Protein AF-A0A4Y9YF81-F1 (afdb_monomer_lite)

Structure (mmCIF, N/CA/C/O backbone):
data_AF-A0A4Y9YF81-F1
#
_entry.id   AF-A0A4Y9YF81-F1
#
loop_
_atom_site.group_PDB
_atom_site.id
_atom_site.type_symbol
_atom_site.label_atom_id
_atom_site.label_alt_id
_atom_site.label_comp_id
_atom_site.label_asym_id
_atom_site.label_entity_id
_atom_site.label_seq_id
_atom_site.pdbx_PDB_ins_code
_atom_site.Cartn_x
_atom_site.Cartn_y
_atom_site.Cartn_z
_atom_site.occupancy
_atom_site.B_iso_or_equiv
_atom_site.auth_seq_id
_atom_site.auth_comp_id
_atom_site.auth_asym_id
_atom_site.auth_atom_id
_atom_site.pdbx_PDB_model_num
ATOM 1 N N . MET A 1 1 ? -11.268 39.810 -22.755 1.00 34.38 1 MET A N 1
ATOM 2 C CA . MET A 1 1 ? -10.126 38.872 -22.664 1.00 34.38 1 MET A CA 1
ATOM 3 C C . MET A 1 1 ? -9.832 38.356 -24.068 1.00 34.38 1 MET A C 1
ATOM 5 O O . MET A 1 1 ? -10.793 38.263 -24.826 1.00 34.38 1 MET A O 1
ATOM 9 N N . PRO A 1 2 ? -8.576 38.064 -24.451 1.00 38.41 2 PRO A N 1
ATOM 10 C CA . PRO A 1 2 ? -8.322 37.286 -25.664 1.00 38.41 2 PRO A CA 1
ATOM 11 C C . PRO A 1 2 ? -8.993 35.910 -25.536 1.00 38.41 2 PRO A C 1
ATOM 13 O O . PRO A 1 2 ? -9.080 35.371 -24.432 1.00 38.41 2 PRO A O 1
ATOM 16 N N . ALA A 1 3 ? -9.506 35.367 -26.640 1.00 38.84 3 ALA A N 1
ATOM 17 C CA . ALA A 1 3 ? -10.169 34.067 -26.628 1.00 38.84 3 ALA A CA 1
ATOM 18 C C . ALA A 1 3 ? -9.175 32.958 -26.243 1.00 38.84 3 ALA A C 1
ATOM 20 O O . ALA A 1 3 ? -8.054 32.922 -26.758 1.00 38.84 3 ALA A O 1
ATOM 21 N N . ILE A 1 4 ? -9.596 32.046 -25.361 1.00 51.72 4 ILE A N 1
ATOM 22 C CA . ILE A 1 4 ? -8.812 30.858 -25.010 1.00 51.72 4 ILE A CA 1
ATOM 23 C C . ILE A 1 4 ? -8.643 30.032 -26.288 1.00 51.72 4 ILE A C 1
ATOM 25 O O . ILE A 1 4 ? -9.609 29.502 -26.834 1.00 51.72 4 ILE A O 1
ATOM 29 N N . THR A 1 5 ? -7.413 29.962 -26.793 1.00 73.38 5 THR A N 1
ATOM 30 C CA . THR A 1 5 ? -7.095 29.164 -27.979 1.00 73.38 5 THR A CA 1
ATOM 31 C C . THR A 1 5 ? -6.888 27.726 -27.529 1.00 73.38 5 THR A C 1
ATOM 33 O O . THR A 1 5 ? -5.843 27.396 -26.973 1.00 73.38 5 THR A O 1
ATOM 36 N N . LEU A 1 6 ? -7.909 26.890 -27.721 1.00 83.69 6 LEU A N 1
ATOM 37 C CA . LEU A 1 6 ? -7.853 25.474 -27.361 1.00 83.69 6 LEU A CA 1
ATOM 38 C C . LEU A 1 6 ? -6.813 24.724 -28.222 1.00 83.69 6 LEU A C 1
ATOM 40 O O . LEU A 1 6 ? -6.654 25.058 -29.402 1.00 83.69 6 LEU A O 1
ATOM 44 N N . PRO A 1 7 ? -6.127 23.695 -27.686 1.00 88.69 7 PRO A N 1
ATOM 45 C CA . PRO A 1 7 ? -5.167 22.915 -28.461 1.00 88.69 7 PRO A CA 1
ATOM 46 C C . PRO A 1 7 ? -5.823 22.201 -29.653 1.00 88.69 7 PRO A C 1
ATOM 48 O O . PRO A 1 7 ? -6.959 21.719 -29.575 1.00 88.69 7 PRO A O 1
ATOM 51 N N . SER A 1 8 ? -5.090 22.113 -30.764 1.00 90.69 8 SER A N 1
ATOM 52 C CA . SER A 1 8 ? -5.532 21.379 -31.954 1.00 90.69 8 SER A CA 1
ATOM 53 C C . SER A 1 8 ? -5.519 19.873 -31.692 1.00 90.69 8 SER A C 1
ATOM 55 O O . SER A 1 8 ? -4.538 19.355 -31.164 1.00 90.69 8 SER A O 1
ATOM 57 N N . VAL A 1 9 ? -6.577 19.170 -32.098 1.00 94.75 9 VAL A N 1
ATOM 58 C CA . VAL A 1 9 ? -6.721 17.715 -31.959 1.00 94.75 9 VAL A CA 1
ATOM 59 C C . VAL A 1 9 ? -7.275 17.122 -33.265 1.00 94.75 9 VAL A C 1
ATOM 61 O O . VAL A 1 9 ? -8.127 17.758 -33.892 1.00 94.75 9 VAL A O 1
ATOM 64 N N . PRO A 1 10 ? -6.800 15.952 -33.735 1.00 92.38 10 PRO A N 1
ATOM 65 C CA . PRO A 1 10 ? -7.358 15.304 -34.921 1.00 92.38 10 PRO A CA 1
ATOM 66 C C . PRO A 1 10 ? -8.800 14.840 -34.687 1.00 92.38 10 PRO A C 1
ATOM 68 O O . PRO A 1 10 ? -9.060 14.114 -33.730 1.00 92.38 10 PRO A O 1
ATOM 71 N N . ARG A 1 11 ? -9.721 15.204 -35.590 1.00 94.25 11 ARG A N 1
ATOM 72 C CA . ARG A 1 11 ? -11.133 14.797 -35.508 1.00 94.25 11 ARG A CA 1
ATOM 73 C C . ARG A 1 11 ? -11.269 13.271 -35.558 1.00 94.25 11 ARG A C 1
ATOM 75 O O . ARG A 1 11 ? -10.875 12.643 -36.542 1.00 94.25 11 ARG A O 1
ATOM 82 N N . TRP A 1 12 ? -11.896 12.692 -34.542 1.00 94.75 12 TRP A N 1
ATOM 83 C CA . TRP A 1 12 ? -12.431 11.340 -34.572 1.00 94.75 12 TRP A CA 1
ATOM 84 C C . TRP A 1 12 ? -13.695 11.314 -35.435 1.00 94.75 12 TRP A C 1
ATOM 86 O O . TRP A 1 12 ? -14.650 12.054 -35.194 1.00 94.75 12 TRP A O 1
ATOM 96 N N . VAL A 1 13 ? -13.709 10.457 -36.455 1.00 92.00 13 VAL A N 1
ATOM 97 C CA . VAL A 1 13 ? -14.893 10.232 -37.290 1.00 92.00 13 VAL A CA 1
ATOM 98 C C . VAL A 1 13 ? -15.600 8.982 -36.761 1.00 92.00 13 VAL A C 1
ATOM 100 O O . VAL A 1 13 ? -15.056 7.886 -36.915 1.00 92.00 13 VAL A O 1
ATOM 103 N N . PRO A 1 14 ? -16.773 9.108 -36.114 1.00 88.94 14 PRO A N 1
ATOM 104 C CA . PRO A 1 14 ? -17.505 7.949 -35.626 1.00 88.94 14 PRO A CA 1
ATOM 105 C C . PRO A 1 14 ? -18.049 7.111 -36.792 1.00 88.94 14 PRO A C 1
ATOM 107 O O . PRO A 1 14 ? -18.281 7.618 -37.892 1.00 88.94 14 PRO A O 1
ATOM 110 N N . ALA A 1 15 ? -18.273 5.820 -36.542 1.00 91.50 15 ALA A N 1
ATOM 111 C CA . ALA A 1 15 ? -18.944 4.945 -37.498 1.00 91.50 15 ALA A CA 1
ATOM 112 C C . ALA A 1 15 ? -20.392 5.416 -37.765 1.00 91.50 15 ALA A C 1
ATOM 114 O O . ALA A 1 15 ? -21.009 6.009 -36.875 1.00 91.50 15 ALA A O 1
ATOM 115 N N . PRO A 1 16 ? -20.976 5.123 -38.941 1.00 94.06 16 PRO A N 1
ATOM 116 C CA . PRO A 1 16 ? -22.421 5.224 -39.138 1.00 94.06 16 PRO A CA 1
ATOM 117 C C . PRO A 1 16 ? -23.169 4.348 -38.124 1.00 94.06 16 PRO A C 1
ATOM 119 O O . PRO A 1 16 ? -22.665 3.299 -37.728 1.00 94.06 16 PRO A O 1
ATOM 122 N N . VAL A 1 17 ? -24.378 4.747 -37.721 1.00 94.94 17 VAL A N 1
ATOM 123 C CA . VAL A 1 17 ? -25.270 3.886 -36.922 1.00 94.94 17 VAL A CA 1
ATOM 124 C C . VAL A 1 17 ? -25.711 2.698 -37.780 1.00 94.94 17 VAL A C 1
ATOM 126 O O . VAL A 1 17 ? -26.068 2.898 -38.942 1.00 94.94 17 VAL A O 1
ATOM 129 N N . THR A 1 18 ? -25.697 1.487 -37.213 1.00 95.00 18 THR A N 1
ATOM 130 C CA . THR A 1 18 ? -26.128 0.274 -37.924 1.00 95.00 18 THR A CA 1
ATOM 131 C C . THR A 1 18 ? -27.557 0.413 -38.453 1.00 95.00 18 THR A C 1
ATOM 133 O O . THR A 1 18 ? -28.425 1.007 -37.808 1.00 95.00 18 THR A O 1
ATOM 136 N N . GLN A 1 19 ? -27.779 -0.112 -39.652 1.00 94.44 19 GLN A N 1
ATOM 137 C CA . GLN A 1 19 ? -29.074 -0.230 -40.316 1.00 94.44 19 GLN A CA 1
ATOM 138 C C . GLN A 1 19 ? -29.606 -1.673 -40.265 1.00 94.44 19 GLN A C 1
ATOM 140 O O . GLN A 1 19 ? -30.673 -1.955 -40.813 1.00 94.44 19 GLN A O 1
ATOM 145 N N . GLU A 1 20 ? -28.879 -2.596 -39.628 1.00 94.06 20 GLU A N 1
ATOM 146 C CA . GLU A 1 20 ? -29.325 -3.975 -39.446 1.00 94.06 20 GLU A CA 1
ATOM 147 C C . GLU A 1 20 ? -30.477 -4.076 -38.435 1.00 94.06 20 GLU A C 1
ATOM 149 O O . GLU A 1 20 ? -30.611 -3.283 -37.498 1.00 94.06 20 GLU A O 1
ATOM 154 N N . ASN A 1 21 ? -31.336 -5.079 -38.628 1.00 92.56 21 ASN A N 1
ATOM 155 C CA . ASN A 1 21 ? -32.457 -5.339 -37.732 1.00 92.56 21 ASN A CA 1
ATOM 156 C C . ASN A 1 21 ? -31.980 -6.132 -36.506 1.00 92.56 21 ASN A C 1
ATOM 158 O O . ASN A 1 21 ? -31.931 -7.361 -36.530 1.00 92.56 21 ASN A O 1
ATOM 162 N N . ILE A 1 22 ? -31.600 -5.403 -35.462 1.00 93.25 22 ILE A N 1
ATOM 163 C CA . ILE A 1 22 ? -31.026 -5.925 -34.218 1.00 93.25 22 ILE A CA 1
ATOM 164 C C . ILE A 1 22 ? -32.095 -6.033 -33.114 1.00 93.25 22 ILE A C 1
ATOM 166 O O . ILE A 1 22 ? -32.998 -5.198 -33.049 1.00 93.25 22 ILE A O 1
ATOM 170 N N . ASP A 1 23 ? -31.978 -7.034 -32.229 1.00 90.31 23 ASP A N 1
ATOM 171 C CA . ASP A 1 23 ? -32.756 -7.096 -30.981 1.00 90.31 23 ASP A CA 1
ATOM 172 C C . ASP A 1 23 ? -32.136 -6.171 -29.918 1.00 90.31 23 ASP A C 1
ATOM 174 O O . ASP A 1 23 ? -30.953 -6.292 -29.569 1.00 90.31 23 ASP A O 1
ATOM 178 N N . TRP A 1 24 ? -32.935 -5.222 -29.432 1.00 94.38 24 TRP A N 1
ATOM 179 C CA . TRP A 1 24 ? -32.491 -4.114 -28.587 1.00 94.38 24 TRP A CA 1
ATOM 180 C C . TRP A 1 24 ? -33.005 -4.276 -27.160 1.00 94.38 24 TRP A C 1
ATOM 182 O O . TRP A 1 24 ? -34.173 -4.589 -26.952 1.00 94.38 24 TRP A O 1
ATOM 192 N N . ALA A 1 25 ? -32.154 -3.981 -26.180 1.00 93.00 25 ALA A N 1
ATOM 193 C CA . ALA A 1 25 ? -32.586 -3.835 -24.797 1.00 93.00 25 ALA A CA 1
ATOM 194 C C . ALA A 1 25 ? -33.505 -2.609 -24.667 1.00 93.00 25 ALA A C 1
ATOM 196 O O . ALA A 1 25 ? -33.136 -1.511 -25.098 1.00 93.00 25 ALA A O 1
ATOM 197 N N . ASP A 1 26 ? -34.678 -2.792 -24.060 1.00 90.94 26 ASP A N 1
ATOM 198 C CA . ASP A 1 26 ? -35.574 -1.690 -23.707 1.00 90.94 26 ASP A CA 1
ATOM 199 C C . ASP A 1 26 ? -35.141 -1.118 -22.352 1.00 90.94 26 ASP A C 1
ATOM 201 O O . ASP A 1 26 ? -35.403 -1.697 -21.294 1.00 90.94 26 ASP A O 1
ATOM 205 N N . LEU A 1 27 ? -34.381 -0.023 -22.399 1.00 94.75 27 LEU A N 1
ATOM 206 C CA . LEU A 1 27 ? -33.813 0.639 -21.228 1.00 94.75 27 LEU A CA 1
ATOM 207 C C . LEU A 1 27 ? -34.481 1.989 -20.998 1.00 94.75 27 LEU A C 1
ATOM 209 O O . LEU A 1 27 ? -34.668 2.776 -21.928 1.00 94.75 27 LEU A O 1
ATOM 213 N N . ALA A 1 28 ? -34.758 2.284 -19.730 1.00 96.38 28 ALA A N 1
ATOM 214 C CA . ALA A 1 28 ? -35.304 3.571 -19.331 1.00 96.38 28 ALA A CA 1
ATOM 215 C C . ALA A 1 28 ? -34.361 4.733 -19.688 1.00 96.38 28 ALA A C 1
ATOM 217 O O . ALA A 1 28 ? -33.141 4.572 -19.773 1.00 96.38 28 ALA A O 1
ATOM 218 N N . ILE A 1 29 ? -34.938 5.923 -19.853 1.00 97.75 29 ILE A N 1
ATOM 219 C CA . ILE A 1 29 ? -34.208 7.170 -20.088 1.00 97.75 29 ILE A CA 1
ATOM 220 C C . ILE A 1 29 ? -34.431 8.087 -18.886 1.00 97.75 29 ILE A C 1
ATOM 222 O O . ILE A 1 29 ? -35.567 8.446 -18.583 1.00 97.75 29 ILE A O 1
ATOM 226 N N . ILE A 1 30 ? -33.338 8.479 -18.236 1.00 97.81 30 ILE A N 1
ATOM 227 C CA . ILE A 1 30 ? -33.299 9.479 -17.173 1.00 97.81 30 ILE A CA 1
ATOM 228 C C . ILE A 1 30 ? -32.955 10.839 -17.779 1.00 97.81 30 ILE A C 1
ATOM 230 O O . ILE A 1 30 ? -31.933 11.012 -18.445 1.00 97.81 30 ILE A O 1
ATOM 234 N N . ASP A 1 31 ? -33.816 11.817 -17.534 1.00 96.75 31 ASP A N 1
ATOM 235 C CA . ASP A 1 31 ? -33.662 13.201 -17.967 1.00 96.75 31 ASP A CA 1
ATOM 236 C C . ASP A 1 31 ? -33.224 14.065 -16.774 1.00 96.75 31 ASP A C 1
ATOM 238 O O . ASP A 1 31 ? -34.024 14.415 -15.899 1.00 96.75 31 ASP A O 1
ATOM 242 N N . LEU A 1 32 ? -31.938 14.430 -16.731 1.00 95.44 32 LEU A N 1
ATOM 243 C CA . LEU A 1 32 ? -31.393 15.224 -15.622 1.00 95.44 32 LEU A CA 1
ATOM 244 C C . LEU A 1 32 ? -31.871 16.685 -15.617 1.00 95.44 32 LEU A C 1
ATOM 246 O O . LEU A 1 32 ? -31.772 17.345 -14.578 1.00 95.44 32 LEU A O 1
ATOM 250 N N . ALA A 1 33 ? -32.448 17.190 -16.714 1.00 92.81 33 ALA A N 1
ATOM 251 C CA . ALA A 1 33 ? -33.108 18.494 -16.709 1.00 92.81 33 ALA A CA 1
ATOM 252 C C . ALA A 1 33 ? -34.466 18.431 -15.987 1.00 92.81 33 ALA A C 1
ATOM 254 O O . ALA A 1 33 ? -34.826 19.382 -15.291 1.00 92.81 33 ALA A O 1
ATOM 255 N N . LYS A 1 34 ? -35.189 17.301 -16.052 1.00 92.38 34 LYS A N 1
ATOM 256 C CA . LYS A 1 34 ? -36.403 17.087 -15.236 1.00 92.38 34 LYS A CA 1
ATOM 257 C C . LYS A 1 34 ? -36.100 17.015 -13.737 1.00 92.38 34 LYS A C 1
ATOM 259 O O . LYS A 1 34 ? -36.864 17.569 -12.942 1.00 92.38 34 LYS A O 1
ATOM 264 N N . ALA A 1 35 ? -34.983 16.391 -13.351 1.00 87.12 35 ALA A N 1
ATOM 265 C CA . ALA A 1 35 ? -34.561 16.230 -11.950 1.00 87.12 35 ALA A CA 1
ATOM 266 C C . ALA A 1 35 ? -34.325 17.561 -11.195 1.00 87.12 35 ALA A C 1
ATOM 268 O O . ALA A 1 35 ? -34.294 17.582 -9.962 1.00 87.12 35 ALA A O 1
ATOM 269 N N . GLN A 1 36 ? -34.237 18.685 -11.920 1.00 82.12 36 GLN A N 1
ATOM 270 C CA . GLN A 1 36 ? -34.133 20.040 -11.363 1.00 82.12 36 GLN A CA 1
ATOM 271 C C . GLN A 1 36 ? -35.450 20.575 -10.761 1.00 82.12 36 GLN A C 1
ATOM 273 O O . GLN A 1 36 ? -35.450 21.614 -10.102 1.00 82.12 36 GLN A O 1
ATOM 278 N N . THR A 1 37 ? -36.579 19.894 -10.984 1.00 84.75 37 THR A N 1
ATOM 279 C CA . THR A 1 37 ? -37.897 20.239 -10.412 1.00 84.75 37 THR A CA 1
ATOM 280 C C . THR A 1 37 ? -38.333 19.184 -9.394 1.00 84.75 37 THR A C 1
ATOM 282 O O . THR A 1 37 ? -38.011 18.018 -9.602 1.00 84.75 37 THR A O 1
ATOM 285 N N . PRO A 1 38 ? -39.077 19.517 -8.321 1.00 85.06 38 PRO A N 1
ATOM 286 C CA . PRO A 1 38 ? -39.548 18.516 -7.358 1.00 85.06 38 PRO A CA 1
ATOM 287 C C . PRO A 1 38 ? -40.394 17.406 -8.000 1.00 85.06 38 PRO A C 1
ATOM 289 O O . PRO A 1 38 ? -40.202 16.226 -7.712 1.00 85.06 38 PRO A O 1
ATOM 292 N N . GLU A 1 39 ? -41.296 17.775 -8.910 1.00 87.25 39 GLU A N 1
ATOM 293 C CA . GLU A 1 39 ? -42.196 16.857 -9.609 1.00 87.25 39 GLU A CA 1
ATOM 294 C C . GLU A 1 39 ? -41.424 15.968 -10.592 1.00 87.25 39 GLU A C 1
ATOM 296 O O . GLU A 1 39 ? -41.573 14.746 -10.584 1.00 87.25 39 GLU A O 1
ATOM 301 N N . GLY A 1 40 ? -40.542 16.568 -11.400 1.00 89.12 40 GLY A N 1
ATOM 302 C CA . GLY A 1 40 ? -39.685 15.832 -12.325 1.00 89.12 40 GLY A CA 1
ATOM 303 C C . GLY A 1 40 ? -38.660 14.956 -11.604 1.00 89.12 40 GLY A C 1
ATOM 304 O O . GLY A 1 40 ? -38.381 13.856 -12.070 1.00 89.12 40 GLY A O 1
ATOM 305 N N . ARG A 1 41 ? -38.153 15.371 -10.436 1.00 91.81 41 ARG A N 1
ATOM 306 C CA . ARG A 1 41 ? -37.296 14.546 -9.571 1.00 91.81 41 ARG A CA 1
ATOM 307 C C . ARG A 1 41 ? -38.046 13.322 -9.063 1.00 91.81 41 ARG A C 1
ATOM 309 O O . ARG A 1 41 ? -37.504 12.234 -9.170 1.00 91.81 41 ARG A O 1
ATOM 316 N N . ALA A 1 42 ? -39.289 13.454 -8.598 1.00 90.38 42 ALA A N 1
ATOM 317 C CA . ALA A 1 42 ? -40.096 12.299 -8.186 1.00 90.38 42 ALA A CA 1
ATOM 318 C C . ALA A 1 42 ? -40.357 11.308 -9.347 1.00 90.38 42 ALA A C 1
ATOM 320 O O . ALA A 1 42 ? -40.289 10.090 -9.154 1.00 90.38 42 ALA A O 1
ATOM 321 N N . GLU A 1 43 ? -40.581 11.821 -10.566 1.00 93.81 43 GLU A N 1
ATOM 322 C CA . GLU A 1 43 ? -40.634 11.013 -11.797 1.00 93.81 43 GLU A CA 1
ATOM 323 C C . GLU A 1 43 ? -39.298 10.282 -12.033 1.00 93.81 43 GLU A C 1
ATOM 325 O O . GLU A 1 43 ? -39.282 9.064 -12.205 1.00 93.81 43 GLU A O 1
ATOM 330 N N . GLN A 1 44 ? -38.167 11.000 -11.990 1.00 96.88 44 GLN A N 1
ATOM 331 C CA . GLN A 1 44 ? -36.842 10.422 -12.247 1.00 96.88 44 GLN A CA 1
ATOM 332 C C . GLN A 1 44 ? -36.401 9.428 -11.163 1.00 96.88 44 GLN A C 1
ATOM 334 O O . GLN A 1 44 ? -35.796 8.421 -11.506 1.00 96.88 44 GLN A O 1
ATOM 339 N N . VAL A 1 45 ? -36.738 9.655 -9.887 1.00 97.81 45 VAL A N 1
ATOM 340 C CA . VAL A 1 45 ? -36.484 8.721 -8.773 1.00 97.81 45 VAL A CA 1
ATOM 341 C C . VAL A 1 45 ? -37.160 7.381 -9.044 1.00 97.81 45 VAL A C 1
ATOM 343 O O . VAL A 1 45 ? -36.520 6.336 -8.963 1.00 97.81 45 VAL A O 1
ATOM 346 N N . THR A 1 46 ? -38.441 7.410 -9.423 1.00 95.56 46 THR A N 1
ATOM 347 C CA . THR A 1 46 ? -39.207 6.194 -9.731 1.00 95.56 46 THR A CA 1
ATOM 348 C C . THR A 1 46 ? -38.605 5.462 -10.930 1.00 95.56 46 THR A C 1
ATOM 350 O O . THR A 1 46 ? -38.373 4.257 -10.866 1.00 95.56 46 THR A O 1
ATOM 353 N N . THR A 1 47 ? -38.291 6.193 -12.004 1.00 97.06 47 THR A N 1
ATOM 354 C CA . THR A 1 47 ? -37.708 5.631 -13.230 1.00 97.06 47 THR A CA 1
ATOM 355 C C . THR A 1 47 ? -36.315 5.036 -12.992 1.00 97.06 47 THR A C 1
ATOM 357 O O . THR A 1 47 ? -36.046 3.926 -13.449 1.00 97.06 47 THR A O 1
ATOM 360 N N . ALA A 1 48 ? -35.444 5.730 -12.252 1.00 96.69 48 ALA A N 1
ATOM 361 C CA . ALA A 1 48 ? -34.090 5.271 -11.940 1.00 96.69 48 ALA A CA 1
ATOM 362 C C . ALA A 1 48 ? -34.117 4.034 -11.040 1.00 96.69 48 ALA A C 1
ATOM 364 O O . ALA A 1 48 ? -33.450 3.047 -11.346 1.00 96.69 48 ALA A O 1
ATOM 365 N N . ARG A 1 49 ? -34.940 4.051 -9.980 1.00 97.12 49 ARG A N 1
ATOM 366 C CA . ARG A 1 49 ? -35.136 2.905 -9.086 1.00 97.12 49 ARG A CA 1
ATOM 367 C C . ARG A 1 49 ? -35.592 1.671 -9.860 1.00 97.12 49 ARG A C 1
ATOM 369 O O . ARG A 1 49 ? -34.977 0.616 -9.744 1.00 97.12 49 ARG A O 1
ATOM 376 N N . ASP A 1 50 ? -36.654 1.800 -10.653 1.00 95.62 50 ASP A N 1
ATOM 377 C CA . ASP A 1 50 ? -37.254 0.670 -11.364 1.00 95.62 50 ASP A CA 1
ATOM 378 C C . ASP A 1 50 ? -36.318 0.094 -12.433 1.00 95.62 50 ASP A C 1
ATOM 380 O O . ASP A 1 50 ? -36.232 -1.127 -12.563 1.00 95.62 50 ASP A O 1
ATOM 384 N N . ALA A 1 51 ? -35.597 0.944 -13.171 1.00 95.31 51 ALA A N 1
ATOM 385 C CA . ALA A 1 51 ? -34.621 0.505 -14.168 1.00 95.31 51 ALA A CA 1
ATOM 386 C C . ALA A 1 51 ? -33.411 -0.183 -13.520 1.00 95.31 51 ALA A C 1
ATOM 388 O O . ALA A 1 51 ? -32.971 -1.241 -13.975 1.00 95.31 51 ALA A O 1
ATOM 389 N N . MET A 1 52 ? -32.907 0.367 -12.411 1.00 95.31 52 MET A N 1
ATOM 390 C CA . MET A 1 52 ? -31.783 -0.222 -11.688 1.00 95.31 52 MET A CA 1
ATOM 391 C C . MET A 1 52 ? -32.167 -1.523 -10.970 1.00 95.31 52 MET A C 1
ATOM 393 O O . MET A 1 52 ? -31.338 -2.421 -10.854 1.00 95.31 52 MET A O 1
ATOM 397 N N . HIS A 1 53 ? -33.424 -1.667 -10.541 1.00 93.94 53 HIS A N 1
ATOM 398 C CA . HIS A 1 53 ? -33.958 -2.894 -9.945 1.00 93.94 53 HIS A CA 1
ATOM 399 C C . HIS A 1 53 ? -34.248 -4.011 -10.968 1.00 93.94 53 HIS A C 1
ATOM 401 O O . HIS A 1 53 ? -34.121 -5.191 -10.642 1.00 93.94 53 HIS A O 1
ATOM 407 N N . LYS A 1 54 ? -34.644 -3.661 -12.200 1.00 90.75 54 LYS A N 1
ATOM 408 C CA . LYS A 1 54 ? -35.028 -4.634 -13.241 1.00 90.75 54 LYS A CA 1
ATOM 409 C C . LYS A 1 54 ? -33.881 -4.993 -14.184 1.00 90.75 54 LYS A C 1
ATOM 411 O O . LYS A 1 54 ? -33.582 -6.172 -14.340 1.00 90.75 54 LYS A O 1
ATOM 416 N N . GLN A 1 55 ? -33.261 -3.996 -14.818 1.00 90.12 55 GLN A N 1
ATOM 417 C CA . GLN A 1 55 ? -32.216 -4.194 -15.830 1.00 90.12 55 GLN A CA 1
ATOM 418 C C . GLN A 1 55 ? -30.804 -3.865 -15.333 1.00 90.12 55 GLN A C 1
ATOM 420 O O . GLN A 1 55 ? -29.844 -4.242 -15.997 1.00 90.12 55 GLN A O 1
ATOM 425 N N . GLY A 1 56 ? -30.649 -3.118 -14.233 1.00 93.88 56 GLY A N 1
ATOM 426 C CA . GLY A 1 56 ? -29.333 -2.643 -13.778 1.00 93.88 56 GLY A CA 1
ATOM 427 C C . GLY A 1 56 ? -28.673 -1.612 -14.704 1.00 93.88 56 GLY A C 1
ATOM 428 O O . GLY A 1 56 ? -27.505 -1.278 -14.517 1.00 93.88 56 GLY A O 1
ATOM 429 N N . PHE A 1 57 ? -29.406 -1.130 -15.713 1.00 95.56 57 PHE A N 1
ATOM 430 C CA . PHE A 1 57 ? -28.948 -0.237 -16.777 1.00 95.56 57 PHE A CA 1
ATOM 431 C C . PHE A 1 57 ? -30.022 0.808 -17.105 1.00 95.56 57 PHE A C 1
ATOM 433 O O . PHE A 1 57 ? -31.214 0.500 -17.123 1.00 95.56 57 PHE A O 1
ATOM 440 N N . PHE A 1 58 ? -29.601 2.023 -17.455 1.00 97.62 58 PHE A N 1
ATOM 441 C CA . PHE A 1 58 ? -30.457 3.048 -18.065 1.00 97.62 58 PHE A CA 1
ATOM 442 C C . PHE A 1 58 ? -29.640 4.050 -18.892 1.00 97.62 58 PHE A C 1
ATOM 444 O O . PHE A 1 58 ? -28.418 4.139 -18.773 1.00 97.62 58 PHE A O 1
ATOM 451 N N . TYR A 1 59 ? -30.312 4.828 -19.739 1.00 98.44 59 TYR A N 1
ATOM 452 C CA . TYR A 1 59 ? -29.713 5.967 -20.434 1.00 98.44 59 TYR A CA 1
ATOM 453 C C . TYR A 1 59 ? -29.861 7.255 -19.627 1.00 98.44 59 TYR A C 1
ATOM 455 O O . TYR A 1 59 ? -30.847 7.438 -18.919 1.00 98.44 59 TYR A O 1
ATOM 463 N N . VAL A 1 60 ? -28.930 8.188 -19.805 1.00 98.31 60 VAL A N 1
ATOM 464 C CA . VAL A 1 60 ? -29.014 9.558 -19.285 1.00 98.31 60 VAL A CA 1
ATOM 465 C C . VAL A 1 60 ? -28.932 10.554 -20.432 1.00 98.31 60 VAL A C 1
ATOM 467 O O . VAL A 1 60 ? -27.984 10.527 -21.218 1.00 98.31 60 VAL A O 1
ATOM 470 N N . VAL A 1 61 ? -29.903 11.465 -20.487 1.00 97.25 61 VAL A N 1
ATOM 471 C CA . VAL A 1 61 ? -29.989 12.576 -21.446 1.00 97.25 61 VAL A CA 1
ATOM 472 C C . VAL A 1 61 ? -30.101 13.915 -20.714 1.00 97.25 61 VAL A C 1
ATOM 474 O O . VAL A 1 61 ? -30.315 13.966 -19.502 1.00 97.25 61 VAL A O 1
ATOM 477 N N . ASN A 1 62 ? -29.943 15.017 -21.455 1.00 95.50 62 ASN A N 1
ATOM 478 C CA . ASN A 1 62 ? -30.099 16.392 -20.952 1.00 95.50 62 ASN A CA 1
ATOM 479 C C . ASN A 1 62 ? -29.205 16.736 -19.737 1.00 95.50 62 ASN A C 1
ATOM 481 O O . ASN A 1 62 ? -29.476 17.663 -18.980 1.00 95.50 62 ASN A O 1
ATOM 485 N N . HIS A 1 63 ? -28.079 16.035 -19.605 1.00 94.94 63 HIS A N 1
ATOM 486 C CA . HIS A 1 63 ? -27.058 16.143 -18.553 1.00 94.94 63 HIS A CA 1
ATOM 487 C C . HIS A 1 63 ? -26.177 17.412 -18.640 1.00 94.94 63 HIS A C 1
ATOM 489 O O . HIS A 1 63 ? -25.006 17.382 -18.271 1.00 94.94 63 HIS A O 1
ATOM 495 N N . GLY A 1 64 ? -26.674 18.504 -19.230 1.00 91.81 64 GLY A N 1
ATOM 496 C CA . GLY A 1 64 ? -26.005 19.815 -19.257 1.00 91.81 64 GLY A CA 1
ATOM 497 C C . GLY A 1 64 ? -24.697 19.952 -20.062 1.00 91.81 64 GLY A C 1
ATOM 498 O O . GLY A 1 64 ? -24.122 21.041 -20.076 1.00 91.81 64 GLY A O 1
ATOM 499 N N . LEU A 1 65 ? -24.231 18.914 -20.772 1.00 92.69 65 LEU A N 1
ATOM 500 C CA . LEU A 1 65 ? -23.056 19.002 -21.654 1.00 92.69 65 LEU A CA 1
ATOM 501 C C . LEU A 1 65 ? -23.457 19.079 -23.130 1.00 92.69 65 LEU A C 1
ATOM 503 O O . LEU A 1 65 ? -24.199 18.241 -23.641 1.00 92.69 65 LEU A O 1
ATOM 507 N N . GLU A 1 66 ? -22.914 20.085 -23.814 1.00 90.19 66 GLU A N 1
ATOM 508 C CA . GLU A 1 66 ? -23.113 20.314 -25.245 1.00 90.19 66 GLU A CA 1
ATOM 509 C C . GLU A 1 66 ? -22.426 19.236 -26.087 1.00 90.19 66 GLU A C 1
ATOM 511 O O . GLU A 1 66 ? -21.243 18.942 -25.889 1.00 90.19 66 GLU A O 1
ATOM 516 N N . LYS A 1 67 ? -23.128 18.741 -27.113 1.00 90.25 67 LYS A N 1
ATOM 517 C CA . LYS A 1 67 ? -22.608 17.737 -28.051 1.00 90.25 67 LYS A CA 1
ATOM 518 C C . LYS A 1 67 ? -21.245 18.108 -28.647 1.00 90.25 67 LYS A C 1
ATOM 520 O O . LYS A 1 67 ? -20.387 17.247 -28.780 1.00 90.25 67 LYS A O 1
ATOM 525 N N . SER A 1 68 ? -21.004 19.386 -28.943 1.00 91.69 68 SER A N 1
ATOM 526 C CA . SER A 1 68 ? -19.723 19.883 -29.471 1.00 91.69 68 SER A CA 1
ATOM 527 C C . SER A 1 68 ? -18.530 19.624 -28.537 1.00 91.69 68 SER A C 1
ATOM 529 O O . SER A 1 68 ? -17.429 19.344 -29.012 1.00 91.69 68 SER A O 1
ATOM 531 N N . LYS A 1 69 ? -18.739 19.674 -27.214 1.00 91.75 69 LYS A N 1
ATOM 532 C CA . LYS A 1 69 ? -17.720 19.346 -26.203 1.00 91.75 69 LYS A CA 1
ATOM 533 C C . LYS A 1 69 ? -17.484 17.840 -26.128 1.00 91.75 69 LYS A C 1
ATOM 535 O O . LYS A 1 69 ? -16.340 17.417 -26.012 1.00 91.75 69 LYS A O 1
ATOM 540 N N . ILE A 1 70 ? -18.543 17.039 -26.257 1.00 94.75 70 ILE A N 1
ATOM 541 C CA . ILE A 1 70 ? -18.457 15.571 -26.287 1.00 94.75 70 ILE A CA 1
ATOM 542 C C . ILE A 1 70 ? -17.759 15.089 -27.564 1.00 94.75 70 ILE A C 1
ATOM 544 O O . ILE A 1 70 ? -16.833 14.289 -27.488 1.00 94.75 70 ILE A O 1
ATOM 548 N N . ASP A 1 71 ? -18.118 15.644 -28.724 1.00 94.50 71 ASP A N 1
ATOM 549 C CA . ASP A 1 71 ? -17.438 15.416 -30.001 1.00 94.50 71 ASP A CA 1
ATOM 550 C C . ASP A 1 71 ? -15.935 15.710 -29.887 1.00 94.50 71 ASP A C 1
ATOM 552 O O . ASP A 1 71 ? -15.119 14.868 -30.264 1.00 94.50 71 ASP A O 1
ATOM 556 N N . ARG A 1 72 ? -15.567 16.859 -29.304 1.00 95.50 72 ARG A N 1
ATOM 557 C CA . ARG A 1 72 ? -14.168 17.232 -29.054 1.00 95.50 72 ARG A CA 1
ATOM 558 C C . ARG A 1 72 ? -13.470 16.296 -28.061 1.00 95.50 72 ARG A C 1
ATOM 560 O O . ARG A 1 72 ? -12.287 16.011 -28.225 1.00 95.50 72 ARG A O 1
ATOM 567 N N . LEU A 1 73 ? -14.165 15.791 -27.046 1.00 96.69 73 LEU A N 1
ATOM 568 C CA . LEU A 1 73 ? -13.584 14.819 -26.121 1.00 96.69 73 LEU A CA 1
ATOM 569 C C . LEU A 1 73 ? -13.394 13.440 -26.757 1.00 96.69 73 LEU A C 1
ATOM 571 O O . LEU A 1 73 ? -12.426 12.776 -26.407 1.00 96.69 73 LEU A O 1
ATOM 575 N N . PHE A 1 74 ? -14.211 13.037 -27.735 1.00 97.44 74 PHE A N 1
ATOM 576 C CA . PHE A 1 74 ? -13.927 11.851 -28.552 1.00 97.44 74 PHE A CA 1
ATOM 577 C C . PHE A 1 74 ? -12.692 12.041 -29.452 1.00 97.44 74 PHE A C 1
ATOM 579 O O . PHE A 1 74 ? -11.931 11.091 -29.642 1.00 97.44 74 PHE A O 1
ATOM 586 N N . ASP A 1 75 ? -12.431 13.259 -29.939 1.00 97.75 75 ASP A N 1
ATOM 587 C CA . ASP A 1 75 ? -11.175 13.584 -30.637 1.00 97.75 75 ASP A CA 1
ATOM 588 C C . ASP A 1 75 ? -9.968 13.387 -29.706 1.00 97.75 75 ASP A C 1
ATOM 590 O O . ASP A 1 75 ? -8.993 12.715 -30.054 1.00 97.75 75 ASP A O 1
ATOM 594 N N . ILE A 1 76 ? -10.070 13.915 -28.480 1.00 98.12 76 ILE A N 1
ATOM 595 C CA . ILE A 1 76 ? -9.062 13.770 -27.420 1.00 98.12 76 ILE A CA 1
ATOM 596 C C . ILE A 1 76 ? -8.921 12.297 -26.991 1.00 98.12 76 ILE A C 1
ATOM 598 O O . ILE A 1 76 ? -7.806 11.821 -26.778 1.00 98.12 76 ILE A O 1
ATOM 602 N N . ALA A 1 77 ? -10.016 11.536 -26.942 1.00 97.94 77 ALA A N 1
ATOM 603 C CA . ALA A 1 77 ? -10.019 10.129 -26.552 1.00 97.94 77 ALA A CA 1
ATOM 604 C C . ALA A 1 77 ? -9.217 9.229 -27.503 1.00 97.94 77 ALA A C 1
ATOM 606 O O . ALA A 1 77 ? -8.706 8.191 -27.087 1.00 97.94 77 ALA A O 1
ATOM 607 N N . ASN A 1 78 ? -9.055 9.633 -28.766 1.00 97.06 78 ASN A N 1
ATOM 608 C CA . ASN A 1 78 ? -8.233 8.917 -29.740 1.00 97.06 78 ASN A CA 1
ATOM 609 C C . ASN A 1 78 ? -6.723 9.229 -29.612 1.00 97.06 78 ASN A C 1
ATOM 611 O O . ASN A 1 78 ? -5.892 8.469 -30.116 1.00 97.06 78 ASN A O 1
ATOM 615 N N . VAL A 1 79 ? -6.333 10.320 -28.941 1.00 97.62 79 VAL A N 1
ATOM 616 C CA . VAL A 1 79 ? -4.928 10.746 -28.760 1.00 97.62 79 VAL A CA 1
ATOM 617 C C . VAL A 1 79 ? -4.017 9.646 -28.181 1.00 97.62 79 VAL A C 1
ATOM 619 O O . VAL A 1 79 ? -3.006 9.364 -28.831 1.00 97.62 79 VAL A O 1
ATOM 622 N N . PRO A 1 80 ? -4.329 8.967 -27.051 1.00 97.31 80 PRO A N 1
ATOM 623 C CA . PRO A 1 80 ? -3.454 7.924 -26.494 1.00 97.31 80 PRO A CA 1
ATOM 624 C C . PRO A 1 80 ? -3.212 6.750 -27.450 1.00 97.31 80 PRO A C 1
ATOM 626 O O . PRO A 1 80 ? -2.174 6.101 -27.393 1.00 97.31 80 PRO A O 1
ATOM 629 N N . PHE A 1 81 ? -4.149 6.474 -28.356 1.00 96.38 81 PHE A N 1
ATOM 630 C CA . PHE A 1 81 ? -4.053 5.328 -29.259 1.00 96.38 81 PHE A CA 1
ATOM 631 C C . PHE A 1 81 ? -3.387 5.666 -30.596 1.00 96.38 81 PHE A C 1
ATOM 633 O O . PHE A 1 81 ? -2.813 4.781 -31.227 1.00 96.38 81 PHE A O 1
ATOM 640 N N . SER A 1 82 ? -3.478 6.929 -31.028 1.00 94.81 82 SER A N 1
ATOM 641 C CA . SER A 1 82 ? -3.059 7.390 -32.361 1.00 94.81 82 SER A CA 1
ATOM 642 C C . SER A 1 82 ? -1.810 8.276 -32.381 1.00 94.81 82 SER A C 1
ATOM 644 O O . SER A 1 82 ? -1.196 8.401 -33.438 1.00 94.81 82 SER A O 1
ATOM 646 N N . GLN A 1 83 ? -1.440 8.899 -31.256 1.00 95.62 83 GLN A N 1
ATOM 647 C CA . GLN A 1 83 ? -0.351 9.888 -31.182 1.00 95.62 83 GLN A CA 1
ATOM 648 C C . GLN A 1 83 ? 0.700 9.596 -30.101 1.00 95.62 83 GLN A C 1
ATOM 650 O O . GLN A 1 83 ? 1.689 10.319 -30.016 1.00 95.62 83 GLN A O 1
ATOM 655 N N . VAL A 1 84 ? 0.515 8.547 -29.298 1.00 95.81 84 VAL A N 1
ATOM 656 C CA . VAL A 1 84 ? 1.512 8.067 -28.328 1.00 95.81 84 VAL A CA 1
ATOM 657 C C . VAL A 1 84 ? 2.191 6.827 -28.906 1.00 95.81 84 VAL A C 1
ATOM 659 O O . VAL A 1 84 ? 1.509 5.922 -29.388 1.00 95.81 84 VAL A O 1
ATOM 662 N N . ASP A 1 85 ? 3.524 6.782 -28.887 1.00 92.94 85 ASP A N 1
ATOM 663 C CA . ASP A 1 85 ? 4.292 5.640 -29.391 1.00 92.94 85 ASP A CA 1
ATOM 664 C C . ASP A 1 85 ? 4.343 4.481 -28.383 1.00 92.94 85 ASP A C 1
ATOM 666 O O . ASP A 1 85 ? 4.201 4.682 -27.179 1.00 92.94 85 ASP A O 1
ATOM 670 N N . ASP A 1 86 ? 4.593 3.259 -28.858 1.00 90.12 86 ASP A N 1
ATOM 671 C CA . ASP A 1 86 ? 4.569 2.061 -28.011 1.00 90.12 86 ASP A CA 1
ATOM 672 C C . ASP A 1 86 ? 5.577 2.090 -26.846 1.00 90.12 86 ASP A C 1
ATOM 674 O O . ASP A 1 86 ? 5.308 1.486 -25.809 1.00 90.12 86 ASP A O 1
ATOM 678 N N . ASN A 1 87 ? 6.713 2.791 -26.951 1.00 89.69 87 ASN A N 1
ATOM 679 C CA . ASN A 1 87 ? 7.650 2.905 -25.828 1.00 89.69 87 ASN A CA 1
ATOM 680 C C . ASN A 1 87 ? 7.134 3.894 -24.776 1.00 89.69 87 ASN A C 1
ATOM 682 O O . ASN A 1 87 ? 7.277 3.644 -23.579 1.00 89.69 87 ASN A O 1
ATOM 686 N N . GLU A 1 88 ? 6.506 5.001 -25.185 1.00 93.50 88 GLU A N 1
ATOM 687 C CA . GLU A 1 88 ? 5.781 5.872 -24.255 1.00 93.50 88 GLU A CA 1
ATOM 688 C C . GLU A 1 88 ? 4.574 5.158 -23.630 1.00 93.50 88 GLU A C 1
ATOM 690 O O . GLU A 1 88 ? 4.391 5.252 -22.418 1.00 93.50 88 GLU A O 1
ATOM 695 N N . LYS A 1 89 ? 3.819 4.359 -24.394 1.00 92.62 89 LYS A N 1
ATOM 696 C CA . LYS A 1 89 ? 2.726 3.542 -23.845 1.00 92.62 89 LYS A CA 1
ATOM 697 C C . LYS A 1 89 ? 3.215 2.594 -22.746 1.00 92.62 89 LYS A C 1
ATOM 699 O O . LYS A 1 89 ? 2.641 2.591 -21.660 1.00 92.62 89 LYS A O 1
ATOM 704 N N . ARG A 1 90 ? 4.318 1.869 -22.987 1.00 91.38 90 ARG A N 1
ATOM 705 C CA . ARG A 1 90 ? 4.947 0.963 -22.002 1.00 91.38 90 ARG A CA 1
ATOM 706 C C . ARG A 1 90 ? 5.374 1.671 -20.716 1.00 91.38 90 ARG A C 1
ATOM 708 O O . ARG A 1 90 ? 5.153 1.146 -19.631 1.00 91.38 90 ARG A O 1
ATOM 715 N N . ARG A 1 91 ? 5.938 2.885 -20.812 1.00 90.00 91 ARG A N 1
ATOM 716 C CA . ARG A 1 91 ? 6.330 3.691 -19.633 1.00 90.00 91 ARG A CA 1
ATOM 717 C C . ARG A 1 91 ? 5.155 4.040 -18.718 1.00 90.00 91 ARG A C 1
ATOM 719 O O . ARG A 1 91 ? 5.367 4.256 -17.531 1.00 90.00 91 ARG A O 1
ATOM 726 N N . TYR A 1 92 ? 3.943 4.105 -19.263 1.00 91.50 92 TYR A N 1
ATOM 727 C CA . TYR A 1 92 ? 2.734 4.437 -18.518 1.00 91.50 92 TYR A CA 1
ATOM 728 C C . TYR A 1 92 ? 1.794 3.233 -18.331 1.00 91.50 92 TYR A C 1
ATOM 730 O O . TYR A 1 92 ? 0.620 3.456 -18.033 1.00 91.50 92 TYR A O 1
ATOM 738 N N . GLU A 1 93 ? 2.269 1.989 -18.491 1.00 92.00 93 GLU A N 1
ATOM 739 C CA . GLU A 1 93 ? 1.489 0.773 -18.204 1.00 92.00 93 GLU A CA 1
ATOM 740 C C . GLU A 1 93 ? 0.976 0.736 -16.753 1.00 92.00 93 GLU A C 1
ATOM 742 O O . GLU A 1 93 ? 1.658 1.123 -15.805 1.00 92.00 93 GLU A O 1
ATOM 747 N N . ALA A 1 94 ? -0.260 0.269 -16.595 1.00 84.06 94 ALA A N 1
ATOM 748 C CA . ALA A 1 94 ? -0.932 0.066 -15.324 1.00 84.06 94 ALA A CA 1
ATOM 749 C C . ALA A 1 94 ? -0.527 -1.290 -14.731 1.00 84.06 94 ALA A C 1
ATOM 751 O O . ALA A 1 94 ? -0.649 -2.327 -15.389 1.00 84.06 94 ALA A O 1
ATOM 752 N N . ASN A 1 95 ? -0.106 -1.310 -13.466 1.00 78.62 95 ASN A N 1
ATOM 753 C CA . ASN A 1 95 ? 0.320 -2.534 -12.780 1.00 78.62 95 ASN A CA 1
ATOM 754 C C . ASN A 1 95 ? -0.873 -3.343 -12.220 1.00 78.62 95 ASN A C 1
ATOM 756 O O . ASN A 1 95 ? -0.922 -3.693 -11.043 1.00 78.62 95 ASN A O 1
ATOM 760 N N . ILE A 1 96 ? -1.851 -3.627 -13.087 1.00 77.19 96 ILE A N 1
ATOM 761 C CA . ILE A 1 96 ? -3.208 -4.089 -12.735 1.00 77.19 96 ILE A CA 1
ATOM 762 C C . ILE A 1 96 ? -3.206 -5.300 -11.798 1.00 77.19 96 ILE A C 1
ATOM 764 O O . ILE A 1 96 ? -3.995 -5.330 -10.858 1.00 77.19 96 ILE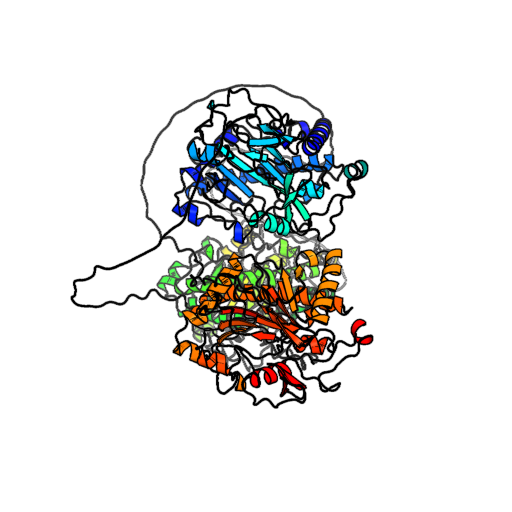 A O 1
ATOM 768 N N . LYS A 1 97 ? -2.312 -6.272 -12.025 1.00 64.56 97 LYS A N 1
ATOM 769 C CA . LYS A 1 97 ? -2.190 -7.453 -11.161 1.00 64.56 97 LYS A CA 1
ATOM 770 C C . LYS A 1 97 ? -1.638 -7.090 -9.782 1.00 64.56 97 LYS A C 1
ATOM 772 O O . LYS A 1 97 ? -2.331 -7.282 -8.796 1.00 64.56 97 LYS A O 1
ATOM 777 N N . ALA A 1 98 ? -0.444 -6.499 -9.705 1.00 56.34 98 ALA A N 1
ATOM 778 C CA . ALA A 1 98 ? 0.228 -6.315 -8.418 1.00 56.34 98 ALA A CA 1
ATOM 779 C C . ALA A 1 98 ? -0.361 -5.194 -7.537 1.00 56.34 98 ALA A C 1
ATOM 781 O O . ALA A 1 98 ? -0.126 -5.202 -6.331 1.00 56.34 98 ALA A O 1
ATOM 782 N N . THR A 1 99 ? -1.094 -4.223 -8.100 1.00 63.09 99 THR A N 1
ATOM 783 C CA . THR A 1 99 ? -1.690 -3.110 -7.325 1.00 63.09 99 THR A CA 1
ATOM 784 C C . THR A 1 99 ? -3.221 -3.124 -7.277 1.00 63.09 99 THR A C 1
ATOM 786 O O . THR A 1 99 ? -3.822 -2.350 -6.523 1.00 63.09 99 THR A O 1
ATOM 789 N N . GLY A 1 100 ? -3.878 -3.973 -8.076 1.00 66.44 100 GLY A N 1
ATOM 790 C CA . GLY A 1 100 ? -5.333 -3.951 -8.234 1.00 66.44 100 GLY A CA 1
ATOM 791 C C . GLY A 1 100 ? -5.852 -2.634 -8.829 1.00 66.44 100 GLY A C 1
ATOM 792 O O . GLY A 1 100 ? -6.971 -2.218 -8.521 1.00 66.44 100 GLY A O 1
ATOM 793 N N . GLU A 1 101 ? -5.040 -1.925 -9.620 1.00 75.25 101 GLU A N 1
ATOM 794 C CA . GLU A 1 101 ? -5.346 -0.579 -10.111 1.00 75.25 101 GLU A CA 1
ATOM 795 C C . GLU A 1 101 ? -5.177 -0.437 -11.630 1.00 75.25 101 GLU A C 1
ATOM 797 O O . GLU A 1 101 ? -4.200 -0.884 -12.228 1.00 75.25 101 GLU A O 1
ATOM 802 N N . TYR A 1 102 ? -6.132 0.251 -12.262 1.00 85.19 102 TYR A N 1
ATOM 803 C CA . TYR A 1 102 ? -6.173 0.437 -13.711 1.00 85.19 102 TYR A CA 1
ATOM 804 C C . TYR A 1 102 ? -5.440 1.680 -14.238 1.00 85.19 102 TYR A C 1
ATOM 806 O O . TYR A 1 102 ? -5.391 1.838 -15.456 1.00 85.19 102 TYR A O 1
ATOM 814 N N . LEU A 1 103 ? -4.902 2.567 -13.392 1.00 91.62 103 LEU A N 1
ATOM 815 C CA . LEU A 1 103 ? -4.352 3.865 -13.809 1.00 91.62 103 LEU A CA 1
ATOM 816 C C . LEU A 1 103 ? -3.192 3.741 -14.810 1.00 91.62 103 LEU A C 1
ATOM 818 O O . LEU A 1 103 ? -2.148 3.164 -14.510 1.00 91.62 103 LEU A O 1
ATOM 822 N N . GLY A 1 104 ? -3.320 4.397 -15.966 1.00 94.44 104 GLY A N 1
ATOM 823 C CA . GLY A 1 104 ? -2.377 4.295 -17.082 1.00 94.44 104 GLY A CA 1
ATOM 824 C C . GLY A 1 104 ? -2.865 3.381 -18.208 1.00 94.44 104 GLY A C 1
ATOM 825 O O . GLY A 1 104 ? -4.074 3.209 -18.398 1.00 94.44 104 GLY A O 1
ATOM 826 N N . TYR A 1 105 ? -1.926 2.839 -18.987 1.00 96.75 105 TYR A N 1
ATOM 827 C CA . TYR A 1 105 ? -2.205 1.949 -20.112 1.00 96.75 105 TYR A CA 1
ATOM 828 C C . TYR A 1 105 ? -2.467 0.516 -19.682 1.00 96.75 105 TYR A C 1
ATOM 830 O O . TYR A 1 105 ? -1.713 -0.081 -18.923 1.00 96.75 105 TYR A O 1
ATOM 838 N N . LYS A 1 106 ? -3.452 -0.091 -20.324 1.00 94.06 106 LYS A N 1
ATOM 839 C CA . LYS A 1 106 ? -3.548 -1.535 -20.483 1.00 94.06 106 LYS A CA 1
ATOM 840 C C . LYS A 1 106 ? -3.422 -1.791 -21.984 1.00 94.06 106 LYS A C 1
ATOM 842 O O . LYS A 1 106 ? -4.259 -1.333 -22.766 1.00 94.06 106 LYS A O 1
ATOM 847 N N . LEU A 1 107 ? -2.362 -2.490 -22.384 1.00 91.69 107 LEU A N 1
ATOM 848 C CA . LEU A 1 107 ? -2.045 -2.750 -23.791 1.00 91.69 107 LEU A CA 1
ATOM 849 C C . LEU A 1 107 ? -2.908 -3.881 -24.396 1.00 91.69 107 LEU A C 1
ATOM 851 O O . LEU A 1 107 ? -3.478 -4.697 -23.661 1.00 91.69 107 LEU A O 1
ATOM 855 N N . PRO A 1 108 ? -3.008 -3.982 -25.734 1.00 89.69 108 PRO A N 1
ATOM 856 C CA . PRO A 1 108 ? -3.623 -5.139 -26.380 1.00 89.69 108 PRO A CA 1
ATOM 857 C C . PRO A 1 108 ? -2.958 -6.455 -25.951 1.00 89.69 108 PRO A C 1
ATOM 859 O O . PRO A 1 108 ? -1.788 -6.482 -25.573 1.00 89.69 108 PRO A O 1
ATOM 862 N N . GLN A 1 109 ? -3.685 -7.564 -26.081 1.00 88.50 109 GLN A N 1
ATOM 863 C CA . GLN A 1 109 ? -3.226 -8.921 -25.763 1.00 88.50 109 GLN A CA 1
ATOM 864 C C . GLN A 1 109 ? -2.877 -9.162 -24.280 1.00 88.50 109 GLN A C 1
ATOM 866 O O . GLN A 1 109 ? -1.987 -9.956 -23.957 1.00 88.50 109 GLN A O 1
ATOM 871 N N . TYR A 1 110 ? -3.600 -8.508 -23.370 1.00 83.31 110 TYR A N 1
ATOM 872 C CA . TYR A 1 110 ? -3.405 -8.647 -21.924 1.00 83.31 110 TYR A CA 1
ATOM 873 C C . TYR A 1 110 ? -4.323 -9.728 -21.333 1.00 83.31 110 TYR A C 1
ATOM 875 O O . TYR A 1 110 ? -3.868 -10.604 -20.599 1.00 83.31 110 TYR A O 1
ATOM 883 N N . TRP A 1 111 ? -5.608 -9.706 -21.697 1.00 81.38 111 TRP A N 1
ATOM 884 C CA . TRP A 1 111 ? -6.613 -10.674 -21.266 1.00 81.38 111 TRP A CA 1
ATOM 885 C C . TRP A 1 111 ? -6.759 -11.821 -22.269 1.00 81.38 111 TRP A C 1
ATOM 887 O O . TRP A 1 111 ? -6.691 -11.634 -23.487 1.00 81.38 111 TRP A O 1
ATOM 897 N N . HIS A 1 112 ? -7.016 -13.017 -21.743 1.00 79.38 112 HIS A N 1
ATOM 898 C CA . HIS A 1 112 ? -7.377 -14.189 -22.533 1.00 79.38 112 HIS A CA 1
ATOM 899 C C . HIS A 1 112 ? -8.887 -14.202 -22.793 1.00 79.38 112 HIS A C 1
ATOM 901 O O . HIS A 1 112 ? -9.688 -14.106 -21.863 1.00 79.38 112 HIS A O 1
ATOM 907 N N . ILE A 1 113 ? -9.276 -14.351 -24.060 1.00 80.19 113 ILE A N 1
ATOM 908 C CA . ILE A 1 113 ? -10.679 -14.449 -24.465 1.00 80.19 113 ILE A CA 1
ATOM 909 C C . ILE A 1 113 ? -11.079 -15.929 -24.496 1.00 80.19 113 ILE A C 1
ATOM 911 O O . ILE A 1 113 ? -11.579 -16.451 -23.500 1.00 80.19 113 ILE A O 1
ATOM 915 N N . ALA A 1 114 ? -10.813 -16.630 -25.594 1.00 76.44 114 ALA A N 1
ATOM 916 C CA . ALA A 1 114 ? -11.121 -18.048 -25.763 1.00 76.44 114 ALA A CA 1
ATOM 917 C C . ALA A 1 114 ? -10.147 -18.679 -26.765 1.00 76.44 114 ALA A C 1
ATOM 919 O O . ALA A 1 114 ? -9.581 -17.974 -27.598 1.00 76.44 114 ALA A O 1
ATOM 920 N N . ASN A 1 115 ? -9.946 -19.999 -26.684 1.00 79.81 115 ASN A N 1
ATOM 921 C CA . ASN A 1 115 ? -9.247 -20.796 -27.705 1.00 79.81 115 ASN A CA 1
ATOM 922 C C . ASN A 1 115 ? -7.874 -20.231 -28.140 1.00 79.81 115 ASN A C 1
ATOM 924 O O . ASN A 1 115 ? -7.534 -20.200 -29.321 1.00 79.81 115 ASN A O 1
ATOM 928 N N . GLY A 1 116 ? -7.089 -19.744 -27.171 1.00 79.06 116 GLY A N 1
ATOM 929 C CA . GLY A 1 116 ? -5.766 -19.144 -27.395 1.00 79.06 116 GLY A CA 1
ATOM 930 C C . GLY A 1 116 ? -5.772 -17.688 -27.884 1.00 79.06 116 GLY A C 1
ATOM 931 O O . GLY A 1 116 ? -4.720 -17.052 -27.885 1.00 79.06 116 GLY A O 1
ATOM 932 N N . VAL A 1 117 ? -6.930 -17.127 -28.242 1.00 83.50 117 VAL A N 1
ATOM 933 C CA . VAL A 1 117 ? -7.070 -15.726 -28.659 1.00 83.50 117 VAL A CA 1
ATOM 934 C C . VAL A 1 117 ? -7.015 -14.803 -27.443 1.00 83.50 117 VAL A C 1
ATOM 936 O O . VAL A 1 117 ? -7.719 -14.998 -26.444 1.00 83.50 117 VAL A O 1
ATOM 939 N N . LYS A 1 118 ? -6.187 -13.763 -27.547 1.00 87.50 118 LYS A N 1
ATOM 940 C CA . LYS A 1 118 ? -6.111 -12.667 -26.580 1.00 87.50 118 LYS A CA 1
ATOM 941 C C . LYS A 1 118 ? -6.856 -11.434 -27.086 1.00 87.50 118 LYS A C 1
ATOM 943 O O . LYS A 1 118 ? -7.162 -11.311 -28.269 1.00 87.50 118 LYS A O 1
ATOM 948 N N . ASP A 1 119 ? -7.171 -10.522 -26.179 1.00 89.19 119 ASP A N 1
ATOM 949 C CA . ASP A 1 119 ? -7.951 -9.332 -26.500 1.00 89.19 119 ASP A CA 1
ATOM 950 C C . ASP A 1 119 ? -7.211 -8.349 -27.446 1.00 89.19 119 ASP A C 1
ATOM 952 O O . ASP A 1 119 ? -5.982 -8.320 -27.508 1.00 89.19 119 ASP A O 1
ATOM 956 N N . ARG A 1 120 ? -7.964 -7.500 -28.162 1.00 92.69 120 ARG A N 1
ATOM 957 C CA . ARG A 1 120 ? -7.440 -6.398 -29.006 1.00 92.69 120 ARG A CA 1
ATOM 958 C C . ARG A 1 120 ? -7.846 -5.009 -28.484 1.00 92.69 120 ARG A C 1
ATOM 960 O O . ARG A 1 120 ? -7.994 -4.055 -29.255 1.00 92.69 120 ARG A O 1
ATOM 967 N N . ILE A 1 121 ? -8.085 -4.933 -27.180 1.00 93.75 121 ILE A N 1
ATOM 968 C CA . ILE A 1 121 ? -8.612 -3.785 -26.455 1.00 93.75 121 ILE A CA 1
ATOM 969 C C . ILE A 1 121 ? -7.446 -3.052 -25.803 1.00 93.75 121 ILE A C 1
ATOM 971 O O . ILE A 1 121 ? -6.701 -3.611 -24.996 1.00 93.75 121 ILE A O 1
ATOM 975 N N . GLU A 1 122 ? -7.316 -1.779 -26.128 1.00 94.56 122 GLU A N 1
ATOM 976 C CA . GLU A 1 122 ? -6.369 -0.873 -25.495 1.00 94.56 122 GLU A CA 1
ATOM 977 C C . GLU A 1 122 ? -7.153 0.112 -24.630 1.00 94.56 122 GLU A C 1
ATOM 979 O O . GLU A 1 122 ? -8.218 0.578 -25.037 1.00 94.56 122 GLU A O 1
ATOM 984 N N . HIS A 1 123 ? -6.668 0.441 -23.436 1.00 95.25 123 HIS A N 1
ATOM 985 C CA . HIS A 1 123 ? -7.246 1.543 -22.671 1.00 95.25 123 HIS A CA 1
ATOM 986 C C . HIS A 1 123 ? -6.194 2.384 -21.973 1.00 95.25 123 HIS A C 1
ATOM 988 O O . HIS A 1 123 ? -5.133 1.887 -21.603 1.00 95.25 123 HIS A O 1
ATOM 994 N N . TYR A 1 124 ? -6.524 3.660 -21.796 1.00 97.62 124 TYR A N 1
ATOM 995 C CA . TYR A 1 124 ? -5.765 4.613 -21.008 1.00 97.62 124 TYR A CA 1
ATOM 996 C C . TYR A 1 124 ? -6.661 5.195 -19.917 1.00 97.62 124 TYR A C 1
ATOM 998 O O . TYR A 1 124 ? -7.774 5.640 -20.200 1.00 97.62 124 TYR A O 1
ATOM 1006 N N . ASN A 1 125 ? -6.188 5.165 -18.673 1.00 97.38 125 ASN A N 1
ATOM 1007 C CA . ASN A 1 125 ? -6.974 5.530 -17.500 1.00 97.38 125 ASN A CA 1
ATOM 1008 C C . ASN A 1 125 ? -6.323 6.703 -16.760 1.00 97.38 125 ASN A C 1
ATOM 1010 O O . ASN A 1 125 ? -5.159 6.620 -16.360 1.00 97.38 125 ASN A O 1
ATOM 1014 N N . PHE A 1 126 ? -7.095 7.760 -16.546 1.00 96.94 126 PHE A N 1
ATOM 1015 C CA . PHE A 1 126 ? -6.738 8.934 -15.764 1.00 96.94 126 PHE A CA 1
ATOM 1016 C C . PHE A 1 126 ? -7.252 8.778 -14.330 1.00 96.94 126 PHE A C 1
ATOM 1018 O O . PHE A 1 126 ? -8.405 8.368 -14.158 1.00 96.94 126 PHE A O 1
ATOM 1025 N N . PRO A 1 127 ? -6.465 9.142 -13.304 1.00 91.31 127 PRO A N 1
ATOM 1026 C CA . PRO A 1 127 ? -7.031 9.422 -11.990 1.00 91.31 127 PRO A CA 1
ATOM 1027 C C . PRO A 1 127 ? -8.064 10.550 -12.090 1.00 91.31 127 PRO A C 1
ATOM 1029 O O . PRO A 1 127 ? -8.026 11.370 -13.007 1.00 91.31 127 PRO A O 1
ATOM 1032 N N . ARG A 1 128 ? -8.980 10.598 -11.118 1.00 87.69 128 ARG A N 1
ATOM 1033 C CA . ARG A 1 128 ? -9.978 11.670 -10.965 1.00 87.69 128 ARG A CA 1
ATOM 1034 C C . ARG A 1 128 ? -9.375 13.085 -10.931 1.00 87.69 128 ARG A C 1
ATOM 1036 O O . ARG A 1 128 ? -10.019 14.028 -11.374 1.00 87.69 128 ARG A O 1
ATOM 1043 N N . ASP A 1 129 ? -8.158 13.196 -10.416 1.00 88.69 129 ASP A N 1
ATOM 1044 C CA . ASP A 1 129 ? -7.307 14.379 -10.487 1.00 88.69 129 ASP A CA 1
ATOM 1045 C C . ASP A 1 129 ? -6.090 14.031 -11.351 1.00 88.69 129 ASP A C 1
ATOM 1047 O O . ASP A 1 129 ? -5.194 13.303 -10.915 1.00 88.69 129 ASP A O 1
ATOM 1051 N N . VAL A 1 130 ? -6.080 14.532 -12.590 1.00 89.44 130 VAL A N 1
ATOM 1052 C CA . VAL A 1 130 ? -5.039 14.262 -13.596 1.00 89.44 130 VAL A CA 1
ATOM 1053 C C . VAL A 1 130 ? -3.655 14.796 -13.211 1.00 89.44 130 VAL A C 1
ATOM 1055 O O . VAL A 1 130 ? -2.682 14.482 -13.888 1.00 89.44 130 VAL A O 1
ATOM 1058 N N . SER A 1 131 ? -3.525 15.595 -12.146 1.00 86.62 131 SER A N 1
ATOM 1059 C CA . SER A 1 131 ? -2.215 16.043 -11.659 1.00 86.62 131 SER A CA 1
ATOM 1060 C C . SER A 1 131 ? -1.492 14.984 -10.817 1.00 86.62 131 SER A C 1
ATOM 1062 O O . SER A 1 131 ? -0.267 15.023 -10.713 1.00 86.62 131 SER A O 1
ATOM 1064 N N . ARG A 1 132 ? -2.212 13.976 -10.290 1.00 81.75 132 ARG A N 1
ATOM 1065 C CA . ARG A 1 132 ? -1.655 12.908 -9.428 1.00 81.75 132 ARG A CA 1
ATOM 1066 C C . ARG A 1 132 ? -0.706 11.940 -10.138 1.00 81.75 132 ARG A C 1
ATOM 1068 O O . ARG A 1 132 ? -0.151 11.050 -9.498 1.00 81.75 132 ARG A O 1
ATOM 1075 N N . ARG A 1 133 ? -0.529 12.062 -11.456 1.00 86.12 133 ARG A N 1
ATOM 1076 C CA . ARG A 1 133 ? 0.467 11.302 -12.217 1.00 86.12 133 ARG A CA 1
ATOM 1077 C C . ARG A 1 133 ? 0.933 12.065 -13.444 1.00 86.12 133 ARG A C 1
ATOM 1079 O O . ARG A 1 133 ? 0.210 12.881 -14.005 1.00 86.12 133 ARG A O 1
ATOM 1086 N N . GLU A 1 134 ? 2.098 11.685 -13.951 1.00 88.12 134 GLU A N 1
ATOM 1087 C CA . GLU A 1 134 ? 2.462 12.052 -15.312 1.00 88.12 134 GLU A CA 1
ATOM 1088 C C . GLU A 1 134 ? 1.608 11.305 -16.352 1.00 88.12 134 GLU A C 1
ATOM 1090 O O . GLU A 1 134 ? 1.219 10.135 -16.196 1.00 88.12 134 GLU A O 1
ATOM 1095 N N . HIS A 1 135 ? 1.360 12.013 -17.451 1.00 95.19 135 HIS A N 1
ATOM 1096 C CA . HIS A 1 135 ? 0.592 11.567 -18.603 1.00 95.19 135 HIS A CA 1
ATOM 1097 C C . HIS A 1 135 ? 1.446 11.654 -19.884 1.00 95.19 135 HIS A C 1
ATOM 1099 O O . HIS A 1 135 ? 2.304 12.540 -19.970 1.00 95.19 135 HIS A O 1
ATOM 1105 N N . PRO A 1 136 ? 1.197 10.783 -20.888 1.00 96.06 136 PRO A N 1
ATOM 1106 C CA . PRO A 1 136 ? 1.876 10.799 -22.182 1.00 96.06 136 PRO A CA 1
ATOM 1107 C C . PRO A 1 136 ? 1.963 12.187 -22.801 1.00 96.06 136 PRO A C 1
ATOM 1109 O O . PRO A 1 136 ? 1.009 12.964 -22.728 1.00 96.06 136 PRO A O 1
ATOM 1112 N N . THR A 1 137 ? 3.074 12.469 -23.474 1.00 93.81 137 THR A N 1
ATOM 1113 C CA . THR A 1 137 ? 3.399 13.803 -23.995 1.00 93.81 137 THR A CA 1
ATOM 1114 C C . THR A 1 137 ? 2.284 14.359 -24.891 1.00 93.81 137 THR A C 1
ATOM 1116 O O . THR A 1 137 ? 1.913 15.525 -24.776 1.00 93.81 137 THR A O 1
ATOM 1119 N N . ALA A 1 138 ? 1.676 13.511 -25.730 1.00 93.31 138 ALA A N 1
ATOM 1120 C CA . ALA A 1 138 ? 0.568 13.903 -26.606 1.00 93.31 138 ALA A CA 1
ATOM 1121 C C . ALA A 1 138 ? -0.737 14.254 -25.859 1.00 93.31 138 ALA A C 1
ATOM 1123 O O . ALA A 1 138 ? -1.554 15.004 -26.387 1.00 93.31 138 ALA A O 1
ATOM 1124 N N . LEU A 1 139 ? -0.946 13.734 -24.643 1.00 94.75 139 LEU A N 1
ATOM 1125 C CA . LEU A 1 139 ? -2.130 14.001 -23.817 1.00 94.75 139 LEU A CA 1
ATOM 1126 C C . LEU A 1 139 ? -2.005 15.270 -22.963 1.00 94.75 139 LEU A C 1
ATOM 1128 O O . LEU A 1 139 ? -3.027 15.878 -22.648 1.00 94.75 139 LEU A O 1
ATOM 1132 N N . GLN A 1 140 ? -0.783 15.690 -22.617 1.00 94.25 140 GLN A N 1
ATOM 1133 C CA . GLN A 1 140 ? -0.524 16.826 -21.718 1.00 94.25 140 GLN A CA 1
ATOM 1134 C C . GLN A 1 140 ? -1.276 18.127 -22.079 1.00 94.25 140 GLN A C 1
ATOM 1136 O O . GLN A 1 140 ? -1.841 18.735 -21.168 1.00 94.25 140 GLN A O 1
ATOM 1141 N N . PRO A 1 141 ? -1.388 18.550 -23.360 1.00 95.31 141 PRO A N 1
ATOM 1142 C CA . PRO A 1 141 ? -2.132 19.761 -23.720 1.00 95.31 141 PRO A CA 1
ATOM 1143 C C . PRO A 1 141 ? -3.627 19.706 -23.377 1.00 95.31 141 PRO A C 1
ATOM 1145 O O . PRO A 1 141 ? -4.243 20.748 -23.168 1.00 95.31 141 PRO A O 1
ATOM 1148 N N . PHE A 1 142 ? -4.210 18.506 -23.327 1.00 96.44 142 PHE A N 1
ATOM 1149 C CA . PHE A 1 142 ? -5.647 18.286 -23.151 1.00 96.44 142 PHE A CA 1
ATOM 1150 C C . PHE A 1 142 ? -6.047 18.022 -21.695 1.00 96.44 142 PHE A C 1
ATOM 1152 O O . PHE A 1 142 ? -7.239 17.972 -21.397 1.00 96.44 142 PHE A O 1
ATOM 1159 N N . LEU A 1 143 ? -5.083 17.878 -20.778 1.00 94.81 143 LEU A N 1
ATOM 1160 C CA . LEU A 1 143 ? -5.353 17.591 -19.365 1.00 94.81 143 LEU A CA 1
ATOM 1161 C C . LEU A 1 143 ? -6.324 18.586 -18.701 1.00 94.81 143 LEU A C 1
ATOM 1163 O O . LEU A 1 143 ? -7.192 18.107 -17.980 1.00 94.81 143 LEU A O 1
ATOM 1167 N N . PRO A 1 144 ? -6.300 19.911 -18.967 1.00 93.12 144 PRO A N 1
ATOM 1168 C CA . PRO A 1 144 ? -7.298 20.826 -18.402 1.00 93.12 144 PRO A CA 1
ATOM 1169 C C . PRO A 1 144 ? -8.730 20.553 -18.890 1.00 93.12 144 PRO A C 1
ATOM 1171 O O . PRO A 1 144 ? -9.684 20.692 -18.128 1.00 93.12 144 PRO A O 1
ATOM 1174 N N . GLU A 1 145 ? -8.893 20.140 -20.151 1.00 94.62 145 GLU A N 1
ATOM 1175 C CA . GLU A 1 145 ? -10.203 19.799 -20.726 1.00 94.62 145 GLU A CA 1
ATOM 1176 C C . GLU A 1 145 ? -10.710 18.457 -20.180 1.00 94.62 145 GLU A C 1
ATOM 1178 O O . GLU A 1 145 ? -11.891 18.320 -19.864 1.00 94.62 145 GLU A O 1
ATOM 1183 N N . ILE A 1 146 ? -9.803 17.490 -20.006 1.00 96.62 146 ILE A N 1
ATOM 1184 C CA . ILE A 1 146 ? -10.085 16.187 -19.393 1.00 96.62 146 ILE A CA 1
ATOM 1185 C C . ILE A 1 146 ? -10.443 16.357 -17.909 1.00 96.62 146 ILE A C 1
ATOM 1187 O O . ILE A 1 146 ? -11.454 15.818 -17.471 1.00 96.62 146 ILE A O 1
ATOM 1191 N N . GLN A 1 147 ? -9.682 17.148 -17.149 1.00 96.06 147 GLN A N 1
ATOM 1192 C CA . GLN A 1 147 ? -9.933 17.422 -15.730 1.00 96.06 147 GLN A CA 1
ATOM 1193 C C . GLN A 1 147 ? -11.289 18.105 -15.518 1.00 96.06 147 GLN A C 1
ATOM 1195 O O . GLN A 1 147 ? -12.114 17.618 -14.749 1.00 96.06 147 GLN A O 1
ATOM 1200 N N . SER A 1 148 ? -11.568 19.177 -16.270 1.00 94.12 148 SER A N 1
ATOM 1201 C CA . SER A 1 148 ? -12.856 19.879 -16.203 1.00 94.12 148 SER A CA 1
ATOM 1202 C C . SER A 1 148 ? -14.035 18.962 -16.553 1.00 94.12 148 SER A C 1
ATOM 1204 O O . SER A 1 148 ? -15.098 19.052 -15.938 1.00 94.12 148 SER A O 1
ATOM 1206 N N . PHE A 1 149 ? -13.846 18.035 -17.496 1.00 96.19 149 PHE A N 1
ATOM 1207 C CA . PHE A 1 149 ? -14.850 17.026 -17.814 1.00 96.19 149 PHE A CA 1
ATOM 1208 C C . PHE A 1 149 ? -15.045 16.011 -16.684 1.00 96.19 149 PHE A C 1
ATOM 1210 O O . PHE A 1 149 ? -16.186 15.731 -16.331 1.00 96.19 149 PHE A O 1
ATOM 1217 N N . ILE A 1 150 ? -13.969 15.490 -16.089 1.00 96.19 150 ILE A N 1
ATOM 1218 C CA . ILE A 1 150 ? -14.019 14.545 -14.961 1.00 96.19 150 ILE A CA 1
ATOM 1219 C C . ILE A 1 150 ? -14.705 15.167 -13.736 1.00 96.19 150 ILE A C 1
ATOM 1221 O O . ILE A 1 150 ? -15.534 14.524 -13.093 1.00 96.19 150 ILE A O 1
ATOM 1225 N N . GLU A 1 151 ? -14.404 16.426 -13.426 1.00 94.56 151 GLU A N 1
ATOM 1226 C CA . GLU A 1 151 ? -15.089 17.176 -12.369 1.00 94.56 151 GLU A CA 1
ATOM 1227 C C . GLU A 1 151 ? -16.579 17.338 -12.665 1.00 94.56 151 GLU A C 1
ATOM 1229 O O . GLU A 1 151 ? -17.407 17.134 -11.775 1.00 94.56 151 GLU A O 1
ATOM 1234 N N . TYR A 1 152 ? -16.934 17.651 -13.916 1.00 96.06 152 TYR A N 1
ATOM 1235 C CA . TYR A 1 152 ? -18.331 17.775 -14.311 1.00 96.06 152 TYR A CA 1
ATOM 1236 C C . TYR A 1 152 ? -19.077 16.438 -14.196 1.00 96.06 152 TYR A C 1
ATOM 1238 O O . TYR A 1 152 ? -20.145 16.402 -13.584 1.00 96.06 152 TYR A O 1
ATOM 1246 N N . GLN A 1 153 ? -18.495 15.348 -14.720 1.00 94.81 153 GLN A N 1
ATOM 1247 C CA . GLN A 1 153 ? -19.002 13.973 -14.594 1.00 94.81 153 GLN A CA 1
ATOM 1248 C C . GLN A 1 153 ? -19.376 13.665 -13.148 1.00 94.81 153 GLN A C 1
ATOM 1250 O O . GLN A 1 153 ? -20.528 13.360 -12.858 1.00 94.81 153 GLN A O 1
ATOM 1255 N N . HIS A 1 154 ? -18.409 13.792 -12.241 1.00 94.50 154 HIS A N 1
ATOM 1256 C CA . HIS A 1 154 ? -18.573 13.416 -10.845 1.00 94.50 154 HIS A CA 1
ATOM 1257 C C . HIS A 1 154 ? -19.598 14.316 -10.137 1.00 94.50 154 HIS A C 1
ATOM 1259 O O . HIS A 1 154 ? -20.600 13.829 -9.622 1.00 94.50 154 HIS A O 1
ATOM 1265 N N . LYS A 1 155 ? -19.387 15.639 -10.162 1.00 92.88 155 LYS A N 1
ATOM 1266 C CA . LYS A 1 155 ? -20.132 16.590 -9.317 1.00 92.88 155 LYS A CA 1
ATOM 1267 C C . LYS A 1 155 ? -21.529 16.946 -9.848 1.00 92.88 155 LYS A C 1
ATOM 1269 O O . LYS A 1 155 ? -22.362 17.399 -9.071 1.00 92.88 155 LYS A O 1
ATOM 1274 N N . ASN A 1 156 ? -21.789 16.780 -11.152 1.00 94.19 156 ASN A N 1
ATOM 1275 C CA . ASN A 1 156 ? -23.042 17.223 -11.792 1.00 94.19 156 ASN A CA 1
ATOM 1276 C C . ASN A 1 156 ? -23.855 16.081 -12.417 1.00 94.19 156 ASN A C 1
ATOM 1278 O O . ASN A 1 156 ? -25.064 16.230 -12.565 1.00 94.19 156 ASN A O 1
ATOM 1282 N N . ILE A 1 157 ? -23.219 14.964 -12.797 1.00 96.00 157 ILE A N 1
ATOM 1283 C CA . ILE A 1 157 ? -23.918 13.804 -13.371 1.00 96.00 157 ILE A CA 1
ATOM 1284 C C . ILE A 1 157 ? -24.014 12.690 -12.325 1.00 96.00 157 ILE A C 1
ATOM 1286 O O . ILE A 1 157 ? -25.123 12.336 -11.939 1.00 96.00 157 ILE A O 1
ATOM 1290 N N . MET A 1 158 ? -22.887 12.171 -11.821 1.00 96.75 158 MET A N 1
ATOM 1291 C CA . MET A 1 158 ? -22.895 11.026 -10.898 1.00 96.75 158 MET A CA 1
ATOM 1292 C C . MET A 1 158 ? -23.606 11.369 -9.590 1.00 96.75 158 MET A C 1
ATOM 1294 O O . MET A 1 158 ? -24.573 10.699 -9.245 1.00 96.75 158 MET A O 1
ATOM 1298 N N . HIS A 1 159 ? -23.234 12.477 -8.939 1.00 95.25 159 HIS A N 1
ATOM 1299 C CA . HIS A 1 159 ? -23.882 12.907 -7.696 1.00 95.25 159 HIS A CA 1
ATOM 1300 C C . HIS A 1 159 ? -25.398 13.142 -7.833 1.00 95.25 159 HIS A C 1
ATOM 1302 O O . HIS A 1 159 ? -26.131 12.934 -6.874 1.00 95.25 159 HIS A O 1
ATOM 1308 N N . GLU A 1 160 ? -25.910 13.558 -8.998 1.00 95.62 160 GLU A N 1
ATOM 1309 C CA . GLU A 1 160 ? -27.366 13.704 -9.176 1.00 95.62 160 GLU A CA 1
ATOM 1310 C C . GLU A 1 160 ? -28.054 12.343 -9.364 1.00 95.62 160 GLU A C 1
ATOM 1312 O O . GLU A 1 160 ? -29.126 12.113 -8.807 1.00 95.62 160 GLU A O 1
ATOM 1317 N N . LEU A 1 161 ? -27.421 11.402 -10.072 1.00 97.50 161 LEU A N 1
ATOM 1318 C CA . LEU A 1 161 ? -27.905 10.020 -10.179 1.00 97.50 161 LEU A CA 1
ATOM 1319 C C . LEU A 1 161 ? -27.912 9.313 -8.818 1.00 97.50 161 LEU A C 1
ATOM 1321 O O . LEU A 1 161 ? -28.857 8.600 -8.497 1.00 97.50 161 LEU A O 1
ATOM 1325 N N . GLU A 1 162 ? -26.902 9.554 -7.991 1.00 97.44 162 GLU A N 1
ATOM 1326 C CA . GLU A 1 162 ? -26.808 9.029 -6.628 1.00 97.44 162 GLU A CA 1
ATOM 1327 C C . GLU A 1 162 ? -27.903 9.562 -5.705 1.00 97.44 162 GLU A C 1
ATOM 1329 O O . GLU A 1 162 ? -28.448 8.793 -4.910 1.00 97.44 162 GLU A O 1
ATOM 1334 N N . ARG A 1 163 ? -28.306 10.831 -5.853 1.00 96.06 163 ARG A N 1
ATOM 1335 C CA . ARG A 1 163 ? -29.500 11.358 -5.172 1.00 96.06 163 ARG A CA 1
ATOM 1336 C C . ARG A 1 163 ? -30.763 10.645 -5.625 1.00 96.06 163 ARG A C 1
ATOM 1338 O O . ARG A 1 163 ? -31.561 10.230 -4.787 1.00 96.06 163 ARG A O 1
ATOM 1345 N N . LEU A 1 164 ? -30.933 10.445 -6.936 1.00 97.94 164 LEU A N 1
ATOM 1346 C CA . LEU A 1 164 ? -32.085 9.715 -7.473 1.00 97.94 164 LEU A CA 1
ATOM 1347 C C . LEU A 1 164 ? -32.140 8.268 -6.955 1.00 97.94 164 LEU A C 1
ATOM 1349 O O . LEU A 1 164 ? -33.219 7.791 -6.611 1.00 97.94 164 LEU A O 1
ATOM 1353 N N . LEU A 1 165 ? -30.994 7.587 -6.850 1.00 97.62 165 LEU A N 1
ATOM 1354 C CA . LEU A 1 165 ? -30.898 6.212 -6.351 1.00 97.62 165 LEU A CA 1
ATOM 1355 C C . LEU A 1 165 ? -31.066 6.111 -4.828 1.00 97.62 165 LEU A C 1
ATOM 1357 O O . LEU A 1 165 ? -31.711 5.165 -4.375 1.00 97.62 165 LEU A O 1
ATOM 1361 N N . SER A 1 166 ? -30.560 7.079 -4.053 1.00 97.69 166 SER A N 1
ATOM 1362 C CA . SER A 1 166 ? -30.747 7.147 -2.591 1.00 97.69 166 SER A CA 1
ATOM 1363 C C . SER A 1 166 ? -32.219 7.381 -2.247 1.00 97.69 166 SER A C 1
ATOM 1365 O O . SER A 1 166 ? -32.818 6.607 -1.501 1.00 97.69 166 SER A O 1
ATOM 1367 N N . LEU A 1 167 ? -32.849 8.369 -2.895 1.00 97.44 167 LEU A N 1
ATOM 1368 C CA . LEU A 1 167 ? -34.293 8.605 -2.810 1.00 97.44 167 LEU A CA 1
ATOM 1369 C C . LEU A 1 167 ? -35.104 7.408 -3.332 1.00 97.44 167 LEU A C 1
ATOM 1371 O O . LEU A 1 167 ? -36.175 7.119 -2.804 1.00 97.44 167 LEU A O 1
ATOM 1375 N N . GLY A 1 168 ? -34.585 6.680 -4.326 1.00 97.12 168 GLY A N 1
ATOM 1376 C CA . GLY A 1 168 ? -35.169 5.441 -4.847 1.00 97.12 168 GLY A CA 1
ATOM 1377 C C . GLY A 1 168 ? -35.184 4.289 -3.838 1.00 97.12 168 GLY A C 1
ATOM 1378 O O . GLY A 1 168 ? -36.051 3.425 -3.935 1.00 97.12 168 GLY A O 1
ATOM 1379 N N . LEU A 1 169 ? -34.291 4.314 -2.843 1.00 96.69 169 LEU A N 1
ATOM 1380 C CA . LEU A 1 169 ? -34.287 3.426 -1.674 1.00 96.69 169 LEU A CA 1
ATOM 1381 C C . LEU A 1 169 ? -34.996 4.043 -0.449 1.00 96.69 169 LEU A C 1
ATOM 1383 O O . LEU A 1 169 ? -34.992 3.439 0.623 1.00 96.69 169 LEU A O 1
ATOM 1387 N N . GLU A 1 170 ? -35.598 5.230 -0.582 1.00 97.19 170 GLU A N 1
ATOM 1388 C CA . GLU A 1 170 ? -36.153 6.038 0.521 1.00 97.19 170 GLU A CA 1
ATOM 1389 C C . GLU A 1 170 ? -35.141 6.328 1.649 1.00 97.19 170 GLU A C 1
ATOM 1391 O O . GLU A 1 170 ? -35.509 6.529 2.807 1.00 97.19 170 GLU A O 1
ATOM 1396 N N . LEU A 1 171 ? -33.856 6.379 1.292 1.00 97.00 171 LEU A N 1
ATOM 1397 C CA . LEU A 1 171 ? -32.764 6.838 2.146 1.00 97.00 171 LEU A CA 1
ATOM 1398 C C . LEU A 1 171 ? -32.671 8.378 2.116 1.00 97.00 171 LEU A C 1
ATOM 1400 O O . LEU A 1 171 ? -33.252 9.019 1.230 1.00 97.00 171 LEU A O 1
ATOM 1404 N N . PRO A 1 172 ? -31.938 9.003 3.060 1.00 97.19 172 PRO A N 1
ATOM 1405 C CA . PRO A 1 172 ? -31.554 10.406 2.950 1.00 97.19 172 PRO A CA 1
ATOM 1406 C C . PRO A 1 172 ? -30.973 10.735 1.567 1.00 97.19 172 PRO A C 1
ATOM 1408 O O . PRO A 1 172 ? -30.190 9.971 1.011 1.00 97.19 172 PRO A O 1
ATOM 1411 N N . GLU A 1 173 ? -31.348 11.891 1.010 1.00 93.94 173 GLU A N 1
ATOM 1412 C CA . GLU A 1 173 ? -31.038 12.267 -0.381 1.00 93.94 173 GLU A CA 1
ATOM 1413 C C . GLU A 1 173 ? -29.548 12.139 -0.734 1.00 93.94 173 GLU A C 1
ATOM 1415 O O . GLU A 1 173 ? -29.214 11.725 -1.839 1.00 93.94 173 GLU A O 1
ATOM 1420 N N . ASN A 1 174 ? -28.663 12.445 0.214 1.00 95.31 174 ASN A N 1
ATOM 1421 C CA . ASN A 1 174 ? -27.221 12.448 0.003 1.00 95.31 174 ASN A CA 1
ATOM 1422 C C . ASN A 1 174 ? -26.516 11.138 0.406 1.00 95.31 174 ASN A C 1
ATOM 1424 O O . ASN A 1 174 ? -25.297 11.090 0.303 1.00 95.31 174 ASN A O 1
ATOM 1428 N N . THR A 1 175 ? -27.217 10.077 0.839 1.00 94.88 175 THR A N 1
ATOM 1429 C CA . THR A 1 175 ? -26.565 8.860 1.375 1.00 94.88 175 THR A CA 1
ATOM 1430 C C . THR A 1 175 ? -25.490 8.307 0.440 1.00 94.88 175 THR A C 1
ATOM 1432 O O . THR A 1 175 ? -24.365 8.100 0.882 1.00 94.88 175 THR A O 1
ATOM 1435 N N . LEU A 1 176 ? -25.780 8.132 -0.854 1.00 94.44 176 LEU A N 1
ATOM 1436 C CA . LEU A 1 176 ? -24.751 7.703 -1.806 1.00 94.44 176 LEU A CA 1
ATOM 1437 C C . LEU A 1 176 ? -23.718 8.805 -2.098 1.00 94.44 176 LEU A C 1
ATOM 1439 O O . LEU A 1 176 ? -22.535 8.491 -2.163 1.00 94.44 176 LEU A O 1
ATOM 1443 N N . THR A 1 177 ? -24.098 10.084 -2.208 1.00 94.31 177 THR A N 1
ATOM 1444 C CA . THR A 1 177 ? -23.127 11.158 -2.520 1.00 94.31 177 THR A CA 1
ATOM 1445 C C . THR A 1 177 ? -22.110 11.385 -1.404 1.00 94.31 177 THR A C 1
ATOM 1447 O O . THR A 1 177 ? -20.949 11.682 -1.680 1.00 94.31 177 THR A O 1
ATOM 1450 N N . ASP A 1 178 ? -22.525 11.207 -0.149 1.00 93.94 178 ASP A N 1
ATOM 1451 C CA . ASP A 1 178 ? -21.676 11.340 1.039 1.00 93.94 178 ASP A CA 1
ATOM 1452 C C . ASP A 1 178 ? -20.682 10.166 1.148 1.00 93.94 178 ASP A C 1
ATOM 1454 O O . ASP A 1 178 ? -19.621 10.309 1.750 1.00 93.94 178 ASP A O 1
ATOM 1458 N N . MET A 1 179 ? -20.966 9.033 0.490 1.00 94.06 179 MET A N 1
ATOM 1459 C CA . MET A 1 179 ? -20.011 7.932 0.296 1.00 94.06 179 MET A CA 1
ATOM 1460 C C . MET A 1 179 ? -19.029 8.180 -0.866 1.00 94.06 179 MET A C 1
ATOM 1462 O O . MET A 1 179 ? -18.032 7.463 -0.987 1.00 94.06 179 MET A O 1
ATOM 1466 N N . HIS A 1 180 ? -19.272 9.200 -1.702 1.00 93.75 180 HIS A N 1
ATOM 1467 C CA . HIS A 1 180 ? -18.457 9.577 -2.867 1.00 93.75 180 HIS A CA 1
ATOM 1468 C C . HIS A 1 180 ? -17.889 11.013 -2.779 1.00 93.75 180 HIS A C 1
ATOM 1470 O O . HIS A 1 180 ? -18.059 11.810 -3.711 1.00 93.75 180 HIS A O 1
ATOM 1476 N N . PRO A 1 181 ? -17.171 11.377 -1.698 1.00 84.88 181 PRO A N 1
ATOM 1477 C CA . PRO A 1 181 ? -16.526 12.681 -1.593 1.00 84.88 181 PRO A CA 1
ATOM 1478 C C . PRO A 1 181 ? -15.448 12.862 -2.671 1.00 84.88 181 PRO A C 1
ATOM 1480 O O . PRO A 1 181 ? -14.648 11.959 -2.950 1.00 84.88 181 PRO A O 1
ATOM 1483 N N . TYR A 1 182 ? -15.410 14.048 -3.294 1.00 79.69 182 TYR A N 1
ATOM 1484 C CA . TYR A 1 182 ? -14.517 14.313 -4.430 1.00 79.69 182 TYR A CA 1
ATOM 1485 C C . TYR A 1 182 ? -13.031 14.377 -4.037 1.00 79.69 182 TYR A C 1
ATOM 1487 O O . TYR A 1 182 ? -12.174 14.022 -4.846 1.00 79.69 182 TYR A O 1
ATOM 1495 N N . ASP A 1 183 ? -12.734 14.808 -2.814 1.00 77.62 183 ASP A N 1
ATOM 1496 C CA . ASP A 1 183 ? -11.375 15.171 -2.403 1.00 77.62 183 ASP A CA 1
ATOM 1497 C C . ASP A 1 183 ? -10.671 14.073 -1.579 1.00 77.62 183 ASP A C 1
ATOM 1499 O O . ASP A 1 183 ? -9.440 14.011 -1.560 1.00 77.62 183 ASP A O 1
ATOM 1503 N N . GLU A 1 184 ? -11.425 13.140 -0.982 1.00 74.75 184 GLU A N 1
ATOM 1504 C CA . GLU A 1 184 ? -10.867 11.997 -0.242 1.00 74.75 184 GLU A CA 1
ATOM 1505 C C . GLU A 1 184 ? -10.256 10.918 -1.150 1.00 74.75 184 GLU A C 1
ATOM 1507 O O . GLU A 1 184 ? -10.495 10.846 -2.362 1.00 74.75 184 GLU A O 1
ATOM 1512 N N . THR A 1 185 ? -9.492 10.012 -0.539 1.00 72.81 185 THR A N 1
ATOM 1513 C CA . THR A 1 185 ? -8.926 8.828 -1.188 1.00 72.81 185 THR A CA 1
ATOM 1514 C C . THR A 1 185 ? -10.035 7.890 -1.681 1.00 72.81 185 THR A C 1
ATOM 1516 O O . THR A 1 185 ? -10.672 7.180 -0.906 1.00 72.81 185 THR A O 1
ATOM 1519 N N . ASN A 1 186 ? -10.258 7.900 -2.997 1.00 78.62 186 ASN A N 1
ATOM 1520 C CA . ASN A 1 186 ? -10.877 6.802 -3.733 1.00 78.62 186 ASN A CA 1
ATOM 1521 C C . ASN A 1 186 ? -10.268 6.657 -5.122 1.00 78.62 186 ASN A C 1
ATOM 1523 O O . ASN A 1 186 ? -9.797 7.634 -5.720 1.00 78.62 186 ASN A O 1
ATOM 1527 N N . HIS A 1 187 ? -10.364 5.441 -5.653 1.00 82.69 187 HIS A N 1
ATOM 1528 C CA . HIS A 1 187 ? -9.905 5.078 -6.990 1.00 82.69 187 HIS A CA 1
ATOM 1529 C C . HIS A 1 187 ? -10.958 5.312 -8.093 1.00 82.69 187 HIS A C 1
ATOM 1531 O O . HIS A 1 187 ? -10.989 4.565 -9.068 1.00 82.69 187 HIS A O 1
ATOM 1537 N N . SER A 1 188 ? -11.801 6.352 -8.005 1.00 92.25 188 SER A N 1
ATOM 1538 C CA . SER A 1 188 ? -12.578 6.795 -9.176 1.00 92.25 188 SER A CA 1
ATOM 1539 C C . SER A 1 188 ? -11.628 7.183 -10.313 1.00 92.25 188 SER A C 1
ATOM 1541 O O . SER A 1 188 ? -10.711 7.989 -10.121 1.00 92.25 188 SER A O 1
ATOM 1543 N N . PHE A 1 189 ? -11.848 6.636 -11.509 1.00 94.06 189 PHE A N 1
ATOM 1544 C CA . PHE A 1 189 ? -10.979 6.869 -12.664 1.00 94.06 189 PHE A CA 1
ATOM 1545 C C . PHE A 1 189 ? -11.772 7.051 -13.959 1.00 94.06 189 PHE A C 1
ATOM 1547 O O . PHE A 1 189 ? -12.859 6.503 -14.150 1.00 94.06 189 PHE A O 1
ATOM 1554 N N . PHE A 1 190 ? -11.201 7.824 -14.877 1.00 97.62 190 PHE A N 1
ATOM 1555 C CA . PHE A 1 190 ? -11.762 8.062 -16.201 1.00 97.62 190 PHE A CA 1
ATOM 1556 C C . PHE A 1 190 ? -10.964 7.299 -17.254 1.00 97.62 190 PHE A C 1
ATOM 1558 O O . PHE A 1 190 ? -9.737 7.292 -17.224 1.00 97.62 190 PHE A O 1
ATOM 1565 N N . ARG A 1 191 ? -11.642 6.637 -18.189 1.00 97.81 191 ARG A N 1
ATOM 1566 C CA . ARG A 1 191 ? -11.044 5.727 -19.167 1.00 97.81 191 ARG A CA 1
ATOM 1567 C C . ARG A 1 191 ? -11.369 6.159 -20.590 1.00 97.81 191 ARG A C 1
ATOM 1569 O O . ARG A 1 191 ? -12.534 6.250 -20.970 1.00 97.81 191 ARG A O 1
ATOM 1576 N N . PHE A 1 192 ? -10.330 6.273 -21.410 1.00 98.38 192 PHE A N 1
ATOM 1577 C CA . PHE A 1 192 ? -10.440 6.107 -22.857 1.00 98.38 192 PHE A CA 1
ATOM 1578 C C . PHE A 1 192 ? -10.178 4.638 -23.202 1.00 98.38 192 PHE A C 1
ATOM 1580 O O . PHE A 1 192 ? -9.268 4.026 -22.640 1.00 98.38 192 PHE A O 1
ATOM 1587 N N . MET A 1 193 ? -10.966 4.049 -24.102 1.00 96.81 193 MET A N 1
ATOM 1588 C CA . MET A 1 193 ? -10.878 2.626 -24.457 1.00 96.81 193 MET A CA 1
ATOM 1589 C C . MET A 1 193 ? -11.119 2.412 -25.952 1.00 96.81 193 MET A C 1
ATOM 1591 O O . MET A 1 193 ? -12.140 2.845 -26.477 1.00 96.81 193 MET A O 1
ATOM 1595 N N . LEU A 1 194 ? -10.214 1.706 -26.628 1.00 96.81 194 LEU A N 1
ATOM 1596 C CA . LEU A 1 194 ? -10.276 1.417 -28.057 1.00 96.81 194 LEU A CA 1
ATOM 1597 C C . LEU A 1 194 ? -10.323 -0.092 -28.310 1.00 96.81 194 LEU A C 1
ATOM 1599 O O . LEU A 1 194 ? -9.397 -0.824 -27.962 1.00 96.81 194 LEU A O 1
ATOM 1603 N N . TYR A 1 195 ? -11.374 -0.546 -28.986 1.00 95.31 195 TYR A N 1
ATOM 1604 C CA . TYR A 1 195 ? -11.475 -1.902 -29.521 1.00 95.31 195 TYR A CA 1
ATOM 1605 C C . TYR A 1 195 ? -11.026 -1.880 -30.981 1.00 95.31 195 TYR A C 1
ATOM 1607 O O . TYR A 1 195 ? -11.599 -1.156 -31.804 1.00 95.31 195 TYR A O 1
ATOM 1615 N N . ASN A 1 196 ? -10.008 -2.675 -31.307 1.00 93.25 196 ASN A N 1
ATOM 1616 C CA . ASN A 1 196 ? -9.554 -2.856 -32.682 1.00 93.25 196 ASN A CA 1
ATOM 1617 C C . ASN A 1 196 ? -10.211 -4.106 -33.304 1.00 93.25 196 ASN A C 1
ATOM 1619 O O . ASN A 1 196 ? -10.305 -5.127 -32.615 1.00 93.25 196 ASN A O 1
ATOM 1623 N N . PRO A 1 197 ? -10.599 -4.066 -34.595 1.00 91.00 197 PRO A N 1
ATOM 1624 C CA . PRO A 1 197 ? -11.132 -5.222 -35.310 1.00 91.00 197 PRO A CA 1
ATOM 1625 C C . PRO A 1 197 ? -10.232 -6.460 -35.239 1.00 91.00 197 PRO A C 1
ATOM 1627 O O . PRO A 1 197 ? -8.996 -6.369 -35.181 1.00 91.00 197 PRO A O 1
ATOM 1630 N N . ARG A 1 198 ? -10.867 -7.629 -35.295 1.00 88.75 198 ARG A N 1
ATOM 1631 C CA . ARG A 1 198 ? -10.224 -8.944 -35.360 1.00 88.75 198 ARG A CA 1
ATOM 1632 C C . ARG A 1 198 ? -10.264 -9.506 -36.779 1.00 88.75 198 ARG A C 1
ATOM 1634 O O . ARG A 1 198 ? -10.994 -9.022 -37.639 1.00 88.75 198 ARG A O 1
ATOM 1641 N N . SER A 1 199 ? -9.434 -10.508 -37.028 1.00 89.94 199 SER A N 1
ATOM 1642 C CA . SER A 1 199 ? -9.530 -11.350 -38.220 1.00 89.94 199 SER A CA 1
ATOM 1643 C C . SER A 1 199 ? -10.674 -12.357 -38.086 1.00 89.94 199 SER A C 1
ATOM 1645 O O . SER A 1 199 ? -11.034 -12.736 -36.975 1.00 89.94 199 SER A O 1
ATOM 1647 N N . ASN A 1 200 ? -11.209 -12.843 -39.210 1.00 89.06 200 ASN A N 1
ATOM 1648 C CA . ASN A 1 200 ? -12.297 -13.832 -39.203 1.00 89.06 200 ASN A CA 1
ATOM 1649 C C . ASN A 1 200 ? -11.944 -15.103 -38.401 1.00 89.06 200 ASN A C 1
ATOM 1651 O O . ASN A 1 200 ? -12.810 -15.643 -37.728 1.00 89.06 200 ASN A O 1
ATOM 1655 N N . ASP A 1 201 ? -10.676 -15.531 -38.423 1.00 91.06 201 ASP A N 1
ATOM 1656 C CA . ASP A 1 201 ? -10.158 -16.661 -37.634 1.00 91.06 201 ASP A CA 1
ATOM 1657 C C . ASP A 1 201 ? -10.242 -16.410 -36.114 1.00 91.06 201 ASP A C 1
ATOM 1659 O O . ASP A 1 201 ? -10.659 -17.283 -35.355 1.00 91.06 201 ASP A O 1
ATOM 1663 N N . GLU A 1 202 ? -9.905 -15.202 -35.655 1.00 89.38 202 GLU A N 1
ATOM 1664 C CA . GLU A 1 202 ? -10.066 -14.805 -34.250 1.00 89.38 202 GLU A CA 1
ATOM 1665 C C . GLU A 1 202 ? -11.542 -14.644 -33.861 1.00 89.38 202 GLU A C 1
ATOM 1667 O O . GLU A 1 202 ? -11.904 -14.981 -32.734 1.00 89.38 202 GLU A O 1
ATOM 1672 N N . GLU A 1 203 ? -12.396 -14.136 -34.758 1.00 90.56 203 GLU A N 1
ATOM 1673 C CA . GLU A 1 203 ? -13.845 -14.034 -34.520 1.00 90.56 203 GLU A CA 1
ATOM 1674 C C . GLU A 1 203 ? -14.493 -15.422 -34.408 1.00 90.56 203 GLU A C 1
ATOM 1676 O O . GLU A 1 203 ? -15.283 -15.646 -33.496 1.00 90.56 203 GLU A O 1
ATOM 1681 N N . GLU A 1 204 ? -14.127 -16.374 -35.272 1.00 88.88 204 GLU A N 1
ATOM 1682 C CA . GLU A 1 204 ? -14.592 -17.768 -35.212 1.00 88.88 204 GLU A CA 1
ATOM 1683 C C . GLU A 1 204 ? -14.113 -18.457 -33.925 1.00 88.88 204 GLU A C 1
ATOM 1685 O O . GLU A 1 204 ? -14.917 -19.003 -33.171 1.00 88.88 204 GLU A O 1
ATOM 1690 N N . LYS A 1 205 ? -12.822 -18.331 -33.587 1.00 89.00 205 LYS A N 1
ATOM 1691 C CA . LYS A 1 205 ? -12.248 -18.874 -32.342 1.00 89.00 205 LYS A CA 1
ATOM 1692 C C . LYS A 1 205 ? -12.838 -18.283 -31.063 1.00 89.00 205 LYS A C 1
ATOM 1694 O O . LYS A 1 205 ? -12.694 -18.902 -30.010 1.00 89.00 205 LYS A O 1
ATOM 1699 N N . THR A 1 206 ? -13.454 -17.103 -31.116 1.00 86.88 206 THR A N 1
ATOM 1700 C CA . THR A 1 206 ? -14.034 -16.434 -29.938 1.00 86.88 206 THR A CA 1
ATOM 1701 C C . THR A 1 206 ? -15.556 -16.361 -29.947 1.00 86.88 206 THR A C 1
ATOM 1703 O O . THR A 1 206 ? -16.111 -15.743 -29.044 1.00 86.88 206 THR A O 1
ATOM 1706 N N . ASP A 1 207 ? -16.232 -16.976 -30.924 1.00 89.31 207 ASP A N 1
ATOM 1707 C CA . ASP A 1 207 ? -17.683 -16.838 -31.141 1.00 89.31 207 ASP A CA 1
ATOM 1708 C C . ASP A 1 207 ? -18.134 -15.357 -31.174 1.00 89.31 207 ASP A C 1
ATOM 1710 O O . ASP A 1 207 ? -19.127 -14.933 -30.585 1.00 89.31 207 ASP A O 1
ATOM 1714 N N . GLY A 1 208 ? -17.309 -14.510 -31.797 1.00 89.75 208 GLY A N 1
ATOM 1715 C CA . GLY A 1 208 ? -17.474 -13.058 -31.823 1.00 89.75 208 GLY A CA 1
ATOM 1716 C C . GLY A 1 208 ? -17.293 -12.336 -30.481 1.00 89.75 208 GLY A C 1
ATOM 1717 O O . GLY A 1 208 ? -17.456 -11.119 -30.440 1.00 89.75 208 GLY A O 1
ATOM 1718 N N . VAL A 1 209 ? -16.982 -13.009 -29.369 1.00 90.06 209 VAL A N 1
ATOM 1719 C CA . VAL A 1 209 ? -16.889 -12.375 -28.041 1.00 90.06 209 VAL A CA 1
ATOM 1720 C C . VAL A 1 209 ? -15.647 -11.487 -27.955 1.00 90.06 209 VAL A C 1
ATOM 1722 O O . VAL A 1 209 ? -14.517 -11.958 -27.823 1.00 90.06 209 VAL A O 1
ATOM 1725 N N . TRP A 1 210 ? -15.836 -10.170 -27.989 1.00 90.50 210 TRP A N 1
ATOM 1726 C CA . TRP A 1 210 ? -14.755 -9.190 -27.873 1.00 90.50 210 TRP A CA 1
ATOM 1727 C C . TRP A 1 210 ? -14.293 -8.999 -26.425 1.00 90.50 210 TRP A C 1
ATOM 1729 O O . TRP A 1 210 ? -13.088 -8.970 -26.171 1.00 90.50 210 TRP A O 1
ATOM 1739 N N . MET A 1 211 ? -15.238 -8.951 -25.487 1.00 87.62 211 MET A N 1
ATOM 1740 C CA . MET A 1 211 ? -15.033 -8.979 -24.038 1.00 87.62 211 MET A CA 1
ATOM 1741 C C . MET A 1 211 ? -16.125 -9.859 -23.422 1.00 87.62 211 MET A C 1
ATOM 1743 O O . MET A 1 211 ? -17.279 -9.765 -23.841 1.00 87.62 211 MET A O 1
ATOM 1747 N N . LYS A 1 212 ? -15.764 -10.736 -22.476 1.00 83.25 212 LYS A N 1
ATOM 1748 C CA . LYS A 1 212 ? -16.691 -11.709 -21.868 1.00 83.25 212 LYS A CA 1
ATOM 1749 C C . LYS A 1 212 ? -17.844 -11.035 -21.120 1.00 83.25 212 LYS A C 1
ATOM 1751 O O . LYS A 1 212 ? -17.774 -9.853 -20.798 1.00 83.25 212 LYS A O 1
ATOM 1756 N N . GLY A 1 213 ? -18.890 -11.817 -20.843 1.00 83.19 213 GLY A N 1
ATOM 1757 C CA . GLY A 1 213 ? -19.924 -11.431 -19.886 1.00 83.19 213 GLY A CA 1
ATOM 1758 C C . GLY A 1 213 ? -19.303 -11.234 -18.509 1.00 83.19 213 GLY A C 1
ATOM 1759 O O . GLY A 1 213 ? -18.684 -12.165 -17.998 1.00 83.19 213 GLY A O 1
ATOM 1760 N N . HIS A 1 214 ? -19.452 -10.031 -17.967 1.00 85.50 214 HIS A N 1
ATOM 1761 C CA . HIS A 1 214 ? -18.939 -9.614 -16.666 1.00 85.50 214 HIS A CA 1
ATOM 1762 C C . HIS A 1 214 ? -19.866 -8.578 -16.026 1.00 85.50 214 HIS A C 1
ATOM 1764 O O . HIS A 1 214 ? -20.675 -7.957 -16.717 1.00 85.50 214 HIS A O 1
ATOM 1770 N N . ALA A 1 215 ? -19.731 -8.404 -14.716 1.00 85.19 215 ALA A N 1
ATOM 1771 C CA . ALA A 1 215 ? -20.333 -7.317 -13.959 1.00 85.19 215 ALA A CA 1
ATOM 1772 C C . ALA A 1 215 ? -19.245 -6.313 -13.532 1.00 85.19 215 ALA A C 1
ATOM 1774 O O . ALA A 1 215 ? -18.085 -6.685 -13.309 1.00 85.19 215 ALA A O 1
ATOM 1775 N N . ASP A 1 216 ? -19.617 -5.038 -13.458 1.00 89.69 216 ASP A N 1
ATOM 1776 C CA . ASP A 1 216 ? -18.735 -3.954 -13.025 1.00 89.69 216 ASP A CA 1
ATOM 1777 C C . ASP A 1 216 ? -18.648 -3.931 -11.496 1.00 89.69 216 ASP A C 1
ATOM 1779 O O . ASP A 1 216 ? -19.651 -4.076 -10.820 1.00 89.69 216 ASP A O 1
ATOM 1783 N N . HIS A 1 217 ? -17.461 -3.728 -10.926 1.00 83.38 217 HIS A N 1
ATOM 1784 C CA . HIS A 1 217 ? -17.190 -3.959 -9.494 1.00 83.38 217 HIS A CA 1
ATOM 1785 C C . HIS A 1 217 ? -17.147 -2.687 -8.630 1.00 83.38 217 HIS A C 1
ATOM 1787 O O . HIS A 1 217 ? -16.676 -2.726 -7.492 1.00 83.38 217 HIS A O 1
ATOM 1793 N N . MET A 1 218 ? -17.586 -1.564 -9.185 1.00 89.06 218 MET A N 1
ATOM 1794 C CA . MET A 1 218 ? -17.643 -0.239 -8.564 1.00 89.06 218 MET A CA 1
ATOM 1795 C C . MET A 1 218 ? -19.104 0.168 -8.301 1.00 89.06 218 MET A C 1
ATOM 1797 O O . MET A 1 218 ? -19.989 -0.674 -8.411 1.00 89.06 218 MET A O 1
ATOM 1801 N N . THR A 1 219 ? -19.369 1.421 -7.926 1.00 92.25 219 THR A N 1
ATOM 1802 C CA . THR A 1 219 ? -20.727 1.889 -7.586 1.00 92.25 219 THR A CA 1
ATOM 1803 C C . THR A 1 219 ? -21.569 2.058 -8.845 1.00 92.25 219 THR A C 1
ATOM 1805 O O . THR A 1 219 ? -22.582 1.390 -9.051 1.00 92.25 219 THR A O 1
ATOM 1808 N N . LEU A 1 220 ? -21.102 2.940 -9.727 1.00 96.69 220 LEU A N 1
ATOM 1809 C CA . LEU A 1 220 ? -21.722 3.248 -11.005 1.00 96.69 220 LEU A CA 1
ATOM 1810 C C . LEU A 1 220 ? -20.644 3.331 -12.080 1.00 96.69 220 LEU A C 1
ATOM 1812 O O . LEU A 1 220 ? -19.545 3.849 -11.850 1.00 96.69 220 LEU A O 1
ATOM 1816 N N . THR A 1 221 ? -21.000 2.894 -13.280 1.00 97.19 221 THR A N 1
ATOM 1817 C CA . THR A 1 221 ? -20.216 3.142 -14.489 1.00 97.19 221 THR A CA 1
ATOM 1818 C C . THR A 1 221 ? -21.028 4.003 -15.439 1.00 97.19 221 THR A C 1
ATOM 1820 O O . THR A 1 221 ? -22.206 3.745 -15.676 1.00 97.19 221 THR A O 1
ATOM 1823 N N . ALA A 1 222 ? -20.387 5.025 -16.004 1.00 97.56 222 ALA A N 1
ATOM 1824 C CA . ALA A 1 222 ? -20.980 5.929 -16.976 1.00 97.56 222 ALA A CA 1
ATOM 1825 C C . ALA A 1 222 ? -20.211 5.875 -18.301 1.00 97.56 222 ALA A C 1
ATOM 1827 O O . ALA A 1 222 ? -19.137 6.463 -18.452 1.00 97.56 222 ALA A O 1
ATOM 1828 N N . LEU A 1 223 ? -20.765 5.154 -19.273 1.00 97.44 223 LEU A N 1
ATOM 1829 C CA . LEU A 1 223 ? -20.235 5.001 -20.627 1.00 97.44 223 LEU A CA 1
ATOM 1830 C C . LEU A 1 223 ? -20.902 6.009 -21.568 1.00 97.44 223 LEU A C 1
ATOM 1832 O O . LEU A 1 223 ? -22.118 6.009 -21.727 1.00 97.44 223 LEU A O 1
ATOM 1836 N N . TRP A 1 224 ? -20.118 6.805 -22.287 1.00 96.94 224 TRP A N 1
ATOM 1837 C CA . TRP A 1 224 ? -20.660 7.651 -23.352 1.00 96.94 224 TRP A CA 1
ATOM 1838 C C . TRP A 1 224 ? -21.144 6.822 -24.537 1.00 96.94 224 TRP A C 1
ATOM 1840 O O . TRP A 1 224 ? -20.415 5.973 -25.062 1.00 96.94 224 TRP A O 1
ATOM 1850 N N . SER A 1 225 ? -22.378 7.084 -24.970 1.00 94.56 225 SER A N 1
ATOM 1851 C CA . SER A 1 225 ? -22.961 6.400 -26.115 1.00 94.56 225 SER A CA 1
ATOM 1852 C C . SER A 1 225 ? -22.209 6.762 -27.393 1.00 94.56 225 SER A C 1
ATOM 1854 O O . SER A 1 225 ? -21.860 7.915 -27.638 1.00 94.56 225 SER A O 1
ATOM 1856 N N . GLN A 1 226 ? -21.968 5.755 -28.227 1.00 93.62 226 GLN A N 1
ATOM 1857 C CA . GLN A 1 226 ? -21.267 5.887 -29.502 1.00 93.62 226 GLN A CA 1
ATOM 1858 C C . GLN A 1 226 ? -21.868 4.909 -30.528 1.00 93.62 226 GLN A C 1
ATOM 1860 O O . GLN A 1 226 ? -22.443 3.901 -30.104 1.00 93.62 226 GLN A O 1
ATOM 1865 N N . PRO A 1 227 ? -21.740 5.148 -31.847 1.00 94.12 227 PRO A N 1
ATOM 1866 C CA . PRO A 1 227 ? -22.526 4.414 -32.843 1.00 94.12 227 PRO A CA 1
ATOM 1867 C C . PRO A 1 227 ? -22.231 2.921 -33.025 1.00 94.12 227 PRO A C 1
ATOM 1869 O O . PRO A 1 227 ? -23.108 2.219 -33.525 1.00 94.12 227 PRO A O 1
ATOM 1872 N N . VAL A 1 228 ? -21.037 2.412 -32.679 1.00 95.88 228 VAL A N 1
ATOM 1873 C CA . VAL A 1 228 ? -20.680 1.000 -32.932 1.00 95.88 228 VAL A CA 1
ATOM 1874 C C . VAL A 1 228 ? -21.449 0.077 -31.982 1.00 95.88 228 VAL A C 1
ATOM 1876 O O . VAL A 1 228 ? -21.177 0.029 -30.777 1.00 95.88 228 VAL A O 1
ATOM 1879 N N . THR A 1 229 ? -22.393 -0.671 -32.540 1.00 95.56 229 THR A N 1
ATOM 1880 C CA . THR A 1 229 ? -23.301 -1.591 -31.854 1.00 95.56 229 THR A CA 1
ATOM 1881 C C . THR A 1 229 ? -22.533 -2.850 -31.477 1.00 95.56 229 THR A C 1
ATOM 1883 O O . THR A 1 229 ? -22.290 -3.708 -32.309 1.00 95.56 229 THR A O 1
ATOM 1886 N N . ALA A 1 230 ? -22.080 -2.929 -30.229 1.00 94.31 230 ALA A N 1
ATOM 1887 C CA . ALA A 1 230 ? -21.230 -4.029 -29.759 1.00 94.31 230 ALA A CA 1
ATOM 1888 C C . ALA A 1 230 ? -21.461 -4.392 -28.286 1.00 94.31 230 ALA A C 1
ATOM 1890 O O . ALA A 1 230 ? -21.159 -5.507 -27.872 1.00 94.31 230 ALA A O 1
ATOM 1891 N N . LEU A 1 231 ? -21.977 -3.458 -27.480 1.00 95.56 231 LEU A N 1
ATOM 1892 C CA . LEU A 1 231 ? -22.326 -3.708 -26.085 1.00 95.56 231 LEU A CA 1
ATOM 1893 C C . LEU A 1 231 ? -23.661 -4.455 -26.023 1.00 95.56 231 LEU A C 1
ATOM 1895 O O . LEU A 1 231 ? -24.654 -3.986 -26.583 1.00 95.56 231 LEU A O 1
ATOM 1899 N N . GLN A 1 232 ? -23.670 -5.586 -25.324 1.00 95.00 232 GLN A N 1
ATOM 1900 C CA . GLN A 1 232 ? -24.877 -6.323 -24.972 1.00 95.00 232 GLN A CA 1
ATOM 1901 C C . GLN A 1 232 ? -25.004 -6.450 -23.456 1.00 95.00 232 GLN A C 1
ATOM 1903 O O . GLN A 1 232 ? -23.999 -6.662 -22.775 1.00 95.00 232 GLN A O 1
ATOM 1908 N N . ILE A 1 233 ? -26.233 -6.411 -22.953 1.00 94.00 233 ILE A N 1
ATOM 1909 C CA . ILE A 1 233 ? -26.571 -6.830 -21.586 1.00 94.00 233 ILE A CA 1
ATOM 1910 C C . ILE A 1 233 ? -27.263 -8.188 -21.621 1.00 94.00 233 ILE A C 1
ATOM 1912 O O . ILE A 1 233 ? -27.914 -8.530 -22.613 1.00 94.00 233 ILE A O 1
ATOM 1916 N N . LYS A 1 234 ? -27.121 -8.955 -20.541 1.00 89.00 234 LYS A N 1
ATOM 1917 C CA . LYS A 1 234 ? -27.990 -10.086 -20.240 1.00 89.00 234 LYS A CA 1
ATOM 1918 C C . LYS A 1 234 ? -29.212 -9.523 -19.516 1.00 89.00 234 LYS A C 1
ATOM 1920 O O . LYS A 1 234 ? -29.109 -9.092 -18.372 1.00 89.00 234 LYS A O 1
ATOM 1925 N N . ASP A 1 235 ? -30.325 -9.458 -20.228 1.00 84.25 235 ASP A N 1
ATOM 1926 C CA . ASP A 1 235 ? -31.584 -8.885 -19.761 1.00 84.25 235 ASP A CA 1
ATOM 1927 C C . ASP A 1 235 ? -32.253 -9.797 -18.708 1.00 84.25 235 ASP A C 1
ATOM 1929 O O . ASP A 1 235 ? -31.822 -10.930 -18.472 1.00 84.25 235 ASP A O 1
ATOM 1933 N N . HIS A 1 236 ? -33.312 -9.314 -18.061 1.00 79.00 236 HIS A N 1
ATOM 1934 C CA . HIS A 1 236 ? -34.006 -9.988 -16.957 1.00 79.00 236 HIS A CA 1
ATOM 1935 C C . HIS A 1 236 ? -34.653 -11.339 -17.334 1.00 79.00 236 HIS A C 1
ATOM 1937 O O . HIS A 1 236 ? -34.882 -12.175 -16.462 1.00 79.00 236 HIS A O 1
ATOM 1943 N N . ASP A 1 237 ? -34.906 -11.585 -18.624 1.00 81.81 237 ASP A N 1
ATOM 1944 C CA . ASP A 1 237 ? -35.344 -12.876 -19.186 1.00 81.81 237 ASP A CA 1
ATOM 1945 C C . ASP A 1 237 ? -34.170 -13.813 -19.559 1.00 81.81 237 ASP A C 1
ATOM 1947 O O . ASP A 1 237 ? -34.351 -14.868 -20.175 1.00 81.81 237 ASP A O 1
ATOM 1951 N N . GLY A 1 238 ? -32.946 -13.417 -19.204 1.00 82.25 238 GLY A N 1
ATOM 1952 C CA . GLY A 1 238 ? -31.704 -14.134 -19.456 1.00 82.25 238 GLY A CA 1
ATOM 1953 C C . GLY A 1 238 ? -31.142 -13.985 -20.873 1.00 82.25 238 GLY A C 1
ATOM 1954 O O . GLY A 1 238 ? -30.077 -14.551 -21.136 1.00 82.25 238 GLY A O 1
ATOM 1955 N N . GLN A 1 239 ? -31.810 -13.252 -21.773 1.00 88.88 239 GLN A N 1
ATOM 1956 C CA . GLN A 1 239 ? -31.385 -13.096 -23.167 1.00 88.88 239 GLN A CA 1
ATOM 1957 C C . GLN A 1 239 ? -30.325 -12.001 -23.335 1.00 88.88 239 GLN A C 1
ATOM 1959 O O . GLN A 1 239 ? -30.310 -11.001 -22.622 1.00 88.88 239 GLN A O 1
ATOM 1964 N N . TRP A 1 240 ? -29.435 -12.174 -24.314 1.00 93.44 240 TRP A N 1
ATOM 1965 C CA . TRP A 1 240 ? -28.430 -11.167 -24.662 1.00 93.44 240 TRP A CA 1
ATOM 1966 C C . TRP A 1 240 ? -28.986 -10.167 -25.679 1.00 93.44 240 TRP A C 1
ATOM 1968 O O . TRP A 1 240 ? -29.156 -10.521 -26.846 1.00 93.44 240 TRP A O 1
ATOM 1978 N N . ARG A 1 241 ? -29.198 -8.911 -25.268 1.00 93.44 241 ARG A N 1
ATOM 1979 C CA . ARG A 1 241 ? -29.711 -7.833 -26.137 1.00 93.44 241 ARG A CA 1
ATOM 1980 C C . ARG A 1 241 ? -28.712 -6.702 -26.308 1.00 93.44 241 ARG A C 1
ATOM 1982 O O . ARG A 1 241 ? -27.966 -6.384 -25.384 1.00 93.44 241 ARG A O 1
ATOM 1989 N N . TYR A 1 242 ? -28.688 -6.089 -27.491 1.00 95.75 242 TYR A N 1
ATOM 1990 C CA . TYR A 1 242 ? -27.788 -4.971 -27.781 1.00 95.75 242 TYR A CA 1
ATOM 1991 C C . TYR A 1 242 ? -28.300 -3.656 -27.196 1.00 95.75 242 TYR A C 1
ATOM 1993 O O . TYR A 1 242 ? -29.503 -3.402 -27.156 1.00 95.75 242 TYR A O 1
ATOM 2001 N N . LEU A 1 243 ? -27.375 -2.777 -26.813 1.00 94.69 243 LEU A N 1
ATOM 2002 C CA . LEU A 1 243 ? -27.707 -1.408 -26.428 1.00 94.69 243 LEU A CA 1
ATOM 2003 C C . LEU A 1 243 ? -27.702 -0.492 -27.651 1.00 94.69 243 LEU A C 1
ATOM 2005 O O . LEU A 1 243 ? -26.727 -0.427 -28.402 1.00 94.69 243 LEU A O 1
ATOM 2009 N N . ARG A 1 244 ? -28.803 0.242 -27.823 1.00 93.81 244 ARG A N 1
ATOM 2010 C CA . ARG A 1 244 ? -28.994 1.219 -28.897 1.00 93.81 244 ARG A CA 1
ATOM 2011 C C . ARG A 1 244 ? -28.057 2.415 -28.716 1.00 93.81 244 ARG A C 1
ATOM 2013 O O . ARG A 1 244 ? -27.810 2.868 -27.596 1.00 93.81 244 ARG A O 1
ATOM 2020 N N . HIS A 1 245 ? -27.558 2.971 -29.816 1.00 95.38 245 HIS A N 1
ATOM 2021 C CA . HIS A 1 245 ? -26.926 4.285 -29.760 1.00 95.38 245 HIS A CA 1
ATOM 2022 C C . HIS A 1 245 ? -27.995 5.379 -29.628 1.00 95.38 245 HIS A C 1
ATOM 2024 O O . HIS A 1 245 ? -28.925 5.439 -30.431 1.00 95.38 245 HIS A O 1
ATOM 2030 N N . ILE A 1 246 ? -27.835 6.250 -28.634 1.00 95.00 246 ILE A N 1
ATOM 2031 C CA . ILE A 1 246 ? -28.580 7.503 -28.499 1.00 95.00 246 ILE A CA 1
ATOM 2032 C C . ILE A 1 246 ? -27.534 8.615 -28.526 1.00 95.00 246 ILE A C 1
ATOM 2034 O O . ILE A 1 246 ? -26.580 8.589 -27.747 1.00 95.00 246 ILE A O 1
ATOM 2038 N N . ASP A 1 247 ? -27.675 9.551 -29.460 1.00 91.50 247 ASP A N 1
ATOM 2039 C CA . ASP A 1 247 ? -26.710 10.633 -29.627 1.00 91.50 247 ASP A CA 1
ATOM 2040 C C . ASP A 1 247 ? -26.707 11.561 -28.403 1.00 91.50 247 ASP A C 1
ATOM 2042 O O . ASP A 1 247 ? -27.757 11.867 -27.840 1.00 91.50 247 ASP A O 1
ATOM 2046 N N . ASN A 1 248 ? -25.513 11.984 -27.982 1.00 92.56 248 ASN A N 1
ATOM 2047 C CA . ASN A 1 248 ? -25.284 12.772 -26.766 1.00 92.56 248 ASN A CA 1
ATOM 2048 C C . ASN A 1 248 ? -25.971 12.214 -25.496 1.00 92.56 248 ASN A C 1
ATOM 2050 O O . ASN A 1 248 ? -26.488 12.985 -24.691 1.00 92.56 248 ASN A O 1
ATOM 2054 N N . ALA A 1 249 ? -25.984 10.889 -25.320 1.00 96.31 249 ALA A N 1
ATOM 2055 C CA . ALA A 1 249 ? -26.431 10.229 -24.092 1.00 96.31 249 ALA A CA 1
ATOM 2056 C C . ALA A 1 249 ? -25.285 9.483 -23.391 1.00 96.31 249 ALA A C 1
ATOM 2058 O O . ALA A 1 249 ? -24.339 9.017 -24.038 1.00 96.31 249 ALA A O 1
ATOM 2059 N N . LEU A 1 250 ? -25.414 9.289 -22.077 1.00 97.19 250 LEU A N 1
ATOM 2060 C CA . LEU A 1 250 ? -24.648 8.276 -21.347 1.00 97.19 250 LEU A CA 1
ATOM 2061 C C . LEU A 1 250 ? -25.484 7.003 -21.189 1.00 97.19 250 LEU A C 1
ATOM 2063 O O . LEU A 1 250 ? -26.710 7.049 -21.137 1.00 97.19 250 LEU A O 1
ATOM 2067 N N . ILE A 1 251 ? -24.799 5.873 -21.097 1.00 98.00 251 ILE A N 1
ATOM 2068 C CA . ILE A 1 251 ? -25.295 4.594 -20.601 1.00 98.00 251 ILE A CA 1
ATOM 2069 C C . ILE A 1 251 ? -24.758 4.479 -19.177 1.00 98.00 251 ILE A C 1
ATOM 2071 O O . ILE A 1 251 ? -23.543 4.551 -18.979 1.00 98.00 251 ILE A O 1
ATOM 2075 N N . ILE A 1 252 ? -25.651 4.327 -18.209 1.00 98.00 252 ILE A N 1
ATOM 2076 C CA . ILE A 1 252 ? -25.314 4.091 -16.809 1.00 98.00 252 ILE A CA 1
ATOM 2077 C C . ILE A 1 252 ? -25.599 2.633 -16.491 1.00 98.00 252 ILE A C 1
ATOM 2079 O O . ILE A 1 252 ? -26.655 2.122 -16.874 1.00 98.00 252 ILE A O 1
ATOM 2083 N N . ASN A 1 253 ? -24.693 1.991 -15.760 1.00 95.00 253 ASN A N 1
ATOM 2084 C CA . ASN A 1 253 ? -24.962 0.714 -15.117 1.00 95.00 253 ASN A CA 1
ATOM 2085 C C . ASN A 1 253 ? -24.633 0.741 -13.631 1.00 95.00 253 ASN A C 1
ATOM 2087 O O . ASN A 1 253 ? -23.701 1.421 -13.192 1.00 95.00 253 ASN A O 1
ATOM 2091 N N . CYS A 1 254 ? -25.408 -0.040 -12.883 1.00 94.19 254 CYS A N 1
ATOM 2092 C CA . CYS A 1 254 ? -25.044 -0.471 -11.545 1.00 94.19 254 CYS A CA 1
ATOM 2093 C C . CYS A 1 254 ? -23.727 -1.247 -11.614 1.00 94.19 254 CYS A C 1
ATOM 2095 O O . CYS A 1 254 ? -23.470 -1.960 -12.594 1.00 94.19 254 CYS A O 1
ATOM 2097 N N . GLY A 1 255 ? -22.933 -1.153 -10.557 1.00 92.00 255 GLY A N 1
ATOM 2098 C CA . GLY A 1 255 ? -21.921 -2.149 -10.266 1.00 92.00 255 GLY A CA 1
ATOM 2099 C C . GLY A 1 255 ? -22.153 -2.828 -8.917 1.00 92.00 255 GLY A C 1
ATOM 2100 O O . GLY A 1 255 ? -23.079 -2.521 -8.158 1.00 92.00 255 GLY A O 1
ATOM 2101 N N . ASP A 1 256 ? -21.294 -3.797 -8.640 1.00 86.62 256 ASP A N 1
ATOM 2102 C CA . ASP A 1 256 ? -21.461 -4.782 -7.583 1.00 86.62 256 ASP A CA 1
ATOM 2103 C C . ASP A 1 256 ? -21.492 -4.163 -6.183 1.00 86.62 256 ASP A C 1
ATOM 2105 O O . ASP A 1 256 ? -22.112 -4.735 -5.293 1.00 86.62 256 ASP A O 1
ATOM 2109 N N . THR A 1 257 ? -20.864 -3.001 -5.956 1.00 89.00 257 THR A N 1
ATOM 2110 C CA . THR A 1 257 ? -20.940 -2.351 -4.638 1.00 89.00 257 THR A CA 1
ATOM 2111 C C . THR A 1 257 ? -22.322 -1.759 -4.387 1.00 89.00 257 THR A C 1
ATOM 2113 O O . THR A 1 257 ? -22.826 -1.880 -3.278 1.00 89.00 257 THR A O 1
ATOM 2116 N N . THR A 1 258 ? -22.997 -1.211 -5.399 1.00 91.69 258 THR A N 1
ATOM 2117 C CA . THR A 1 258 ? -24.382 -0.728 -5.269 1.00 91.69 258 THR A CA 1
ATOM 2118 C C . THR A 1 258 ? -25.390 -1.872 -5.211 1.00 91.69 258 THR A C 1
ATOM 2120 O O . THR A 1 258 ? -26.342 -1.807 -4.426 1.00 91.69 258 THR A O 1
ATOM 2123 N N . GLU A 1 259 ? -25.178 -2.954 -5.966 1.00 90.31 259 GLU A N 1
ATOM 2124 C CA . GLU A 1 259 ? -25.953 -4.187 -5.772 1.00 90.31 259 GLU A CA 1
ATOM 2125 C C . GLU A 1 259 ? -25.782 -4.714 -4.345 1.00 90.31 259 GLU A C 1
ATOM 2127 O O . GLU A 1 259 ? -26.763 -5.072 -3.692 1.00 90.31 259 GLU A O 1
ATOM 2132 N N . TYR A 1 260 ? -24.556 -4.693 -3.822 1.00 86.00 260 TYR A N 1
ATOM 2133 C CA . TYR A 1 260 ? -24.279 -5.173 -2.482 1.00 86.00 260 TYR A CA 1
ATOM 2134 C C . TYR A 1 260 ? -24.924 -4.301 -1.390 1.00 86.00 260 TYR A C 1
ATOM 2136 O O . TYR A 1 260 ? -25.685 -4.822 -0.571 1.00 86.00 260 TYR A O 1
ATOM 2144 N N . LEU A 1 261 ? -24.695 -2.984 -1.414 1.00 90.31 261 LEU A N 1
ATOM 2145 C CA . LEU A 1 261 ? -25.278 -2.037 -0.457 1.00 90.31 261 LEU A CA 1
ATOM 2146 C C . LEU A 1 261 ? -26.814 -2.079 -0.463 1.00 90.31 261 LEU A C 1
ATOM 2148 O O . LEU A 1 261 ? -27.449 -1.967 0.579 1.00 90.31 261 LEU A O 1
ATOM 2152 N N . SER A 1 262 ? -27.431 -2.305 -1.625 1.00 91.75 262 SER A N 1
ATOM 2153 C CA . SER A 1 262 ? -28.887 -2.457 -1.745 1.00 91.75 262 SER A CA 1
ATOM 2154 C C . SER A 1 262 ? -29.401 -3.875 -1.427 1.00 91.75 262 SER A C 1
ATOM 2156 O O . SER A 1 262 ? -30.542 -4.207 -1.745 1.00 91.75 262 SER A O 1
ATOM 2158 N N . GLY A 1 263 ? -28.577 -4.751 -0.841 1.00 85.81 263 GLY A N 1
ATOM 2159 C CA . GLY A 1 263 ? -28.953 -6.120 -0.466 1.00 85.81 263 GLY A CA 1
ATOM 2160 C C . GLY A 1 263 ? -29.300 -7.036 -1.649 1.00 85.81 263 GLY A C 1
ATOM 2161 O O . GLY A 1 263 ? -29.884 -8.104 -1.457 1.00 85.81 263 GLY A O 1
ATOM 2162 N N . GLY A 1 264 ? -28.942 -6.647 -2.874 1.00 87.12 264 GLY A N 1
ATOM 2163 C CA . GLY A 1 264 ? -29.359 -7.286 -4.120 1.00 87.12 264 GLY A CA 1
ATOM 2164 C C . GLY A 1 264 ? -30.607 -6.674 -4.766 1.00 87.12 264 GLY A C 1
ATOM 2165 O O . GLY A 1 264 ? -31.155 -7.289 -5.682 1.00 87.12 264 GLY A O 1
ATOM 2166 N N . TYR A 1 265 ? -31.106 -5.523 -4.299 1.00 92.94 265 TYR A N 1
ATOM 2167 C CA . TYR A 1 265 ? -32.272 -4.858 -4.891 1.00 92.94 265 TYR A CA 1
ATOM 2168 C C . TYR A 1 265 ? -31.932 -4.190 -6.226 1.00 92.94 265 TYR A C 1
ATOM 2170 O O . TYR A 1 265 ? -32.555 -4.524 -7.233 1.00 92.94 265 TYR A O 1
ATOM 2178 N N . TYR A 1 266 ? -30.937 -3.302 -6.262 1.00 94.88 266 TYR A N 1
ATOM 2179 C CA . TYR A 1 266 ? -30.369 -2.795 -7.512 1.00 94.88 266 TYR A CA 1
ATOM 2180 C C . TYR A 1 266 ? -29.443 -3.852 -8.118 1.00 94.88 266 TYR A C 1
ATOM 2182 O O . TYR A 1 266 ? -28.734 -4.532 -7.386 1.00 94.88 266 TYR A O 1
ATOM 2190 N N . LYS A 1 267 ? -29.476 -4.031 -9.442 1.00 89.31 267 LYS A N 1
ATOM 2191 C CA . LYS A 1 267 ? -28.876 -5.193 -10.114 1.00 89.31 267 LYS A CA 1
ATOM 2192 C C . LYS A 1 267 ? -27.558 -4.867 -10.786 1.00 89.31 267 LYS A C 1
ATOM 2194 O O . LYS A 1 267 ? -27.522 -4.013 -11.668 1.00 89.31 267 LYS A O 1
ATOM 2199 N N . SER A 1 268 ? -26.505 -5.599 -10.446 1.00 90.25 268 SER A N 1
ATOM 2200 C CA . SER A 1 268 ? -25.224 -5.537 -11.149 1.00 90.25 268 SER A CA 1
ATOM 2201 C C . SER A 1 268 ? -25.297 -6.399 -12.408 1.00 90.25 268 SER A C 1
ATOM 2203 O O . SER A 1 268 ? -25.001 -7.595 -12.423 1.00 90.25 268 SER A O 1
ATOM 2205 N N . ALA A 1 269 ? -25.825 -5.811 -13.479 1.00 86.06 269 ALA A N 1
ATOM 2206 C CA . ALA A 1 269 ? -26.206 -6.574 -14.656 1.00 86.06 269 ALA A CA 1
ATOM 2207 C C . ALA A 1 269 ? -24.999 -7.016 -15.500 1.00 86.06 269 ALA A C 1
ATOM 2209 O O . ALA A 1 269 ? -24.135 -6.226 -15.903 1.00 86.06 269 ALA A O 1
ATOM 2210 N N . ILE A 1 270 ? -24.982 -8.315 -15.812 1.00 88.94 270 ILE A N 1
ATOM 2211 C CA . ILE A 1 270 ? -23.928 -8.941 -16.608 1.00 88.94 270 ILE A CA 1
ATOM 2212 C C . ILE A 1 270 ? -23.991 -8.390 -18.032 1.00 88.94 270 ILE A C 1
ATOM 2214 O O . ILE A 1 270 ? -24.993 -8.537 -18.733 1.00 88.94 270 ILE A O 1
ATOM 2218 N N . HIS A 1 271 ? -22.892 -7.812 -18.495 1.00 92.69 271 HIS A N 1
ATOM 2219 C CA . HIS A 1 271 ? -22.778 -7.228 -19.820 1.00 92.69 271 HIS A CA 1
ATOM 2220 C C . HIS A 1 271 ? -21.501 -7.698 -20.525 1.00 92.69 271 HIS A C 1
ATOM 2222 O O . HIS A 1 271 ? -20.520 -8.101 -19.895 1.00 92.69 271 HIS A O 1
ATOM 2228 N N . ARG A 1 272 ? -21.519 -7.707 -21.859 1.00 92.44 272 ARG A N 1
ATOM 2229 C CA . ARG A 1 272 ? -20.419 -8.187 -22.708 1.00 92.44 272 ARG A CA 1
ATOM 2230 C C . ARG A 1 272 ? -20.221 -7.279 -23.910 1.00 92.44 272 ARG A C 1
ATOM 2232 O O . ARG A 1 272 ? -21.122 -6.533 -24.290 1.00 92.44 272 ARG A O 1
ATOM 2239 N N . VAL A 1 273 ? -19.065 -7.389 -24.557 1.00 93.38 273 VAL A N 1
ATOM 2240 C CA . VAL A 1 273 ? -18.848 -6.776 -25.874 1.00 93.38 273 VAL A CA 1
ATOM 2241 C C . VAL A 1 273 ? -18.689 -7.892 -26.894 1.00 93.38 273 VAL A C 1
ATOM 2243 O O . VAL A 1 273 ? -17.869 -8.786 -26.704 1.00 93.38 273 VAL A O 1
ATOM 2246 N N . ILE A 1 274 ? -19.474 -7.849 -27.961 1.00 93.44 274 ILE A N 1
ATOM 2247 C CA . ILE A 1 274 ? -19.470 -8.815 -29.064 1.00 93.44 274 ILE A CA 1
ATOM 2248 C C . ILE A 1 274 ? -19.107 -8.101 -30.375 1.00 93.44 274 ILE A C 1
ATOM 2250 O O . ILE A 1 274 ? -19.138 -6.869 -30.440 1.00 93.44 274 ILE A O 1
ATOM 2254 N N . LYS A 1 275 ? -18.730 -8.862 -31.407 1.00 92.62 275 LYS A N 1
ATOM 2255 C CA . LYS A 1 275 ? -18.454 -8.344 -32.749 1.00 92.62 275 LYS A CA 1
ATOM 2256 C C . LYS A 1 275 ? -19.622 -7.468 -33.242 1.00 92.62 275 LYS A C 1
ATOM 2258 O O . LYS A 1 275 ? -20.776 -7.853 -33.038 1.00 92.62 275 LYS A O 1
ATOM 2263 N N . PRO A 1 276 ? -19.352 -6.318 -33.882 1.00 93.56 276 PRO A N 1
ATOM 2264 C CA . PRO A 1 276 ? -20.410 -5.492 -34.447 1.00 93.56 276 PRO A CA 1
ATOM 2265 C C . PRO A 1 276 ? -21.218 -6.207 -35.546 1.00 93.56 276 PRO A C 1
ATOM 2267 O O . PRO A 1 276 ? -20.724 -7.179 -36.130 1.00 93.56 276 PRO A O 1
ATOM 2270 N N . PRO A 1 277 ? -22.420 -5.694 -35.876 1.00 93.62 277 PRO A N 1
ATOM 2271 C CA . PRO A 1 277 ? -23.139 -6.016 -37.107 1.00 93.62 277 PRO A CA 1
ATOM 2272 C C . PRO A 1 277 ? -22.244 -5.921 -38.351 1.00 93.62 277 PRO A C 1
ATOM 2274 O O . PRO A 1 277 ? -21.221 -5.226 -38.357 1.00 93.62 277 PRO A O 1
ATOM 2277 N N . GLN A 1 278 ? -22.617 -6.619 -39.422 1.00 91.12 278 GLN A N 1
ATOM 2278 C CA . GLN A 1 278 ? -21.808 -6.721 -40.636 1.00 91.12 278 GLN A CA 1
ATOM 2279 C C . GLN A 1 278 ? -21.583 -5.355 -41.308 1.00 91.12 278 GLN A C 1
ATOM 2281 O O . GLN A 1 278 ? -20.495 -5.118 -41.838 1.00 91.12 278 GLN A O 1
ATOM 2286 N N . ASP A 1 279 ? -22.555 -4.442 -41.241 1.00 94.44 279 ASP A N 1
ATOM 2287 C CA . ASP A 1 279 ? -22.447 -3.061 -41.733 1.00 94.44 279 ASP A CA 1
ATOM 2288 C C . ASP A 1 279 ? -21.524 -2.152 -40.894 1.00 94.44 279 ASP A C 1
ATOM 2290 O O . ASP A 1 279 ? -21.070 -1.111 -41.373 1.00 94.44 279 ASP A O 1
ATOM 2294 N N . GLN A 1 280 ? -21.173 -2.583 -39.679 1.00 94.00 280 GLN A N 1
ATOM 2295 C CA . GLN A 1 280 ? -20.192 -1.954 -38.791 1.00 94.00 280 GLN A CA 1
ATOM 2296 C C . GLN A 1 280 ? -18.900 -2.781 -38.641 1.00 94.00 280 GLN A C 1
ATOM 2298 O O . GLN A 1 280 ? -18.000 -2.409 -37.880 1.00 94.00 280 GLN A O 1
ATOM 2303 N N . SER A 1 281 ? -18.763 -3.878 -39.390 1.00 89.19 281 SER A N 1
ATOM 2304 C CA . SER A 1 281 ? -17.567 -4.717 -39.378 1.00 89.19 281 SER A CA 1
ATOM 2305 C C . SER A 1 281 ? -16.339 -3.942 -39.873 1.00 89.19 281 SER A C 1
ATOM 2307 O O . SER A 1 281 ? -16.393 -3.191 -40.846 1.00 89.19 281 SER A O 1
ATOM 2309 N N . GLY A 1 282 ? -15.210 -4.095 -39.176 1.00 87.50 282 GLY A N 1
ATOM 2310 C CA . GLY A 1 282 ? -13.969 -3.371 -39.472 1.00 87.50 282 GLY A CA 1
ATOM 2311 C C . GLY A 1 282 ? -13.876 -1.947 -38.903 1.00 87.50 282 GLY A C 1
ATOM 2312 O O . GLY A 1 282 ? -12.785 -1.372 -38.925 1.00 87.50 282 GLY A O 1
ATOM 2313 N N . TYR A 1 283 ? -14.944 -1.381 -38.328 1.00 93.94 283 TYR A N 1
ATOM 2314 C CA . TYR A 1 283 ? -14.840 -0.121 -37.586 1.00 93.94 283 TYR A CA 1
ATOM 2315 C C . TYR A 1 283 ? -14.193 -0.326 -36.210 1.00 93.94 283 TYR A C 1
ATOM 2317 O O . TYR A 1 283 ? -14.413 -1.322 -35.520 1.00 93.94 283 TYR A O 1
ATOM 2325 N N . LYS A 1 284 ? -13.396 0.658 -35.782 1.00 94.81 284 LYS A N 1
ATOM 2326 C CA . LYS A 1 284 ? -12.882 0.732 -34.410 1.00 94.81 284 LYS A CA 1
ATOM 2327 C C . LYS A 1 284 ? -13.949 1.319 -33.486 1.00 94.81 284 LYS A C 1
ATOM 2329 O O . LYS A 1 284 ? -14.540 2.348 -33.810 1.00 94.81 284 LYS A O 1
ATOM 2334 N N . ARG A 1 285 ? -14.138 0.724 -32.307 1.00 95.06 285 ARG A N 1
ATOM 2335 C CA . ARG A 1 285 ? -15.028 1.256 -31.262 1.00 95.06 285 ARG A CA 1
ATOM 2336 C C . ARG A 1 285 ? -14.205 2.011 -30.222 1.00 95.06 285 ARG A C 1
ATOM 2338 O O . ARG A 1 285 ? -13.434 1.390 -29.494 1.00 95.06 285 ARG A O 1
ATOM 2345 N N . LEU A 1 286 ? -14.383 3.327 -30.158 1.00 96.25 286 LEU A N 1
ATOM 2346 C CA . LEU A 1 286 ? -13.775 4.208 -29.159 1.00 96.25 286 LEU A CA 1
ATOM 2347 C C . LEU A 1 286 ? -14.816 4.545 -28.087 1.00 96.25 286 LEU A C 1
ATOM 2349 O O . LEU A 1 286 ? -15.901 5.008 -28.420 1.00 96.25 286 LEU A O 1
ATOM 2353 N N . GLY A 1 287 ? -14.498 4.301 -26.819 1.00 95.69 287 GLY A N 1
ATOM 2354 C CA . GLY A 1 287 ? -15.355 4.587 -25.671 1.00 95.69 287 GLY A CA 1
ATOM 2355 C C . GLY A 1 287 ? -14.693 5.541 -24.680 1.00 95.69 287 GLY A C 1
ATOM 2356 O O . GLY A 1 287 ? -13.484 5.477 -24.452 1.00 95.69 287 GLY A O 1
ATOM 2357 N N . MET A 1 288 ? -15.517 6.390 -24.070 1.00 97.50 288 MET A N 1
ATOM 2358 C CA . MET A 1 288 ? -15.187 7.217 -22.910 1.00 97.50 288 MET A CA 1
ATOM 2359 C C . MET A 1 288 ? -16.025 6.710 -21.736 1.00 97.50 288 MET A C 1
ATOM 2361 O O . MET A 1 288 ? -17.248 6.638 -21.863 1.00 97.50 288 MET A O 1
ATOM 2365 N N . ILE A 1 289 ? -15.391 6.320 -20.632 1.00 97.69 289 ILE A N 1
ATOM 2366 C CA . ILE A 1 289 ? -16.063 5.672 -19.498 1.00 97.69 289 ILE A CA 1
ATOM 2367 C C . ILE A 1 289 ? -15.591 6.309 -18.193 1.00 97.69 289 ILE A C 1
ATOM 2369 O O . ILE A 1 289 ? -14.386 6.393 -17.961 1.00 97.69 289 ILE A O 1
ATOM 2373 N N . TYR A 1 290 ? -16.513 6.736 -17.335 1.00 97.44 290 TYR A N 1
ATOM 2374 C CA . TYR A 1 290 ? -16.213 7.132 -15.961 1.00 97.44 290 TYR A CA 1
ATOM 2375 C C . TYR A 1 290 ? -16.601 6.004 -15.003 1.00 97.44 290 TYR A C 1
ATOM 2377 O O . TYR A 1 290 ? -17.737 5.538 -15.039 1.00 97.44 290 TYR A O 1
ATOM 2385 N N . PHE A 1 291 ? -15.655 5.556 -14.178 1.00 95.62 291 PHE A N 1
ATOM 2386 C CA . PHE A 1 291 ? -15.869 4.524 -13.165 1.00 95.62 291 PHE A CA 1
ATOM 2387 C C . PHE A 1 291 ? -15.896 5.182 -11.787 1.00 95.62 291 PHE A C 1
ATOM 2389 O O . PHE A 1 291 ? -14.893 5.764 -11.359 1.00 95.62 291 PHE A O 1
ATOM 2396 N N . HIS A 1 292 ? -17.041 5.105 -11.113 1.00 95.19 292 HIS A N 1
ATOM 2397 C CA . HIS A 1 292 ? -17.310 5.828 -9.876 1.00 95.19 292 HIS A CA 1
ATOM 2398 C C . HIS A 1 292 ? -17.188 4.907 -8.659 1.00 95.19 292 HIS A C 1
ATOM 2400 O O . HIS A 1 292 ? -17.855 3.876 -8.586 1.00 95.19 292 HIS A O 1
ATOM 2406 N N . TYR A 1 293 ? -16.308 5.274 -7.728 1.00 92.31 293 TYR A N 1
ATOM 2407 C CA . TYR A 1 293 ? -15.985 4.519 -6.517 1.00 92.31 293 TYR A CA 1
ATOM 2408 C C . TYR A 1 293 ? -16.232 5.353 -5.263 1.00 92.31 293 TYR A C 1
ATOM 2410 O O . TYR A 1 293 ? -15.886 6.538 -5.233 1.00 92.31 293 TYR A O 1
ATOM 2418 N N . MET A 1 294 ? -16.713 4.685 -4.216 1.00 91.44 294 MET A N 1
ATOM 2419 C CA . MET A 1 294 ? -16.799 5.222 -2.856 1.00 91.44 294 MET A CA 1
ATOM 2420 C C . MET A 1 294 ? -15.419 5.482 -2.245 1.00 91.44 294 MET A C 1
ATOM 2422 O O . MET A 1 294 ? -14.419 4.947 -2.726 1.00 91.44 294 MET A O 1
ATOM 2426 N N . ALA A 1 295 ? -15.361 6.270 -1.166 1.00 89.94 295 ALA A N 1
ATOM 2427 C CA . ALA A 1 295 ? -14.158 6.431 -0.342 1.00 89.94 295 ALA A CA 1
ATOM 2428 C C . ALA A 1 295 ? -13.575 5.069 0.088 1.00 89.94 295 ALA A C 1
ATOM 2430 O O . ALA A 1 295 ? -14.291 4.182 0.548 1.00 89.94 295 ALA A O 1
ATOM 2431 N N . ASP A 1 296 ? -12.260 4.900 -0.068 1.00 86.88 296 ASP A N 1
ATOM 2432 C CA . ASP A 1 296 ? -11.569 3.605 0.033 1.00 86.88 296 ASP A CA 1
ATOM 2433 C C . ASP A 1 296 ? -11.709 2.930 1.405 1.00 86.88 296 ASP A C 1
ATOM 2435 O O . ASP A 1 296 ? -11.731 1.701 1.499 1.00 86.88 296 ASP A O 1
ATOM 2439 N N . GLN A 1 297 ? -11.842 3.740 2.457 1.00 84.25 297 GLN A N 1
ATOM 2440 C CA . GLN A 1 297 ? -11.977 3.294 3.844 1.00 84.25 297 GLN A CA 1
ATOM 2441 C C . GLN A 1 297 ? -13.407 2.870 4.214 1.00 84.25 297 GLN A C 1
ATOM 2443 O O . GLN A 1 297 ? -13.600 2.262 5.265 1.00 84.25 297 GLN A O 1
ATOM 2448 N N . LEU A 1 298 ? -14.415 3.172 3.384 1.00 86.81 298 LEU A N 1
ATOM 2449 C CA . LEU A 1 298 ? -15.807 2.861 3.706 1.00 86.81 298 LEU A CA 1
ATOM 2450 C C . LEU A 1 298 ? -16.053 1.358 3.678 1.00 86.81 298 LEU A C 1
ATOM 2452 O O . LEU A 1 298 ? -15.748 0.680 2.694 1.00 86.81 298 LEU A O 1
ATOM 2456 N N . LEU A 1 299 ? -16.644 0.856 4.759 1.00 86.62 299 LEU A N 1
ATOM 2457 C CA . LEU A 1 299 ? -17.203 -0.485 4.825 1.00 86.62 299 LEU A CA 1
ATOM 2458 C C . LEU A 1 299 ? -18.424 -0.558 3.904 1.00 86.62 299 LEU A C 1
ATOM 2460 O O . LEU A 1 299 ? -19.274 0.331 3.898 1.00 86.62 299 LEU A O 1
ATOM 2464 N N . LEU A 1 300 ? -18.505 -1.624 3.114 1.00 85.25 300 LEU A N 1
ATOM 2465 C CA . LEU A 1 300 ? -19.636 -1.894 2.230 1.00 85.25 300 LEU A CA 1
ATOM 2466 C C . LEU A 1 300 ? -20.848 -2.436 3.023 1.00 85.25 300 LEU A C 1
ATOM 2468 O O . LEU A 1 300 ? -21.240 -3.587 2.851 1.00 85.25 300 LEU A O 1
ATOM 2472 N N . GLU A 1 301 ? -21.394 -1.664 3.963 1.00 85.38 301 GLU A N 1
ATOM 2473 C CA . GLU A 1 301 ? -22.486 -2.123 4.839 1.00 85.38 301 GLU A CA 1
ATOM 2474 C C . GLU A 1 301 ? -23.853 -2.048 4.131 1.00 85.38 301 GLU A C 1
ATOM 2476 O O . GLU A 1 301 ? -24.202 -0.985 3.619 1.00 85.38 301 GLU A O 1
ATOM 2481 N N . PRO A 1 302 ? -24.656 -3.132 4.074 1.00 88.31 302 PRO A N 1
ATOM 2482 C CA . PRO A 1 302 ? -25.971 -3.083 3.439 1.00 88.31 302 PRO A CA 1
ATOM 2483 C C . PRO A 1 302 ? -26.897 -2.073 4.121 1.00 88.31 302 PRO A C 1
ATOM 2485 O O . PRO A 1 302 ? -26.979 -2.049 5.350 1.00 88.31 302 PRO A O 1
ATOM 2488 N N . PHE A 1 303 ? -27.654 -1.315 3.323 1.00 91.44 303 PHE A N 1
ATOM 2489 C CA . PHE A 1 303 ? -28.609 -0.287 3.754 1.00 91.44 303 PHE A CA 1
ATOM 2490 C C . PHE A 1 303 ? -29.866 -0.885 4.418 1.00 91.44 303 PHE A C 1
ATOM 2492 O O . PHE A 1 303 ? -30.996 -0.674 3.973 1.00 91.44 303 PHE A O 1
ATOM 2499 N N . THR A 1 304 ? -29.694 -1.689 5.468 1.00 85.44 304 THR A N 1
ATOM 2500 C CA . THR A 1 304 ? -30.778 -2.380 6.195 1.00 85.44 304 THR A CA 1
ATOM 2501 C C . THR A 1 304 ? -31.810 -1.422 6.807 1.00 85.44 304 THR A C 1
ATOM 2503 O O . THR A 1 304 ? -32.942 -1.820 7.090 1.00 85.44 304 THR A O 1
ATOM 2506 N N . GLU A 1 305 ? -31.460 -0.146 6.961 1.00 88.19 305 GLU A N 1
ATOM 2507 C CA . GLU A 1 305 ? -32.327 0.961 7.358 1.00 88.19 305 GLU A CA 1
ATOM 2508 C C . GLU A 1 305 ? -33.266 1.461 6.244 1.00 88.19 305 GLU A C 1
ATOM 2510 O O . GLU A 1 305 ? -34.231 2.164 6.546 1.00 88.19 305 GLU A O 1
ATOM 2515 N N . SER A 1 306 ? -33.030 1.089 4.979 1.00 95.12 306 SER A N 1
ATOM 2516 C CA . SER A 1 306 ? -33.856 1.487 3.833 1.00 95.12 306 SER A CA 1
ATOM 2517 C C . SER A 1 306 ? -35.309 1.007 3.981 1.00 95.12 306 SER A C 1
ATOM 2519 O O . SER A 1 306 ? -35.562 -0.205 4.006 1.00 95.12 306 SER A O 1
ATOM 2521 N N . PRO A 1 307 ? -36.301 1.920 3.964 1.00 95.19 307 PRO A N 1
ATOM 2522 C CA . PRO A 1 307 ? -37.713 1.546 3.978 1.00 95.19 307 PRO A CA 1
ATOM 2523 C C . PRO A 1 307 ? -38.129 0.713 2.760 1.00 95.19 307 PRO A C 1
ATOM 2525 O O . PRO A 1 307 ? -39.039 -0.109 2.862 1.00 95.19 307 PRO A O 1
ATOM 2528 N N . VAL A 1 308 ? -37.474 0.902 1.608 1.00 94.06 308 VAL A N 1
ATOM 2529 C CA . VAL A 1 308 ? -37.711 0.096 0.402 1.00 94.06 308 VAL A CA 1
ATOM 2530 C C . VAL A 1 308 ? -37.245 -1.338 0.633 1.00 94.06 308 VAL A C 1
ATOM 2532 O O . VAL A 1 308 ? -38.051 -2.254 0.488 1.00 94.06 308 VAL A O 1
ATOM 2535 N N . LEU A 1 309 ? -36.001 -1.545 1.076 1.00 93.62 309 LEU A N 1
ATOM 2536 C CA . LEU A 1 309 ? -35.474 -2.893 1.325 1.00 93.62 309 LEU A CA 1
ATOM 2537 C C . LEU A 1 309 ? -36.276 -3.631 2.407 1.00 93.62 309 LEU A C 1
ATOM 2539 O O . LEU A 1 309 ? -36.592 -4.808 2.241 1.00 93.62 309 LEU A O 1
ATOM 2543 N N . GLN A 1 310 ? -36.695 -2.927 3.463 1.00 92.06 310 GLN A N 1
ATOM 2544 C CA . GLN A 1 310 ? -37.556 -3.484 4.510 1.00 92.06 310 GLN A CA 1
ATOM 2545 C C . GLN A 1 310 ? -38.933 -3.920 3.982 1.00 92.06 310 GLN A C 1
ATOM 2547 O O . GLN A 1 310 ? -39.426 -4.975 4.383 1.00 92.06 310 GLN A O 1
ATOM 2552 N N . ARG A 1 311 ? -39.555 -3.157 3.069 1.00 94.38 311 ARG A N 1
ATOM 2553 C CA . ARG A 1 311 ? -40.837 -3.543 2.444 1.00 94.38 311 ARG A CA 1
ATOM 2554 C C . ARG A 1 311 ? -40.710 -4.724 1.489 1.00 94.38 311 ARG A C 1
ATOM 2556 O O . ARG A 1 311 ? -41.613 -5.553 1.452 1.00 94.38 311 ARG A O 1
ATOM 2563 N N . GLU A 1 312 ? -39.600 -4.817 0.763 1.00 89.19 312 GLU A N 1
ATOM 2564 C CA . GLU A 1 312 ? -39.290 -5.952 -0.118 1.00 89.19 312 GLU A CA 1
ATOM 2565 C C . GLU A 1 312 ? -38.805 -7.196 0.659 1.00 89.19 312 GLU A C 1
ATOM 2567 O O . GLU A 1 312 ? -38.529 -8.236 0.064 1.00 89.19 312 GLU A O 1
ATOM 2572 N N . GLY A 1 313 ? -38.694 -7.117 1.994 1.00 85.19 313 GLY A N 1
ATOM 2573 C CA . GLY A 1 313 ? -38.233 -8.220 2.844 1.00 85.19 313 GLY A CA 1
ATOM 2574 C C . GLY A 1 313 ? -36.737 -8.530 2.710 1.00 85.19 313 GLY A C 1
ATOM 2575 O O . GLY A 1 313 ? -36.297 -9.620 3.076 1.00 85.19 313 GLY A O 1
ATOM 2576 N N . ILE A 1 314 ? -35.945 -7.593 2.184 1.00 82.94 314 ILE A N 1
ATOM 2577 C CA . ILE A 1 314 ? -34.509 -7.753 1.942 1.00 82.94 314 ILE A CA 1
ATOM 2578 C C . ILE A 1 314 ? -33.754 -7.469 3.245 1.00 82.94 314 ILE A C 1
ATOM 2580 O O . ILE A 1 314 ? -33.350 -6.348 3.535 1.00 82.94 314 ILE A O 1
ATOM 2584 N N . THR A 1 315 ? -33.546 -8.521 4.038 1.00 65.50 315 THR A N 1
ATOM 2585 C CA . THR A 1 315 ? -32.796 -8.488 5.308 1.00 65.50 315 THR A CA 1
ATOM 2586 C C . THR A 1 315 ? -31.374 -9.042 5.154 1.00 65.50 315 THR A C 1
ATOM 2588 O O . THR A 1 315 ? -30.867 -9.726 6.043 1.00 65.50 315 THR A O 1
ATOM 2591 N N . LYS A 1 316 ? -30.755 -8.852 3.982 1.00 62.25 316 LYS A N 1
ATOM 2592 C CA . LYS A 1 316 ? -29.497 -9.513 3.614 1.00 62.25 316 LYS A CA 1
ATOM 2593 C C . LYS A 1 316 ? -28.306 -8.892 4.353 1.00 62.25 316 LYS A C 1
ATOM 2595 O O . LYS A 1 316 ? -27.730 -7.911 3.896 1.00 62.25 316 LYS A O 1
ATOM 2600 N N . VAL A 1 317 ? -27.933 -9.502 5.473 1.00 55.88 317 VAL A N 1
ATOM 2601 C CA . VAL A 1 317 ? -26.650 -9.286 6.156 1.00 55.88 317 VAL A CA 1
ATOM 2602 C C . VAL A 1 317 ? -25.600 -10.194 5.505 1.00 55.88 317 VAL A C 1
ATOM 2604 O O . VAL A 1 317 ? -25.942 -11.276 5.025 1.00 55.88 317 VAL A O 1
ATOM 2607 N N . ILE A 1 318 ? -24.337 -9.764 5.445 1.00 53.84 318 ILE A N 1
ATOM 2608 C CA . ILE A 1 318 ? -23.242 -10.667 5.071 1.00 53.84 318 ILE A CA 1
ATOM 2609 C C . ILE A 1 318 ? -22.769 -11.442 6.290 1.00 53.84 318 ILE A C 1
ATOM 2611 O O . ILE A 1 318 ? -22.356 -10.853 7.284 1.00 53.84 318 ILE A O 1
ATOM 2615 N N . ASP A 1 319 ? -22.757 -12.766 6.148 1.00 44.34 319 ASP A N 1
ATOM 2616 C CA . ASP A 1 319 ? -22.037 -13.681 7.028 1.00 44.34 319 ASP A CA 1
ATOM 2617 C C . ASP A 1 319 ? -20.521 -13.496 6.811 1.00 44.34 319 ASP A C 1
ATOM 2619 O O . ASP A 1 319 ? -19.874 -14.266 6.093 1.00 44.34 319 ASP A O 1
ATOM 2623 N N . GLY A 1 320 ? -19.937 -12.429 7.365 1.00 52.47 320 GLY A N 1
ATOM 2624 C CA . GLY A 1 320 ? -18.492 -12.237 7.334 1.00 52.47 320 GLY A CA 1
ATOM 2625 C C . GLY A 1 320 ? -17.961 -10.838 7.657 1.00 52.47 320 GLY A C 1
ATOM 2626 O O . GLY A 1 320 ? -18.698 -10.033 8.222 1.00 52.47 320 GLY A O 1
ATOM 2627 N N . PRO A 1 321 ? -16.680 -10.500 7.347 1.00 54.75 321 PRO A N 1
ATOM 2628 C CA . PRO A 1 321 ? -16.271 -9.116 7.442 1.00 54.75 321 PRO A CA 1
ATOM 2629 C C . PRO A 1 321 ? -17.027 -8.377 6.359 1.00 54.75 321 PRO A C 1
ATOM 2631 O O . PRO A 1 321 ? -17.114 -8.829 5.214 1.00 54.75 321 PRO A O 1
ATOM 2634 N N . ILE A 1 322 ? -17.474 -7.184 6.683 1.00 73.44 322 ILE A N 1
ATOM 2635 C CA . ILE A 1 322 ? -17.816 -6.256 5.630 1.00 73.44 322 ILE A CA 1
ATOM 2636 C C . ILE A 1 322 ? -16.474 -5.719 5.101 1.00 73.44 322 ILE A C 1
ATOM 2638 O O . ILE A 1 322 ? -15.692 -5.171 5.879 1.00 73.44 322 ILE A O 1
ATOM 2642 N N . PRO A 1 323 ? -16.109 -5.948 3.825 1.00 77.81 323 PRO A N 1
ATOM 2643 C CA . PRO A 1 323 ? -14.855 -5.431 3.299 1.00 77.81 323 PRO A CA 1
ATOM 2644 C C . PRO A 1 323 ? -14.947 -3.910 3.148 1.00 77.81 323 PRO A C 1
ATOM 2646 O O . PRO A 1 323 ? -16.014 -3.374 2.842 1.00 77.81 323 PRO A O 1
ATOM 2649 N N . THR A 1 324 ? -13.815 -3.219 3.284 1.00 87.38 324 THR A N 1
ATOM 2650 C CA . THR A 1 324 ? -13.725 -1.834 2.814 1.00 87.38 324 THR A CA 1
ATOM 2651 C C . THR A 1 324 ? -13.804 -1.786 1.287 1.00 87.38 324 THR A C 1
ATOM 2653 O O . THR A 1 324 ? -13.456 -2.757 0.601 1.00 87.38 324 THR A O 1
ATOM 2656 N N . GLN A 1 325 ? -14.207 -0.645 0.733 1.00 85.56 325 GLN A N 1
ATOM 2657 C CA . GLN A 1 325 ? -14.201 -0.387 -0.706 1.00 85.56 325 GLN A CA 1
ATOM 2658 C C . GLN A 1 325 ? -12.820 -0.653 -1.337 1.00 85.56 325 GLN A C 1
ATOM 2660 O O . GLN A 1 325 ? -12.747 -1.211 -2.438 1.00 85.56 325 GLN A O 1
ATOM 2665 N N . GLU A 1 326 ? -11.725 -0.335 -0.642 1.00 86.44 326 GLU A N 1
ATOM 2666 C CA . GLU A 1 326 ? -10.365 -0.636 -1.100 1.00 86.44 326 GLU A CA 1
ATOM 2667 C C . GLU A 1 326 ? -10.088 -2.146 -1.147 1.00 86.44 326 GLU A C 1
ATOM 2669 O O . GLU A 1 326 ? -9.587 -2.661 -2.151 1.00 86.44 326 GLU A O 1
ATOM 2674 N N . ALA A 1 327 ? -10.435 -2.873 -0.077 1.00 78.62 327 ALA A N 1
ATOM 2675 C CA . ALA A 1 327 ? -10.232 -4.318 0.029 1.00 78.62 327 ALA A CA 1
ATOM 2676 C C . ALA A 1 327 ? -11.094 -5.095 -0.978 1.00 78.62 327 ALA A C 1
ATOM 2678 O O . ALA A 1 327 ? -10.665 -6.123 -1.514 1.00 78.62 327 ALA A O 1
ATOM 2679 N N . TRP A 1 328 ? -12.295 -4.590 -1.262 1.00 82.56 328 TRP A N 1
ATOM 2680 C CA . TRP A 1 328 ? -13.156 -5.064 -2.336 1.00 82.56 328 TRP A CA 1
ATOM 2681 C C . TRP A 1 328 ? -12.515 -4.825 -3.707 1.00 82.56 328 TRP A C 1
ATOM 2683 O O . TRP A 1 328 ? -12.255 -5.784 -4.434 1.00 82.56 328 TRP A O 1
ATOM 2693 N N . ARG A 1 329 ? -12.172 -3.570 -4.034 1.00 85.75 329 ARG A N 1
ATOM 2694 C CA . ARG A 1 329 ? -11.544 -3.192 -5.310 1.00 85.75 329 ARG A CA 1
ATOM 2695 C C . ARG A 1 329 ? -10.291 -4.018 -5.583 1.00 85.75 329 ARG A C 1
ATOM 2697 O O . ARG A 1 329 ? -10.221 -4.668 -6.623 1.00 85.75 329 ARG A O 1
ATOM 2704 N N . LYS A 1 330 ? -9.320 -4.022 -4.662 1.00 78.12 330 LYS A N 1
ATOM 2705 C CA . LYS A 1 330 ? -8.066 -4.779 -4.813 1.00 78.12 330 LYS A CA 1
ATOM 2706 C C . LYS A 1 330 ? -8.359 -6.254 -5.085 1.00 78.12 330 LYS A C 1
ATOM 2708 O O . LYS A 1 330 ? -7.876 -6.791 -6.076 1.00 78.12 330 LYS A O 1
ATOM 2713 N N . GLY A 1 331 ? -9.236 -6.860 -4.279 1.00 69.69 331 GLY A N 1
ATOM 2714 C CA . GLY A 1 331 ? -9.624 -8.265 -4.404 1.00 69.69 331 GLY A CA 1
ATOM 2715 C C . GLY A 1 331 ? -10.386 -8.638 -5.682 1.00 69.69 331 GLY A C 1
ATOM 2716 O O . GLY A 1 331 ? -10.408 -9.825 -6.010 1.00 69.69 331 GLY A O 1
ATOM 2717 N N . ARG A 1 332 ? -10.989 -7.670 -6.390 1.00 75.12 332 ARG A N 1
ATOM 2718 C CA . ARG A 1 332 ? -11.694 -7.868 -7.673 1.00 75.12 332 ARG A CA 1
ATOM 2719 C C . ARG A 1 332 ? -10.822 -7.582 -8.884 1.00 75.12 332 ARG A C 1
ATOM 2721 O O . ARG A 1 332 ? -10.886 -8.316 -9.865 1.00 75.12 332 ARG A O 1
ATOM 2728 N N . VAL A 1 333 ? -10.010 -6.528 -8.829 1.00 72.38 333 VAL A N 1
ATOM 2729 C CA . VAL A 1 333 ? -9.182 -6.111 -9.966 1.00 72.38 333 VAL A CA 1
ATOM 2730 C C . VAL A 1 333 ? -8.019 -7.072 -10.196 1.00 72.38 333 VAL A C 1
ATOM 2732 O O . VAL A 1 333 ? -7.780 -7.438 -11.345 1.00 72.38 333 VAL A O 1
ATOM 2735 N N . SER A 1 334 ? -7.323 -7.518 -9.144 1.00 64.69 334 SER A N 1
ATOM 2736 C CA . SER A 1 334 ? -6.157 -8.395 -9.318 1.00 64.69 334 SER A CA 1
ATOM 2737 C C . SER A 1 334 ? -6.531 -9.816 -9.764 1.00 64.69 334 SER A C 1
ATOM 2739 O O . SER A 1 334 ? -5.784 -10.454 -10.508 1.00 64.69 334 SER A O 1
ATOM 2741 N N . ARG A 1 335 ? -7.735 -10.279 -9.392 1.00 60.56 335 ARG A N 1
ATOM 2742 C CA . ARG A 1 335 ? -8.294 -11.593 -9.756 1.00 60.56 335 ARG A CA 1
ATOM 2743 C C . ARG A 1 335 ? -8.971 -11.649 -11.131 1.00 60.56 335 ARG A C 1
ATOM 2745 O O . ARG A 1 335 ? -9.129 -12.737 -11.689 1.00 60.56 335 ARG A O 1
ATOM 2752 N N . TYR A 1 336 ? -9.333 -10.509 -11.727 1.00 60.75 336 TYR A N 1
ATOM 2753 C CA . TYR A 1 336 ? -10.089 -10.477 -12.983 1.00 60.75 336 TYR A CA 1
ATOM 2754 C C . TYR A 1 336 ? -9.362 -11.196 -14.138 1.00 60.75 336 TYR A C 1
ATOM 2756 O O . TYR A 1 336 ? -8.361 -10.722 -14.682 1.00 60.75 336 TYR A O 1
ATOM 2764 N N . GLY A 1 337 ? -9.902 -12.353 -14.535 1.00 50.66 337 GLY A N 1
ATOM 2765 C CA . GLY A 1 337 ? -9.350 -13.200 -15.595 1.00 50.66 337 GLY A CA 1
ATOM 2766 C C . GLY A 1 337 ? -8.189 -14.110 -15.174 1.00 50.66 337 GLY A C 1
ATOM 2767 O O . GLY A 1 337 ? -7.483 -14.600 -16.057 1.00 50.66 337 GLY A O 1
ATOM 2768 N N . VAL A 1 338 ? -7.978 -14.330 -13.869 1.00 46.12 338 VAL A N 1
ATOM 2769 C CA . VAL A 1 338 ? -6.916 -15.209 -13.332 1.00 46.12 338 VAL A CA 1
ATOM 2770 C C . VAL A 1 338 ? -7.436 -16.331 -12.415 1.00 46.12 338 VAL A C 1
ATOM 2772 O O . VAL A 1 338 ? -6.701 -17.281 -12.159 1.00 46.12 338 VAL A O 1
ATOM 2775 N N . THR A 1 339 ? -8.685 -16.262 -11.952 1.00 45.69 339 THR A N 1
ATOM 2776 C CA . THR A 1 339 ? -9.306 -17.237 -11.034 1.00 45.69 339 THR A CA 1
ATOM 2777 C C . THR A 1 339 ? -9.978 -18.402 -11.768 1.00 45.69 339 THR A C 1
ATOM 2779 O O . THR A 1 339 ? -10.626 -18.210 -12.799 1.00 45.69 339 THR A O 1
ATOM 2782 N N . THR A 1 340 ? -9.897 -19.614 -11.208 1.00 44.81 340 THR A N 1
ATOM 2783 C CA .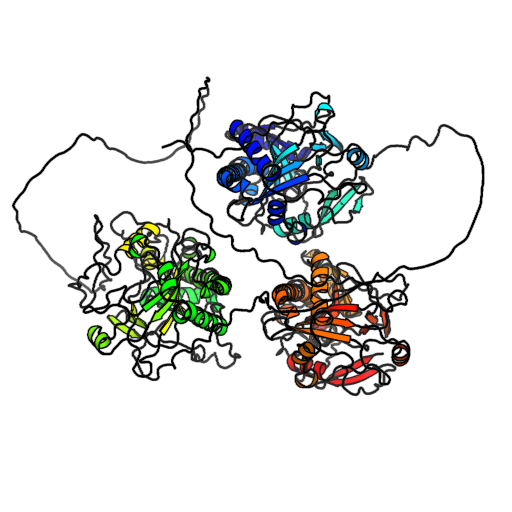 THR A 1 340 ? -10.730 -20.752 -11.637 1.00 44.81 340 THR A CA 1
ATOM 2784 C C . THR A 1 340 ? -12.141 -20.573 -11.084 1.00 44.81 340 THR A C 1
ATOM 2786 O O . THR A 1 340 ? -12.326 -20.518 -9.870 1.00 44.81 340 THR A O 1
ATOM 2789 N N . LEU A 1 341 ? -13.131 -20.461 -11.966 1.00 50.53 341 LEU A N 1
ATOM 2790 C CA . LEU A 1 341 ? -14.514 -20.170 -11.589 1.00 50.53 341 LEU A CA 1
ATOM 2791 C C . LEU A 1 341 ? -15.258 -21.446 -11.184 1.00 50.53 341 LEU A C 1
ATOM 2793 O O . LEU A 1 341 ? -15.065 -22.503 -11.789 1.00 50.53 341 LEU A O 1
ATOM 2797 N N . THR A 1 342 ? -16.158 -21.339 -10.208 1.00 48.06 342 THR A N 1
ATOM 2798 C CA . THR A 1 342 ? -17.001 -22.464 -9.789 1.00 48.06 342 THR A CA 1
ATOM 2799 C C . THR A 1 342 ? -18.334 -22.383 -10.517 1.00 48.06 342 THR A C 1
ATOM 2801 O O . THR A 1 342 ? -19.053 -21.393 -10.393 1.00 48.06 342 THR A O 1
ATOM 2804 N N . LYS A 1 343 ? -18.677 -23.417 -11.288 1.00 50.66 343 LYS A N 1
ATOM 2805 C CA . LYS A 1 343 ? -19.929 -23.458 -12.044 1.00 50.66 343 LYS A CA 1
ATOM 2806 C C . LYS A 1 343 ? -21.078 -23.977 -11.181 1.00 50.66 343 LYS A C 1
ATOM 2808 O O . LYS A 1 343 ? -20.977 -25.041 -10.581 1.00 50.66 343 LYS A O 1
ATOM 2813 N N . SER A 1 344 ? -22.169 -23.223 -11.152 1.00 47.47 344 SER A N 1
ATOM 2814 C CA . SER A 1 344 ? -23.433 -23.604 -10.528 1.00 47.47 344 SER A CA 1
ATOM 2815 C C . SER A 1 344 ? -24.146 -24.702 -11.324 1.00 47.47 344 SER A C 1
ATOM 2817 O O . SER A 1 344 ? -24.258 -24.609 -12.549 1.00 47.47 344 SER A O 1
ATOM 2819 N N . GLU A 1 345 ? -24.645 -25.731 -10.634 1.00 44.88 345 GLU A N 1
ATOM 2820 C CA . GLU A 1 345 ? -25.419 -26.821 -11.250 1.00 44.88 345 GLU A CA 1
ATOM 2821 C C . GLU A 1 345 ? -26.885 -26.434 -11.544 1.00 44.88 345 GLU A C 1
ATOM 2823 O O . GLU A 1 345 ? -27.506 -27.058 -12.401 1.00 44.88 345 GLU A O 1
ATOM 2828 N N . GLU A 1 346 ? -27.433 -25.398 -10.890 1.00 43.38 346 GLU A N 1
ATOM 2829 C CA . GLU A 1 346 ? -28.840 -24.978 -11.053 1.00 43.38 346 GLU A CA 1
ATOM 2830 C C . GLU A 1 346 ? -29.072 -24.021 -12.234 1.00 43.38 346 GLU A C 1
ATOM 2832 O O . GLU A 1 346 ? -30.028 -24.192 -12.988 1.00 43.38 346 GLU A O 1
ATOM 2837 N N . ASP A 1 347 ? -28.213 -23.012 -12.407 1.00 46.03 347 ASP A N 1
ATOM 2838 C CA . ASP A 1 347 ? -28.378 -21.936 -13.404 1.00 46.03 347 ASP A CA 1
ATOM 2839 C C . ASP A 1 347 ? -27.243 -21.880 -14.448 1.00 46.03 347 ASP A C 1
ATOM 2841 O O . ASP A 1 347 ? -27.297 -21.097 -15.401 1.00 46.03 347 ASP A O 1
ATOM 2845 N N . GLY A 1 348 ? -26.215 -22.724 -14.297 1.00 47.53 348 GLY A N 1
ATOM 2846 C CA . GLY A 1 348 ? -25.063 -22.795 -15.195 1.00 47.53 348 GLY A CA 1
ATOM 2847 C C . GLY A 1 348 ? -24.115 -21.593 -15.122 1.00 47.53 348 GLY A C 1
ATOM 2848 O O . GLY A 1 348 ? -23.195 -21.519 -15.941 1.00 47.53 348 GLY A O 1
ATOM 2849 N N . ILE A 1 349 ? -24.323 -20.670 -14.179 1.00 54.78 349 ILE A N 1
ATOM 2850 C CA . ILE A 1 349 ? -23.534 -19.446 -14.020 1.00 54.78 349 ILE A CA 1
ATOM 2851 C C . ILE A 1 349 ? -22.238 -19.751 -13.259 1.00 54.78 349 ILE A C 1
ATOM 2853 O O . ILE A 1 349 ? -22.223 -20.553 -12.321 1.00 54.78 349 ILE A O 1
ATOM 2857 N N . GLU A 1 350 ? -21.134 -19.119 -13.658 1.00 55.19 350 GLU A N 1
ATOM 2858 C CA . GLU A 1 350 ? -19.835 -19.301 -13.015 1.00 55.19 350 GLU A CA 1
ATOM 2859 C C . GLU A 1 350 ? -19.598 -18.174 -11.998 1.00 55.19 350 GLU A C 1
ATOM 2861 O O . GLU A 1 350 ? -19.566 -16.981 -12.327 1.00 55.19 350 GLU A O 1
ATOM 2866 N N . TYR A 1 351 ? -19.473 -18.563 -10.731 1.00 55.22 351 TYR A N 1
ATOM 2867 C CA . TYR A 1 351 ? -19.327 -17.653 -9.602 1.00 55.22 351 TYR A CA 1
ATOM 2868 C C . TYR A 1 351 ? -17.914 -17.694 -9.015 1.00 55.22 351 TYR A C 1
ATOM 2870 O O . TYR A 1 351 ? -17.199 -18.699 -9.065 1.00 55.22 351 TYR A O 1
ATOM 2878 N N . GLU A 1 352 ? -17.536 -16.569 -8.426 1.00 55.75 352 GLU A N 1
ATOM 2879 C CA . GLU A 1 352 ? -16.269 -16.323 -7.756 1.00 55.75 352 GLU A CA 1
ATOM 2880 C C . GLU A 1 352 ? -16.549 -15.987 -6.285 1.00 55.75 352 GLU A C 1
ATOM 2882 O O . GLU A 1 352 ? -17.526 -15.308 -5.969 1.00 55.75 352 GLU A O 1
ATOM 2887 N N . ILE A 1 353 ? -15.716 -16.473 -5.364 1.00 56.25 353 ILE A N 1
ATOM 2888 C CA . ILE A 1 353 ? -15.823 -16.117 -3.944 1.00 56.25 353 ILE A CA 1
ATOM 2889 C C . ILE A 1 353 ? -14.747 -15.080 -3.641 1.00 56.25 353 ILE A C 1
ATOM 2891 O O . ILE A 1 353 ? -13.553 -15.359 -3.742 1.00 56.25 353 ILE A O 1
ATOM 2895 N N . ILE A 1 354 ? -15.175 -13.874 -3.272 1.00 50.34 354 ILE A N 1
ATOM 2896 C CA . ILE A 1 354 ? -14.300 -12.724 -3.037 1.00 50.34 354 ILE A CA 1
ATOM 2897 C C . ILE A 1 354 ? -14.539 -12.245 -1.609 1.00 50.34 354 ILE A C 1
ATOM 2899 O O . ILE A 1 354 ? -15.656 -11.883 -1.253 1.00 50.34 354 ILE A O 1
ATOM 2903 N N . ASN A 1 355 ? -13.489 -12.249 -0.784 1.00 47.72 355 ASN A N 1
ATOM 2904 C CA . ASN A 1 355 ? -13.552 -11.847 0.628 1.00 47.72 355 ASN A CA 1
ATOM 2905 C C . ASN A 1 355 ? -14.612 -12.620 1.447 1.00 47.72 355 ASN A C 1
ATOM 2907 O O . ASN A 1 355 ? -15.230 -12.061 2.342 1.00 47.72 355 ASN A O 1
ATOM 2911 N N . GLY A 1 356 ? -14.807 -13.910 1.138 1.00 43.25 356 GLY A N 1
ATOM 2912 C CA . GLY A 1 356 ? -15.801 -14.785 1.782 1.00 43.25 356 GLY A CA 1
ATOM 2913 C C . GLY A 1 356 ? -17.203 -14.736 1.161 1.00 43.25 356 GLY A C 1
ATOM 2914 O O . GLY A 1 356 ? -18.035 -15.584 1.464 1.00 43.25 356 GLY A O 1
ATOM 2915 N N . VAL A 1 357 ? -17.457 -13.804 0.241 1.00 43.88 357 VAL A N 1
ATOM 2916 C CA . VAL A 1 357 ? -18.786 -13.551 -0.327 1.00 43.88 357 VAL A CA 1
ATOM 2917 C C . VAL A 1 357 ? -18.915 -14.191 -1.711 1.00 43.88 357 VAL A C 1
ATOM 2919 O O . VAL A 1 357 ? -18.046 -13.999 -2.563 1.00 43.88 357 VAL A O 1
ATOM 2922 N N . LYS A 1 358 ? -19.997 -14.944 -1.958 1.00 51.75 358 LYS A N 1
ATOM 2923 C CA . LYS A 1 358 ? -20.299 -15.551 -3.270 1.00 51.75 358 LYS A CA 1
ATOM 2924 C C . LYS A 1 358 ? -20.816 -14.484 -4.243 1.00 51.75 358 LYS A C 1
ATOM 2926 O O . LYS A 1 358 ? -21.900 -13.947 -4.031 1.00 51.75 358 LYS A O 1
ATOM 2931 N N . TRP A 1 359 ? -20.078 -14.243 -5.326 1.00 54.00 359 TRP A N 1
ATOM 2932 C CA . TRP A 1 359 ? -20.403 -13.263 -6.365 1.00 54.00 359 TRP A CA 1
ATOM 2933 C C . TRP A 1 359 ? -20.480 -13.893 -7.756 1.00 54.00 359 TRP A C 1
ATOM 2935 O O . TRP A 1 359 ? -19.705 -14.776 -8.114 1.00 54.00 359 TRP A O 1
ATOM 2945 N N . CYS A 1 360 ? -21.452 -13.447 -8.545 1.00 46.88 360 CYS A N 1
ATOM 2946 C CA . CYS A 1 360 ? -21.673 -13.897 -9.914 1.00 46.88 360 CYS A CA 1
ATOM 2947 C C . CYS A 1 360 ? -20.846 -13.028 -10.870 1.00 46.88 360 CYS A C 1
ATOM 2949 O O . CYS A 1 360 ? -21.184 -11.862 -11.058 1.00 46.88 360 CYS A O 1
ATOM 2951 N N . THR A 1 361 ? -19.798 -13.578 -11.496 1.00 48.00 361 THR A N 1
ATOM 2952 C CA . THR A 1 361 ? -18.870 -12.744 -12.285 1.00 48.00 361 THR A CA 1
ATOM 2953 C C . THR A 1 361 ? -18.758 -13.141 -13.753 1.00 48.00 361 THR A C 1
ATOM 2955 O O . THR A 1 361 ? -18.519 -12.252 -14.566 1.00 48.00 361 THR A O 1
ATOM 2958 N N . ILE A 1 362 ? -18.897 -14.417 -14.146 1.00 46.44 362 ILE A N 1
ATOM 2959 C CA . ILE A 1 362 ? -18.604 -14.837 -15.531 1.00 46.44 362 ILE A CA 1
ATOM 2960 C C . ILE A 1 362 ? -19.627 -15.860 -16.057 1.00 46.44 362 ILE A C 1
ATOM 2962 O O . ILE A 1 362 ? -19.999 -16.821 -15.393 1.00 46.44 362 ILE A O 1
ATOM 2966 N N . MET A 1 363 ? -20.058 -15.672 -17.309 1.00 38.28 363 MET A N 1
ATOM 2967 C CA . MET A 1 363 ? -20.578 -16.769 -18.131 1.00 38.28 363 MET A CA 1
ATOM 2968 C C . MET A 1 363 ? -19.658 -16.981 -19.330 1.00 38.28 363 MET A C 1
ATOM 2970 O O . MET A 1 363 ? -19.512 -16.090 -20.175 1.00 38.28 363 MET A O 1
ATOM 2974 N N . LEU A 1 364 ? -19.085 -18.179 -19.450 1.00 36.22 364 LEU A N 1
ATOM 2975 C CA . LEU A 1 364 ? -18.588 -18.667 -20.733 1.00 36.22 364 LEU A CA 1
ATOM 2976 C C . LEU A 1 364 ? -19.752 -18.837 -21.724 1.00 36.22 364 LEU A C 1
ATOM 2978 O O . LEU A 1 364 ? -20.878 -19.167 -21.351 1.00 36.22 364 LEU A O 1
ATOM 2982 N N . SER A 1 365 ? -19.470 -18.622 -23.009 1.00 34.19 365 SER A N 1
ATOM 2983 C CA . SER A 1 365 ? -20.404 -18.838 -24.118 1.00 34.19 365 SER A CA 1
ATOM 2984 C C . SER A 1 365 ? -20.651 -20.336 -24.335 1.00 34.19 365 SER A C 1
ATOM 2986 O O . SER A 1 365 ? -20.040 -20.966 -25.195 1.00 34.19 365 SER A O 1
ATOM 2988 N N . GLY A 1 366 ? -21.530 -20.917 -23.517 1.00 30.34 366 GLY A N 1
ATOM 2989 C CA . GLY A 1 366 ? -22.022 -22.286 -23.653 1.00 30.34 366 GLY A CA 1
ATOM 2990 C C . GLY A 1 366 ? -23.504 -22.296 -24.013 1.00 30.34 366 GLY A C 1
ATOM 2991 O O . GLY A 1 366 ? -24.327 -21.836 -23.224 1.00 30.34 366 GLY A O 1
ATOM 2992 N N . ASN A 1 367 ? -23.843 -22.839 -25.184 1.00 32.03 367 ASN A N 1
ATOM 2993 C CA . ASN A 1 367 ? -25.233 -23.024 -25.599 1.00 32.03 367 ASN A CA 1
ATOM 2994 C C . ASN A 1 367 ? -25.976 -23.938 -24.616 1.00 32.03 367 ASN A C 1
ATOM 2996 O O . ASN A 1 367 ? -25.674 -25.127 -24.503 1.00 32.03 367 ASN A O 1
ATOM 3000 N N . ILE A 1 368 ? -26.995 -23.391 -23.957 1.00 33.62 368 ILE A N 1
ATOM 3001 C CA . ILE A 1 368 ? -28.068 -24.178 -23.354 1.00 33.62 368 ILE A CA 1
ATOM 3002 C C . ILE A 1 368 ? -29.029 -24.546 -24.497 1.00 33.62 368 ILE A C 1
ATOM 3004 O O . ILE A 1 368 ? -29.473 -23.669 -25.230 1.00 33.62 368 ILE A O 1
ATOM 3008 N N . LEU A 1 369 ? -29.321 -25.844 -24.642 1.00 29.56 369 LEU A N 1
ATOM 3009 C CA . LEU A 1 369 ? -30.053 -26.479 -25.754 1.00 29.56 369 LEU A CA 1
ATOM 3010 C C . LEU A 1 369 ? -29.364 -26.448 -27.138 1.00 29.56 369 LEU A C 1
ATOM 3012 O O . LEU A 1 369 ? -29.732 -25.691 -28.030 1.00 29.56 369 LEU A O 1
ATOM 3016 N N . THR A 1 370 ? -28.553 -27.477 -27.385 1.00 29.39 370 THR A N 1
ATOM 3017 C CA . THR A 1 370 ? -28.756 -28.333 -28.569 1.00 29.39 370 THR A CA 1
ATOM 3018 C C . THR A 1 370 ? -28.671 -29.802 -28.138 1.00 29.39 370 THR A C 1
ATOM 3020 O O . THR A 1 370 ? -27.840 -30.159 -27.310 1.00 29.39 370 THR A O 1
ATOM 3023 N N . ASP A 1 371 ? -29.556 -30.632 -28.695 1.00 33.41 371 ASP A N 1
ATOM 3024 C CA . ASP A 1 371 ? -29.493 -32.105 -28.712 1.00 33.41 371 ASP A CA 1
ATOM 3025 C C . ASP A 1 371 ? -30.027 -32.940 -27.527 1.00 33.41 371 ASP A C 1
ATOM 3027 O O . ASP A 1 371 ? -29.820 -34.151 -27.487 1.00 33.41 371 ASP A O 1
ATOM 3031 N N . LEU A 1 372 ? -30.968 -32.394 -26.740 1.00 29.23 372 LEU A N 1
ATOM 3032 C CA . LEU A 1 372 ? -32.032 -33.231 -26.129 1.00 29.23 372 LEU A CA 1
ATOM 3033 C C . LEU A 1 372 ? -33.041 -33.776 -27.183 1.00 29.23 372 LEU A C 1
ATOM 3035 O O . LEU A 1 372 ? -34.040 -34.406 -26.845 1.00 29.23 372 LEU A O 1
ATOM 3039 N N . VAL A 1 373 ? -32.802 -33.511 -28.474 1.00 31.81 373 VAL A N 1
ATOM 3040 C CA . VAL A 1 373 ? -33.680 -33.850 -29.611 1.00 31.81 373 VAL A CA 1
ATOM 3041 C C . VAL A 1 373 ? -33.128 -35.008 -30.465 1.00 31.81 373 VAL A C 1
ATOM 3043 O O . VAL A 1 373 ? -33.887 -35.644 -31.195 1.00 31.81 373 VAL A O 1
ATOM 3046 N N . TYR A 1 374 ? -31.846 -35.377 -30.337 1.00 30.73 374 TYR A N 1
ATOM 3047 C CA . TYR A 1 374 ? -31.211 -36.404 -31.187 1.00 30.73 374 TYR A CA 1
ATOM 3048 C C . TYR A 1 374 ? -31.321 -37.857 -30.684 1.00 30.73 374 TYR A C 1
ATOM 3050 O O . TYR A 1 374 ? -30.578 -38.736 -31.113 1.00 30.73 374 TYR A O 1
ATOM 3058 N N . ALA A 1 375 ? -32.299 -38.150 -29.824 1.00 31.27 375 ALA A N 1
ATOM 3059 C CA . ALA A 1 375 ? -32.485 -39.486 -29.252 1.00 31.27 375 ALA A CA 1
ATOM 3060 C C . ALA A 1 375 ? -33.299 -40.484 -30.115 1.00 31.27 375 ALA A C 1
ATOM 3062 O O . ALA A 1 375 ? -33.345 -41.659 -29.756 1.00 31.27 375 ALA A O 1
ATOM 3063 N N . VAL A 1 376 ? -33.990 -40.067 -31.196 1.00 29.22 376 VAL A N 1
ATOM 3064 C CA . VAL A 1 376 ? -35.097 -40.890 -31.764 1.00 29.22 376 VAL A CA 1
ATOM 3065 C C . VAL A 1 376 ? -35.071 -41.161 -33.284 1.00 29.22 376 VAL A C 1
ATOM 3067 O O . VAL A 1 376 ? -35.715 -42.117 -33.717 1.00 29.22 376 VAL A O 1
ATOM 3070 N N . LEU A 1 377 ? -34.346 -40.416 -34.132 1.00 26.30 377 LEU A N 1
ATOM 3071 C CA . LEU A 1 377 ? -34.489 -40.554 -35.598 1.00 26.30 377 LEU A CA 1
ATOM 3072 C C . LEU A 1 377 ? -33.189 -40.877 -36.363 1.00 26.30 377 LEU A C 1
ATOM 3074 O O . LEU A 1 377 ? -32.381 -39.996 -36.627 1.00 26.30 377 LEU A O 1
ATOM 3078 N N . ARG A 1 378 ? -33.133 -42.133 -36.856 1.00 28.44 378 ARG A N 1
ATOM 3079 C CA . ARG A 1 378 ? -32.132 -42.778 -37.753 1.00 28.44 378 ARG A CA 1
ATOM 3080 C C . ARG A 1 378 ? -30.845 -43.229 -37.040 1.00 28.44 378 ARG A C 1
ATOM 3082 O O . ARG A 1 378 ? -29.968 -42.424 -36.784 1.00 28.44 378 ARG A O 1
ATOM 3089 N N . ALA A 1 379 ? -30.683 -44.476 -36.595 1.00 26.69 379 ALA A N 1
ATOM 3090 C CA . ALA A 1 379 ? -30.882 -45.789 -37.234 1.00 26.69 379 ALA A CA 1
ATOM 3091 C C . ALA A 1 379 ? -29.880 -46.137 -38.362 1.00 26.69 379 ALA A C 1
ATOM 3093 O O . ALA A 1 379 ? -29.854 -45.476 -39.394 1.00 26.69 379 ALA A O 1
ATOM 3094 N N . GLN A 1 380 ? -29.214 -47.288 -38.160 1.00 26.70 380 GLN A N 1
ATOM 3095 C CA . GLN A 1 380 ? -28.533 -48.179 -39.122 1.00 26.70 380 GLN A CA 1
ATOM 3096 C C . GLN A 1 380 ? -27.113 -47.841 -39.649 1.00 26.70 380 GLN A C 1
ATOM 3098 O O . GLN A 1 380 ? -26.903 -46.809 -40.267 1.00 26.70 380 GLN A O 1
ATOM 3103 N N . ILE A 1 381 ? -26.238 -48.874 -39.564 1.00 27.56 381 ILE A N 1
ATOM 3104 C CA . ILE A 1 381 ? -25.109 -49.219 -40.481 1.00 27.56 381 ILE A CA 1
ATOM 3105 C C . ILE A 1 381 ? -23.833 -48.340 -40.343 1.00 27.56 381 ILE A C 1
ATOM 3107 O O . ILE A 1 381 ? -23.937 -47.126 -40.366 1.00 27.56 381 ILE A O 1
ATOM 3111 N N . TRP A 1 382 ? -22.579 -48.826 -40.212 1.00 25.98 382 TRP A N 1
ATOM 3112 C CA . TRP A 1 382 ? -21.927 -50.166 -40.195 1.00 25.98 382 TRP A CA 1
ATOM 3113 C C . TRP A 1 382 ? -20.573 -50.068 -39.422 1.00 25.98 382 TRP A C 1
ATOM 3115 O O . TRP A 1 382 ? -19.917 -49.038 -39.479 1.00 25.98 382 TRP A O 1
ATOM 3125 N N . PHE A 1 383 ? -20.199 -51.031 -38.570 1.00 27.31 383 PHE A N 1
ATOM 3126 C CA . PHE A 1 383 ? -19.177 -52.088 -38.795 1.00 27.31 383 PHE A CA 1
ATOM 3127 C C . PHE A 1 383 ? -17.679 -51.694 -39.003 1.00 27.31 383 PHE A C 1
ATOM 3129 O O . PHE A 1 383 ? -17.279 -51.300 -40.090 1.00 27.31 383 PHE A O 1
ATOM 3136 N N . TYR A 1 384 ? -16.860 -52.096 -38.009 1.00 26.81 384 TYR A N 1
ATOM 3137 C CA . TYR A 1 384 ? -15.541 -52.777 -38.115 1.00 26.81 384 TYR A CA 1
ATOM 3138 C C . TYR A 1 384 ? -14.195 -52.023 -38.313 1.00 26.81 384 TYR A C 1
ATOM 3140 O O . TYR A 1 384 ? -14.070 -51.112 -39.118 1.00 26.81 384 TYR A O 1
ATOM 3148 N N . VAL A 1 385 ? -13.159 -52.633 -37.689 1.00 26.09 385 VAL A N 1
ATOM 3149 C CA . VAL A 1 385 ? -11.738 -52.768 -38.128 1.00 26.09 385 VAL A CA 1
ATOM 3150 C C . VAL A 1 385 ? -10.754 -51.590 -37.902 1.00 26.09 385 VAL A C 1
ATOM 3152 O O . VAL A 1 385 ? -11.093 -50.455 -38.190 1.00 26.09 385 VAL A O 1
ATOM 3155 N N . VAL A 1 386 ? -9.479 -51.771 -37.482 1.00 26.08 386 VAL A N 1
ATOM 3156 C CA . VAL A 1 386 ? -8.751 -52.845 -36.735 1.00 26.08 386 VAL A CA 1
ATOM 3157 C C . VAL A 1 386 ? -7.283 -52.395 -36.479 1.00 26.08 386 VAL A C 1
ATOM 3159 O O . VAL A 1 386 ? -6.748 -51.690 -37.324 1.00 26.08 386 VAL A O 1
ATOM 3162 N N . PHE A 1 387 ? -6.612 -52.891 -35.417 1.00 24.89 387 PHE A N 1
ATOM 3163 C CA . PHE A 1 387 ? -5.125 -53.021 -35.280 1.00 24.89 387 PHE A CA 1
ATOM 3164 C C . PHE A 1 387 ? -4.246 -51.736 -35.293 1.00 24.89 387 PHE A C 1
ATOM 3166 O O . PHE A 1 387 ? -4.705 -50.663 -35.648 1.00 24.89 387 PHE A O 1
ATOM 3173 N N . ILE A 1 388 ? -2.934 -51.763 -34.986 1.00 26.80 388 ILE A N 1
ATOM 3174 C CA . ILE A 1 388 ? -2.139 -52.422 -33.916 1.00 26.80 388 ILE A CA 1
ATOM 3175 C C . ILE A 1 388 ? -0.765 -51.695 -33.836 1.00 26.80 388 ILE A C 1
ATOM 3177 O O . ILE A 1 388 ? -0.340 -51.110 -34.822 1.00 26.80 388 ILE A O 1
ATOM 3181 N N . LEU A 1 389 ? -0.110 -51.751 -32.667 1.00 26.08 389 LEU A N 1
ATOM 3182 C CA . LEU A 1 389 ? 1.334 -51.600 -32.343 1.00 26.08 389 LEU A CA 1
ATOM 3183 C C . LEU A 1 389 ? 2.347 -51.023 -33.386 1.00 26.08 389 LEU A C 1
ATOM 3185 O O . LEU A 1 389 ? 2.440 -51.508 -34.508 1.00 26.08 389 LEU A O 1
ATOM 3189 N N . ALA A 1 390 ? 3.316 -50.232 -32.883 1.00 26.41 390 ALA A N 1
ATOM 3190 C CA . ALA A 1 390 ? 4.739 -50.635 -32.704 1.00 26.41 390 ALA A CA 1
ATOM 3191 C C . ALA A 1 390 ? 5.857 -49.654 -33.184 1.00 26.41 390 ALA A C 1
ATOM 3193 O O . ALA A 1 390 ? 5.829 -49.151 -34.300 1.00 26.41 390 ALA A O 1
ATOM 3194 N N . LEU A 1 391 ? 6.920 -49.591 -32.358 1.00 27.78 391 LEU A N 1
ATOM 3195 C CA . LEU A 1 391 ? 8.358 -49.362 -32.652 1.00 27.78 391 LEU A CA 1
ATOM 3196 C C . LEU A 1 391 ? 8.988 -47.941 -32.764 1.00 27.78 391 LEU A C 1
ATOM 3198 O O . LEU A 1 391 ? 8.808 -47.186 -33.712 1.00 27.78 391 LEU A O 1
ATOM 3202 N N . ASP A 1 392 ? 9.864 -47.718 -31.777 1.00 25.77 392 ASP A N 1
ATOM 3203 C CA . ASP A 1 392 ? 11.081 -46.879 -31.640 1.00 25.77 392 ASP A CA 1
ATOM 3204 C C . ASP A 1 392 ? 12.274 -47.473 -32.478 1.00 25.77 392 ASP A C 1
ATOM 3206 O O . ASP A 1 392 ? 12.062 -48.561 -33.031 1.00 25.77 392 ASP A O 1
ATOM 3210 N N . PRO A 1 393 ? 13.550 -46.971 -32.546 1.00 49.69 393 PRO A N 1
ATOM 3211 C CA . PRO A 1 393 ? 14.193 -45.664 -32.227 1.00 49.69 393 PRO A CA 1
ATOM 3212 C C . PRO A 1 393 ? 15.193 -45.108 -33.318 1.00 49.69 393 PRO A C 1
ATOM 3214 O O . PRO A 1 393 ? 15.377 -45.693 -34.382 1.00 49.69 393 PRO A O 1
ATOM 3217 N N . VAL A 1 394 ? 16.006 -44.083 -32.943 1.00 30.80 394 VAL A N 1
ATOM 3218 C CA . VAL A 1 394 ? 17.518 -44.060 -33.003 1.00 30.80 394 VAL A CA 1
ATOM 3219 C C . VAL A 1 394 ? 18.297 -43.026 -33.911 1.00 30.80 394 VAL A C 1
ATOM 3221 O O . VAL A 1 394 ? 18.441 -43.192 -35.114 1.00 30.80 394 VAL A O 1
ATOM 3224 N N . ARG A 1 395 ? 18.980 -42.056 -33.238 1.00 27.97 395 ARG A N 1
ATOM 3225 C CA . ARG A 1 395 ? 20.391 -41.527 -33.399 1.00 27.97 395 ARG A CA 1
ATOM 3226 C C . ARG A 1 395 ? 20.896 -40.444 -34.423 1.00 27.97 395 ARG A C 1
ATOM 3228 O O . ARG A 1 395 ? 21.014 -40.689 -35.612 1.00 27.97 395 ARG A O 1
ATOM 3235 N N . LEU A 1 396 ? 21.547 -39.410 -33.825 1.00 25.41 396 LEU A N 1
ATOM 3236 C CA . LEU A 1 396 ? 22.986 -38.967 -33.936 1.00 25.41 396 LEU A CA 1
ATOM 3237 C C . LEU A 1 396 ? 23.517 -37.782 -34.824 1.00 25.41 396 LEU A C 1
ATOM 3239 O O . LEU A 1 396 ? 23.827 -37.932 -35.997 1.00 25.41 396 LEU A O 1
ATOM 3243 N N . THR A 1 397 ? 23.936 -36.714 -34.107 1.00 26.22 397 THR A N 1
ATOM 3244 C CA . THR A 1 397 ? 25.225 -35.934 -34.136 1.00 26.22 397 THR A CA 1
ATOM 3245 C C . THR A 1 397 ? 25.699 -34.944 -35.233 1.00 26.22 397 THR A C 1
ATOM 3247 O O . THR A 1 397 ? 26.020 -35.325 -36.347 1.00 26.22 397 THR A O 1
ATOM 3250 N N . ARG A 1 398 ? 26.068 -33.746 -34.713 1.00 25.56 398 ARG A N 1
ATOM 3251 C CA . ARG A 1 398 ? 27.304 -32.914 -34.891 1.00 25.56 398 ARG A CA 1
ATOM 3252 C C . ARG A 1 398 ? 27.694 -32.309 -36.254 1.00 25.56 398 ARG A C 1
ATOM 3254 O O . ARG A 1 398 ? 28.009 -33.026 -37.189 1.00 25.56 398 ARG A O 1
ATOM 3261 N N . TYR A 1 399 ? 28.010 -31.005 -36.207 1.00 25.06 399 TYR A N 1
ATOM 3262 C CA . TYR A 1 399 ? 29.197 -30.390 -36.840 1.00 25.06 399 TYR A CA 1
ATOM 3263 C C . TYR A 1 399 ? 29.748 -29.239 -35.968 1.00 25.06 399 TYR A C 1
ATOM 3265 O O . TYR A 1 399 ? 29.025 -28.725 -35.115 1.00 25.06 399 TYR A O 1
ATOM 3273 N N . ALA A 1 400 ? 31.027 -28.866 -36.130 1.00 23.70 400 ALA A N 1
ATOM 3274 C CA . ALA A 1 400 ? 31.703 -27.830 -35.330 1.00 23.70 400 ALA A CA 1
ATOM 3275 C C . ALA A 1 400 ? 32.971 -27.256 -36.017 1.00 23.70 400 ALA A C 1
ATOM 3277 O O . ALA A 1 400 ? 33.537 -27.924 -36.882 1.00 23.70 400 ALA A O 1
ATOM 3278 N N . VAL A 1 401 ? 33.485 -26.118 -35.495 1.00 27.80 401 VAL A N 1
ATOM 3279 C CA . VAL A 1 401 ? 34.847 -25.533 -35.714 1.00 27.80 401 VAL A CA 1
ATOM 3280 C C . VAL A 1 401 ? 34.992 -24.780 -37.080 1.00 27.80 401 VAL A C 1
ATOM 3282 O O . VAL A 1 401 ? 34.446 -25.243 -38.070 1.00 27.80 401 VAL A O 1
ATOM 3285 N N . LYS A 1 402 ? 35.639 -23.598 -37.255 1.00 25.77 402 LYS A N 1
ATOM 3286 C CA . LYS A 1 402 ? 36.912 -23.055 -36.701 1.00 25.77 402 LYS A CA 1
ATOM 3287 C C . LYS A 1 402 ? 37.113 -21.522 -36.882 1.00 25.77 402 LYS A C 1
ATOM 3289 O O . LYS A 1 402 ? 36.702 -20.990 -37.905 1.00 25.77 402 LYS A O 1
ATOM 3294 N N . GLY A 1 403 ? 37.936 -20.901 -36.016 1.00 24.02 403 GLY A N 1
ATOM 3295 C CA . GLY A 1 403 ? 38.814 -19.748 -36.350 1.00 24.02 403 GLY A CA 1
ATOM 3296 C C . GLY A 1 403 ? 38.433 -18.347 -35.807 1.00 24.02 403 GLY A C 1
ATOM 3297 O O . GLY A 1 403 ? 37.258 -18.020 -35.770 1.00 24.02 403 GLY A O 1
ATOM 3298 N N . ALA A 1 404 ? 39.368 -17.415 -35.544 1.00 24.48 404 ALA A N 1
ATOM 3299 C CA . ALA A 1 404 ? 40.413 -17.367 -34.493 1.00 24.48 404 ALA A CA 1
ATOM 3300 C C . ALA A 1 404 ? 41.233 -16.036 -34.543 1.00 24.48 404 ALA A C 1
ATOM 3302 O O . ALA A 1 404 ? 41.779 -15.716 -35.589 1.00 24.48 404 ALA A O 1
ATOM 3303 N N . SER A 1 405 ? 41.408 -15.367 -33.386 1.00 24.47 405 SER A N 1
ATOM 3304 C CA . SER A 1 405 ? 42.545 -14.491 -32.967 1.00 24.47 405 SER A CA 1
ATOM 3305 C C . SER A 1 405 ? 42.969 -13.230 -33.768 1.00 24.47 405 SER A C 1
ATOM 3307 O O . SER A 1 405 ? 43.522 -13.367 -34.853 1.00 24.47 405 SER A O 1
ATOM 3309 N N . CYS A 1 406 ? 42.960 -12.035 -33.128 1.00 22.50 406 CYS A N 1
ATOM 3310 C CA . CYS A 1 406 ? 44.200 -11.368 -32.635 1.00 22.50 406 CYS A CA 1
ATOM 3311 C C . CYS A 1 406 ? 44.025 -10.008 -31.884 1.00 22.50 406 CYS A C 1
ATOM 3313 O O . CYS A 1 406 ? 43.454 -9.070 -32.424 1.00 22.50 406 CYS A O 1
ATOM 3315 N N . CYS A 1 407 ? 44.702 -9.898 -30.725 1.00 23.14 407 CYS A N 1
ATOM 3316 C CA . CYS A 1 407 ? 45.346 -8.707 -30.108 1.00 23.14 407 CYS A CA 1
ATOM 3317 C C . CYS A 1 407 ? 44.553 -7.551 -29.419 1.00 23.14 407 CYS A C 1
ATOM 3319 O O . CYS A 1 407 ? 43.406 -7.249 -29.716 1.00 23.14 407 CYS A O 1
ATOM 3321 N N . ALA A 1 408 ? 45.236 -6.947 -28.426 1.00 23.41 408 ALA A N 1
ATOM 3322 C CA . ALA A 1 408 ? 44.801 -5.937 -27.434 1.00 23.41 408 ALA A CA 1
ATOM 3323 C C . ALA A 1 408 ? 44.812 -4.477 -27.994 1.00 23.41 408 ALA A C 1
ATOM 3325 O O . ALA A 1 408 ? 45.296 -4.285 -29.103 1.00 23.41 408 ALA A O 1
ATOM 3326 N N . SER A 1 409 ? 44.345 -3.400 -27.329 1.00 22.78 409 SER A N 1
ATOM 3327 C CA . SER A 1 409 ? 44.402 -3.069 -25.887 1.00 22.78 409 SER A CA 1
ATOM 3328 C C . SER A 1 409 ? 43.439 -1.956 -25.401 1.00 22.78 409 SER A C 1
ATOM 3330 O O . SER A 1 409 ? 42.996 -1.117 -26.174 1.00 22.78 409 SER A O 1
ATOM 3332 N N . SER A 1 410 ? 43.252 -1.893 -24.070 1.00 23.70 410 SER A N 1
ATOM 3333 C CA . SER A 1 410 ? 42.943 -0.702 -23.237 1.00 23.70 410 SER A CA 1
ATOM 3334 C C . SER A 1 410 ? 41.739 0.207 -23.561 1.00 23.70 410 SER A C 1
ATOM 3336 O O . SER A 1 410 ? 41.842 1.136 -24.357 1.00 23.70 410 SER A O 1
ATOM 3338 N N . SER A 1 411 ? 40.689 0.134 -22.735 1.00 22.41 411 SER A N 1
ATOM 3339 C CA . SER A 1 411 ? 40.400 1.172 -21.715 1.00 22.41 411 SER A CA 1
ATOM 3340 C C . SER A 1 411 ? 39.205 0.773 -20.831 1.00 22.41 411 SER A C 1
ATOM 3342 O O . SER A 1 411 ? 38.352 -0.010 -21.237 1.00 22.41 411 SER A O 1
ATOM 3344 N N . GLN A 1 412 ? 39.184 1.247 -19.582 1.00 29.02 412 GLN A N 1
ATOM 3345 C CA . GLN A 1 412 ? 38.114 0.967 -18.619 1.00 29.02 412 GLN A CA 1
ATOM 3346 C C . GLN A 1 412 ? 37.000 2.014 -18.729 1.00 29.02 412 GLN A C 1
ATOM 3348 O O . GLN A 1 412 ? 37.281 3.208 -18.656 1.00 29.02 412 GLN A O 1
ATOM 3353 N N . SER A 1 413 ? 35.741 1.580 -18.736 1.00 21.89 413 SER A N 1
ATOM 3354 C CA . SER A 1 413 ? 34.617 2.392 -18.257 1.00 21.89 413 SER A CA 1
ATOM 3355 C C . SER A 1 413 ? 33.688 1.528 -17.398 1.00 21.89 413 SER A C 1
ATOM 3357 O O . SER A 1 413 ? 32.922 0.701 -17.884 1.00 21.89 413 SER A O 1
ATOM 3359 N N . ARG A 1 414 ? 33.784 1.690 -16.073 1.00 23.61 414 ARG A N 1
ATOM 3360 C CA . ARG A 1 414 ? 32.785 1.144 -15.144 1.00 23.61 414 ARG A CA 1
ATOM 3361 C C . ARG A 1 414 ? 31.488 1.934 -15.316 1.00 23.61 414 ARG A C 1
ATOM 3363 O O . ARG A 1 414 ? 31.539 3.161 -15.280 1.00 23.61 414 ARG A O 1
ATOM 3370 N N . MET A 1 415 ? 30.343 1.257 -15.376 1.00 22.50 415 MET A N 1
ATOM 3371 C CA . MET A 1 415 ? 29.108 1.883 -14.894 1.00 22.50 415 MET A CA 1
ATOM 3372 C C . MET A 1 415 ? 29.143 1.858 -13.355 1.00 22.50 415 MET A C 1
ATOM 3374 O O . MET A 1 415 ? 29.498 0.820 -12.787 1.00 22.50 415 MET A O 1
ATOM 3378 N N . PRO A 1 416 ? 28.884 2.983 -12.667 1.00 26.80 416 PRO A N 1
ATOM 3379 C CA . PRO A 1 416 ? 29.000 3.054 -11.217 1.00 26.80 416 PRO A CA 1
ATOM 3380 C C . PRO A 1 416 ? 27.819 2.356 -10.534 1.00 26.80 416 PRO A C 1
ATOM 3382 O O . PRO A 1 416 ? 26.679 2.452 -10.982 1.00 26.80 416 PRO A O 1
ATOM 3385 N N . ALA A 1 417 ? 28.094 1.684 -9.417 1.00 24.94 417 ALA A N 1
ATOM 3386 C CA . ALA A 1 417 ? 27.045 1.233 -8.511 1.00 24.94 417 ALA A CA 1
ATOM 3387 C C . ALA A 1 417 ? 26.355 2.445 -7.866 1.00 24.94 417 ALA A C 1
ATOM 3389 O O . ALA A 1 417 ? 27.022 3.433 -7.548 1.00 24.94 417 ALA A O 1
ATOM 3390 N N . VAL A 1 418 ? 25.049 2.346 -7.601 1.00 28.52 418 VAL A N 1
ATOM 3391 C CA . VAL A 1 418 ? 24.345 3.311 -6.743 1.00 28.52 418 VAL A CA 1
ATOM 3392 C C . VAL A 1 418 ? 24.759 3.048 -5.295 1.00 28.52 418 VAL A C 1
ATOM 3394 O O . VAL A 1 418 ? 24.134 2.294 -4.554 1.00 28.52 418 VAL A O 1
ATOM 3397 N N . THR A 1 419 ? 25.889 3.630 -4.910 1.00 32.69 419 THR A N 1
ATOM 3398 C CA . THR A 1 419 ? 26.307 3.768 -3.516 1.00 32.69 419 THR A CA 1
ATOM 3399 C C . THR A 1 419 ? 25.455 4.832 -2.836 1.00 32.69 419 THR A C 1
ATOM 3401 O O . THR A 1 419 ? 25.277 5.904 -3.419 1.00 32.69 419 THR A O 1
ATOM 3404 N N . VAL A 1 420 ? 25.039 4.605 -1.583 1.00 39.84 420 VAL A N 1
ATOM 3405 C CA . VAL A 1 420 ? 24.649 5.714 -0.691 1.00 39.84 420 VAL A CA 1
ATOM 3406 C C . VAL A 1 420 ? 25.779 6.750 -0.745 1.00 39.84 420 VAL A C 1
ATOM 3408 O O . VAL A 1 420 ? 26.935 6.357 -0.537 1.00 39.84 420 VAL A O 1
ATOM 3411 N N . PRO A 1 421 ? 25.515 8.026 -1.081 1.00 54.31 421 PRO A N 1
ATOM 3412 C CA . PRO A 1 421 ? 26.589 8.984 -1.291 1.00 54.31 421 PRO A CA 1
ATOM 3413 C C . PRO A 1 421 ? 27.394 9.147 -0.005 1.00 54.31 421 PRO A C 1
ATOM 3415 O O . PRO A 1 421 ? 26.842 9.414 1.068 1.00 54.31 421 PRO A O 1
ATOM 3418 N N . ASN A 1 422 ? 28.709 8.953 -0.114 1.00 66.94 422 ASN A N 1
ATOM 3419 C CA . ASN A 1 422 ? 29.609 9.093 1.019 1.00 66.94 422 ASN A CA 1
ATOM 3420 C C . ASN A 1 422 ? 29.754 10.579 1.358 1.00 66.94 422 ASN A C 1
ATOM 3422 O O . ASN A 1 422 ? 30.509 11.303 0.708 1.00 66.94 422 ASN A O 1
ATOM 3426 N N . VAL A 1 423 ? 29.008 11.025 2.364 1.00 81.69 423 VAL A N 1
ATOM 3427 C CA . VAL A 1 423 ? 29.079 12.385 2.890 1.00 81.69 423 VAL A CA 1
ATOM 3428 C C . VAL A 1 423 ? 30.045 12.388 4.078 1.00 81.69 423 VAL A C 1
ATOM 3430 O O . VAL A 1 423 ? 29.859 11.584 4.993 1.00 81.69 423 VAL A O 1
ATOM 3433 N N . PRO A 1 424 ? 31.081 13.249 4.095 1.00 82.31 424 PRO A N 1
ATOM 3434 C CA . PRO A 1 424 ? 31.973 13.376 5.240 1.00 82.31 424 PRO A CA 1
ATOM 3435 C C . PRO A 1 424 ? 31.198 13.775 6.495 1.00 82.31 424 PRO A C 1
ATOM 3437 O O . PRO A 1 424 ? 30.444 14.748 6.464 1.00 82.31 424 PRO A O 1
ATOM 3440 N N . ARG A 1 425 ? 31.432 13.054 7.596 1.00 85.62 425 ARG A N 1
ATOM 3441 C CA . ARG A 1 425 ? 30.780 13.335 8.876 1.00 85.62 425 ARG A CA 1
ATOM 3442 C C . ARG A 1 425 ? 31.095 14.755 9.350 1.00 85.62 425 ARG A C 1
ATOM 3444 O O . ARG A 1 425 ? 32.265 15.130 9.461 1.00 85.62 425 ARG A O 1
ATOM 3451 N N . TRP A 1 426 ? 30.062 15.521 9.669 1.00 86.94 426 TRP A N 1
ATOM 3452 C CA . TRP A 1 426 ? 30.185 16.823 10.298 1.00 86.94 426 TRP A CA 1
ATOM 3453 C C . TRP A 1 426 ? 30.507 16.652 11.788 1.00 86.94 426 TRP A C 1
ATOM 3455 O O . TRP A 1 426 ? 29.865 15.883 12.506 1.00 86.94 426 TRP A O 1
ATOM 3465 N N . ILE A 1 427 ? 31.528 17.368 12.260 1.00 84.00 427 ILE A N 1
ATOM 3466 C CA . ILE A 1 427 ? 31.982 17.298 13.652 1.00 84.00 427 ILE A CA 1
ATOM 3467 C C . ILE A 1 427 ? 31.446 18.535 14.392 1.00 84.00 427 ILE A C 1
ATOM 3469 O O . ILE A 1 427 ? 31.876 19.647 14.072 1.00 84.00 427 ILE A O 1
ATOM 3473 N N . PRO A 1 428 ? 30.517 18.378 15.357 1.00 81.25 428 PRO A N 1
ATOM 3474 C CA . PRO A 1 428 ? 30.034 19.488 16.173 1.00 81.25 428 PRO A CA 1
ATOM 3475 C C . PRO A 1 428 ? 31.142 20.054 17.072 1.00 81.25 428 PRO A C 1
ATOM 3477 O O . PRO A 1 428 ? 32.102 19.363 17.416 1.00 81.25 428 PRO A O 1
ATOM 3480 N N . ALA A 1 429 ? 30.972 21.300 17.519 1.00 82.56 429 ALA A N 1
ATOM 3481 C CA . ALA A 1 429 ? 31.764 21.830 18.627 1.00 82.56 429 ALA A CA 1
ATOM 3482 C C . ALA A 1 429 ? 31.476 21.047 19.930 1.00 82.56 429 ALA A C 1
ATOM 3484 O O . ALA A 1 429 ? 30.349 20.578 20.112 1.00 82.56 429 ALA A O 1
ATOM 3485 N N . PRO A 1 430 ? 32.433 20.939 20.868 1.00 83.50 430 PRO A N 1
ATOM 3486 C CA . PRO A 1 430 ? 32.149 20.462 22.222 1.00 83.50 430 PRO A CA 1
ATOM 3487 C C . PRO A 1 430 ? 31.106 21.352 22.912 1.00 83.50 430 PRO A C 1
ATOM 3489 O O . PRO A 1 430 ? 31.112 22.563 22.702 1.00 83.50 430 PRO A O 1
ATOM 3492 N N . VAL A 1 431 ? 30.238 20.781 23.755 1.00 84.62 431 VAL A N 1
ATOM 3493 C CA . VAL A 1 431 ? 29.274 21.547 24.573 1.00 84.62 431 VAL A CA 1
ATOM 3494 C C . VAL A 1 431 ? 30.028 22.525 25.484 1.00 84.62 431 VAL A C 1
ATOM 3496 O O . VAL A 1 431 ? 30.972 22.116 26.165 1.00 84.62 431 VAL A O 1
ATOM 3499 N N . THR A 1 432 ? 29.613 23.797 25.508 1.00 84.12 432 THR A N 1
ATOM 3500 C CA . THR A 1 432 ? 30.250 24.826 26.348 1.00 84.12 432 THR A CA 1
ATOM 3501 C C . THR A 1 432 ? 30.217 24.428 27.821 1.00 84.12 432 THR A C 1
ATOM 3503 O O . THR A 1 432 ? 29.233 23.874 28.313 1.00 84.12 432 THR A O 1
ATOM 3506 N N . GLN A 1 433 ? 31.313 24.703 28.517 1.00 85.75 433 GLN A N 1
ATOM 3507 C CA . GLN A 1 433 ? 31.448 24.554 29.963 1.00 85.75 433 GLN A CA 1
ATOM 3508 C C . GLN A 1 433 ? 31.290 25.902 30.686 1.00 85.75 433 GLN A C 1
ATOM 3510 O O . GLN A 1 433 ? 31.403 25.955 31.910 1.00 85.75 433 GLN A O 1
ATOM 3515 N N . GLN A 1 434 ? 31.048 26.996 29.952 1.00 87.38 434 GLN A N 1
ATOM 3516 C CA . GLN A 1 434 ? 30.800 28.311 30.539 1.00 87.38 434 GLN A CA 1
ATOM 3517 C C . GLN A 1 434 ? 29.370 28.403 31.075 1.00 87.38 434 GLN A C 1
ATOM 3519 O O . GLN A 1 434 ? 28.407 28.057 30.389 1.00 87.38 434 GLN A O 1
ATOM 3524 N N . ASP A 1 435 ? 29.231 28.911 32.300 1.00 85.19 435 ASP A N 1
ATOM 3525 C CA . ASP A 1 435 ? 27.923 29.230 32.863 1.00 85.19 435 ASP A CA 1
ATOM 3526 C C . ASP A 1 435 ? 27.414 30.543 32.254 1.00 85.19 435 ASP A C 1
ATOM 3528 O O . ASP A 1 435 ? 27.993 31.614 32.454 1.00 85.19 435 ASP A O 1
ATOM 3532 N N . VAL A 1 436 ? 26.352 30.443 31.458 1.00 89.06 436 VAL A N 1
ATOM 3533 C CA . VAL A 1 436 ? 25.712 31.563 30.763 1.00 89.06 436 VAL A CA 1
ATOM 3534 C C . VAL A 1 436 ? 24.242 31.657 31.161 1.00 89.06 436 VAL A C 1
ATOM 3536 O O . VAL A 1 436 ? 23.640 30.683 31.602 1.00 89.06 436 VAL A O 1
ATOM 3539 N N . ASP A 1 437 ? 23.631 32.831 31.004 1.00 90.88 437 ASP A N 1
ATOM 3540 C CA . ASP A 1 437 ? 22.235 33.034 31.402 1.00 90.88 437 ASP A CA 1
ATOM 3541 C C . ASP A 1 437 ? 21.271 32.318 30.442 1.00 90.88 437 ASP A C 1
ATOM 3543 O O . ASP A 1 437 ? 20.982 32.799 29.341 1.00 90.88 437 ASP A O 1
ATOM 3547 N N . TRP A 1 438 ? 20.806 31.140 30.854 1.00 90.94 438 TRP A N 1
ATOM 3548 C CA . TRP A 1 438 ? 19.930 30.278 30.065 1.00 90.94 438 TRP A CA 1
ATOM 3549 C C . TRP A 1 438 ? 18.473 30.762 30.055 1.00 90.94 438 TRP A C 1
ATOM 3551 O O . TRP A 1 438 ? 17.980 31.384 31.002 1.00 90.94 438 TRP A O 1
ATOM 3561 N N . ALA A 1 439 ? 17.776 30.446 28.967 1.00 88.94 439 ALA A N 1
ATOM 3562 C CA . ALA A 1 439 ? 16.326 30.494 28.867 1.00 88.94 439 ALA A CA 1
ATOM 3563 C C . ALA A 1 439 ? 15.716 29.227 29.478 1.00 88.94 439 ALA A C 1
ATOM 3565 O O . ALA A 1 439 ? 16.193 28.120 29.218 1.00 88.94 439 ALA A O 1
ATOM 3566 N N . ASP A 1 440 ? 14.650 29.404 30.255 1.00 86.69 440 ASP A N 1
ATOM 3567 C CA . ASP A 1 440 ? 13.810 28.310 30.734 1.00 86.69 440 ASP A CA 1
ATOM 3568 C C . ASP A 1 440 ? 12.685 28.092 29.715 1.00 86.69 440 ASP A C 1
ATOM 3570 O O . ASP A 1 440 ? 11.828 28.957 29.528 1.00 86.69 440 ASP A O 1
ATOM 3574 N N . LEU A 1 441 ? 12.754 26.984 28.976 1.00 89.94 441 LEU A N 1
ATOM 3575 C CA . LEU A 1 441 ? 11.816 26.646 27.907 1.00 89.94 441 LEU A CA 1
ATOM 3576 C C . LEU A 1 441 ? 11.113 25.335 28.244 1.00 89.94 441 LEU A C 1
ATOM 3578 O O . LEU A 1 441 ? 11.755 24.359 28.636 1.00 89.94 441 LEU A O 1
ATOM 3582 N N . ALA A 1 442 ? 9.797 25.310 28.037 1.00 91.81 442 ALA A N 1
ATOM 3583 C CA . ALA A 1 442 ? 8.993 24.113 28.231 1.00 91.81 442 ALA A CA 1
ATOM 3584 C C . ALA A 1 442 ? 9.453 22.968 27.315 1.00 91.81 442 ALA A C 1
ATOM 3586 O O . ALA A 1 442 ? 9.956 23.201 26.215 1.00 91.81 442 ALA A O 1
ATOM 3587 N N . VAL A 1 443 ? 9.228 21.732 27.760 1.00 91.12 443 VAL A N 1
ATOM 3588 C CA . VAL A 1 443 ? 9.455 20.516 26.971 1.00 91.12 443 VAL A CA 1
ATOM 3589 C C . VAL A 1 443 ? 8.104 19.872 26.684 1.00 91.12 443 VAL A C 1
ATOM 3591 O O . VAL A 1 443 ? 7.338 19.613 27.612 1.00 91.12 443 VAL A O 1
ATOM 3594 N N . ILE A 1 444 ? 7.834 19.611 25.409 1.00 92.00 444 ILE A N 1
ATOM 3595 C CA . ILE A 1 444 ? 6.658 18.896 24.917 1.00 92.00 444 ILE A CA 1
ATOM 3596 C C . ILE A 1 444 ? 7.091 17.503 24.475 1.00 92.00 444 ILE A C 1
ATOM 3598 O O . ILE A 1 444 ? 7.997 17.350 23.655 1.00 92.00 444 ILE A O 1
ATOM 3602 N N . ASP A 1 445 ? 6.429 16.489 25.014 1.00 90.31 445 ASP A N 1
ATOM 3603 C CA . ASP A 1 445 ? 6.669 15.086 24.695 1.00 90.31 445 ASP A CA 1
ATOM 3604 C C . ASP A 1 445 ? 5.604 14.588 23.716 1.00 90.31 445 ASP A C 1
ATOM 3606 O O . ASP A 1 445 ? 4.490 14.234 24.113 1.00 90.31 445 ASP A O 1
ATOM 3610 N N . LEU A 1 446 ? 5.946 14.545 22.424 1.00 90.69 446 LEU A N 1
ATOM 3611 C CA . LEU A 1 446 ? 5.002 14.128 21.385 1.00 90.69 446 LEU A CA 1
ATOM 3612 C C . LEU A 1 446 ? 4.634 12.637 21.467 1.00 90.69 446 LEU A C 1
ATOM 3614 O O . LEU A 1 446 ? 3.624 12.232 20.900 1.00 90.69 446 LEU A O 1
ATOM 3618 N N . SER A 1 447 ? 5.361 11.806 22.225 1.00 86.00 447 SER A N 1
ATOM 3619 C CA . SER A 1 447 ? 4.939 10.413 22.432 1.00 86.00 447 SER A CA 1
ATOM 3620 C C . SER A 1 447 ? 3.671 10.301 23.286 1.00 86.00 447 SER A C 1
ATOM 3622 O O . SER A 1 447 ? 2.913 9.341 23.131 1.00 86.00 447 SER A O 1
ATOM 3624 N N . LYS A 1 448 ? 3.397 11.305 24.132 1.00 88.69 448 LYS A N 1
ATOM 3625 C CA . LYS A 1 448 ? 2.214 11.351 25.001 1.00 88.69 448 LYS A CA 1
ATOM 3626 C C . LYS A 1 448 ? 0.927 11.745 24.280 1.00 88.69 448 LYS A C 1
ATOM 3628 O O . LYS A 1 448 ? -0.148 11.461 24.797 1.00 88.69 448 LYS A O 1
ATOM 3633 N N . THR A 1 449 ? 0.987 12.356 23.094 1.00 88.00 449 THR A N 1
ATOM 3634 C CA . THR A 1 449 ? -0.233 12.773 22.372 1.00 88.00 449 THR A CA 1
ATOM 3635 C C . THR A 1 449 ? -1.037 11.589 21.821 1.00 88.00 449 THR A C 1
ATOM 3637 O O . THR A 1 449 ? -2.170 11.759 21.367 1.00 88.00 449 THR A O 1
ATOM 3640 N N . LYS A 1 450 ? -0.483 10.372 21.902 1.00 81.00 450 LYS A N 1
ATOM 3641 C CA . LYS A 1 450 ? -1.142 9.105 21.559 1.00 81.00 450 LYS A CA 1
ATOM 3642 C C . LYS A 1 450 ? -2.348 8.770 22.447 1.00 81.00 450 LYS A C 1
ATOM 3644 O O . LYS A 1 450 ? -3.169 7.962 22.028 1.00 81.00 450 LYS A O 1
ATOM 3649 N N . THR A 1 451 ? -2.474 9.369 23.635 1.00 84.06 451 THR A N 1
ATOM 3650 C CA . THR A 1 451 ? -3.663 9.237 24.498 1.00 84.06 451 THR A CA 1
ATOM 3651 C C . THR A 1 451 ? -4.422 10.565 24.593 1.00 84.06 451 THR A C 1
ATOM 3653 O O . THR A 1 451 ? -3.785 11.620 24.545 1.00 84.06 451 THR A O 1
ATOM 3656 N N . PRO A 1 452 ? -5.760 10.564 24.757 1.00 85.56 452 PRO A N 1
ATOM 3657 C CA . PRO A 1 452 ? -6.533 11.796 24.940 1.00 85.56 452 PRO A CA 1
ATOM 3658 C C . PRO A 1 452 ? -6.060 12.633 26.138 1.00 85.56 452 PRO A C 1
ATOM 3660 O O . PRO A 1 452 ? -5.940 13.853 26.042 1.00 85.56 452 PRO A O 1
ATOM 3663 N N . GLU A 1 453 ? -5.730 11.981 27.254 1.00 86.12 453 GLU A N 1
ATOM 3664 C CA . GLU A 1 453 ? -5.284 12.625 28.494 1.00 86.12 453 GLU A CA 1
ATOM 3665 C C . GLU A 1 453 ? -3.894 13.247 28.328 1.00 86.12 453 GLU A C 1
ATOM 3667 O O . GLU A 1 453 ? -3.675 14.399 28.706 1.00 86.12 453 GLU A O 1
ATOM 3672 N N . GLY A 1 454 ? -2.962 12.505 27.718 1.00 88.88 454 GLY A N 1
ATOM 3673 C CA . GLY A 1 454 ? -1.620 12.996 27.420 1.00 88.88 454 GLY A CA 1
ATOM 3674 C C . GLY A 1 454 ? -1.649 14.122 26.390 1.00 88.88 454 GLY A C 1
ATOM 3675 O O . GLY A 1 454 ? -0.955 15.121 26.553 1.00 88.88 454 GLY A O 1
ATOM 3676 N N . ARG A 1 455 ? -2.518 14.038 25.377 1.00 92.38 455 ARG A N 1
ATOM 3677 C CA . ARG A 1 455 ? -2.734 15.116 24.401 1.00 92.38 455 ARG A CA 1
ATOM 3678 C C . ARG A 1 455 ? -3.267 16.389 25.058 1.00 92.38 455 AR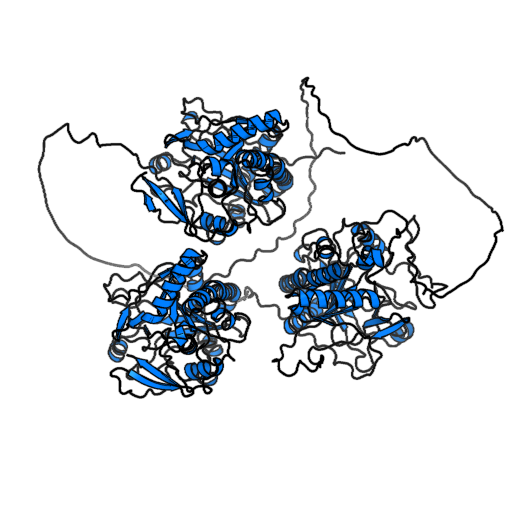G A C 1
ATOM 3680 O O . ARG A 1 455 ? -2.748 17.466 24.777 1.00 92.38 455 ARG A O 1
ATOM 3687 N N . ALA A 1 456 ? -4.233 16.276 25.970 1.00 90.50 456 ALA A N 1
ATOM 3688 C CA . ALA A 1 456 ? -4.744 17.415 26.732 1.00 90.50 456 ALA A CA 1
ATOM 3689 C C . ALA A 1 456 ? -3.670 18.038 27.650 1.00 90.50 456 ALA A C 1
ATOM 3691 O O . ALA A 1 456 ? -3.545 19.263 27.692 1.00 90.50 456 ALA A O 1
ATOM 3692 N N . GLU A 1 457 ? -2.851 17.220 28.328 1.00 94.38 457 GLU A N 1
ATOM 3693 C CA . GLU A 1 457 ? -1.684 17.681 29.104 1.00 94.38 457 GLU A CA 1
ATOM 3694 C C . GLU A 1 457 ? -0.715 18.480 28.213 1.00 94.38 457 GLU A C 1
ATOM 3696 O O . GLU A 1 457 ? -0.384 19.630 28.515 1.00 94.38 457 GLU A O 1
ATOM 3701 N N . GLN A 1 458 ? -0.290 17.896 27.088 1.00 96.94 458 GLN A N 1
ATOM 3702 C CA . GLN A 1 458 ? 0.673 18.523 26.183 1.00 96.94 458 GLN A CA 1
ATOM 3703 C C . GLN A 1 458 ? 0.109 19.786 25.507 1.00 96.94 458 GLN A C 1
ATOM 3705 O O . GLN A 1 458 ? 0.857 20.743 25.319 1.00 96.94 458 GLN A O 1
ATOM 3710 N N . ALA A 1 459 ? -1.194 19.853 25.212 1.00 97.00 459 ALA A N 1
ATOM 3711 C CA . ALA A 1 459 ? -1.838 21.040 24.639 1.00 97.00 459 ALA A CA 1
ATOM 3712 C C . ALA A 1 459 ? -1.824 22.239 25.603 1.00 97.00 459 ALA A C 1
ATOM 3714 O O . ALA A 1 459 ? -1.571 23.373 25.190 1.00 97.00 459 ALA A O 1
ATOM 3715 N N . ILE A 1 460 ? -2.023 21.998 26.905 1.00 95.88 460 ILE A N 1
ATOM 3716 C CA . ILE A 1 460 ? -1.911 23.037 27.941 1.00 95.88 460 ILE A CA 1
ATOM 3717 C C . ILE A 1 460 ? -0.467 23.552 28.031 1.00 95.88 460 ILE A C 1
ATOM 3719 O O . ILE A 1 460 ? -0.255 24.765 28.074 1.00 95.88 460 ILE A O 1
ATOM 3723 N N . ILE A 1 461 ? 0.524 22.654 28.006 1.00 95.94 461 ILE A N 1
ATOM 3724 C CA . ILE A 1 461 ? 1.952 23.019 28.027 1.00 95.94 461 ILE A CA 1
ATOM 3725 C C . ILE A 1 461 ? 2.324 23.824 26.768 1.00 95.94 461 ILE A C 1
ATOM 3727 O O . ILE A 1 461 ? 2.954 24.877 26.882 1.00 95.94 461 ILE A O 1
ATOM 3731 N N . ALA A 1 462 ? 1.883 23.379 25.585 1.00 96.12 462 ALA A N 1
ATOM 3732 C CA . ALA A 1 462 ? 2.098 24.058 24.305 1.00 96.12 462 ALA A CA 1
ATOM 3733 C C . ALA A 1 462 ? 1.535 25.483 24.309 1.00 96.12 462 ALA A C 1
ATOM 3735 O O . ALA A 1 462 ? 2.243 26.440 23.982 1.00 96.12 462 ALA A O 1
ATOM 3736 N N . ARG A 1 463 ? 0.276 25.626 24.742 1.00 95.94 463 ARG A N 1
ATOM 3737 C CA . ARG A 1 463 ? -0.415 26.911 24.872 1.00 95.94 463 ARG A CA 1
ATOM 3738 C C . ARG A 1 463 ? 0.351 27.861 25.781 1.00 95.94 463 ARG A C 1
ATOM 3740 O O . ARG A 1 463 ? 0.630 28.989 25.386 1.00 95.94 463 ARG A O 1
ATOM 3747 N N . ASP A 1 464 ? 0.681 27.415 26.990 1.00 94.88 464 ASP A N 1
ATOM 3748 C CA . ASP A 1 464 ? 1.346 28.247 27.990 1.00 94.88 464 ASP A CA 1
ATOM 3749 C C . ASP A 1 464 ? 2.747 28.683 27.532 1.00 94.88 464 ASP A C 1
ATOM 3751 O O . ASP A 1 464 ? 3.131 29.831 27.763 1.00 94.88 464 ASP A O 1
ATOM 3755 N N . ALA A 1 465 ? 3.491 27.814 26.842 1.00 94.38 465 ALA A N 1
ATOM 3756 C CA . ALA A 1 465 ? 4.802 28.140 26.286 1.00 94.38 465 ALA A CA 1
ATOM 3757 C C . ALA A 1 465 ? 4.716 29.148 25.124 1.00 94.38 465 ALA A C 1
ATOM 3759 O O . ALA A 1 465 ? 5.439 30.151 25.122 1.00 94.38 465 ALA A O 1
ATOM 3760 N N . MET A 1 466 ? 3.799 28.943 24.168 1.00 94.00 466 MET A N 1
ATOM 3761 C CA . MET A 1 466 ? 3.591 29.880 23.052 1.00 94.00 466 MET A CA 1
ATOM 3762 C C . MET A 1 466 ? 3.024 31.226 23.502 1.00 94.00 466 MET A C 1
ATOM 3764 O O . MET A 1 466 ? 3.360 32.248 22.907 1.00 94.00 466 MET A O 1
ATOM 3768 N N . HIS A 1 467 ? 2.215 31.252 24.561 1.00 92.56 467 HIS A N 1
ATOM 3769 C CA . HIS A 1 467 ? 1.677 32.487 25.124 1.00 92.56 467 HIS A CA 1
ATOM 3770 C C . HIS A 1 467 ? 2.723 33.301 25.905 1.00 92.56 467 HIS A C 1
ATOM 3772 O O . HIS A 1 467 ? 2.766 34.524 25.788 1.00 92.56 467 HIS A O 1
ATOM 3778 N N . LYS A 1 468 ? 3.579 32.642 26.701 1.00 89.19 468 LYS A N 1
ATOM 3779 C CA . LYS A 1 468 ? 4.533 33.332 27.594 1.00 89.19 468 LYS A CA 1
ATOM 3780 C C . LYS A 1 468 ? 5.861 33.683 26.929 1.00 89.19 468 LYS A C 1
ATOM 3782 O O . LYS A 1 468 ? 6.426 34.726 27.242 1.00 89.19 468 LYS A O 1
ATOM 3787 N N . GLN A 1 469 ? 6.382 32.804 26.069 1.00 87.50 469 GLN A N 1
ATOM 3788 C CA . GLN A 1 469 ? 7.768 32.888 25.592 1.00 87.50 469 GLN A CA 1
ATOM 3789 C C . GLN A 1 469 ? 7.931 32.670 24.080 1.00 87.50 469 GLN A C 1
ATOM 3791 O O . GLN A 1 469 ? 8.991 32.988 23.545 1.00 87.50 469 GLN A O 1
ATOM 3796 N N . GLY A 1 470 ? 6.924 32.132 23.383 1.00 91.81 470 GLY A N 1
ATOM 3797 C CA . GLY A 1 470 ? 6.975 31.914 21.930 1.00 91.81 470 GLY A CA 1
ATOM 3798 C C . GLY A 1 470 ? 7.980 30.849 21.466 1.00 91.81 470 GLY A C 1
ATOM 3799 O O . GLY A 1 470 ? 8.161 30.684 20.264 1.00 91.81 470 GLY A O 1
ATOM 3800 N N . PHE A 1 471 ? 8.597 30.115 22.402 1.00 93.44 471 PHE A N 1
ATOM 3801 C CA . PHE A 1 471 ? 9.531 29.007 22.176 1.00 93.44 471 PHE A CA 1
ATOM 3802 C C . PHE A 1 471 ? 9.217 27.809 23.098 1.00 93.44 471 PHE A C 1
ATOM 3804 O O . PHE A 1 471 ? 8.844 28.005 24.256 1.00 93.44 471 PHE A O 1
ATOM 3811 N N . PHE A 1 472 ? 9.430 26.579 22.618 1.00 94.19 472 PHE A N 1
ATOM 3812 C CA . PHE A 1 472 ? 9.539 25.354 23.434 1.00 94.19 472 PHE A CA 1
ATOM 3813 C C . PHE A 1 472 ? 10.480 24.326 22.782 1.00 94.19 472 PHE A C 1
ATOM 3815 O O . PHE A 1 472 ? 10.867 24.466 21.621 1.00 94.19 472 PHE A O 1
ATOM 3822 N N . TYR A 1 473 ? 10.819 23.267 23.517 1.00 92.94 473 TYR A N 1
ATOM 3823 C CA . TYR A 1 473 ? 11.447 22.061 22.980 1.00 92.94 473 TYR A CA 1
ATOM 3824 C C . TYR A 1 473 ? 10.400 20.984 22.678 1.00 92.94 473 TYR A C 1
ATOM 3826 O O . TYR A 1 473 ? 9.520 20.743 23.500 1.00 92.94 473 TYR A O 1
ATOM 3834 N N . ALA A 1 474 ? 10.518 20.302 21.543 1.00 91.06 474 ALA A N 1
ATOM 3835 C CA . ALA A 1 474 ? 9.802 19.066 21.247 1.00 91.06 474 ALA A CA 1
ATOM 3836 C C . ALA A 1 474 ? 10.770 17.877 21.357 1.00 91.06 474 ALA A C 1
ATOM 3838 O O . ALA A 1 474 ? 11.871 17.909 20.798 1.00 91.06 474 ALA A O 1
ATOM 3839 N N . ILE A 1 475 ? 10.352 16.826 22.063 1.00 87.50 475 ILE A N 1
ATOM 3840 C CA . ILE A 1 475 ? 11.058 15.543 22.176 1.00 87.50 475 ILE A CA 1
ATOM 3841 C C . ILE A 1 475 ? 10.152 14.391 21.746 1.00 87.50 475 ILE A C 1
ATOM 3843 O O . ILE A 1 475 ? 8.935 14.543 21.619 1.00 87.50 475 ILE A O 1
ATOM 3847 N N . ASN A 1 476 ? 10.765 13.225 21.536 1.00 82.44 476 ASN A N 1
ATOM 3848 C CA . ASN A 1 476 ? 10.085 11.968 21.209 1.00 82.44 476 ASN A CA 1
ATOM 3849 C C . ASN A 1 476 ? 9.206 12.075 19.945 1.00 82.44 476 ASN A C 1
ATOM 3851 O O . ASN A 1 476 ? 8.249 11.328 19.761 1.00 82.44 476 ASN A O 1
ATOM 3855 N N . HIS A 1 477 ? 9.583 12.989 19.047 1.00 84.62 477 HIS A N 1
ATOM 3856 C CA . HIS A 1 477 ? 8.896 13.331 17.802 1.00 84.62 477 HIS A CA 1
ATOM 3857 C C . HIS A 1 477 ? 9.078 12.290 16.679 1.00 84.62 477 HIS A C 1
ATOM 3859 O O . HIS A 1 477 ? 8.734 12.557 15.537 1.00 84.62 477 HIS A O 1
ATOM 3865 N N . GLY A 1 478 ? 9.648 11.118 16.978 1.00 81.38 478 GLY A N 1
ATOM 3866 C CA . GLY A 1 478 ? 9.773 9.992 16.044 1.00 81.38 478 GLY A CA 1
ATOM 3867 C C . GLY A 1 478 ? 10.952 10.028 15.063 1.00 81.38 478 GLY A C 1
ATOM 3868 O O . GLY A 1 478 ? 11.044 9.115 14.256 1.00 81.38 478 GLY A O 1
ATOM 3869 N N . LEU A 1 479 ? 11.855 11.015 15.160 1.00 81.69 479 LEU A N 1
ATOM 3870 C CA . LEU A 1 479 ? 13.182 10.956 14.523 1.00 81.69 479 LEU A CA 1
ATOM 3871 C C . LEU A 1 479 ? 14.222 10.623 15.593 1.00 81.69 479 LEU A C 1
ATOM 3873 O O . LEU A 1 479 ? 14.207 11.227 16.675 1.00 81.69 479 LEU A O 1
ATOM 3877 N N . ASP A 1 480 ? 15.134 9.705 15.294 1.00 78.44 480 ASP A N 1
ATOM 3878 C CA . ASP A 1 480 ? 16.240 9.373 16.187 1.00 78.44 480 ASP A CA 1
ATOM 3879 C C . ASP A 1 480 ? 17.436 10.338 16.030 1.00 78.44 480 ASP A C 1
ATOM 3881 O O . ASP A 1 480 ? 17.487 11.208 15.149 1.00 78.44 480 ASP A O 1
ATOM 3885 N N . LYS A 1 481 ? 18.419 10.231 16.933 1.00 79.56 481 LYS A N 1
ATOM 3886 C CA . LYS A 1 481 ? 19.606 11.093 16.877 1.00 79.56 481 LYS A CA 1
ATOM 3887 C C . LYS A 1 481 ? 20.508 10.791 15.670 1.00 79.56 481 LYS A C 1
ATOM 3889 O O . LYS A 1 481 ? 21.160 11.708 15.176 1.00 79.56 481 LYS A O 1
ATOM 3894 N N . ALA A 1 482 ? 20.580 9.550 15.196 1.00 81.75 482 ALA A N 1
ATOM 3895 C CA . ALA A 1 482 ? 21.403 9.174 14.050 1.00 81.75 482 ALA A CA 1
ATOM 3896 C C . ALA A 1 482 ? 20.843 9.735 12.732 1.00 81.75 482 ALA A C 1
ATOM 3898 O O . ALA A 1 482 ? 21.627 10.193 11.901 1.00 81.75 482 ALA A O 1
ATOM 3899 N N . GLU A 1 483 ? 19.521 9.782 12.564 1.00 85.56 483 GLU A N 1
ATOM 3900 C CA . GLU A 1 483 ? 18.844 10.424 11.428 1.00 85.56 483 GLU A CA 1
ATOM 3901 C C . GLU A 1 483 ? 19.096 11.939 11.399 1.00 85.56 483 GLU A C 1
ATOM 3903 O O . GLU A 1 483 ? 19.445 12.503 10.359 1.00 85.56 483 GLU A O 1
ATOM 3908 N N . VAL A 1 484 ? 18.998 12.604 12.555 1.00 87.81 484 VAL A N 1
ATOM 3909 C CA . VAL A 1 484 ? 19.293 14.041 12.676 1.00 87.81 484 VAL A CA 1
ATOM 3910 C C . VAL A 1 484 ? 20.790 14.327 12.479 1.00 87.81 484 VAL A C 1
ATOM 3912 O O . VAL A 1 484 ? 21.137 15.251 11.743 1.00 87.81 484 VAL A O 1
ATOM 3915 N N . ASP A 1 485 ? 21.690 13.520 13.056 1.00 88.38 485 ASP A N 1
ATOM 3916 C CA . ASP A 1 485 ? 23.142 13.619 12.828 1.00 88.38 485 ASP A CA 1
ATOM 3917 C C . ASP A 1 485 ? 23.482 13.415 11.334 1.00 88.38 485 ASP A C 1
ATOM 3919 O O . ASP A 1 485 ? 24.255 14.188 10.767 1.00 88.38 485 ASP A O 1
ATOM 3923 N N . ARG A 1 486 ? 22.851 12.441 10.660 1.00 92.00 486 ARG A N 1
ATOM 3924 C CA . ARG A 1 486 ? 22.981 12.212 9.209 1.00 92.00 486 ARG A CA 1
ATOM 3925 C C . ARG A 1 486 ? 22.503 13.418 8.401 1.00 92.00 486 ARG A C 1
ATOM 3927 O O . ARG A 1 486 ? 23.150 13.787 7.420 1.00 92.00 486 ARG A O 1
ATOM 3934 N N . MET A 1 487 ? 21.418 14.071 8.813 1.00 94.25 487 MET A N 1
ATOM 3935 C CA . MET A 1 487 ? 20.949 15.287 8.148 1.00 94.25 487 MET A CA 1
ATOM 3936 C C . MET A 1 487 ? 21.904 16.476 8.365 1.00 94.25 487 MET A C 1
ATOM 3938 O O . MET A 1 487 ? 22.056 17.299 7.464 1.00 94.25 487 MET A O 1
ATOM 3942 N N . PHE A 1 488 ? 22.633 16.542 9.487 1.00 93.19 488 PHE A N 1
ATOM 3943 C CA . PHE A 1 488 ? 23.737 17.500 9.660 1.00 93.19 488 PHE A CA 1
ATOM 3944 C C . PHE A 1 488 ? 24.941 17.204 8.753 1.00 93.19 488 PHE A C 1
ATOM 3946 O O . PHE A 1 488 ? 25.504 18.146 8.191 1.00 93.19 488 PHE A O 1
ATOM 3953 N N . ASP A 1 489 ? 25.308 15.934 8.551 1.00 93.62 489 ASP A N 1
ATOM 3954 C CA . ASP A 1 489 ? 26.341 15.554 7.575 1.00 93.62 489 ASP A CA 1
ATOM 3955 C C . ASP A 1 489 ? 25.955 16.056 6.170 1.00 93.62 489 ASP A C 1
ATOM 3957 O O . ASP A 1 489 ? 26.726 16.757 5.506 1.00 93.62 489 ASP A O 1
ATOM 3961 N N . ILE A 1 490 ? 24.717 15.774 5.745 1.00 95.50 490 ILE A N 1
ATOM 3962 C CA . ILE A 1 490 ? 24.139 16.231 4.469 1.00 95.50 490 ILE A CA 1
ATOM 3963 C C . ILE A 1 490 ? 24.111 17.766 4.384 1.00 95.50 490 ILE A C 1
ATOM 3965 O O . ILE A 1 490 ? 24.483 18.338 3.357 1.00 95.50 490 ILE A O 1
ATOM 3969 N N . ALA A 1 491 ? 23.742 18.455 5.465 1.00 95.44 491 ALA A N 1
ATOM 3970 C CA . ALA A 1 491 ? 23.669 19.912 5.506 1.00 95.44 491 ALA A CA 1
ATOM 3971 C C . ALA A 1 491 ? 25.024 20.616 5.342 1.00 95.44 491 ALA A C 1
ATOM 3973 O O . ALA A 1 491 ? 25.061 21.787 4.961 1.00 95.44 491 ALA A O 1
ATOM 3974 N N . ALA A 1 492 ? 26.142 19.923 5.573 1.00 93.62 492 ALA A N 1
ATOM 3975 C CA . ALA A 1 492 ? 27.480 20.456 5.331 1.00 93.62 492 ALA A CA 1
ATOM 3976 C C . ALA A 1 492 ? 27.872 20.460 3.835 1.00 93.62 492 ALA A C 1
ATOM 3978 O O . ALA A 1 492 ? 28.709 21.267 3.415 1.00 93.62 492 ALA A O 1
ATOM 3979 N N . VAL A 1 493 ? 27.263 19.595 3.012 1.00 94.81 493 VAL A N 1
ATOM 3980 C CA . VAL A 1 493 ? 27.547 19.435 1.571 1.00 94.81 493 VAL A CA 1
ATOM 3981 C C . VAL A 1 493 ? 27.460 20.748 0.772 1.00 94.81 493 VAL A C 1
ATOM 3983 O O . VAL A 1 493 ? 28.453 21.080 0.117 1.00 94.81 493 VAL A O 1
ATOM 3986 N N . PRO A 1 494 ? 26.369 21.547 0.822 1.00 94.44 494 PRO A N 1
ATOM 3987 C CA . PRO A 1 494 ? 26.260 22.773 0.024 1.00 94.44 494 PRO A CA 1
ATOM 3988 C C . PRO A 1 494 ? 27.287 23.851 0.370 1.00 94.44 494 PRO A C 1
ATOM 3990 O O . PRO A 1 494 ? 27.483 24.763 -0.430 1.00 94.44 494 PRO A O 1
ATOM 3993 N N . PHE A 1 495 ? 27.923 23.773 1.540 1.00 93.31 495 PHE A N 1
ATOM 3994 C CA . PHE A 1 495 ? 28.891 24.766 2.002 1.00 93.31 495 PHE A CA 1
ATOM 3995 C C . PHE A 1 495 ? 30.338 24.322 1.781 1.00 93.31 495 PHE A C 1
ATOM 3997 O O . PHE A 1 495 ? 31.196 25.168 1.533 1.00 93.31 495 PHE A O 1
ATOM 4004 N N . ASN A 1 496 ? 30.597 23.011 1.848 1.00 91.38 496 ASN A N 1
ATOM 4005 C CA . ASN A 1 496 ? 31.941 22.434 1.784 1.00 91.38 496 ASN A CA 1
ATOM 4006 C C . ASN A 1 496 ? 32.292 21.793 0.427 1.00 91.38 496 ASN A C 1
ATOM 4008 O O . ASN A 1 496 ? 33.476 21.607 0.159 1.00 91.38 496 ASN A O 1
ATOM 4012 N N . GLN A 1 497 ? 31.307 21.406 -0.397 1.00 92.38 497 GLN A N 1
ATOM 4013 C CA . GLN A 1 497 ? 31.535 20.610 -1.620 1.00 92.38 497 GLN A CA 1
ATOM 4014 C C . GLN A 1 497 ? 31.030 21.259 -2.919 1.00 92.38 497 GLN A C 1
ATOM 4016 O O . GLN A 1 497 ? 31.424 20.831 -3.999 1.00 92.38 497 GLN A O 1
ATOM 4021 N N . VAL A 1 498 ? 30.179 22.286 -2.839 1.00 93.12 498 VAL A N 1
ATOM 4022 C CA . VAL A 1 498 ? 29.696 23.038 -4.013 1.00 93.12 498 VAL A CA 1
ATOM 4023 C C . VAL A 1 498 ? 30.651 24.201 -4.292 1.00 93.12 498 VAL A C 1
ATOM 4025 O O . VAL A 1 498 ? 30.961 24.964 -3.376 1.00 93.12 498 VAL A O 1
ATOM 4028 N N . SER A 1 499 ? 31.118 24.352 -5.537 1.00 92.00 499 SER A N 1
ATOM 4029 C CA . SER A 1 499 ? 32.038 25.440 -5.907 1.00 92.00 499 SER A CA 1
ATOM 4030 C C . SER A 1 499 ? 31.330 26.795 -5.947 1.00 92.00 499 SER A C 1
ATOM 4032 O O . SER A 1 499 ? 30.134 26.865 -6.225 1.00 92.00 499 SER A O 1
ATOM 4034 N N . GLU A 1 500 ? 32.055 27.893 -5.720 1.00 90.25 500 GLU A N 1
ATOM 4035 C CA . GLU A 1 500 ? 31.471 29.243 -5.728 1.00 90.25 500 GLU A CA 1
ATOM 4036 C C . GLU A 1 500 ? 30.803 29.593 -7.076 1.00 90.25 500 GLU A C 1
ATOM 4038 O O . GLU A 1 500 ? 29.740 30.217 -7.096 1.00 90.25 500 GLU A O 1
ATOM 4043 N N . GLU A 1 501 ? 31.341 29.120 -8.211 1.00 90.81 501 GLU A N 1
ATOM 4044 C CA . GLU A 1 501 ? 30.710 29.308 -9.527 1.00 90.81 501 GLU A CA 1
ATOM 4045 C C . GLU A 1 501 ? 29.410 28.513 -9.684 1.00 90.81 501 GLU A C 1
ATOM 4047 O O . GLU A 1 501 ? 28.540 28.918 -10.459 1.00 90.81 501 GLU A O 1
ATOM 4052 N N . GLU A 1 502 ? 29.266 27.376 -8.997 1.00 92.25 502 GLU A N 1
ATOM 4053 C CA . GLU A 1 502 ? 28.010 26.631 -8.961 1.00 92.25 502 GLU A CA 1
ATOM 4054 C C . GLU A 1 502 ? 27.020 27.271 -7.981 1.00 92.25 502 GLU A C 1
ATOM 4056 O O . GLU A 1 502 ? 25.868 27.497 -8.362 1.00 92.25 502 GLU A O 1
ATOM 4061 N N . LYS A 1 503 ? 27.457 27.658 -6.772 1.00 93.62 503 LYS A N 1
ATOM 4062 C CA . LYS A 1 503 ? 26.618 28.374 -5.793 1.00 93.62 503 LYS A CA 1
ATOM 4063 C C . LYS A 1 503 ? 25.948 29.592 -6.426 1.00 93.62 503 LYS A C 1
ATOM 4065 O O . LYS A 1 503 ? 24.738 29.776 -6.285 1.00 93.62 503 LYS A O 1
ATOM 4070 N N . GLN A 1 504 ? 26.709 30.364 -7.207 1.00 91.62 504 GLN A N 1
ATOM 4071 C CA . GLN A 1 504 ? 26.236 31.561 -7.902 1.00 91.62 504 GLN A CA 1
ATOM 4072 C C . GLN A 1 504 ? 25.082 31.297 -8.896 1.00 91.62 504 GLN A C 1
ATOM 4074 O O . GLN A 1 504 ? 24.277 32.199 -9.133 1.00 91.62 504 GLN A O 1
ATOM 4079 N N . ARG A 1 505 ? 24.951 30.076 -9.445 1.00 91.56 505 ARG A N 1
ATOM 4080 C CA . ARG A 1 505 ? 23.853 29.684 -10.360 1.00 91.56 505 ARG A CA 1
ATOM 4081 C C . ARG A 1 505 ? 22.537 29.413 -9.639 1.00 91.56 505 ARG A C 1
ATOM 4083 O O . ARG A 1 505 ? 21.480 29.559 -10.242 1.00 91.56 505 ARG A O 1
ATOM 4090 N N . TYR A 1 506 ? 22.597 29.010 -8.371 1.00 92.44 506 TYR A N 1
ATOM 4091 C CA . TYR A 1 506 ? 21.421 28.647 -7.578 1.00 92.44 506 TYR A CA 1
ATOM 4092 C C . TYR A 1 506 ? 21.079 29.693 -6.509 1.00 92.44 506 TYR A C 1
ATOM 4094 O O . TYR A 1 506 ? 20.362 29.365 -5.566 1.00 92.44 506 TYR A O 1
ATOM 4102 N N . VAL A 1 507 ? 21.565 30.934 -6.632 1.00 91.31 507 VAL A N 1
ATOM 4103 C CA . VAL A 1 507 ? 21.214 32.035 -5.718 1.00 91.31 507 VAL A CA 1
ATOM 4104 C C . VAL A 1 507 ? 19.712 32.323 -5.763 1.00 91.31 507 VAL A C 1
ATOM 4106 O O . VAL A 1 507 ? 19.119 32.470 -6.830 1.00 91.31 507 VAL A O 1
ATOM 4109 N N . ALA A 1 508 ? 19.101 32.404 -4.584 1.00 86.75 508 ALA A N 1
ATOM 4110 C CA . ALA A 1 508 ? 17.701 32.743 -4.391 1.00 86.75 508 ALA A CA 1
ATOM 4111 C C . ALA A 1 508 ? 17.450 34.222 -4.726 1.00 86.75 508 ALA A C 1
ATOM 4113 O O . ALA A 1 508 ? 18.168 35.110 -4.258 1.00 86.75 508 ALA A O 1
ATOM 4114 N N . ASN A 1 509 ? 16.395 34.516 -5.490 1.00 79.56 509 ASN A N 1
ATOM 4115 C CA . ASN A 1 509 ? 16.055 35.888 -5.881 1.00 79.56 509 ASN A CA 1
ATOM 4116 C C . ASN A 1 509 ? 15.185 36.607 -4.826 1.00 79.56 509 ASN A C 1
ATOM 4118 O O . ASN A 1 509 ? 14.181 37.244 -5.148 1.00 79.56 509 ASN A O 1
ATOM 4122 N N . ILE A 1 510 ? 15.598 36.502 -3.558 1.00 77.81 510 ILE A N 1
ATOM 4123 C CA . ILE A 1 510 ? 14.812 36.846 -2.358 1.00 77.81 510 ILE A CA 1
ATOM 4124 C C . ILE A 1 510 ? 14.166 38.235 -2.473 1.00 77.81 510 ILE A C 1
ATOM 4126 O O . ILE A 1 510 ? 12.954 38.367 -2.324 1.00 77.81 510 ILE A O 1
ATOM 4130 N N . LYS A 1 511 ? 14.961 39.260 -2.813 1.00 69.00 511 LYS A N 1
ATOM 4131 C CA . LYS A 1 511 ? 14.506 40.660 -2.894 1.00 69.00 511 LYS A CA 1
ATOM 4132 C C . LYS A 1 511 ? 13.562 40.966 -4.061 1.00 69.00 511 LYS A C 1
ATOM 4134 O O . LYS A 1 511 ? 12.819 41.934 -3.970 1.00 69.00 511 LYS A O 1
ATOM 4139 N N . THR A 1 512 ? 13.587 40.189 -5.148 1.00 68.31 512 THR A N 1
ATOM 4140 C CA . THR A 1 512 ? 12.750 40.469 -6.334 1.00 68.31 512 THR A CA 1
ATOM 4141 C C . THR A 1 512 ? 11.476 39.634 -6.356 1.00 68.31 512 THR A C 1
ATOM 4143 O O . THR A 1 512 ? 10.443 40.113 -6.816 1.00 68.31 512 THR A O 1
ATOM 4146 N N . THR A 1 513 ? 11.535 38.379 -5.899 1.00 69.44 513 THR A N 1
ATOM 4147 C CA . THR A 1 513 ? 10.405 37.438 -6.002 1.00 69.44 513 THR A CA 1
ATOM 4148 C C . THR A 1 513 ? 9.689 37.190 -4.677 1.00 69.44 513 THR A C 1
ATOM 4150 O O . THR A 1 513 ? 8.542 36.743 -4.685 1.00 69.44 513 THR A O 1
ATOM 4153 N N . GLY A 1 514 ? 10.336 37.475 -3.541 1.00 68.38 514 GLY A N 1
ATOM 4154 C CA . GLY A 1 514 ? 9.867 37.038 -2.226 1.00 68.38 514 GLY A CA 1
ATOM 4155 C C . GLY A 1 514 ? 10.084 35.541 -1.969 1.00 68.38 514 GLY A C 1
ATOM 4156 O O . GLY A 1 514 ? 9.479 34.985 -1.055 1.00 68.38 514 GLY A O 1
ATOM 4157 N N . GLU A 1 515 ? 10.904 34.867 -2.784 1.00 74.12 515 GLU A N 1
ATOM 4158 C CA . GLU A 1 515 ? 11.166 33.431 -2.672 1.00 74.12 515 GLU A CA 1
ATOM 4159 C C . GLU A 1 515 ? 12.566 33.147 -2.133 1.00 74.12 515 GLU A C 1
ATOM 4161 O O . GLU A 1 515 ? 13.574 33.645 -2.637 1.00 74.12 515 GLU A O 1
ATOM 4166 N N . TYR A 1 516 ? 12.625 32.275 -1.130 1.00 80.81 516 TYR A N 1
ATOM 4167 C CA . TYR A 1 516 ? 13.865 31.911 -0.457 1.00 80.81 516 TYR A CA 1
ATOM 4168 C C . TYR A 1 516 ? 14.617 30.749 -1.123 1.00 80.81 516 TYR A C 1
ATOM 4170 O O . TYR A 1 516 ? 15.771 30.522 -0.778 1.00 80.81 516 TYR A O 1
ATOM 4178 N N . TYR A 1 517 ? 14.015 30.008 -2.056 1.00 90.06 517 TYR A N 1
ATOM 4179 C CA . TYR A 1 517 ? 14.575 28.760 -2.592 1.00 90.06 517 TYR A CA 1
ATOM 4180 C C . TYR A 1 517 ? 15.949 28.944 -3.275 1.00 90.06 517 TYR A C 1
ATOM 4182 O O . TYR A 1 517 ? 16.082 29.715 -4.231 1.00 90.06 517 TYR A O 1
ATOM 4190 N N . GLY A 1 518 ? 16.950 28.160 -2.860 1.00 93.12 518 GLY A N 1
ATOM 4191 C CA . GLY A 1 518 ? 18.341 28.253 -3.318 1.00 93.12 518 GLY A CA 1
ATOM 4192 C C . GLY A 1 518 ? 19.297 28.877 -2.292 1.00 93.12 518 GLY A C 1
ATOM 4193 O O . GLY A 1 518 ? 19.019 28.881 -1.092 1.00 93.12 518 GLY A O 1
ATOM 4194 N N . TYR A 1 519 ? 20.444 29.375 -2.761 1.00 94.50 519 TYR A N 1
ATOM 4195 C CA . TYR A 1 519 ? 21.473 29.989 -1.919 1.00 94.50 519 TYR A CA 1
ATOM 4196 C C . TYR A 1 519 ? 21.143 31.424 -1.519 1.00 94.50 519 TYR A C 1
ATOM 4198 O O . TYR A 1 519 ? 20.827 32.262 -2.363 1.00 94.50 519 TYR A O 1
ATOM 4206 N N . LYS A 1 520 ? 21.430 31.755 -0.264 1.00 92.44 520 LYS A N 1
ATOM 4207 C CA . LYS A 1 520 ? 21.865 33.098 0.125 1.00 92.44 520 LYS A CA 1
ATOM 4208 C C . LYS A 1 520 ? 23.347 33.018 0.460 1.00 92.44 520 LYS A C 1
ATOM 4210 O O . LYS A 1 520 ? 23.731 32.396 1.450 1.00 92.44 520 LYS A O 1
ATOM 4215 N N . LEU A 1 521 ? 24.159 33.659 -0.375 1.00 90.69 521 LEU A N 1
ATOM 4216 C CA . LEU A 1 521 ? 25.599 33.792 -0.160 1.00 90.69 521 LEU A CA 1
ATOM 4217 C C . LEU A 1 521 ? 25.880 34.739 1.009 1.00 90.69 521 LEU A C 1
ATOM 4219 O O . LEU A 1 521 ? 25.024 35.542 1.389 1.00 90.69 521 LEU A O 1
ATOM 4223 N N . GLN A 1 522 ? 27.081 34.657 1.572 1.00 90.38 522 GLN A N 1
ATOM 4224 C CA . GLN A 1 522 ? 27.557 35.556 2.628 1.00 90.38 522 GLN A CA 1
ATOM 4225 C C . GLN A 1 522 ? 27.564 37.028 2.157 1.00 90.38 522 GLN A C 1
ATOM 4227 O O . GLN A 1 522 ? 27.462 37.319 0.967 1.00 90.38 522 GLN A O 1
ATOM 4232 N N . GLN A 1 523 ? 27.696 37.972 3.092 1.00 88.25 523 GLN A N 1
ATOM 4233 C CA . GLN A 1 523 ? 27.803 39.416 2.827 1.00 88.25 523 GLN A CA 1
ATOM 4234 C C . GLN A 1 523 ? 26.548 40.049 2.174 1.00 88.25 523 GLN A C 1
ATOM 4236 O O . GLN A 1 523 ? 26.635 41.052 1.451 1.00 88.25 523 GLN A O 1
ATOM 4241 N N . TYR A 1 524 ? 25.368 39.483 2.448 1.00 83.31 524 TYR A N 1
ATOM 4242 C CA . TYR A 1 524 ? 24.091 39.870 1.831 1.00 83.31 524 TYR A CA 1
ATOM 4243 C C . TYR A 1 524 ? 23.291 40.853 2.699 1.00 83.31 524 TYR A C 1
ATOM 4245 O O . TYR A 1 524 ? 22.717 41.810 2.177 1.00 83.31 524 TYR A O 1
ATOM 4253 N N . TRP A 1 525 ? 23.274 40.632 4.016 1.00 78.50 525 TRP A N 1
ATOM 4254 C CA . TRP A 1 525 ? 22.568 41.444 5.010 1.00 78.50 525 TRP A CA 1
ATOM 4255 C C . TRP A 1 525 ? 23.544 42.367 5.724 1.00 78.50 525 TRP A C 1
ATOM 4257 O O . TRP A 1 525 ? 24.652 41.954 6.074 1.00 78.50 525 TRP A O 1
ATOM 4267 N N . ASN A 1 526 ? 23.115 43.599 5.981 1.00 79.75 526 ASN A N 1
ATOM 4268 C CA . ASN A 1 526 ? 23.825 44.496 6.884 1.00 79.75 526 ASN A CA 1
ATOM 4269 C C . ASN A 1 526 ? 23.477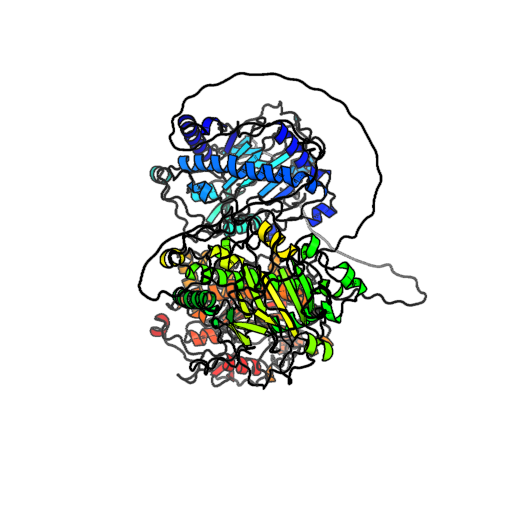 44.106 8.325 1.00 79.75 526 ASN A C 1
ATOM 4271 O O . ASN A 1 526 ? 22.301 44.006 8.670 1.00 79.75 526 ASN A O 1
ATOM 4275 N N . ILE A 1 527 ? 24.492 43.890 9.159 1.00 79.12 527 ILE A N 1
ATOM 4276 C CA . ILE A 1 527 ? 24.312 43.604 10.584 1.00 79.12 527 ILE A CA 1
ATOM 4277 C C . ILE A 1 527 ? 24.333 44.931 11.348 1.00 79.12 527 ILE A C 1
ATOM 4279 O O . ILE A 1 527 ? 23.281 45.468 11.689 1.00 79.12 527 ILE A O 1
ATOM 4283 N N . ALA A 1 528 ? 25.514 45.505 11.572 1.00 75.75 528 ALA A N 1
ATOM 4284 C CA . ALA A 1 528 ? 25.681 46.785 12.255 1.00 75.75 528 ALA A CA 1
ATOM 4285 C C . ALA A 1 528 ? 26.981 47.463 11.806 1.00 75.75 528 ALA A C 1
ATOM 4287 O O . ALA A 1 528 ? 27.913 46.784 11.379 1.00 75.75 528 ALA A O 1
ATOM 4288 N N . ASN A 1 529 ? 27.047 48.794 11.907 1.00 77.75 529 ASN A N 1
ATOM 4289 C CA . ASN A 1 529 ? 28.280 49.581 11.746 1.00 77.75 529 ASN A CA 1
ATOM 4290 C C . ASN A 1 529 ? 29.086 49.267 10.462 1.00 77.75 529 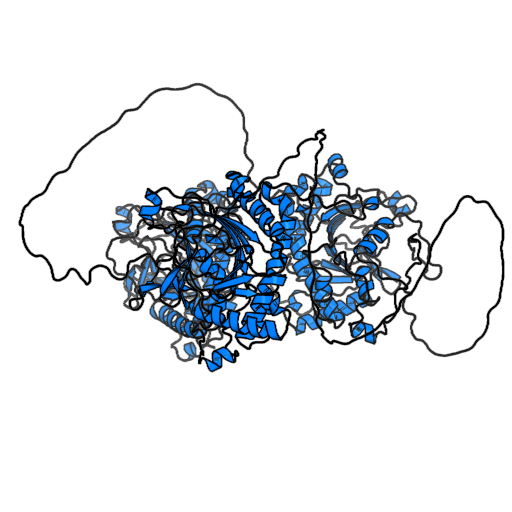ASN A C 1
ATOM 4292 O O . ASN A 1 529 ? 30.312 49.180 10.478 1.00 77.75 529 ASN A O 1
ATOM 4296 N N . GLY A 1 530 ? 28.380 49.066 9.342 1.00 78.38 530 GLY A N 1
ATOM 4297 C CA . GLY A 1 530 ? 28.963 48.733 8.035 1.00 78.38 530 GLY A CA 1
ATOM 4298 C C . GLY A 1 530 ? 29.398 47.271 7.857 1.00 78.38 530 GLY A C 1
ATOM 4299 O O . GLY A 1 530 ? 29.782 46.890 6.754 1.00 78.38 530 GLY A O 1
ATOM 4300 N N . VAL A 1 531 ? 29.312 46.437 8.898 1.00 84.38 531 VAL A N 1
ATOM 4301 C CA . VAL A 1 531 ? 29.615 45.001 8.830 1.00 84.38 531 VAL A CA 1
ATOM 4302 C C . VAL A 1 531 ? 28.430 44.241 8.242 1.00 84.38 531 VAL A C 1
ATOM 4304 O O . VAL A 1 531 ? 27.277 44.420 8.650 1.00 84.38 531 VAL A O 1
ATOM 4307 N N . LYS A 1 532 ? 28.731 43.352 7.297 1.00 86.00 532 LYS A N 1
ATOM 4308 C CA . LYS A 1 532 ? 27.769 42.447 6.672 1.00 86.00 532 LYS A CA 1
ATOM 4309 C C . LYS A 1 532 ? 27.889 41.033 7.227 1.00 86.00 532 LYS A C 1
ATOM 4311 O O . LYS A 1 532 ? 28.919 40.637 7.763 1.00 86.00 532 LYS A O 1
ATOM 4316 N N . ASP A 1 533 ? 26.827 40.256 7.075 1.00 87.81 533 ASP A N 1
ATOM 4317 C CA . ASP A 1 533 ? 26.741 38.902 7.615 1.00 87.81 533 ASP A CA 1
ATOM 4318 C C . ASP A 1 533 ? 27.778 37.922 7.001 1.00 87.81 533 ASP A C 1
ATOM 4320 O O . ASP A 1 533 ? 28.169 38.052 5.839 1.00 87.81 533 ASP A O 1
ATOM 4324 N N . ARG A 1 534 ? 28.194 36.895 7.757 1.00 91.12 534 ARG A N 1
ATOM 4325 C CA . ARG A 1 534 ? 29.015 35.758 7.266 1.00 91.12 534 ARG A CA 1
ATOM 4326 C C . ARG A 1 534 ? 28.234 34.435 7.289 1.00 91.12 534 ARG A C 1
ATOM 4328 O O . ARG A 1 534 ? 28.786 33.354 7.500 1.00 91.12 534 ARG A O 1
ATOM 4335 N N . ILE A 1 535 ? 26.919 34.545 7.130 1.00 91.44 535 ILE A N 1
ATOM 4336 C CA . ILE A 1 535 ? 25.951 33.454 7.175 1.00 91.44 535 ILE A CA 1
ATOM 4337 C C . ILE A 1 535 ? 25.686 33.002 5.745 1.00 91.44 535 ILE A C 1
ATOM 4339 O O . ILE A 1 535 ? 25.442 33.810 4.849 1.00 91.44 535 ILE A O 1
ATOM 4343 N N . GLU A 1 536 ? 25.696 31.701 5.522 1.00 93.50 536 GLU A N 1
ATOM 4344 C CA . GLU A 1 536 ? 25.356 31.105 4.237 1.00 93.50 536 GLU A CA 1
ATOM 4345 C C . GLU A 1 536 ? 24.191 30.148 4.459 1.00 93.50 536 GLU A C 1
ATOM 4347 O O . GLU A 1 536 ? 24.175 29.410 5.446 1.00 93.50 536 GLU A O 1
ATOM 4352 N N . HIS A 1 537 ? 23.187 30.175 3.586 1.00 93.62 537 HIS A N 1
ATOM 4353 C CA . HIS A 1 537 ? 22.098 29.204 3.658 1.00 93.62 537 HIS A CA 1
ATOM 4354 C C . HIS A 1 537 ? 21.741 28.643 2.292 1.00 93.62 537 HIS A C 1
ATOM 4356 O O . HIS A 1 537 ? 21.924 29.315 1.277 1.00 93.62 537 HIS A O 1
ATOM 4362 N N . TYR A 1 538 ? 21.196 27.430 2.297 1.00 96.38 538 TYR A N 1
ATOM 4363 C CA . TYR A 1 538 ? 20.611 26.778 1.138 1.00 96.38 538 TYR A CA 1
ATOM 4364 C C . TYR A 1 538 ? 19.201 26.292 1.478 1.00 96.38 538 TYR A C 1
ATOM 4366 O O . TYR A 1 538 ? 19.024 25.549 2.444 1.00 96.38 538 TYR A O 1
ATOM 4374 N N . ASN A 1 539 ? 18.212 26.720 0.691 1.00 95.06 539 ASN A N 1
ATOM 4375 C CA . ASN A 1 539 ? 16.799 26.464 0.965 1.00 95.06 539 ASN A CA 1
ATOM 4376 C C . ASN A 1 539 ? 16.169 25.569 -0.106 1.00 95.06 539 ASN A C 1
ATOM 4378 O O . ASN A 1 539 ? 16.204 25.888 -1.298 1.00 95.06 539 ASN A O 1
ATOM 4382 N N . PHE A 1 540 ? 15.530 24.496 0.338 1.00 95.25 540 PHE A N 1
ATOM 4383 C CA . PHE A 1 540 ? 14.738 23.581 -0.466 1.00 95.25 540 PHE A CA 1
ATOM 4384 C C . PHE A 1 540 ? 13.260 23.982 -0.408 1.00 95.25 540 PHE A C 1
ATOM 4386 O O . PHE A 1 540 ? 12.766 24.278 0.684 1.00 95.25 540 PHE A O 1
ATOM 4393 N N . PRO A 1 541 ? 12.525 23.971 -1.533 1.00 90.12 541 PRO A N 1
ATOM 4394 C CA . PRO A 1 541 ? 11.070 23.864 -1.468 1.00 90.12 541 PRO A CA 1
ATOM 4395 C C . PRO A 1 541 ? 10.658 22.584 -0.727 1.00 90.12 541 PRO A C 1
ATOM 4397 O O . PRO A 1 541 ? 11.412 21.614 -0.699 1.00 90.12 541 PRO A O 1
ATOM 4400 N N . ARG A 1 542 ? 9.448 22.585 -0.156 1.00 85.75 542 ARG A N 1
ATOM 4401 C CA . ARG A 1 542 ? 8.813 21.411 0.477 1.00 85.75 542 ARG A CA 1
ATOM 4402 C C . ARG A 1 542 ? 8.825 20.152 -0.404 1.00 85.75 542 ARG A C 1
ATOM 4404 O O . ARG A 1 542 ? 8.922 19.042 0.098 1.00 85.75 542 ARG A O 1
ATOM 4411 N N . ASP A 1 543 ? 8.718 20.343 -1.709 1.00 86.19 543 ASP A N 1
ATOM 4412 C CA . ASP A 1 543 ? 8.894 19.306 -2.719 1.00 86.19 543 ASP A CA 1
ATOM 4413 C C . ASP A 1 543 ? 10.169 19.638 -3.500 1.00 86.19 543 ASP A C 1
ATOM 4415 O O . ASP A 1 543 ? 10.185 20.552 -4.333 1.00 86.19 543 ASP A O 1
ATOM 4419 N N . VAL A 1 544 ? 11.253 18.922 -3.189 1.00 88.94 544 VAL A N 1
ATOM 4420 C CA . VAL A 1 544 ? 12.593 19.151 -3.750 1.00 88.94 544 VAL A CA 1
ATOM 4421 C C . VAL A 1 544 ? 12.668 18.873 -5.254 1.00 88.94 544 VAL A C 1
ATOM 4423 O O . VAL A 1 544 ? 13.626 19.288 -5.902 1.00 88.94 544 VAL A O 1
ATOM 4426 N N . SER A 1 545 ? 11.666 18.214 -5.847 1.00 84.75 545 SER A N 1
ATOM 4427 C CA . SER A 1 545 ? 11.629 17.973 -7.293 1.00 84.75 545 SER A CA 1
ATOM 4428 C C . SER A 1 545 ? 11.291 19.236 -8.097 1.00 84.75 545 SER A C 1
ATOM 4430 O O . SER A 1 545 ? 11.699 19.357 -9.254 1.00 84.75 545 SER A O 1
ATOM 4432 N N . ARG A 1 546 ? 10.634 20.234 -7.476 1.00 80.44 546 ARG A N 1
ATOM 4433 C CA . ARG A 1 546 ? 10.168 21.475 -8.139 1.00 80.44 546 ARG A CA 1
ATOM 4434 C C . ARG A 1 546 ? 11.281 22.365 -8.685 1.00 80.44 546 ARG A C 1
ATOM 4436 O O . ARG A 1 546 ? 10.994 23.347 -9.371 1.00 80.44 546 ARG A O 1
ATOM 4443 N N . ARG A 1 547 ? 12.548 22.082 -8.375 1.00 84.06 547 ARG A N 1
ATOM 4444 C CA . ARG A 1 547 ? 13.691 22.819 -8.920 1.00 84.06 547 ARG A CA 1
ATOM 4445 C C . ARG A 1 547 ? 14.930 21.950 -9.060 1.00 84.06 547 ARG A C 1
ATOM 4447 O O . ARG A 1 547 ? 15.108 20.947 -8.384 1.00 84.06 547 ARG A O 1
ATOM 4454 N N . GLN A 1 548 ? 15.861 22.417 -9.885 1.00 88.12 548 GLN A N 1
ATOM 4455 C CA . GLN A 1 548 ? 17.207 21.859 -9.891 1.00 88.12 548 GLN A CA 1
ATOM 4456 C C . GLN A 1 548 ? 18.013 22.337 -8.674 1.00 88.12 548 GLN A C 1
ATOM 4458 O O . GLN A 1 548 ? 17.913 23.490 -8.230 1.00 88.12 548 GLN A O 1
ATOM 4463 N N . HIS A 1 549 ? 18.851 21.428 -8.183 1.00 94.25 549 HIS A N 1
ATOM 4464 C CA . HIS A 1 549 ? 19.759 21.601 -7.053 1.00 94.25 549 HIS A CA 1
ATOM 4465 C C . HIS A 1 549 ? 21.228 21.419 -7.503 1.00 94.25 549 HIS A C 1
ATOM 4467 O O . HIS A 1 549 ? 21.455 20.770 -8.535 1.00 94.25 549 HIS A O 1
ATOM 4473 N N . PRO A 1 550 ? 22.216 21.968 -6.762 1.00 94.25 550 PRO A N 1
ATOM 4474 C CA . PRO A 1 550 ? 23.644 21.753 -7.006 1.00 94.25 550 PRO A CA 1
ATOM 4475 C C . PRO A 1 550 ? 24.005 20.279 -7.152 1.00 94.25 550 PRO A C 1
ATOM 4477 O O . PRO A 1 550 ? 23.438 19.434 -6.459 1.00 94.25 550 PRO A O 1
ATOM 4480 N N . GLU A 1 551 ? 24.957 19.967 -8.026 1.00 91.25 551 GLU A N 1
ATOM 4481 C CA . GLU A 1 551 ? 25.342 18.592 -8.354 1.00 91.25 551 GLU A CA 1
ATOM 4482 C C . GLU A 1 551 ? 25.686 17.731 -7.116 1.00 91.25 551 GLU A C 1
ATOM 4484 O O . GLU A 1 551 ? 25.095 16.654 -6.999 1.00 91.25 551 GLU A O 1
ATOM 4489 N N . PRO A 1 552 ? 26.475 18.205 -6.126 1.00 91.81 552 PRO A N 1
ATOM 4490 C CA . PRO A 1 552 ? 26.726 17.471 -4.878 1.00 91.81 552 PRO A CA 1
ATOM 4491 C C . PRO A 1 552 ? 25.484 17.173 -4.019 1.00 91.81 552 PRO A C 1
ATOM 4493 O O . PRO A 1 552 ? 25.498 16.223 -3.241 1.00 91.81 552 PRO A O 1
ATOM 4496 N N . LEU A 1 553 ? 24.407 17.961 -4.139 1.00 91.50 553 LEU A N 1
ATOM 4497 C CA . LEU A 1 553 ? 23.159 17.761 -3.388 1.00 91.50 553 LEU A CA 1
ATOM 4498 C C . LEU A 1 553 ? 22.181 16.799 -4.078 1.00 91.50 553 LEU A C 1
ATOM 4500 O O . LEU A 1 553 ? 21.390 16.154 -3.396 1.00 91.50 553 LEU A O 1
ATOM 4504 N N . ARG A 1 554 ? 22.227 16.678 -5.412 1.00 91.25 554 ARG A N 1
ATOM 4505 C CA . ARG A 1 554 ? 21.277 15.864 -6.199 1.00 91.25 554 ARG A CA 1
ATOM 4506 C C . ARG A 1 554 ? 21.094 14.421 -5.709 1.00 91.25 554 ARG A C 1
ATOM 4508 O O . ARG A 1 554 ? 19.941 14.006 -5.620 1.00 91.25 554 ARG A O 1
ATOM 4515 N N . PRO A 1 555 ? 22.147 13.648 -5.377 1.00 88.19 555 PRO A N 1
ATOM 4516 C CA . PRO A 1 555 ? 21.959 12.260 -4.964 1.00 88.19 555 PRO A CA 1
ATOM 4517 C C . PRO A 1 555 ? 21.482 12.120 -3.506 1.00 88.19 555 PRO A C 1
ATOM 4519 O O . PRO A 1 555 ? 21.189 11.011 -3.077 1.00 88.19 555 PRO A O 1
ATOM 4522 N N . LEU A 1 556 ? 21.392 13.226 -2.756 1.00 92.69 556 LEU A N 1
ATOM 4523 C CA . LEU A 1 556 ? 20.911 13.284 -1.370 1.00 92.69 556 LEU A CA 1
ATOM 4524 C C . LEU A 1 556 ? 19.454 13.766 -1.274 1.00 92.69 556 LEU A C 1
ATOM 4526 O O . LEU A 1 556 ? 18.857 13.704 -0.203 1.00 92.69 556 LEU A O 1
ATOM 4530 N N . LEU A 1 557 ? 18.861 14.228 -2.383 1.00 89.75 557 LEU A N 1
ATOM 4531 C CA . LEU A 1 557 ? 17.493 14.756 -2.410 1.00 89.75 557 LEU A CA 1
ATOM 4532 C C . LEU A 1 557 ? 16.425 13.798 -1.845 1.00 89.75 557 LEU A C 1
ATOM 4534 O O . LEU A 1 557 ? 15.545 14.309 -1.162 1.00 89.75 557 LEU A O 1
ATOM 4538 N N . PRO A 1 558 ? 16.485 12.459 -2.026 1.00 86.06 558 PRO A N 1
ATOM 4539 C CA . PRO A 1 558 ? 15.527 11.552 -1.387 1.00 86.06 558 PRO A CA 1
ATOM 4540 C C . PRO A 1 558 ? 15.619 11.544 0.149 1.00 86.06 558 PRO A C 1
ATOM 4542 O O . PRO A 1 558 ? 14.593 11.602 0.819 1.00 86.06 558 PRO A O 1
ATOM 4545 N N . GLU A 1 559 ? 16.833 11.546 0.720 1.00 91.62 559 GLU A N 1
ATOM 4546 C CA . GLU A 1 559 ? 17.029 11.633 2.180 1.00 91.62 559 GLU A CA 1
ATOM 4547 C C . GLU A 1 559 ? 16.477 12.966 2.726 1.00 91.62 559 GLU A C 1
ATOM 4549 O O . GLU A 1 559 ? 15.832 13.005 3.772 1.00 91.62 559 GLU A O 1
ATOM 4554 N N . ILE A 1 560 ? 16.681 14.061 1.984 1.00 93.81 560 ILE A N 1
ATOM 4555 C CA . ILE A 1 560 ? 16.196 15.405 2.338 1.00 93.81 560 ILE A CA 1
ATOM 4556 C C . ILE A 1 560 ? 14.662 15.486 2.217 1.00 93.81 560 ILE A C 1
ATOM 4558 O O . ILE A 1 560 ? 14.019 16.028 3.114 1.00 93.81 560 ILE A O 1
ATOM 4562 N N . GLN A 1 561 ? 14.064 14.933 1.156 1.00 93.94 561 GLN A N 1
ATOM 4563 C CA . GLN A 1 561 ? 12.611 14.937 0.938 1.00 93.94 561 GLN A CA 1
ATOM 4564 C C . GLN A 1 561 ? 11.869 14.174 2.041 1.00 93.94 561 GLN A C 1
ATOM 4566 O O . GLN A 1 561 ? 10.889 14.687 2.577 1.00 93.94 561 GLN A O 1
ATOM 4571 N N . ASN A 1 562 ? 12.366 12.998 2.432 1.00 88.31 562 ASN A N 1
ATOM 4572 C CA . ASN A 1 562 ? 11.755 12.204 3.499 1.00 88.31 562 ASN A CA 1
ATOM 4573 C C . ASN A 1 562 ? 11.797 12.949 4.845 1.00 88.31 562 ASN A C 1
ATOM 4575 O O . ASN A 1 562 ? 10.795 13.008 5.553 1.00 88.31 562 ASN A O 1
ATOM 4579 N N . PHE A 1 563 ? 12.928 13.585 5.173 1.00 93.50 563 PHE A N 1
ATOM 4580 C CA . PHE A 1 563 ? 13.066 14.396 6.388 1.00 93.50 563 PHE A CA 1
ATOM 4581 C C . PHE A 1 563 ? 12.124 15.614 6.376 1.00 93.50 563 PHE A C 1
ATOM 4583 O O . PHE A 1 563 ? 11.503 15.936 7.389 1.00 93.50 563 PHE A O 1
ATOM 4590 N N . ILE A 1 564 ? 11.978 16.269 5.220 1.00 93.94 564 ILE A N 1
ATOM 4591 C CA . ILE A 1 564 ? 11.030 17.369 4.982 1.00 93.94 564 ILE A CA 1
ATOM 4592 C C . ILE A 1 564 ? 9.581 16.928 5.207 1.00 93.94 564 ILE A C 1
ATOM 4594 O O . ILE A 1 564 ? 8.824 17.629 5.882 1.00 93.94 564 ILE A O 1
ATOM 4598 N N . GLU A 1 565 ? 9.187 15.798 4.624 1.00 92.25 565 GLU A N 1
ATOM 4599 C CA . GLU A 1 565 ? 7.821 15.293 4.702 1.00 92.25 565 GLU A CA 1
ATOM 4600 C C . GLU A 1 565 ? 7.461 14.862 6.120 1.00 92.25 565 GLU A C 1
ATOM 4602 O O . GLU A 1 565 ? 6.455 15.332 6.652 1.00 92.25 565 GLU A O 1
ATOM 4607 N N . PHE A 1 566 ? 8.333 14.088 6.770 1.00 93.31 566 PHE A N 1
ATOM 4608 C CA . PHE A 1 566 ? 8.155 13.675 8.159 1.00 93.31 566 PHE A CA 1
ATOM 4609 C C . PHE A 1 566 ? 8.045 14.881 9.106 1.00 93.31 566 PHE A C 1
ATOM 4611 O O . PHE A 1 566 ? 7.133 14.960 9.928 1.00 93.31 566 PHE A O 1
ATOM 4618 N N . THR A 1 567 ? 8.933 15.873 8.961 1.00 93.44 567 THR A N 1
ATOM 4619 C CA . THR A 1 567 ? 8.902 17.096 9.784 1.00 93.44 567 THR A CA 1
ATOM 4620 C C . THR A 1 567 ? 7.544 17.787 9.725 1.00 93.44 567 THR A C 1
ATOM 4622 O O . THR A 1 567 ? 7.010 18.202 10.751 1.00 93.44 567 THR A O 1
ATOM 4625 N N . HIS A 1 568 ? 6.975 17.911 8.529 1.00 93.56 568 HIS A N 1
ATOM 4626 C CA . HIS A 1 568 ? 5.704 18.592 8.340 1.00 93.56 568 HIS A CA 1
ATOM 4627 C C . HIS A 1 568 ? 4.528 17.716 8.791 1.00 93.56 568 HIS A C 1
ATOM 4629 O O . HIS A 1 568 ? 3.750 18.139 9.643 1.00 93.56 568 HIS A O 1
ATOM 4635 N N . ARG A 1 569 ? 4.396 16.498 8.245 1.00 90.56 569 ARG A N 1
ATOM 4636 C CA . ARG A 1 569 ? 3.216 15.641 8.448 1.00 90.56 569 ARG A CA 1
ATOM 4637 C C . ARG A 1 569 ? 3.149 15.000 9.837 1.00 90.56 569 ARG A C 1
ATOM 4639 O O . ARG A 1 569 ? 2.046 14.743 10.307 1.00 90.56 569 ARG A O 1
ATOM 4646 N N . ASN A 1 570 ? 4.284 14.748 10.494 1.00 91.19 570 ASN A N 1
ATOM 4647 C CA . ASN A 1 570 ? 4.331 14.015 11.766 1.00 91.19 570 ASN A CA 1
ATOM 4648 C C . ASN A 1 570 ? 4.696 14.893 12.968 1.00 91.19 570 ASN A C 1
ATOM 4650 O O . ASN A 1 570 ? 4.217 14.624 14.065 1.00 91.19 570 ASN A O 1
ATOM 4654 N N . VAL A 1 571 ? 5.526 15.928 12.786 1.00 93.62 571 VAL A N 1
ATOM 4655 C CA . VAL A 1 571 ? 6.005 16.760 13.907 1.00 93.62 571 VAL A CA 1
ATOM 4656 C C . VAL A 1 571 ? 5.221 18.065 14.010 1.00 93.62 571 VAL A C 1
ATOM 4658 O O . VAL A 1 571 ? 4.586 18.324 15.031 1.00 93.62 571 VAL A O 1
ATOM 4661 N N . LEU A 1 572 ? 5.221 18.880 12.952 1.00 95.44 572 LEU A N 1
ATOM 4662 C CA . LEU A 1 572 ? 4.561 20.187 12.968 1.00 95.44 572 LEU A CA 1
ATOM 4663 C C . LEU A 1 572 ? 3.037 20.073 12.956 1.00 95.44 572 LEU A C 1
ATOM 4665 O O . LEU A 1 572 ? 2.394 20.730 13.764 1.00 95.44 572 LEU A O 1
ATOM 4669 N N . ASN A 1 573 ? 2.469 19.170 12.153 1.00 94.75 573 ASN A N 1
ATOM 4670 C CA . ASN A 1 573 ? 1.033 18.882 12.171 1.00 94.75 573 ASN A CA 1
ATOM 4671 C C . ASN A 1 573 ? 0.525 18.517 13.581 1.00 94.75 573 ASN A C 1
ATOM 4673 O O . ASN A 1 573 ? -0.532 18.978 13.999 1.00 94.75 573 ASN A O 1
ATOM 4677 N N . GLU A 1 574 ? 1.291 17.730 14.344 1.00 95.62 574 GLU A N 1
ATOM 4678 C CA . GLU A 1 574 ? 0.919 17.349 15.711 1.00 95.62 574 GLU A CA 1
ATOM 4679 C C . GLU A 1 574 ? 1.074 18.517 16.698 1.00 95.62 574 GLU A C 1
ATOM 4681 O O . GLU A 1 574 ? 0.204 18.734 17.541 1.00 95.62 574 GLU A O 1
ATOM 4686 N N . VAL A 1 575 ? 2.123 19.335 16.555 1.00 96.94 575 VAL A N 1
ATOM 4687 C CA . VAL A 1 575 ? 2.254 20.603 17.294 1.00 96.94 575 VAL A CA 1
ATOM 4688 C C . VAL A 1 575 ? 1.058 21.523 17.031 1.00 96.94 575 VAL A C 1
ATOM 4690 O O . VAL A 1 575 ? 0.499 22.087 17.968 1.00 96.94 575 VAL A O 1
ATOM 4693 N N . GLU A 1 576 ? 0.618 21.659 15.785 1.00 97.25 576 GLU A N 1
ATOM 4694 C CA . GLU A 1 576 ? -0.506 22.520 15.410 1.00 97.25 576 GLU A CA 1
ATOM 4695 C C . GLU A 1 576 ? -1.852 22.020 15.947 1.00 97.25 576 GLU A C 1
ATOM 4697 O O . GLU A 1 576 ? -2.706 22.838 16.303 1.00 97.25 576 GLU A O 1
ATOM 4702 N N . LYS A 1 577 ? -2.027 20.703 16.115 1.00 97.25 577 LYS A N 1
ATOM 4703 C CA . LYS A 1 577 ? -3.155 20.142 16.879 1.00 97.25 577 LYS A CA 1
ATOM 4704 C C . LYS A 1 577 ? -3.111 20.572 18.339 1.00 97.25 577 LYS A C 1
ATOM 4706 O O . LYS A 1 577 ? -4.108 21.069 18.860 1.00 97.25 577 LYS A O 1
ATOM 4711 N N . LEU A 1 578 ? -1.949 20.462 18.989 1.00 98.00 578 LEU A N 1
ATOM 4712 C CA . LEU A 1 578 ? -1.769 20.909 20.376 1.00 98.00 578 LEU A CA 1
ATOM 4713 C C . LEU A 1 578 ? -2.027 22.416 20.542 1.00 98.00 578 LEU A C 1
ATOM 4715 O O . LEU A 1 578 ? -2.607 22.821 21.547 1.00 98.00 578 LEU A O 1
ATOM 4719 N N . LEU A 1 579 ? -1.659 23.244 19.559 1.00 97.38 579 LEU A N 1
ATOM 4720 C CA . LEU A 1 579 ? -1.958 24.682 19.554 1.00 97.38 579 LEU A CA 1
ATOM 4721 C C . LEU A 1 579 ? -3.440 24.981 19.272 1.00 97.38 579 LEU A C 1
ATOM 4723 O O . LEU A 1 579 ? -4.015 25.867 19.902 1.00 97.38 579 LEU A O 1
ATOM 4727 N N . SER A 1 580 ? -4.095 24.217 18.396 1.00 97.62 580 SER A N 1
ATOM 4728 C CA . SER A 1 580 ? -5.541 24.339 18.147 1.00 97.62 580 SER A CA 1
ATOM 4729 C C . SER A 1 580 ? -6.346 23.993 19.404 1.00 97.62 580 SER A C 1
ATOM 4731 O O . SER A 1 580 ? -7.155 24.799 19.868 1.00 97.62 580 SER A O 1
ATOM 4733 N N . LEU A 1 581 ? -6.046 22.849 20.027 1.00 97.31 581 LEU A N 1
ATOM 4734 C CA . LEU A 1 581 ? -6.612 22.438 21.316 1.00 97.31 581 LEU A CA 1
ATOM 4735 C C . LEU A 1 581 ? -6.261 23.430 22.435 1.00 97.31 581 LEU A C 1
ATOM 4737 O O . LEU A 1 581 ? -7.099 23.733 23.282 1.00 97.31 581 LEU A O 1
ATOM 4741 N N . GLY A 1 582 ? -5.051 23.992 22.408 1.00 96.44 582 GLY A N 1
ATOM 4742 C CA . GLY A 1 582 ? -4.601 25.046 23.312 1.00 96.44 582 GLY A CA 1
ATOM 4743 C C . GLY A 1 582 ? -5.419 26.340 23.213 1.00 96.44 582 GLY A C 1
ATOM 4744 O O . GLY A 1 582 ? -5.566 27.040 24.212 1.00 96.44 582 GLY A O 1
ATOM 4745 N N . LEU A 1 583 ? -5.998 26.643 22.049 1.00 95.44 583 LEU A N 1
ATOM 4746 C CA . LEU A 1 583 ? -6.970 27.726 21.854 1.00 95.44 583 LEU A CA 1
ATOM 4747 C C . LEU A 1 583 ? -8.432 27.281 22.062 1.00 95.44 583 LEU A C 1
ATOM 4749 O O . LEU A 1 583 ? -9.341 28.079 21.822 1.00 95.44 583 LEU A O 1
ATOM 4753 N N . GLU A 1 584 ? -8.676 26.046 22.512 1.00 96.38 584 GLU A N 1
ATOM 4754 C CA . GLU A 1 584 ? -10.004 25.415 22.622 1.00 96.38 584 GLU A CA 1
ATOM 4755 C C . GLU A 1 584 ? -10.784 25.425 21.289 1.00 96.38 584 GLU A C 1
ATOM 4757 O O . GLU A 1 584 ? -12.006 25.575 21.249 1.00 96.38 584 GLU A O 1
ATOM 4762 N N . LEU A 1 585 ? -10.056 25.283 20.179 1.00 95.56 585 LEU A N 1
ATOM 4763 C CA . LEU A 1 585 ? -10.585 25.115 18.827 1.00 95.56 585 LEU A CA 1
ATOM 4764 C C . LEU A 1 585 ? -10.679 23.619 18.461 1.00 95.56 585 LEU A C 1
ATOM 4766 O O . LEU A 1 585 ? -10.022 22.791 19.099 1.00 95.56 585 LEU A O 1
ATOM 4770 N N . PRO A 1 586 ? -11.446 23.253 17.413 1.00 96.50 586 PRO A N 1
ATOM 4771 C CA . PRO A 1 586 ? -11.359 21.929 16.802 1.00 96.50 586 PRO A CA 1
ATOM 4772 C C . PRO A 1 586 ? -9.907 21.564 16.480 1.00 96.50 586 PRO A C 1
ATOM 4774 O O . PRO A 1 586 ? -9.156 22.404 15.983 1.00 96.50 586 PRO A O 1
ATOM 4777 N N . GLU A 1 587 ? -9.526 20.317 16.750 1.00 93.56 587 GLU A N 1
ATOM 4778 C CA . GLU A 1 587 ? -8.133 19.850 16.728 1.00 93.56 587 GLU A CA 1
ATOM 4779 C C . GLU A 1 587 ? -7.378 20.189 15.431 1.00 93.56 587 GLU A C 1
ATOM 4781 O O . GLU A 1 587 ? -6.240 20.644 15.487 1.00 93.56 587 GLU A O 1
ATOM 4786 N N . ASN A 1 588 ? -8.022 20.050 14.271 1.00 94.31 588 ASN A N 1
ATOM 4787 C CA . ASN A 1 588 ? -7.383 20.296 12.978 1.00 94.31 588 ASN A CA 1
ATOM 4788 C C . ASN A 1 588 ? -7.427 21.766 12.518 1.00 94.31 588 ASN A C 1
ATOM 4790 O O . ASN A 1 588 ? -6.959 22.061 11.429 1.00 94.31 588 ASN A O 1
ATOM 4794 N N . THR A 1 589 ? -7.886 22.721 13.340 1.00 95.06 589 THR A N 1
ATOM 4795 C CA . THR A 1 589 ? -8.060 24.121 12.893 1.00 95.06 589 THR A CA 1
ATOM 4796 C C . THR A 1 589 ? -6.774 24.760 12.359 1.00 95.06 589 THR A C 1
ATOM 4798 O O . THR A 1 589 ? -6.820 25.404 11.317 1.00 95.06 589 THR A O 1
ATOM 4801 N N . MET A 1 590 ? -5.633 24.611 13.043 1.00 94.69 590 MET A N 1
ATOM 4802 C CA . MET A 1 590 ? -4.343 25.065 12.503 1.00 94.69 590 MET A CA 1
ATOM 4803 C C . MET A 1 590 ? -3.796 24.124 11.415 1.00 94.69 590 MET A C 1
ATOM 4805 O O . MET A 1 590 ? -3.427 24.659 10.371 1.00 94.69 590 MET A O 1
ATOM 4809 N N . PRO A 1 591 ? -3.801 22.782 11.564 1.00 94.75 591 PRO A N 1
ATOM 4810 C CA . PRO A 1 591 ? -3.438 21.860 10.481 1.00 94.75 591 PRO A CA 1
ATOM 4811 C C . PRO A 1 591 ? -4.115 22.133 9.126 1.00 94.75 591 PRO A C 1
ATOM 4813 O O . PRO A 1 591 ? -3.450 22.131 8.091 1.00 94.75 591 PRO A O 1
ATOM 4816 N N . ASP A 1 592 ? -5.413 22.442 9.128 1.00 93.50 592 ASP A N 1
ATOM 4817 C CA . ASP A 1 592 ? -6.216 22.729 7.930 1.00 93.50 592 ASP A CA 1
ATOM 4818 C C . ASP A 1 592 ? -5.850 24.081 7.285 1.00 93.50 592 ASP A C 1
ATOM 4820 O O . ASP A 1 592 ? -6.147 24.319 6.116 1.00 93.50 592 ASP A O 1
ATOM 4824 N N . MET A 1 593 ? -5.165 24.970 8.017 1.00 93.56 593 MET A N 1
ATOM 4825 C CA . MET A 1 593 ? -4.562 26.195 7.470 1.00 93.56 593 MET A CA 1
ATOM 4826 C C . MET A 1 593 ? -3.171 25.939 6.869 1.00 93.56 593 MET A C 1
ATOM 4828 O O . MET A 1 593 ? -2.674 26.791 6.130 1.00 93.56 593 MET A O 1
ATOM 4832 N N . HIS A 1 594 ? -2.554 24.784 7.148 1.00 93.31 594 HIS A N 1
ATOM 4833 C CA . HIS A 1 594 ? -1.206 24.388 6.717 1.00 93.31 594 HIS A CA 1
ATOM 4834 C C . HIS A 1 594 ? -1.166 23.085 5.881 1.00 93.31 594 HIS A C 1
ATOM 4836 O O 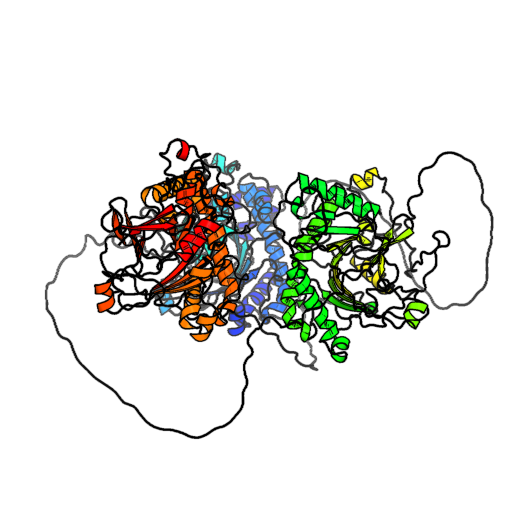. HIS A 1 594 ? -0.249 22.279 6.059 1.00 93.31 594 HIS A O 1
ATOM 4842 N N . PRO A 1 595 ? -2.095 22.841 4.934 1.00 84.25 595 PRO A N 1
ATOM 4843 C CA . PRO A 1 595 ? -2.133 21.589 4.180 1.00 84.25 595 PRO A CA 1
ATOM 4844 C C . PRO A 1 595 ? -0.834 21.359 3.394 1.00 84.25 595 PRO A C 1
ATOM 4846 O O . PRO A 1 595 ? -0.400 22.216 2.616 1.00 84.25 595 PRO A O 1
ATOM 4849 N N . TYR A 1 596 ? -0.222 20.180 3.566 1.00 78.81 596 TYR A N 1
ATOM 4850 C CA . TYR A 1 596 ? 1.048 19.832 2.917 1.00 78.81 596 TYR A CA 1
ATOM 4851 C C . TYR A 1 596 ? 0.963 19.937 1.397 1.00 78.81 596 TYR A C 1
ATOM 4853 O O . TYR A 1 596 ? 1.874 20.454 0.762 1.00 78.81 596 TYR A O 1
ATOM 4861 N N . ASP A 1 597 ? -0.109 19.450 0.787 1.00 73.69 597 ASP A N 1
ATOM 4862 C CA . ASP A 1 597 ? -0.156 19.258 -0.663 1.00 73.69 597 ASP A CA 1
ATOM 4863 C C . ASP A 1 597 ? -0.565 20.534 -1.438 1.00 73.69 597 ASP A C 1
ATOM 4865 O O . ASP A 1 597 ? -0.363 20.619 -2.648 1.00 73.69 597 ASP A O 1
ATOM 4869 N N . ASP A 1 598 ? -1.002 21.586 -0.734 1.00 71.56 598 ASP A N 1
ATOM 4870 C CA . ASP A 1 598 ? -1.467 22.856 -1.310 1.00 71.56 598 ASP A CA 1
ATOM 4871 C C . ASP A 1 598 ? -0.330 23.877 -1.575 1.00 71.56 598 ASP A C 1
ATOM 4873 O O . ASP A 1 598 ? 0.864 23.677 -1.314 1.00 71.56 598 ASP A O 1
ATOM 4877 N N . THR A 1 599 ? -0.711 25.036 -2.093 1.00 70.44 599 THR A N 1
ATOM 4878 C CA . THR A 1 599 ? 0.068 26.241 -2.362 1.00 70.44 599 THR A CA 1
ATOM 4879 C C . THR A 1 599 ? 0.541 26.968 -1.095 1.00 70.44 599 THR A C 1
ATOM 4881 O O . THR A 1 599 ? 0.390 28.173 -0.964 1.00 70.44 599 THR A O 1
ATOM 4884 N N . ASN A 1 600 ? 1.203 26.279 -0.163 1.00 77.25 600 ASN A N 1
ATOM 4885 C CA . ASN A 1 600 ? 2.000 26.946 0.875 1.00 77.25 600 ASN A CA 1
ATOM 4886 C C . ASN A 1 600 ? 3.468 27.124 0.434 1.00 77.25 600 ASN A C 1
ATOM 4888 O O . ASN A 1 600 ? 4.018 26.295 -0.298 1.00 77.25 600 ASN A O 1
ATOM 4892 N N . HIS A 1 601 ? 4.125 28.180 0.921 1.00 84.50 601 HIS A N 1
ATOM 4893 C CA . HIS A 1 601 ? 5.552 28.459 0.687 1.00 84.50 601 HIS A CA 1
ATOM 4894 C C . HIS A 1 601 ? 6.484 27.907 1.789 1.00 84.50 601 HIS A C 1
ATOM 4896 O O . HIS A 1 601 ? 7.566 28.456 2.009 1.00 84.50 601 HIS A O 1
ATOM 4902 N N . SER A 1 602 ? 6.099 26.820 2.476 1.00 91.38 602 SER A N 1
ATOM 4903 C CA . SER A 1 602 ? 6.985 26.153 3.445 1.00 91.38 602 SER A CA 1
ATOM 4904 C C . SER A 1 602 ? 8.287 25.688 2.788 1.00 91.38 602 SER A C 1
ATOM 4906 O O . SER A 1 602 ? 8.299 25.205 1.650 1.00 91.38 602 SER A O 1
ATOM 4908 N N . TYR A 1 603 ? 9.397 25.833 3.509 1.00 92.56 603 TYR A N 1
ATOM 4909 C CA . TYR A 1 603 ? 10.726 25.514 2.996 1.00 92.56 603 TYR A CA 1
ATOM 4910 C C . TYR A 1 603 ? 11.656 24.984 4.085 1.00 92.56 603 TYR A C 1
ATOM 4912 O O . TYR A 1 603 ? 11.599 25.395 5.243 1.00 92.56 603 TYR A O 1
ATOM 4920 N N . PHE A 1 604 ? 12.566 24.100 3.688 1.00 96.38 604 PHE A N 1
ATOM 4921 C CA . PHE A 1 604 ? 13.598 23.555 4.564 1.00 96.38 604 PHE A CA 1
ATOM 4922 C C . PHE A 1 604 ? 14.941 24.200 4.249 1.00 96.38 604 PHE A C 1
ATOM 4924 O O . PHE A 1 604 ? 15.261 24.461 3.091 1.00 96.38 604 PHE A O 1
ATOM 4931 N N . ARG A 1 605 ? 15.720 24.513 5.277 1.00 95.62 605 ARG A N 1
ATOM 4932 C CA . ARG A 1 605 ? 16.934 25.320 5.187 1.00 95.62 605 ARG A CA 1
ATOM 4933 C C . ARG A 1 605 ? 18.081 24.636 5.913 1.00 95.62 605 ARG A C 1
ATOM 4935 O O . ARG A 1 605 ? 18.021 24.407 7.119 1.00 95.62 605 ARG A O 1
ATOM 4942 N N . PHE A 1 606 ? 19.179 24.462 5.191 1.00 96.62 606 PHE A N 1
ATOM 4943 C CA . PHE A 1 606 ? 20.502 24.315 5.784 1.00 96.62 606 PHE A CA 1
ATOM 4944 C C . PHE A 1 606 ? 21.107 25.708 5.963 1.00 96.62 606 PHE A C 1
ATOM 4946 O O . PHE A 1 606 ? 21.063 26.516 5.034 1.00 96.62 606 PHE A O 1
ATOM 4953 N N . MET A 1 607 ? 21.668 26.014 7.133 1.00 94.06 607 MET A N 1
ATOM 4954 C CA . MET A 1 607 ? 22.342 27.293 7.391 1.00 94.06 607 MET A CA 1
ATOM 4955 C C . MET A 1 607 ? 23.652 27.078 8.145 1.00 94.06 607 MET A C 1
ATOM 4957 O O . MET A 1 607 ? 23.666 26.420 9.185 1.00 94.06 607 MET A O 1
ATOM 4961 N N . VAL A 1 608 ? 24.733 27.693 7.659 1.00 92.75 608 VAL A N 1
ATOM 4962 C CA . VAL A 1 608 ? 26.025 27.761 8.346 1.00 92.75 608 VAL A CA 1
ATOM 4963 C C . VAL A 1 608 ? 26.358 29.201 8.741 1.00 92.75 608 VAL A C 1
ATOM 4965 O O . VAL A 1 608 ? 26.240 30.135 7.945 1.00 92.75 608 VAL A O 1
ATOM 4968 N N . TYR A 1 609 ? 26.804 29.377 9.980 1.00 91.44 609 TYR A N 1
ATOM 4969 C CA . TYR A 1 609 ? 27.354 30.625 10.501 1.00 91.44 609 TYR A CA 1
ATOM 4970 C C . TYR A 1 609 ? 28.874 30.471 10.572 1.00 91.44 609 TYR A C 1
ATOM 4972 O O . TYR A 1 609 ? 29.375 29.559 11.239 1.00 91.44 609 TYR A O 1
ATOM 4980 N N . ASN A 1 610 ? 29.605 31.340 9.874 1.00 90.62 610 ASN A N 1
ATOM 4981 C CA . ASN A 1 610 ? 31.065 31.333 9.880 1.00 90.62 610 ASN A CA 1
ATOM 4982 C C . ASN A 1 610 ? 31.611 32.350 10.905 1.00 90.62 610 ASN A C 1
ATOM 4984 O O . ASN A 1 610 ? 31.081 33.464 10.972 1.00 90.62 610 ASN A O 1
ATOM 4988 N N . PRO A 1 611 ? 32.691 32.016 11.642 1.00 89.00 611 PRO A N 1
ATOM 4989 C CA . PRO A 1 611 ? 33.382 32.951 12.531 1.00 89.00 611 PRO A CA 1
ATOM 4990 C C . PRO A 1 611 ? 33.825 34.240 11.833 1.00 89.00 611 PRO A C 1
ATOM 4992 O O . PRO A 1 611 ? 34.068 34.261 10.617 1.00 89.00 611 PRO A O 1
ATOM 4995 N N . ARG A 1 612 ? 33.989 35.315 12.606 1.00 86.06 612 ARG A N 1
ATOM 4996 C CA . ARG A 1 612 ? 34.407 36.632 12.108 1.00 86.06 612 ARG A CA 1
ATOM 4997 C C . ARG A 1 612 ? 35.773 37.048 12.666 1.00 86.06 612 ARG A C 1
ATOM 4999 O O . ARG A 1 612 ? 36.181 36.546 13.711 1.00 86.06 612 ARG A O 1
ATOM 5006 N N . PRO A 1 613 ? 36.490 37.969 11.998 1.00 88.25 613 PRO A N 1
ATOM 5007 C CA . PRO A 1 613 ? 37.640 38.648 12.589 1.00 88.25 613 PRO A CA 1
ATOM 5008 C C . PRO A 1 613 ? 37.226 39.485 13.808 1.00 88.25 613 PRO A C 1
ATOM 5010 O O . PRO A 1 613 ? 36.148 40.075 13.816 1.00 88.25 613 PRO A O 1
ATOM 5013 N N . GLU A 1 614 ? 38.111 39.621 14.797 1.00 87.62 614 GLU A N 1
ATOM 5014 C CA . GLU A 1 614 ? 37.805 40.334 16.050 1.00 87.62 614 GLU A CA 1
ATOM 5015 C C . GLU A 1 614 ? 37.442 41.822 15.838 1.00 87.62 614 GLU A C 1
ATOM 5017 O O . GLU A 1 614 ? 36.661 42.392 16.597 1.00 87.62 614 GLU A O 1
ATOM 5022 N N . GLU A 1 615 ? 37.934 42.445 14.760 1.00 88.06 615 GLU A N 1
ATOM 5023 C CA . GLU A 1 615 ? 37.543 43.802 14.346 1.00 88.06 615 GLU A CA 1
ATOM 5024 C C . GLU A 1 615 ? 36.051 43.891 13.955 1.00 88.06 615 GLU A C 1
ATOM 5026 O O . GLU A 1 615 ? 35.373 44.866 14.283 1.00 88.06 615 GLU A O 1
ATOM 5031 N N . GLU A 1 616 ? 35.516 42.870 13.277 1.00 88.06 616 GLU A N 1
ATOM 5032 C CA . GLU A 1 616 ? 34.092 42.784 12.927 1.00 88.06 616 GLU A CA 1
ATOM 5033 C C . GLU A 1 616 ? 33.237 42.415 14.144 1.00 88.06 616 GLU A C 1
ATOM 5035 O O . GLU A 1 616 ? 32.149 42.970 14.305 1.00 88.06 616 GLU A O 1
ATOM 5040 N N . GLU A 1 617 ? 33.723 41.532 15.026 1.00 89.00 617 GLU A N 1
ATOM 5041 C CA . GLU A 1 617 ? 33.037 41.209 16.288 1.00 89.00 617 GLU A CA 1
ATOM 5042 C C . GLU A 1 617 ? 32.911 42.452 17.177 1.00 89.00 617 GLU A C 1
ATOM 5044 O O . GLU A 1 617 ? 31.824 42.743 17.672 1.00 89.00 617 GLU A O 1
ATOM 5049 N N . THR A 1 618 ? 33.980 43.251 17.285 1.00 86.88 618 THR A N 1
ATOM 5050 C CA . THR A 1 618 ? 33.977 44.526 18.022 1.00 86.88 618 THR A CA 1
ATOM 5051 C C . THR A 1 618 ? 32.958 45.503 17.428 1.00 86.88 618 THR A C 1
ATOM 5053 O O . THR A 1 618 ? 32.150 46.072 18.156 1.00 86.88 618 THR A O 1
ATOM 5056 N N . LYS A 1 619 ? 32.929 45.668 16.095 1.00 86.62 619 LYS A N 1
ATOM 5057 C CA . LYS A 1 619 ? 31.968 46.558 15.406 1.00 86.62 619 LYS A CA 1
ATOM 5058 C C . LYS A 1 619 ? 30.513 46.099 15.510 1.00 86.62 619 LYS A C 1
ATOM 5060 O O . LYS A 1 619 ? 29.619 46.915 15.301 1.00 86.62 619 LYS A O 1
ATOM 5065 N N . THR A 1 620 ? 30.264 44.821 15.780 1.00 85.19 620 THR A N 1
ATOM 5066 C CA . THR A 1 620 ? 28.913 44.239 15.855 1.00 85.19 620 THR A CA 1
ATOM 5067 C C . THR A 1 620 ? 28.484 43.871 17.271 1.00 85.19 620 THR A C 1
ATOM 5069 O O . THR A 1 620 ? 27.406 43.305 17.428 1.00 85.19 620 THR A O 1
ATOM 5072 N N . GLU A 1 621 ? 29.301 44.173 18.286 1.00 88.06 621 GLU A N 1
ATOM 5073 C CA . GLU A 1 621 ? 29.076 43.780 19.687 1.00 88.06 621 GLU A CA 1
ATOM 5074 C C . GLU A 1 621 ? 28.812 42.264 19.830 1.00 88.06 621 GLU A C 1
ATOM 5076 O O . GLU A 1 621 ? 27.980 41.815 20.616 1.00 88.06 621 GLU A O 1
ATOM 5081 N N . GLY A 1 622 ? 29.489 41.460 19.000 1.00 86.56 622 GLY A N 1
ATOM 5082 C CA . GLY A 1 622 ? 29.301 40.011 18.912 1.00 86.56 622 GLY A CA 1
ATOM 5083 C C . GLY A 1 622 ? 27.969 39.557 18.297 1.00 86.56 622 GLY A C 1
ATOM 5084 O O . GLY A 1 622 ? 27.663 38.370 18.338 1.00 86.56 622 GLY A O 1
ATOM 5085 N N . VAL A 1 623 ? 27.139 40.433 17.721 1.00 88.25 623 VAL A N 1
ATOM 5086 C CA . VAL A 1 623 ? 25.838 40.041 17.146 1.00 88.25 623 VAL A CA 1
ATOM 5087 C C . VAL A 1 623 ? 26.021 39.392 15.770 1.00 88.25 623 VAL A C 1
ATOM 5089 O O . VAL A 1 623 ? 26.354 40.050 14.783 1.00 88.25 623 VAL A O 1
ATOM 5092 N N . TRP A 1 624 ? 25.772 38.086 15.678 1.00 87.06 624 TRP A N 1
ATOM 5093 C CA . TRP A 1 624 ? 25.920 37.281 14.461 1.00 87.06 624 TRP A CA 1
ATOM 5094 C C . TRP A 1 624 ? 24.729 37.396 13.502 1.00 87.06 624 TRP A C 1
ATOM 5096 O O . TRP A 1 624 ? 24.928 37.561 12.298 1.00 87.06 624 TRP A O 1
ATOM 5106 N N . MET A 1 625 ? 23.512 37.389 14.044 1.00 85.94 625 MET A N 1
ATOM 5107 C CA . MET A 1 625 ? 22.261 37.763 13.380 1.00 85.94 625 MET A CA 1
ATOM 5108 C C . MET A 1 625 ? 21.518 38.723 14.310 1.00 85.94 625 MET A C 1
ATOM 5110 O O . MET A 1 625 ? 21.451 38.452 15.509 1.00 85.94 625 MET A O 1
ATOM 5114 N N . LYS A 1 626 ? 20.969 39.825 13.784 1.00 82.88 626 LYS A N 1
ATOM 5115 C CA . LYS A 1 626 ? 20.213 40.802 14.589 1.00 82.88 626 LYS A CA 1
ATOM 5116 C C . LYS A 1 626 ? 18.976 40.173 15.247 1.00 82.88 626 LYS A C 1
ATOM 5118 O O . LYS A 1 626 ? 18.497 39.123 14.821 1.00 82.88 626 LYS A O 1
ATOM 5123 N N . GLY A 1 627 ? 18.463 40.845 16.281 1.00 82.31 627 GLY A N 1
ATOM 5124 C CA . GLY A 1 627 ? 17.153 40.532 16.850 1.00 82.31 627 GLY A CA 1
ATOM 5125 C C . GLY A 1 627 ? 16.067 40.637 15.782 1.00 82.31 627 GLY A C 1
ATOM 5126 O O . GLY A 1 627 ? 15.963 41.668 15.122 1.00 82.31 627 GLY A O 1
ATOM 5127 N N . HIS A 1 628 ? 15.305 39.568 15.592 1.00 83.56 628 HIS A N 1
ATOM 5128 C CA . HIS A 1 628 ? 14.190 39.486 14.654 1.00 83.56 628 HIS A CA 1
ATOM 5129 C C . HIS A 1 628 ? 13.150 38.488 15.166 1.00 83.56 628 HIS A C 1
ATOM 5131 O O . HIS A 1 628 ? 13.431 37.698 16.063 1.00 83.56 628 HIS A O 1
ATOM 5137 N N . ALA A 1 629 ? 11.957 38.541 14.589 1.00 83.44 629 ALA A N 1
ATOM 5138 C CA . ALA A 1 629 ? 10.936 37.516 14.732 1.00 83.44 629 ALA A CA 1
ATOM 5139 C C . ALA A 1 629 ? 10.765 36.801 13.380 1.00 83.44 629 ALA A C 1
ATOM 5141 O O . ALA A 1 629 ? 11.091 37.370 12.329 1.00 83.44 629 ALA A O 1
ATOM 5142 N N . ASP A 1 630 ? 10.309 35.550 13.399 1.00 86.38 630 ASP A N 1
ATOM 5143 C CA . ASP A 1 630 ? 10.097 34.785 12.172 1.00 86.38 630 ASP A CA 1
ATOM 5144 C C . ASP A 1 630 ? 8.767 35.168 11.526 1.00 86.38 630 ASP A C 1
ATOM 5146 O O . ASP A 1 630 ? 7.714 35.060 12.136 1.00 86.38 630 ASP A O 1
ATOM 5150 N N . HIS A 1 631 ? 8.781 35.517 10.242 1.00 81.75 631 HIS A N 1
ATOM 5151 C CA . HIS A 1 631 ? 7.573 35.887 9.491 1.00 81.75 631 HIS A CA 1
ATOM 5152 C C . HIS A 1 631 ? 6.733 34.684 9.017 1.00 81.75 631 HIS A C 1
ATOM 5154 O O . HIS A 1 631 ? 5.934 34.800 8.085 1.00 81.75 631 HIS A O 1
ATOM 5160 N N . THR A 1 632 ? 6.964 33.522 9.622 1.00 88.06 632 THR A N 1
ATOM 5161 C CA . THR A 1 632 ? 6.327 32.239 9.327 1.00 88.06 632 THR A CA 1
ATOM 5162 C C . THR A 1 632 ? 5.097 32.027 10.204 1.00 88.06 632 THR A C 1
ATOM 5164 O O . THR A 1 632 ? 4.578 32.956 10.832 1.00 88.06 632 THR A O 1
ATOM 5167 N N . SER A 1 633 ? 4.580 30.806 10.214 1.00 92.69 633 SER A N 1
ATOM 5168 C CA . SER A 1 633 ? 3.556 30.344 11.146 1.00 92.69 633 SER A CA 1
ATOM 5169 C C . SER A 1 633 ? 4.222 29.610 12.307 1.00 92.69 633 SER A C 1
ATOM 5171 O O . SER A 1 633 ? 4.085 30.020 13.461 1.00 92.69 633 SER A O 1
ATOM 5173 N N . LEU A 1 634 ? 5.046 28.612 11.994 1.00 95.50 634 LEU A N 1
ATOM 5174 C CA . LEU A 1 634 ? 5.962 27.972 12.934 1.00 95.50 634 LEU A CA 1
ATOM 5175 C C . LEU A 1 634 ? 7.350 27.841 12.300 1.00 95.50 634 LEU A C 1
ATOM 5177 O O . LEU A 1 634 ? 7.497 27.777 11.075 1.00 95.50 634 LEU A O 1
ATOM 5181 N N . SER A 1 635 ? 8.370 27.759 13.144 1.00 94.00 635 SER A N 1
ATOM 5182 C CA . SER A 1 635 ? 9.727 27.390 12.747 1.00 94.00 635 SER A CA 1
ATOM 5183 C C . SER A 1 635 ? 10.218 26.231 13.604 1.00 94.00 635 SER A C 1
ATOM 5185 O O . SER A 1 635 ? 10.082 26.248 14.825 1.00 94.00 635 SER A O 1
ATOM 5187 N N . ALA A 1 636 ? 10.793 25.225 12.949 1.00 94.25 636 ALA A N 1
ATOM 5188 C CA . ALA A 1 636 ? 11.310 24.004 13.555 1.00 94.25 636 ALA A CA 1
ATOM 5189 C C . ALA A 1 636 ? 12.832 23.948 13.382 1.00 94.25 636 ALA A C 1
ATOM 5191 O O . ALA A 1 636 ? 13.326 23.864 12.259 1.00 94.25 636 ALA A O 1
ATOM 5192 N N . LEU A 1 637 ? 13.584 24.001 14.479 1.00 92.19 637 LEU A N 1
ATOM 5193 C CA . LEU A 1 637 ? 15.041 24.111 14.495 1.00 92.19 637 LEU A CA 1
ATOM 5194 C C . LEU A 1 637 ? 15.681 22.903 15.187 1.00 92.19 637 LEU A C 1
ATOM 5196 O O . LEU A 1 637 ? 15.466 22.670 16.373 1.00 92.19 637 LEU A O 1
ATOM 5200 N N . TRP A 1 638 ? 16.585 22.222 14.486 1.00 90.19 638 TRP A N 1
ATOM 5201 C CA . TRP A 1 638 ? 17.595 21.377 15.124 1.00 90.19 638 TRP A CA 1
ATOM 5202 C C . TRP A 1 638 ? 18.897 22.162 15.217 1.00 90.19 638 TRP A C 1
ATOM 5204 O O . TRP A 1 638 ? 19.487 22.565 14.205 1.00 90.19 638 TRP A O 1
ATOM 5214 N N . SER A 1 639 ? 19.348 22.391 16.446 1.00 71.81 639 SER A N 1
ATOM 5215 C CA . SER A 1 639 ? 20.615 23.050 16.736 1.00 71.81 639 SER A CA 1
ATOM 5216 C C . SER A 1 639 ? 21.685 22.037 17.110 1.00 71.81 639 SER A C 1
ATOM 5218 O O . SER A 1 639 ? 21.438 21.095 17.852 1.00 71.81 639 SER A O 1
ATOM 5220 N N . GLN A 1 640 ? 22.900 22.278 16.632 1.00 79.19 640 GLN A N 1
ATOM 5221 C CA . GLN A 1 640 ? 24.104 21.660 17.178 1.00 79.19 640 GLN A CA 1
ATOM 5222 C C . GLN A 1 640 ? 24.503 22.316 18.513 1.00 79.19 640 GLN A C 1
ATOM 5224 O O . GLN A 1 640 ? 24.090 23.457 18.749 1.00 79.19 640 GLN A O 1
ATOM 5229 N N . PRO A 1 641 ? 25.372 21.681 19.328 1.00 79.75 641 PRO A N 1
ATOM 5230 C CA . PRO A 1 641 ? 25.822 22.171 20.643 1.00 79.75 641 PRO A CA 1
ATOM 5231 C C . PRO A 1 641 ? 26.595 23.505 20.679 1.00 79.75 641 PRO A C 1
ATOM 5233 O O . PRO A 1 641 ? 27.249 23.795 21.674 1.00 79.75 641 PRO A O 1
ATOM 5236 N N . VAL A 1 642 ? 26.518 24.352 19.647 1.00 84.44 642 VAL A N 1
ATOM 5237 C CA . VAL A 1 642 ? 27.087 25.710 19.643 1.00 84.44 642 VAL A CA 1
ATOM 5238 C C . VAL A 1 642 ? 26.099 26.698 20.276 1.00 84.44 642 VAL A C 1
ATOM 5240 O O . VAL A 1 642 ? 25.067 27.041 19.687 1.00 84.44 642 VAL A O 1
ATOM 5243 N N . THR A 1 643 ? 26.458 27.192 21.458 1.00 88.06 643 THR A N 1
ATOM 5244 C CA . THR A 1 643 ? 25.679 28.116 22.291 1.00 88.06 643 THR A CA 1
ATOM 5245 C C . THR A 1 643 ? 25.723 29.518 21.695 1.00 88.06 643 THR A C 1
ATOM 5247 O O . THR A 1 643 ? 26.607 30.312 21.989 1.00 88.06 643 THR A O 1
ATOM 5250 N N . ALA A 1 644 ? 24.786 29.811 20.795 1.00 89.25 644 ALA A N 1
ATOM 5251 C CA . ALA A 1 644 ? 24.771 31.071 20.045 1.00 89.25 644 ALA A CA 1
ATOM 5252 C C . ALA A 1 644 ? 23.372 31.669 19.843 1.00 89.25 644 ALA A C 1
ATOM 5254 O O . ALA A 1 644 ? 23.259 32.857 19.555 1.00 89.25 644 ALA A O 1
ATOM 5255 N N . LEU A 1 645 ? 22.305 30.872 19.957 1.00 92.00 645 LEU A N 1
ATOM 5256 C CA . LEU A 1 645 ? 20.932 31.367 19.859 1.00 92.00 645 LEU A CA 1
ATOM 5257 C C . LEU A 1 645 ? 20.537 32.026 21.182 1.00 92.00 645 LEU A C 1
ATOM 5259 O O . LEU A 1 645 ? 20.648 31.403 22.237 1.00 92.00 645 LEU A O 1
ATOM 5263 N N . GLN A 1 646 ? 20.052 33.263 21.114 1.00 92.94 646 GLN A N 1
ATOM 5264 C CA . GLN A 1 646 ? 19.451 33.960 22.243 1.00 92.94 646 GLN A CA 1
ATOM 5265 C C . GLN A 1 646 ? 18.022 34.382 21.917 1.00 92.94 646 GLN A C 1
ATOM 5267 O O . GLN A 1 646 ? 17.765 34.895 20.829 1.00 92.94 646 GLN A O 1
ATOM 5272 N N . ILE A 1 647 ? 17.121 34.235 22.880 1.00 92.56 647 ILE A N 1
ATOM 5273 C CA . ILE A 1 647 ? 15.767 34.798 22.835 1.00 92.56 647 ILE A CA 1
ATOM 5274 C C . ILE A 1 647 ? 15.688 36.008 23.763 1.00 92.56 647 ILE A C 1
ATOM 5276 O O . ILE A 1 647 ? 16.424 36.089 24.751 1.00 92.56 647 ILE A O 1
ATOM 5280 N N . LEU A 1 648 ? 14.816 36.953 23.436 1.00 89.06 648 LEU A N 1
ATOM 5281 C CA . LEU A 1 648 ? 14.431 38.031 24.334 1.00 89.06 648 LEU A CA 1
ATOM 5282 C C . LEU A 1 648 ? 13.322 37.500 25.254 1.00 89.06 648 LEU A C 1
ATOM 5284 O O . LEU A 1 648 ? 12.264 37.084 24.779 1.00 89.06 648 LEU A O 1
ATOM 5288 N N . ASP A 1 649 ? 13.577 37.457 26.560 1.00 83.75 649 ASP A N 1
ATOM 5289 C CA . ASP A 1 649 ? 12.559 37.063 27.536 1.00 83.75 649 ASP A CA 1
ATOM 5290 C C . ASP A 1 649 ? 11.523 38.180 27.752 1.00 83.75 649 ASP A C 1
ATOM 5292 O O . ASP A 1 649 ? 11.710 39.335 27.354 1.00 83.75 649 ASP A O 1
ATOM 5296 N N . HIS A 1 650 ? 10.420 37.848 28.423 1.00 75.94 650 HIS A N 1
ATOM 5297 C CA . HIS A 1 650 ? 9.345 38.798 28.731 1.00 75.94 650 HIS A CA 1
ATOM 5298 C C . HIS A 1 650 ? 9.766 39.960 29.666 1.00 75.94 650 HIS A C 1
ATOM 5300 O O . HIS A 1 650 ? 8.967 40.859 29.920 1.00 75.94 650 HIS A O 1
ATOM 5306 N N . ASN A 1 651 ? 10.994 39.951 30.200 1.00 79.62 651 ASN A N 1
ATOM 5307 C CA . ASN A 1 651 ? 11.582 41.032 31.000 1.00 79.62 651 ASN A CA 1
ATOM 5308 C C . ASN A 1 651 ? 12.520 41.925 30.163 1.00 79.62 651 ASN A C 1
ATOM 5310 O O . ASN A 1 651 ? 13.172 42.813 30.713 1.00 79.62 651 ASN A O 1
ATOM 5314 N N . GLY A 1 652 ? 12.631 41.680 28.851 1.00 80.88 652 GLY A N 1
ATOM 5315 C CA . GLY A 1 652 ? 13.562 42.373 27.961 1.00 80.88 652 GLY A CA 1
ATOM 5316 C C . GLY A 1 652 ? 15.017 41.912 28.106 1.00 80.88 652 GLY A C 1
ATOM 5317 O O . GLY A 1 652 ? 15.928 42.631 27.689 1.00 80.88 652 GLY A O 1
ATOM 5318 N N . LYS A 1 653 ? 15.269 40.737 28.698 1.00 89.44 653 LYS A N 1
ATOM 5319 C CA . LYS A 1 653 ? 16.615 40.182 28.881 1.00 89.44 653 LYS A CA 1
ATOM 5320 C C . LYS A 1 653 ? 16.932 39.149 27.801 1.00 89.44 653 LYS A C 1
ATOM 5322 O O . LYS A 1 653 ? 16.166 38.220 27.564 1.00 89.44 653 LYS A O 1
ATOM 5327 N N . TRP A 1 654 ? 18.097 39.282 27.173 1.00 92.38 654 TRP A N 1
ATOM 5328 C CA . TRP A 1 654 ? 18.612 38.274 26.246 1.00 92.38 654 TRP A CA 1
ATOM 5329 C C . TRP A 1 654 ? 19.119 37.044 27.005 1.00 92.38 654 TRP A C 1
ATOM 5331 O O . TRP A 1 654 ? 20.047 37.162 27.805 1.00 92.38 654 TRP A O 1
ATOM 5341 N N . ARG A 1 655 ? 18.544 35.873 26.717 1.00 92.38 655 ARG A N 1
ATOM 5342 C CA . ARG A 1 655 ? 18.880 34.581 27.337 1.00 92.38 655 ARG A CA 1
ATOM 5343 C C . ARG A 1 655 ? 19.270 33.547 26.292 1.00 92.38 655 ARG A C 1
ATOM 5345 O O . ARG A 1 655 ? 18.657 33.495 25.229 1.00 92.38 655 ARG A O 1
ATOM 5352 N N . TYR A 1 656 ? 20.260 32.711 26.587 1.00 92.12 656 TYR A N 1
ATOM 5353 C CA . TYR A 1 656 ? 20.714 31.649 25.685 1.00 92.12 656 TYR A CA 1
ATOM 5354 C C . TYR A 1 656 ? 19.745 30.464 25.657 1.00 92.12 656 TYR A C 1
ATOM 5356 O O . TYR A 1 656 ? 19.342 29.957 26.702 1.00 92.12 656 TYR A O 1
ATOM 5364 N N . VAL A 1 657 ? 19.423 29.971 24.462 1.00 89.50 657 VAL A N 1
ATOM 5365 C CA . VAL A 1 657 ? 18.713 28.695 24.295 1.00 89.50 657 VAL A CA 1
ATOM 5366 C C . VAL A 1 657 ? 19.703 27.557 24.520 1.00 89.50 657 VAL A C 1
ATOM 5368 O O . VAL A 1 657 ? 20.793 27.549 23.941 1.00 89.50 657 VAL A O 1
ATOM 5371 N N . ARG A 1 658 ? 19.337 26.607 25.382 1.00 85.44 658 ARG A N 1
ATOM 5372 C CA . ARG A 1 658 ? 20.197 25.487 25.764 1.00 85.44 658 ARG A CA 1
ATOM 5373 C C . ARG A 1 658 ? 20.181 24.411 24.683 1.00 85.44 658 ARG A C 1
ATOM 5375 O O . ARG A 1 658 ? 19.120 23.954 24.273 1.00 85.44 658 ARG A O 1
ATOM 5382 N N . HIS A 1 659 ? 21.362 23.946 24.278 1.00 78.25 659 HIS A N 1
ATOM 5383 C CA . HIS A 1 659 ? 21.461 22.647 23.615 1.00 78.25 659 HIS A CA 1
ATOM 5384 C C . HIS A 1 659 ? 21.315 21.553 24.672 1.00 78.25 659 HIS A C 1
ATOM 5386 O O . HIS A 1 659 ? 22.106 21.504 25.615 1.00 78.25 659 HIS A O 1
ATOM 5392 N N . ILE A 1 660 ? 20.303 20.700 24.536 1.00 67.12 660 ILE A N 1
ATOM 5393 C CA . ILE A 1 660 ? 20.078 19.566 25.434 1.00 67.12 660 ILE A CA 1
ATOM 5394 C C . ILE A 1 660 ? 20.322 18.296 24.625 1.00 67.12 660 ILE A C 1
ATOM 5396 O O . ILE A 1 660 ? 19.571 17.991 23.705 1.00 67.12 660 ILE A O 1
ATOM 5400 N N . ASP A 1 661 ? 21.369 17.554 24.979 1.00 57.91 661 ASP A N 1
ATOM 5401 C CA . ASP A 1 661 ? 21.478 16.149 24.596 1.00 57.91 661 ASP A CA 1
ATOM 5402 C C . ASP A 1 661 ? 20.555 15.324 25.509 1.00 57.91 661 ASP A C 1
ATOM 5404 O O . ASP A 1 661 ? 20.531 15.534 26.727 1.00 57.91 661 ASP A O 1
ATOM 5408 N N . ASN A 1 662 ? 19.823 14.356 24.945 1.00 51.28 662 ASN A N 1
ATOM 5409 C CA . ASN A 1 662 ? 18.732 13.625 25.618 1.00 51.28 662 ASN A CA 1
ATOM 5410 C C . ASN A 1 662 ? 19.146 12.764 26.841 1.00 51.28 662 ASN A C 1
ATOM 5412 O O . ASN A 1 662 ? 18.321 12.051 27.401 1.00 51.28 662 ASN A O 1
ATOM 5416 N N . ALA A 1 663 ? 20.397 12.851 27.301 1.00 36.44 663 ALA A N 1
ATOM 5417 C CA . ALA A 1 663 ? 20.883 12.235 28.535 1.00 36.44 663 ALA A CA 1
ATOM 5418 C C . ALA A 1 663 ? 20.630 13.071 29.813 1.00 36.44 663 ALA A C 1
ATOM 5420 O O . ALA A 1 663 ? 20.838 12.561 30.912 1.00 36.44 663 ALA A O 1
ATOM 5421 N N . LEU A 1 664 ? 20.227 14.348 29.702 1.00 33.16 664 LEU A N 1
ATOM 5422 C CA . LEU A 1 664 ? 20.186 15.285 30.844 1.00 33.16 664 LEU A CA 1
ATOM 5423 C C . LEU A 1 664 ? 18.797 15.606 31.425 1.00 33.16 664 LEU A C 1
ATOM 5425 O O . LEU A 1 664 ? 18.724 16.333 32.418 1.00 33.16 664 LEU A O 1
ATOM 5429 N N . VAL A 1 665 ? 17.703 15.040 30.900 1.00 37.19 665 VAL A N 1
ATOM 5430 C CA . VAL A 1 665 ? 16.360 15.192 31.503 1.00 37.19 665 VAL A CA 1
ATOM 5431 C C . VAL A 1 665 ? 16.208 14.244 32.702 1.00 37.19 665 VAL A C 1
ATOM 5433 O O . VAL A 1 665 ? 15.471 13.263 32.688 1.00 37.19 665 VAL A O 1
ATOM 5436 N N . SER A 1 666 ? 16.944 14.550 33.772 1.00 30.00 666 SER A N 1
ATOM 5437 C CA . SER A 1 666 ? 16.883 13.857 35.060 1.00 30.00 666 SER A CA 1
ATOM 5438 C C . SER A 1 666 ? 15.616 14.244 35.837 1.00 30.00 666 SER A C 1
ATOM 5440 O O . SER A 1 666 ? 15.690 14.919 36.867 1.00 30.00 666 SER A O 1
ATOM 5442 N N . THR A 1 667 ? 14.450 13.778 35.390 1.00 35.75 667 THR A N 1
ATOM 5443 C CA . THR A 1 667 ? 13.303 13.605 36.293 1.00 35.75 667 THR A CA 1
ATOM 5444 C C . THR A 1 667 ? 13.409 12.244 36.981 1.00 35.75 667 THR A C 1
ATOM 5446 O O . THR A 1 667 ? 13.920 11.272 36.423 1.00 35.75 667 THR A O 1
ATOM 5449 N N . THR A 1 668 ? 12.951 12.159 38.230 1.00 31.77 668 THR A N 1
ATOM 5450 C CA . THR A 1 668 ? 13.219 11.022 39.133 1.00 31.77 668 THR A CA 1
ATOM 5451 C C . THR A 1 668 ? 12.617 9.682 38.672 1.00 31.77 668 THR A C 1
ATOM 5453 O O . THR A 1 668 ? 12.931 8.651 39.257 1.00 31.77 668 THR A O 1
ATOM 5456 N N . ALA A 1 669 ? 11.789 9.682 37.622 1.00 31.14 669 ALA A N 1
ATOM 5457 C CA . ALA A 1 669 ? 11.202 8.490 37.008 1.00 31.14 669 ALA A CA 1
ATOM 5458 C C . ALA A 1 669 ? 12.092 7.829 35.930 1.00 31.14 669 ALA A C 1
ATOM 5460 O O . ALA A 1 669 ? 11.875 6.674 35.583 1.00 31.14 669 ALA A O 1
ATOM 5461 N N . ALA A 1 670 ? 13.109 8.518 35.400 1.00 32.59 670 ALA A N 1
ATOM 5462 C CA . ALA A 1 670 ? 13.854 8.078 34.212 1.00 32.59 670 ALA A CA 1
ATOM 5463 C C . ALA A 1 670 ? 15.027 7.104 34.486 1.00 32.59 670 ALA A C 1
ATOM 5465 O O . ALA A 1 670 ? 15.947 7.005 33.676 1.00 32.59 670 ALA A O 1
ATOM 5466 N N . ARG A 1 671 ? 15.051 6.404 35.631 1.00 29.05 671 ARG A N 1
ATOM 5467 C CA . ARG A 1 671 ? 16.187 5.541 36.032 1.00 29.05 671 ARG A CA 1
ATOM 5468 C C . ARG A 1 671 ? 16.074 4.057 35.666 1.00 29.05 671 ARG A C 1
ATOM 5470 O O . ARG A 1 671 ? 17.054 3.345 35.865 1.00 29.05 671 ARG A O 1
ATOM 5477 N N . GLU A 1 672 ? 14.945 3.605 35.120 1.00 29.00 672 GLU A N 1
ATOM 5478 C CA . GLU A 1 672 ? 14.696 2.175 34.844 1.00 29.00 672 GLU A CA 1
ATOM 5479 C C . GLU A 1 672 ? 14.415 1.842 33.363 1.00 29.00 672 GLU A C 1
ATOM 5481 O O . GLU A 1 672 ? 14.215 0.679 33.025 1.00 29.00 672 GLU A O 1
ATOM 5486 N N . ALA A 1 673 ? 14.465 2.823 32.454 1.00 29.92 673 ALA A N 1
ATOM 5487 C CA . ALA A 1 673 ? 14.299 2.593 31.015 1.00 29.92 673 ALA A CA 1
ATOM 5488 C C . ALA A 1 673 ? 15.653 2.464 30.290 1.00 29.92 673 ALA A C 1
ATOM 5490 O O . ALA A 1 673 ? 16.536 3.312 30.438 1.00 29.92 673 ALA A O 1
ATOM 5491 N N . HIS A 1 674 ? 15.810 1.426 29.461 1.00 31.00 674 HIS A N 1
ATOM 5492 C CA . HIS A 1 674 ? 16.982 1.272 28.596 1.00 31.00 674 HIS A CA 1
ATOM 5493 C C . HIS A 1 674 ? 17.043 2.412 27.563 1.00 31.00 674 HIS A C 1
ATOM 5495 O O . HIS A 1 674 ? 16.100 2.656 26.815 1.00 31.00 674 HIS A O 1
ATOM 5501 N N . SER A 1 675 ? 18.166 3.130 27.538 1.00 27.72 675 SER A N 1
ATOM 5502 C CA . SER A 1 675 ? 18.282 4.438 26.891 1.00 27.72 675 SER A CA 1
ATOM 5503 C C . SER A 1 675 ? 18.346 4.381 25.358 1.00 27.72 675 SER A C 1
ATOM 5505 O O . SER A 1 675 ? 19.415 4.136 24.790 1.00 27.72 675 SER A O 1
ATOM 5507 N N . VAL A 1 676 ? 17.246 4.727 24.687 1.00 33.12 676 VAL A N 1
ATOM 5508 C CA . VAL A 1 676 ? 17.287 5.244 23.309 1.00 33.12 676 VAL A CA 1
ATOM 5509 C C . VAL A 1 676 ? 17.642 6.731 23.375 1.00 33.12 676 VAL A C 1
ATOM 5511 O O . VAL A 1 676 ? 16.928 7.519 23.994 1.00 33.12 676 VAL A O 1
ATOM 5514 N N . ILE A 1 677 ? 18.758 7.133 22.760 1.00 40.97 677 ILE A N 1
ATOM 5515 C CA . ILE A 1 677 ? 19.153 8.548 22.687 1.00 40.97 677 ILE A CA 1
ATOM 5516 C C . ILE A 1 677 ? 18.386 9.190 21.530 1.00 40.97 677 ILE A C 1
ATOM 5518 O O . ILE A 1 677 ? 18.804 9.126 20.375 1.00 40.97 677 ILE A O 1
ATOM 5522 N N . LEU A 1 678 ? 17.233 9.766 21.853 1.00 50.47 678 LEU A N 1
ATOM 5523 C CA . LEU A 1 678 ? 16.355 10.439 20.897 1.00 50.47 678 LEU A CA 1
ATOM 5524 C C . LEU A 1 678 ? 16.924 11.823 20.513 1.00 50.47 678 LEU A C 1
ATOM 5526 O O . LEU A 1 678 ? 17.880 12.304 21.127 1.00 50.47 678 LEU A O 1
ATOM 5530 N N . ALA A 1 679 ? 16.362 12.456 19.482 1.00 58.41 679 ALA A N 1
ATOM 5531 C CA . ALA A 1 679 ? 16.678 13.841 19.135 1.00 58.41 679 ALA A CA 1
ATOM 5532 C C . ALA A 1 679 ? 15.759 14.834 19.875 1.00 58.41 679 ALA A C 1
ATOM 5534 O O . ALA A 1 679 ? 14.706 14.460 20.401 1.00 58.41 679 ALA A O 1
ATOM 5535 N N . MET A 1 680 ? 16.170 16.104 19.914 1.00 69.88 680 MET A N 1
ATOM 5536 C CA . MET A 1 680 ? 15.359 17.222 20.400 1.00 69.88 680 MET A CA 1
ATOM 5537 C C . MET A 1 680 ? 15.339 18.339 19.356 1.00 69.88 680 MET A C 1
ATOM 5539 O O . MET A 1 680 ? 16.352 18.637 18.715 1.00 69.88 680 MET A O 1
ATOM 5543 N N . GLN A 1 681 ? 14.182 18.976 19.220 1.00 84.19 681 GLN A N 1
ATOM 5544 C CA . GLN A 1 681 ? 13.919 20.071 18.298 1.00 84.19 681 GLN A CA 1
ATOM 5545 C C . GLN A 1 681 ? 13.453 21.303 19.085 1.00 84.19 681 GLN A C 1
ATOM 5547 O O . GLN A 1 681 ? 12.729 21.179 20.069 1.00 84.19 681 GLN A O 1
ATOM 5552 N N . VAL A 1 682 ? 13.847 22.500 18.660 1.00 90.06 682 VAL A N 1
ATOM 5553 C CA . VAL A 1 682 ? 13.303 23.773 19.153 1.00 90.06 682 VAL A CA 1
ATOM 5554 C C . VAL A 1 682 ? 12.184 24.205 18.208 1.00 90.06 682 VAL A C 1
ATOM 5556 O O . VAL A 1 682 ? 12.415 24.287 17.003 1.00 90.06 682 VAL A O 1
ATOM 5559 N N . ILE A 1 683 ? 10.999 24.506 18.732 1.00 94.00 683 ILE A N 1
ATOM 5560 C CA . ILE A 1 683 ? 9.910 25.134 17.973 1.00 94.00 683 ILE A CA 1
ATOM 5561 C C . ILE A 1 683 ? 9.751 26.579 18.436 1.00 94.00 683 ILE A C 1
ATOM 5563 O O . ILE A 1 683 ? 9.776 26.847 19.641 1.00 94.00 683 ILE A O 1
ATOM 5567 N N . ASN A 1 684 ? 9.526 27.494 17.492 1.00 93.31 684 ASN A N 1
ATOM 5568 C CA . ASN A 1 684 ? 9.057 28.843 17.790 1.00 93.31 684 ASN A CA 1
ATOM 5569 C C . ASN A 1 684 ? 7.835 29.254 16.968 1.00 93.31 684 ASN A C 1
ATOM 5571 O O . ASN A 1 684 ? 7.645 28.826 15.828 1.00 93.31 684 ASN A O 1
ATOM 5575 N N . CYS A 1 685 ? 7.029 30.122 17.575 1.00 92.00 685 CYS A N 1
ATOM 5576 C CA . CYS A 1 685 ? 5.935 30.829 16.924 1.00 92.00 685 CYS A CA 1
ATOM 5577 C C . CYS A 1 685 ? 6.491 31.880 15.949 1.00 92.00 685 CYS A C 1
ATOM 5579 O O . CYS A 1 685 ? 7.516 32.511 16.235 1.00 92.00 685 CYS A O 1
ATOM 5581 N N . GLY A 1 686 ? 5.811 32.061 14.816 1.00 89.88 686 GLY A N 1
ATOM 5582 C CA . GLY A 1 686 ? 6.049 33.149 13.870 1.00 89.88 686 GLY A CA 1
ATOM 5583 C C . GLY A 1 686 ? 4.877 34.134 13.776 1.00 89.88 686 GLY A C 1
ATOM 5584 O O . GLY A 1 686 ? 3.773 33.877 14.267 1.00 89.88 686 GLY A O 1
ATOM 5585 N N . ASP A 1 687 ? 5.114 35.257 13.093 1.00 86.06 687 ASP A N 1
ATOM 5586 C CA . ASP A 1 687 ? 4.227 36.423 12.989 1.00 86.06 687 ASP A CA 1
ATOM 5587 C C . ASP A 1 687 ? 2.793 36.052 12.584 1.00 86.06 687 ASP A C 1
ATOM 5589 O O . ASP A 1 687 ? 1.833 36.684 13.017 1.00 86.06 687 ASP A O 1
ATOM 5593 N N . THR A 1 688 ? 2.624 35.029 11.743 1.00 89.25 688 THR A N 1
ATOM 5594 C CA . THR A 1 688 ? 1.306 34.666 11.198 1.00 89.25 688 THR A CA 1
ATOM 5595 C C . THR A 1 688 ? 0.485 33.829 12.178 1.00 89.25 688 THR A C 1
ATOM 5597 O O . THR A 1 688 ? -0.730 34.004 12.238 1.00 89.25 688 THR A O 1
ATOM 5600 N N . THR A 1 689 ? 1.130 33.025 13.031 1.00 92.50 689 THR A N 1
ATOM 5601 C CA . THR A 1 689 ? 0.469 32.341 14.157 1.00 92.50 689 THR A CA 1
ATOM 5602 C C . THR A 1 689 ? 0.127 33.326 15.272 1.00 92.50 689 THR A C 1
ATOM 5604 O O . THR A 1 689 ? -0.965 33.254 15.842 1.00 92.50 689 THR A O 1
ATOM 5607 N N . GLU A 1 690 ? 0.988 34.316 15.537 1.00 89.50 690 GLU A N 1
ATOM 5608 C CA . GLU A 1 690 ? 0.626 35.443 16.409 1.00 89.50 690 GLU A CA 1
ATOM 5609 C C . GLU A 1 690 ? -0.588 36.203 15.853 1.00 89.50 690 GLU A C 1
ATOM 5611 O O . GLU A 1 690 ? -1.550 36.451 16.582 1.00 89.50 690 GLU A O 1
ATOM 5616 N N . TYR A 1 691 ? -0.612 36.488 14.549 1.00 86.44 691 TYR A N 1
ATOM 5617 C CA . TYR A 1 691 ? -1.729 37.180 13.907 1.00 86.44 691 TYR A CA 1
ATOM 5618 C C . TYR A 1 691 ? -3.052 36.409 14.050 1.00 86.44 691 TYR A C 1
ATOM 5620 O O . TYR A 1 691 ? -4.046 36.975 14.515 1.00 86.44 691 TYR A O 1
ATOM 5628 N N . VAL A 1 692 ? -3.103 35.127 13.665 1.00 89.69 692 VAL A N 1
ATOM 5629 C CA . VAL A 1 692 ? -4.363 34.353 13.694 1.00 89.69 692 VAL A CA 1
ATOM 5630 C C . VAL A 1 692 ? -4.778 33.960 15.115 1.00 89.69 692 VAL A C 1
ATOM 5632 O O . VAL A 1 692 ? -5.964 33.796 15.381 1.00 89.69 692 VAL A O 1
ATOM 5635 N N . SER A 1 693 ? -3.848 33.921 16.073 1.00 90.06 693 SER A N 1
ATOM 5636 C CA . SER A 1 693 ? -4.179 33.867 17.506 1.00 90.06 693 SER A CA 1
ATOM 5637 C C . SER A 1 693 ? -4.518 35.244 18.107 1.00 90.06 693 SER A C 1
ATOM 5639 O O . SER A 1 693 ? -4.681 35.368 19.317 1.00 90.06 693 SER A O 1
ATOM 5641 N N . GLY A 1 694 ? -4.636 36.301 17.293 1.00 83.44 694 GLY A N 1
ATOM 5642 C CA . GLY A 1 694 ? -5.030 37.642 17.737 1.00 83.44 694 GLY A CA 1
ATOM 5643 C C . GLY A 1 694 ? -4.046 38.304 18.708 1.00 83.44 694 GLY A C 1
ATOM 5644 O O . GLY A 1 694 ? -4.456 39.139 19.513 1.00 83.44 694 GLY A O 1
ATOM 5645 N N . GLY A 1 695 ? -2.769 37.925 18.665 1.00 82.81 695 GLY A N 1
ATOM 5646 C CA . GLY A 1 695 ? -1.755 38.355 19.624 1.00 82.81 695 GLY A CA 1
ATOM 5647 C C . GLY A 1 695 ? -1.633 37.456 20.858 1.00 82.81 695 GLY A C 1
ATOM 5648 O O . GLY A 1 695 ? -0.923 37.836 21.788 1.00 82.81 695 GLY A O 1
ATOM 5649 N N . TYR A 1 696 ? -2.329 36.316 20.936 1.00 89.38 696 TYR A N 1
ATOM 5650 C CA . TYR A 1 696 ? -2.266 35.444 22.114 1.00 89.38 696 TYR A CA 1
ATOM 5651 C C . TYR A 1 696 ? -0.995 34.589 22.143 1.00 89.38 696 TYR A C 1
ATOM 5653 O O . TYR A 1 696 ? -0.309 34.576 23.162 1.00 89.38 696 TYR A O 1
ATOM 5661 N N . TYR A 1 697 ? -0.643 33.921 21.043 1.00 93.31 697 TYR A N 1
ATOM 5662 C CA . TYR A 1 697 ? 0.671 33.293 20.880 1.00 93.31 697 TYR A CA 1
ATOM 5663 C C . TYR A 1 697 ? 1.677 34.322 20.368 1.00 93.31 697 TYR A C 1
ATOM 5665 O O . TYR A 1 697 ? 1.326 35.169 19.556 1.00 93.31 697 TYR A O 1
ATOM 5673 N N . LYS A 1 698 ? 2.917 34.282 20.864 1.00 87.81 698 LYS A N 1
ATOM 5674 C CA . LYS A 1 698 ? 3.891 35.371 20.691 1.00 87.81 698 LYS A CA 1
ATOM 5675 C C . LYS A 1 698 ? 4.978 35.031 19.684 1.00 87.81 698 LYS A C 1
ATOM 5677 O O . LYS A 1 698 ? 5.724 34.081 19.908 1.00 87.81 698 LYS A O 1
ATOM 5682 N N . SER A 1 699 ? 5.113 35.832 18.628 1.00 87.25 699 SER A N 1
ATOM 5683 C CA . SER A 1 699 ? 6.243 35.775 17.700 1.00 87.25 699 SER A CA 1
ATOM 5684 C C . SER A 1 699 ? 7.479 36.325 18.415 1.00 87.25 699 SER A C 1
ATOM 5686 O O . SER A 1 699 ? 7.662 37.531 18.593 1.00 87.25 699 SER A O 1
ATOM 5688 N N . ALA A 1 700 ? 8.296 35.421 18.951 1.00 82.38 700 ALA A N 1
ATOM 5689 C CA . ALA A 1 700 ? 9.328 35.787 19.910 1.00 82.38 700 ALA A CA 1
ATOM 5690 C C . ALA A 1 700 ? 10.604 36.315 19.234 1.00 82.38 700 ALA A C 1
ATOM 5692 O O . ALA A 1 700 ? 11.224 35.657 18.390 1.00 82.38 700 ALA A O 1
ATOM 5693 N N . ILE A 1 701 ? 11.027 37.506 19.668 1.00 86.44 701 ILE A N 1
ATOM 5694 C CA . ILE A 1 701 ? 12.240 38.159 19.177 1.00 86.44 701 ILE A CA 1
ATOM 5695 C C . ILE A 1 701 ? 13.464 37.348 19.618 1.00 86.44 701 ILE A C 1
ATOM 5697 O O . ILE A 1 701 ? 13.714 37.153 20.808 1.00 86.44 701 ILE A O 1
ATOM 5701 N N . HIS A 1 702 ? 14.263 36.917 18.651 1.00 90.75 702 HIS A N 1
ATOM 5702 C CA . HIS A 1 702 ? 15.457 36.115 18.864 1.00 90.75 702 HIS A CA 1
ATOM 5703 C C . HIS A 1 702 ? 16.622 36.599 17.986 1.00 90.75 702 HIS A C 1
ATOM 5705 O O . HIS A 1 702 ? 16.446 37.270 16.968 1.00 90.75 702 HIS A O 1
ATOM 5711 N N . ARG A 1 703 ? 17.852 36.311 18.413 1.00 90.88 703 ARG A N 1
ATOM 5712 C CA . ARG A 1 703 ? 19.097 36.718 17.749 1.00 90.88 703 ARG A CA 1
ATOM 5713 C C . ARG A 1 703 ? 20.125 35.597 17.802 1.00 90.88 703 ARG A C 1
ATOM 5715 O O . ARG A 1 703 ? 20.017 34.679 18.612 1.00 90.88 703 ARG A O 1
ATOM 5722 N N . VAL A 1 704 ? 21.163 35.696 16.979 1.00 90.62 704 VAL A N 1
ATOM 5723 C CA . VAL A 1 704 ? 22.335 34.813 17.082 1.00 90.62 704 VAL A CA 1
ATOM 5724 C C . VAL A 1 704 ? 23.541 35.668 17.435 1.00 90.62 704 VAL A C 1
ATOM 5726 O O . VAL A 1 704 ? 23.694 36.748 16.872 1.00 90.62 704 VAL A O 1
ATOM 5729 N N . VAL A 1 705 ? 24.387 35.212 18.354 1.00 91.69 705 VAL A N 1
ATOM 5730 C CA . VAL A 1 705 ? 25.586 35.925 18.826 1.00 91.69 705 VAL A CA 1
ATOM 5731 C C . VAL A 1 705 ? 26.850 35.071 18.684 1.00 91.69 705 VAL A C 1
ATOM 5733 O O . VAL A 1 705 ? 26.767 33.870 18.423 1.00 91.69 705 VAL A O 1
ATOM 5736 N N . LYS A 1 706 ? 28.016 35.702 18.847 1.00 90.88 706 LYS A N 1
ATOM 5737 C CA . LYS A 1 706 ? 29.324 35.061 18.996 1.00 90.88 706 LYS A CA 1
ATOM 5738 C C . LYS A 1 706 ? 29.234 34.026 20.130 1.00 90.88 706 LYS A C 1
ATOM 5740 O O . LYS A 1 706 ? 28.767 34.390 21.211 1.00 90.88 706 LYS A O 1
ATOM 5745 N N . PRO A 1 707 ? 29.637 32.762 19.907 1.00 90.19 707 PRO A N 1
ATOM 5746 C CA . PRO A 1 707 ? 29.643 31.755 20.964 1.00 90.19 707 PRO A CA 1
ATOM 5747 C C . PRO A 1 707 ? 30.547 32.145 22.152 1.00 90.19 707 PRO A C 1
ATOM 5749 O O . PRO A 1 707 ? 31.460 32.959 21.970 1.00 90.19 707 PRO A O 1
ATOM 5752 N N . PRO A 1 708 ? 30.346 31.537 23.339 1.00 90.31 708 PRO A N 1
ATOM 5753 C CA . PRO A 1 708 ? 31.281 31.593 24.464 1.00 90.31 708 PRO A CA 1
ATOM 5754 C C . PRO A 1 708 ? 32.731 31.290 24.054 1.00 90.31 708 PRO A C 1
ATOM 5756 O O . PRO A 1 708 ? 32.973 30.624 23.045 1.00 90.31 708 PRO A O 1
ATOM 5759 N N . GLU A 1 709 ? 33.717 31.762 24.827 1.00 86.75 709 GLU A N 1
ATOM 5760 C CA . GLU A 1 709 ? 35.133 31.706 24.413 1.00 86.75 709 GLU A CA 1
ATOM 5761 C C . GLU A 1 709 ? 35.641 30.279 24.143 1.00 86.75 709 GLU A C 1
ATOM 5763 O O . GLU A 1 709 ? 36.463 30.084 23.250 1.00 86.75 709 GLU A O 1
ATOM 5768 N N . ASP A 1 710 ? 35.120 29.277 24.857 1.00 88.88 710 ASP A N 1
ATOM 5769 C CA . ASP A 1 710 ? 35.466 27.859 24.674 1.00 88.88 710 ASP A CA 1
ATOM 5770 C C . ASP A 1 710 ? 34.876 27.229 23.395 1.00 88.88 710 ASP A C 1
ATOM 5772 O O . ASP A 1 710 ? 35.310 26.159 22.965 1.00 88.88 710 ASP A O 1
ATOM 5776 N N . GLN A 1 711 ? 33.938 27.924 22.748 1.00 88.00 711 GLN A N 1
ATOM 5777 C CA . GLN A 1 711 ? 33.349 27.596 21.448 1.00 88.00 711 GLN A CA 1
ATOM 5778 C C . GLN A 1 711 ? 33.701 28.621 20.355 1.00 88.00 711 GLN A C 1
ATOM 5780 O O . GLN A 1 711 ? 33.216 28.522 19.222 1.00 88.00 711 GLN A O 1
ATOM 5785 N N . ASN A 1 712 ? 34.549 29.605 20.659 1.00 82.62 712 ASN A N 1
ATOM 5786 C CA . ASN A 1 712 ? 34.953 30.623 19.700 1.00 82.62 712 ASN A CA 1
ATOM 5787 C C . ASN A 1 712 ? 35.749 29.996 18.537 1.00 82.62 712 ASN A C 1
ATOM 5789 O O . ASN A 1 712 ? 36.561 29.091 18.721 1.00 82.62 712 ASN A O 1
ATOM 5793 N N . GLY A 1 713 ? 35.506 30.469 17.314 1.00 82.06 713 GLY A N 1
ATOM 5794 C CA . GLY A 1 713 ? 36.133 29.938 16.098 1.00 82.06 713 GLY A CA 1
ATOM 5795 C C . GLY A 1 713 ? 35.495 28.670 15.507 1.00 82.06 713 GLY A C 1
ATOM 5796 O O . GLY A 1 713 ? 35.840 28.308 14.382 1.00 82.06 713 GLY A O 1
ATOM 5797 N N . TYR A 1 714 ? 34.531 28.025 16.174 1.00 86.31 714 TYR A N 1
ATOM 5798 C CA . TYR A 1 714 ? 33.757 26.939 15.559 1.00 86.31 714 TYR A CA 1
ATOM 5799 C C . TYR A 1 714 ? 32.691 27.479 14.591 1.00 86.31 714 TYR A C 1
ATOM 5801 O O . TYR A 1 714 ? 32.066 28.515 14.824 1.00 86.31 714 TYR A O 1
ATOM 5809 N N . LYS A 1 715 ? 32.444 26.747 13.497 1.00 88.19 715 LYS A N 1
ATOM 5810 C CA . LYS A 1 715 ? 31.276 26.979 12.635 1.00 88.19 715 LYS A CA 1
ATOM 5811 C C . LYS A 1 715 ? 30.025 26.411 13.305 1.00 88.19 715 LYS A C 1
ATOM 5813 O O . LYS A 1 715 ? 30.051 25.285 13.797 1.00 88.19 715 LYS A O 1
ATOM 5818 N N . ARG A 1 716 ? 28.906 27.136 13.245 1.00 87.81 716 ARG A N 1
ATOM 5819 C CA . ARG A 1 716 ? 27.586 26.618 13.648 1.00 87.81 716 ARG A CA 1
ATOM 5820 C C . ARG A 1 716 ? 26.821 26.176 12.410 1.00 87.81 716 ARG A C 1
ATOM 5822 O O . ARG A 1 716 ? 26.618 26.992 11.518 1.00 87.81 716 ARG A O 1
ATOM 5829 N N . LEU A 1 717 ? 26.378 24.924 12.377 1.00 89.88 717 LEU A N 1
ATOM 5830 C CA . LEU A 1 717 ? 25.444 24.402 11.377 1.00 89.88 717 LEU A CA 1
ATOM 5831 C C . LEU A 1 717 ? 24.054 24.268 12.020 1.00 89.88 717 LEU A C 1
ATOM 5833 O O . LEU A 1 717 ? 23.953 23.977 13.213 1.00 89.88 717 LEU A O 1
ATOM 5837 N N . GLY A 1 718 ? 22.991 24.511 11.257 1.00 90.56 718 GLY A N 1
ATOM 5838 C CA . GLY A 1 718 ? 21.607 24.401 11.721 1.00 90.56 718 GLY A CA 1
ATOM 5839 C C . GLY A 1 718 ? 20.672 23.910 10.621 1.00 90.56 718 GLY A C 1
ATOM 5840 O O . GLY A 1 718 ? 20.833 24.287 9.454 1.00 90.56 718 GLY A O 1
ATOM 5841 N N . LEU A 1 719 ? 19.702 23.085 11.017 1.00 94.50 719 LEU A N 1
ATOM 5842 C CA . LEU A 1 719 ? 18.607 22.600 10.176 1.00 94.50 719 LEU A CA 1
ATOM 5843 C C . LEU A 1 719 ? 17.339 23.341 10.594 1.00 94.50 719 LEU A C 1
ATOM 5845 O O . LEU A 1 719 ? 17.014 23.356 11.781 1.00 94.50 719 LEU A O 1
ATOM 5849 N N . PHE A 1 720 ? 16.637 23.951 9.646 1.00 94.31 720 PHE A N 1
ATOM 5850 C CA . PHE A 1 720 ? 15.450 24.753 9.927 1.00 94.31 720 PHE A CA 1
ATOM 5851 C C . PHE A 1 720 ? 14.323 24.380 8.966 1.00 94.31 720 PHE A C 1
ATOM 5853 O O . PHE A 1 720 ? 14.505 24.462 7.752 1.00 94.31 720 PHE A O 1
ATOM 5860 N N . TYR A 1 721 ? 13.149 24.041 9.483 1.00 95.31 721 TYR A N 1
ATOM 5861 C CA . TYR A 1 721 ? 11.920 23.945 8.706 1.00 95.31 721 TYR A CA 1
ATOM 5862 C C . TYR A 1 721 ? 11.052 25.172 8.976 1.00 95.31 721 TYR A C 1
ATOM 5864 O O . TYR A 1 721 ? 10.615 25.391 10.102 1.00 95.31 721 TYR A O 1
ATOM 5872 N N . PHE A 1 722 ? 10.821 25.980 7.945 1.00 93.75 722 PHE A N 1
ATOM 5873 C CA . PHE A 1 722 ? 10.009 27.190 8.010 1.00 93.75 722 PHE A CA 1
ATOM 5874 C C . PHE A 1 722 ? 8.617 26.873 7.468 1.00 93.75 722 PHE A C 1
ATOM 5876 O O . PHE A 1 722 ? 8.461 26.612 6.272 1.00 93.75 722 PHE A O 1
ATOM 5883 N N . HIS A 1 723 ? 7.622 26.878 8.351 1.00 94.06 723 HIS A N 1
ATOM 5884 C CA . HIS A 1 723 ? 6.262 26.434 8.070 1.00 94.06 723 HIS A CA 1
ATOM 5885 C C . HIS A 1 723 ? 5.340 27.626 7.822 1.00 94.06 723 HIS A C 1
ATOM 5887 O O . HIS A 1 723 ? 5.310 28.569 8.611 1.00 94.06 723 HIS A O 1
ATOM 5893 N N . TYR A 1 724 ? 4.608 27.596 6.714 1.00 92.31 724 TYR A N 1
ATOM 5894 C CA . TYR A 1 724 ? 3.651 28.629 6.332 1.00 92.31 724 TYR A CA 1
ATOM 5895 C C . TYR A 1 724 ? 2.278 28.006 6.127 1.00 92.31 724 TYR A C 1
ATOM 5897 O O . TYR A 1 724 ? 2.179 26.942 5.512 1.00 92.31 724 TYR A O 1
ATOM 5905 N N . MET A 1 725 ? 1.242 28.746 6.521 1.00 92.56 725 MET A N 1
ATOM 5906 C CA . MET A 1 725 ? -0.124 28.561 6.020 1.00 92.56 725 MET A CA 1
ATOM 5907 C C . MET A 1 725 ? -0.174 28.534 4.478 1.00 92.56 725 MET A C 1
ATOM 5909 O O . MET A 1 725 ? 0.737 29.045 3.811 1.00 92.56 725 MET A O 1
ATOM 5913 N N . ALA A 1 726 ? -1.249 27.989 3.905 1.00 91.44 726 ALA A N 1
ATOM 5914 C CA . ALA A 1 726 ? -1.533 28.102 2.472 1.00 91.44 726 ALA A CA 1
ATOM 5915 C C . ALA A 1 726 ? -1.670 29.576 2.028 1.00 91.44 726 ALA A C 1
ATOM 5917 O O . ALA A 1 726 ? -2.048 30.454 2.805 1.00 91.44 726 ALA A O 1
ATOM 5918 N N . ASP A 1 727 ? -1.281 29.872 0.784 1.00 89.56 727 ASP A N 1
ATOM 5919 C CA . ASP A 1 727 ? -1.044 31.240 0.299 1.00 89.56 727 ASP A CA 1
ATOM 5920 C C . ASP A 1 727 ? -2.311 32.115 0.214 1.00 89.56 727 ASP A C 1
ATOM 5922 O O . ASP A 1 727 ? -2.220 33.350 0.252 1.00 89.56 727 ASP A O 1
ATOM 5926 N N . ASP A 1 728 ? -3.482 31.498 0.097 1.00 88.94 728 ASP A N 1
ATOM 5927 C CA . ASP A 1 728 ? -4.794 32.138 0.006 1.00 88.94 728 ASP A CA 1
ATOM 5928 C C . ASP A 1 728 ? -5.445 32.410 1.376 1.00 88.94 728 ASP A C 1
ATOM 5930 O O . ASP A 1 728 ? -6.275 33.323 1.471 1.00 88.94 728 ASP A O 1
ATOM 5934 N N . ILE A 1 729 ? -5.015 31.707 2.435 1.00 90.00 729 ILE A N 1
ATOM 5935 C CA . ILE A 1 729 ? -5.458 31.912 3.821 1.00 90.00 729 ILE A CA 1
ATOM 5936 C C . ILE A 1 729 ? -5.347 33.395 4.170 1.00 90.00 729 ILE A C 1
ATOM 5938 O O . ILE A 1 729 ? -4.277 34.012 4.124 1.00 90.00 729 ILE A O 1
ATOM 5942 N N . ARG A 1 730 ? -6.487 33.983 4.537 1.00 88.00 730 ARG A N 1
ATOM 5943 C CA . ARG A 1 730 ? -6.548 35.327 5.106 1.00 88.00 730 ARG A CA 1
ATOM 5944 C C . ARG A 1 730 ? -6.028 35.273 6.530 1.00 88.00 730 ARG A C 1
ATOM 5946 O O . ARG A 1 730 ? -6.552 34.522 7.348 1.00 88.00 730 ARG A O 1
ATOM 5953 N N . LEU A 1 731 ? -5.038 36.107 6.829 1.00 86.44 731 LEU A N 1
ATOM 5954 C CA . LEU A 1 731 ? -4.575 36.295 8.196 1.00 86.44 731 LEU A CA 1
ATOM 5955 C C . LEU A 1 731 ? -5.666 37.059 8.953 1.00 86.44 731 LEU A C 1
ATOM 5957 O O . LEU A 1 731 ? -5.736 38.284 8.906 1.00 86.44 731 LEU A O 1
ATOM 5961 N N . GLU A 1 732 ? -6.571 36.329 9.595 1.00 85.31 732 GLU A N 1
ATOM 5962 C CA . GLU A 1 732 ? -7.650 36.855 10.430 1.00 85.31 732 GLU A CA 1
ATOM 5963 C C . GLU A 1 732 ? -7.619 36.159 11.798 1.00 85.31 732 GLU A C 1
ATOM 5965 O O . GLU A 1 732 ? -7.350 34.960 11.858 1.00 85.31 732 GLU A O 1
ATOM 5970 N N . PRO A 1 733 ? -7.893 36.869 12.912 1.00 87.00 733 PRO A N 1
ATOM 5971 C CA . PRO A 1 733 ? -7.966 36.230 14.220 1.00 87.00 733 PRO A CA 1
ATOM 5972 C C . PRO A 1 733 ? -9.033 35.127 14.256 1.00 87.00 733 PRO A C 1
ATOM 5974 O O . PRO A 1 733 ? -10.163 35.342 13.807 1.00 87.00 733 PRO A O 1
ATOM 5977 N N . LEU A 1 734 ? -8.701 33.983 14.854 1.00 90.81 734 LEU A N 1
ATOM 5978 C CA . LEU A 1 734 ? -9.550 32.801 15.030 1.00 90.81 734 LEU A CA 1
ATOM 5979 C C . LEU A 1 734 ? -10.622 33.052 16.104 1.00 90.81 734 LEU A C 1
ATOM 5981 O O . LEU A 1 734 ? -10.625 32.452 17.176 1.00 90.81 734 LEU A O 1
ATOM 5985 N N . ARG A 1 735 ? -11.550 33.976 15.823 1.00 83.62 735 ARG A N 1
ATOM 5986 C CA . ARG A 1 735 ? -12.581 34.482 16.759 1.00 83.62 735 ARG A CA 1
ATOM 5987 C C . ARG A 1 735 ? -13.521 33.409 17.313 1.00 83.62 735 ARG A C 1
ATOM 5989 O O . ARG A 1 735 ? -14.221 33.675 18.285 1.00 83.62 735 ARG A O 1
ATOM 5996 N N . SER A 1 736 ? -13.565 32.228 16.702 1.00 87.56 736 SER A N 1
ATOM 5997 C CA . SER A 1 736 ? -14.251 31.043 17.225 1.00 87.56 736 SER A CA 1
ATOM 5998 C C . SER A 1 736 ? -13.625 30.507 18.517 1.00 87.56 736 SER A C 1
ATOM 6000 O O . SER A 1 736 ? -14.325 29.833 19.265 1.00 87.56 736 SER A O 1
ATOM 6002 N N . SER A 1 737 ? -12.356 30.824 18.803 1.00 93.12 737 SER A N 1
ATOM 6003 C CA . SER A 1 737 ? -11.635 30.368 19.994 1.00 93.12 737 SER A CA 1
ATOM 6004 C C . SER A 1 737 ? -12.276 30.886 21.290 1.00 93.12 737 SER A C 1
ATOM 6006 O O . SER A 1 737 ? -12.305 32.103 21.516 1.00 93.12 737 SER A O 1
ATOM 6008 N N . PRO A 1 738 ? -12.709 29.989 22.195 1.00 93.31 738 PRO A N 1
ATOM 6009 C CA . PRO A 1 738 ? -13.157 30.364 23.533 1.00 93.31 738 PRO A CA 1
ATOM 6010 C C . PRO A 1 738 ? -12.061 31.052 24.357 1.00 93.31 738 PRO A C 1
ATOM 6012 O O . PRO A 1 738 ? -12.365 31.956 25.134 1.00 93.31 738 PRO A O 1
ATOM 6015 N N . VAL A 1 739 ? -10.788 30.676 24.171 1.00 91.62 739 VAL A N 1
ATOM 6016 C CA . VAL A 1 739 ? -9.641 31.319 24.838 1.00 91.62 739 VAL A CA 1
ATOM 6017 C C . VAL A 1 739 ? -9.553 32.794 24.442 1.00 91.62 739 VAL A C 1
ATOM 6019 O O . VAL A 1 739 ? -9.593 33.659 25.315 1.00 91.62 739 VAL A O 1
ATOM 6022 N N . LEU A 1 740 ? -9.533 33.103 23.140 1.00 89.31 740 LEU A N 1
ATOM 6023 C CA . LEU A 1 740 ? -9.436 34.490 22.661 1.00 89.31 740 LEU A CA 1
ATOM 6024 C C . LEU A 1 740 ? -10.642 35.343 23.088 1.00 89.31 740 LEU A C 1
ATOM 6026 O O . LEU A 1 740 ? -10.488 36.523 23.407 1.00 89.31 740 LEU A O 1
ATOM 6030 N N . GLN A 1 741 ? -11.835 34.742 23.148 1.00 88.62 741 GLN A N 1
ATOM 6031 C CA . GLN A 1 741 ? -13.040 35.406 23.652 1.00 88.62 741 GLN A CA 1
ATOM 6032 C C . GLN A 1 741 ? -12.937 35.751 25.146 1.00 88.62 741 GLN A C 1
ATOM 6034 O O . GLN A 1 741 ? -13.320 36.856 25.532 1.00 88.62 741 GLN A O 1
ATOM 6039 N N . ARG A 1 742 ? -12.399 34.850 25.986 1.00 91.44 742 ARG A N 1
ATOM 6040 C CA . ARG A 1 742 ? -12.207 35.100 27.428 1.00 91.44 742 ARG A CA 1
ATOM 6041 C C . ARG A 1 742 ? -11.165 36.179 27.711 1.00 91.44 742 ARG A C 1
ATOM 6043 O O . ARG A 1 742 ? -11.387 36.994 28.600 1.00 91.44 742 ARG A O 1
ATOM 6050 N N . GLU A 1 743 ? -10.100 36.238 26.917 1.00 83.56 743 GLU A N 1
ATOM 6051 C CA . GLU A 1 743 ? -9.083 37.300 26.984 1.00 83.56 743 GLU A CA 1
ATOM 6052 C C . GLU A 1 743 ? -9.567 38.648 26.400 1.00 83.56 743 GLU A C 1
ATOM 6054 O O . GLU A 1 743 ? -8.824 39.628 26.365 1.00 83.56 743 GLU A O 1
ATOM 6059 N N . GLY A 1 744 ? -10.812 38.732 25.911 1.00 77.50 744 GLY A N 1
ATOM 6060 C CA . GLY A 1 744 ? -11.382 39.960 25.345 1.00 77.50 744 GLY A CA 1
ATOM 6061 C C . GLY A 1 744 ? -10.773 40.382 24.001 1.00 77.50 744 GLY A C 1
ATOM 6062 O O . GLY A 1 744 ? -10.991 41.516 23.553 1.00 77.50 744 GLY A O 1
ATOM 6063 N N . ILE A 1 745 ? -10.038 39.485 23.332 1.00 74.69 745 ILE A N 1
ATOM 6064 C CA . ILE A 1 745 ? -9.333 39.731 22.069 1.00 74.69 745 ILE A CA 1
ATOM 6065 C C . ILE A 1 745 ? -10.363 39.844 20.936 1.00 74.69 745 ILE A C 1
ATOM 6067 O O . ILE A 1 745 ? -10.767 38.881 20.290 1.00 74.69 745 ILE A O 1
ATOM 6071 N N . THR A 1 746 ? -10.827 41.074 20.726 1.00 56.34 746 THR A N 1
ATOM 6072 C CA . THR A 1 746 ? -11.980 41.406 19.870 1.00 56.34 746 THR A CA 1
ATOM 6073 C C . THR A 1 746 ? -11.645 42.381 18.741 1.00 56.34 746 THR A C 1
ATOM 6075 O O . THR A 1 746 ? -12.497 42.663 17.894 1.00 56.34 746 THR A O 1
ATOM 6078 N N . LYS A 1 747 ? -10.427 42.938 18.719 1.00 51.00 747 LYS A N 1
ATOM 6079 C CA . LYS A 1 747 ? -10.115 44.122 17.912 1.00 51.00 747 LYS A CA 1
ATOM 6080 C C . LYS A 1 747 ? -9.542 43.786 16.536 1.00 51.00 747 LYS A C 1
ATOM 6082 O O . LYS A 1 747 ? -8.683 42.928 16.375 1.00 51.00 747 LYS A O 1
ATOM 6087 N N . VAL A 1 748 ? -10.027 44.527 15.545 1.00 47.16 748 VAL A N 1
ATOM 6088 C CA . VAL A 1 748 ? -9.573 44.476 14.156 1.00 47.16 748 VAL A CA 1
ATOM 6089 C C . VAL A 1 748 ? -8.227 45.187 14.022 1.00 47.16 748 VAL A C 1
ATOM 6091 O O . VAL A 1 748 ? -8.082 46.346 14.412 1.00 47.16 748 VAL A O 1
ATOM 6094 N N . ILE A 1 749 ? -7.269 44.500 13.408 1.00 50.09 749 ILE A N 1
ATOM 6095 C CA . ILE A 1 749 ? -6.099 45.103 12.772 1.00 50.09 749 ILE A CA 1
ATOM 6096 C C . ILE A 1 749 ? -6.636 45.974 11.615 1.00 50.09 749 ILE A C 1
ATOM 6098 O O . ILE A 1 749 ? -7.224 45.441 10.681 1.00 50.09 749 ILE A O 1
ATOM 6102 N N . ASN A 1 750 ? -6.564 47.309 11.754 1.00 44.91 750 ASN A N 1
ATOM 6103 C CA . ASN A 1 750 ? -7.345 48.336 11.021 1.00 44.91 750 ASN A CA 1
ATOM 6104 C C . ASN A 1 750 ? -7.267 48.295 9.468 1.00 44.91 750 ASN A C 1
ATOM 6106 O O . ASN A 1 750 ? -6.679 49.173 8.837 1.00 44.91 750 ASN A O 1
ATOM 6110 N N . GLY A 1 751 ? -7.910 47.326 8.826 1.00 56.22 751 GLY A N 1
ATOM 6111 C CA . GLY A 1 751 ? -7.969 47.211 7.370 1.00 56.22 751 GLY A CA 1
ATOM 6112 C C . GLY A 1 751 ? -8.467 45.835 6.924 1.00 56.22 751 GLY A C 1
ATOM 6113 O O . GLY A 1 751 ? -8.844 45.014 7.761 1.00 56.22 751 GLY A O 1
ATOM 6114 N N . PRO A 1 752 ? -8.496 45.560 5.609 1.00 63.56 752 PRO A N 1
ATOM 6115 C CA . PRO A 1 752 ? -8.684 44.203 5.122 1.00 63.56 752 PRO A CA 1
ATOM 6116 C C . PRO A 1 752 ? -7.454 43.357 5.471 1.00 63.56 752 PRO A C 1
ATOM 6118 O O . PRO A 1 752 ? -6.326 43.734 5.154 1.00 63.56 752 PRO A O 1
ATOM 6121 N N . ALA A 1 753 ? -7.683 42.195 6.077 1.00 73.88 753 ALA A N 1
ATOM 6122 C CA . ALA A 1 753 ? -6.646 41.198 6.301 1.00 73.88 753 ALA A CA 1
ATOM 6123 C C . ALA A 1 753 ? -5.935 40.823 4.983 1.00 73.88 753 ALA A C 1
ATOM 6125 O O . ALA A 1 753 ? -6.622 40.534 3.989 1.00 73.88 753 ALA A O 1
ATOM 6126 N N . PRO A 1 754 ? -4.588 40.806 4.946 1.00 84.56 754 PRO A N 1
ATOM 6127 C CA . PRO A 1 754 ? -3.854 40.276 3.807 1.00 84.56 754 PRO A CA 1
ATOM 6128 C C . PRO A 1 754 ? -4.030 38.753 3.733 1.00 84.56 754 PRO A C 1
ATOM 6130 O O . PRO A 1 754 ? -4.241 38.085 4.746 1.00 84.56 754 PRO A O 1
ATOM 6133 N N . THR A 1 755 ? -3.898 38.190 2.532 1.00 88.12 755 THR A N 1
ATOM 6134 C CA . THR A 1 755 ? -3.627 36.752 2.411 1.00 88.12 755 THR A CA 1
ATOM 6135 C C . THR A 1 755 ? -2.178 36.465 2.789 1.00 88.12 755 THR A C 1
ATOM 6137 O O . THR A 1 755 ? -1.316 37.345 2.665 1.00 88.12 755 THR A O 1
ATOM 6140 N N . GLN A 1 756 ? -1.890 35.232 3.188 1.00 89.00 756 GLN A N 1
ATOM 6141 C CA . GLN A 1 756 ? -0.547 34.764 3.521 1.00 89.00 756 GLN A CA 1
ATOM 6142 C C . GLN A 1 756 ? 0.470 35.038 2.396 1.00 89.00 756 GLN A C 1
ATOM 6144 O O . GLN A 1 756 ? 1.580 35.508 2.652 1.00 89.00 756 GLN A O 1
ATOM 6149 N N . HIS A 1 757 ? 0.075 34.862 1.130 1.00 85.62 757 HIS A N 1
ATOM 6150 C CA . HIS A 1 757 ? 0.876 35.231 -0.044 1.00 85.62 757 HIS A CA 1
ATOM 6151 C C . HIS A 1 757 ? 1.293 36.705 -0.042 1.00 85.62 757 HIS A C 1
ATOM 6153 O O . HIS A 1 757 ? 2.453 37.050 -0.286 1.00 85.62 757 HIS A O 1
ATOM 6159 N N . THR A 1 758 ? 0.323 37.585 0.215 1.00 84.25 758 THR A N 1
ATOM 6160 C CA . THR A 1 758 ? 0.508 39.039 0.187 1.00 84.25 758 THR A CA 1
ATOM 6161 C C . THR A 1 758 ? 1.369 39.486 1.363 1.00 84.25 758 THR A C 1
ATOM 6163 O O . THR A 1 758 ? 2.298 40.273 1.175 1.00 84.25 758 THR A O 1
ATOM 6166 N N . TRP A 1 759 ? 1.112 38.929 2.550 1.00 83.75 759 TRP A N 1
ATOM 6167 C CA . TRP A 1 759 ? 1.912 39.147 3.750 1.00 83.75 759 TRP A CA 1
ATOM 6168 C C . TRP A 1 759 ? 3.372 38.730 3.541 1.00 83.75 759 TRP A C 1
ATOM 6170 O O . TRP A 1 759 ? 4.266 39.569 3.664 1.00 83.75 759 TRP A O 1
ATOM 6180 N N . ARG A 1 760 ? 3.622 37.479 3.120 1.00 85.19 760 ARG A N 1
ATOM 6181 C CA . ARG A 1 760 ? 4.974 36.962 2.847 1.00 85.19 760 ARG A CA 1
ATOM 6182 C C . ARG A 1 760 ? 5.723 37.846 1.856 1.00 85.19 760 ARG A C 1
ATOM 6184 O O . ARG A 1 760 ? 6.867 38.219 2.125 1.00 85.19 760 ARG A O 1
ATOM 6191 N N . LYS A 1 761 ? 5.105 38.186 0.716 1.00 78.81 761 LYS A N 1
ATOM 6192 C CA . LYS A 1 761 ? 5.748 39.018 -0.314 1.00 78.81 761 LYS A CA 1
ATOM 6193 C C . LYS A 1 761 ? 6.091 40.411 0.204 1.00 78.81 761 LYS A C 1
ATOM 6195 O O . LYS A 1 761 ? 7.212 40.859 -0.021 1.00 78.81 761 LYS A O 1
ATOM 6200 N N . ALA A 1 762 ? 5.179 41.063 0.924 1.00 74.12 762 ALA A N 1
ATOM 6201 C CA . ALA A 1 762 ? 5.436 42.373 1.518 1.00 74.12 762 ALA A CA 1
ATOM 6202 C C . ALA A 1 762 ? 6.576 42.312 2.550 1.00 74.12 762 ALA A C 1
ATOM 6204 O O . ALA A 1 762 ? 7.536 43.075 2.453 1.00 74.12 762 ALA A O 1
ATOM 6205 N N . ARG A 1 763 ? 6.516 41.357 3.488 1.00 75.19 763 ARG A N 1
ATOM 6206 C CA . ARG A 1 763 ? 7.495 41.210 4.574 1.00 75.19 763 ARG A CA 1
ATOM 6207 C C . ARG A 1 763 ? 8.890 40.830 4.064 1.00 75.19 763 ARG A C 1
ATOM 6209 O O . ARG A 1 763 ? 9.879 41.370 4.550 1.00 75.19 763 ARG A O 1
ATOM 6216 N N . THR A 1 764 ? 8.975 39.956 3.058 1.00 72.31 764 THR A N 1
ATOM 6217 C CA . THR A 1 764 ? 10.252 39.539 2.444 1.00 72.31 764 THR A CA 1
ATOM 6218 C C . THR A 1 764 ? 10.895 40.654 1.618 1.00 72.31 764 THR A C 1
ATOM 6220 O O . THR A 1 764 ? 12.120 40.749 1.575 1.00 72.31 764 THR A O 1
ATOM 6223 N N . ALA A 1 765 ? 10.095 41.512 0.976 1.00 64.31 765 ALA A N 1
ATOM 6224 C CA . ALA A 1 765 ? 10.608 42.613 0.163 1.00 64.31 765 ALA A CA 1
ATOM 6225 C C . ALA A 1 765 ? 11.261 43.731 0.998 1.00 64.31 765 ALA A C 1
ATOM 6227 O O . ALA A 1 765 ? 12.193 44.376 0.515 1.00 64.31 765 ALA A O 1
ATOM 6228 N N . THR A 1 766 ? 10.800 43.968 2.234 1.00 61.34 766 THR A N 1
ATOM 6229 C CA . THR A 1 766 ? 11.358 45.025 3.098 1.00 61.34 766 THR A CA 1
ATOM 6230 C C . THR A 1 766 ? 12.516 44.568 3.971 1.00 61.34 766 THR A C 1
ATOM 6232 O O . THR A 1 766 ? 13.387 45.393 4.256 1.00 61.34 766 THR A O 1
ATOM 6235 N N . PHE A 1 767 ? 12.533 43.289 4.368 1.00 61.75 767 PHE A N 1
ATOM 6236 C CA . PHE A 1 767 ? 13.483 42.746 5.338 1.00 61.75 767 PHE A CA 1
ATOM 6237 C C . PHE A 1 767 ? 14.931 43.105 4.953 1.00 61.75 767 PHE A C 1
ATOM 6239 O O . PHE A 1 767 ? 15.446 42.698 3.907 1.00 61.75 767 PHE A O 1
ATOM 6246 N N . GLY A 1 768 ? 15.601 43.875 5.816 1.00 52.91 768 GLY A N 1
ATOM 6247 C CA . GLY A 1 768 ? 17.018 44.234 5.714 1.00 52.91 768 GLY A CA 1
ATOM 6248 C C . GLY A 1 768 ? 17.360 45.298 4.668 1.00 52.91 768 GLY A C 1
ATOM 6249 O O . GLY A 1 768 ? 18.515 45.359 4.231 1.00 52.91 768 GLY A O 1
ATOM 6250 N N . VAL A 1 769 ? 16.386 46.105 4.228 1.00 46.16 769 VAL A N 1
ATOM 6251 C CA . VAL A 1 769 ? 16.577 47.140 3.185 1.00 46.16 769 VAL A CA 1
ATOM 6252 C C . VAL A 1 769 ? 16.178 48.556 3.634 1.00 46.16 769 VAL A C 1
ATOM 6254 O O . VAL A 1 769 ? 16.491 49.514 2.933 1.00 46.16 769 VAL A O 1
ATOM 6257 N N . THR A 1 770 ? 15.535 48.721 4.793 1.00 46.56 770 THR A N 1
ATOM 6258 C CA . THR A 1 770 ? 15.127 50.041 5.321 1.00 46.56 770 THR A CA 1
ATOM 6259 C C . THR A 1 770 ? 15.901 50.426 6.580 1.00 46.56 770 THR A C 1
ATOM 6261 O O . THR A 1 770 ? 16.304 49.563 7.361 1.00 46.56 770 THR A O 1
ATOM 6264 N N . ASP A 1 771 ? 16.122 51.730 6.771 1.00 41.22 771 ASP A N 1
ATOM 6265 C CA . ASP A 1 771 ? 16.695 52.260 8.008 1.00 41.22 771 ASP A CA 1
ATOM 6266 C C . ASP A 1 771 ? 15.723 52.033 9.172 1.00 41.22 771 ASP A C 1
ATOM 6268 O O . ASP A 1 771 ? 14.538 52.368 9.093 1.00 41.22 771 ASP A O 1
ATOM 6272 N N . LEU A 1 772 ? 16.237 51.462 10.260 1.00 44.75 772 LEU A N 1
ATOM 6273 C CA . LEU A 1 772 ? 15.446 51.157 11.446 1.00 44.75 772 LEU A CA 1
ATOM 6274 C C . LEU A 1 772 ? 15.221 52.424 12.279 1.00 44.75 772 LEU A C 1
ATOM 6276 O O . LEU A 1 772 ? 16.169 53.160 12.564 1.00 44.75 772 LEU A O 1
ATOM 6280 N N . GLN A 1 773 ? 13.992 52.647 12.744 1.00 45.53 773 GLN A N 1
ATOM 6281 C CA . GLN A 1 773 ? 13.710 53.673 13.750 1.00 45.53 773 GLN A CA 1
ATOM 6282 C C . GLN A 1 773 ? 13.673 53.048 15.145 1.00 45.53 773 GLN A C 1
ATOM 6284 O O . GLN A 1 773 ? 13.020 52.030 15.368 1.00 45.53 773 GLN A O 1
ATOM 6289 N N . LYS A 1 774 ? 14.371 53.663 16.105 1.00 46.94 774 LYS A N 1
ATOM 6290 C CA . LYS A 1 774 ? 14.241 53.292 17.520 1.00 46.94 774 LYS A CA 1
ATOM 6291 C C . LYS A 1 774 ? 12.900 53.779 18.047 1.00 46.94 774 LYS A C 1
ATOM 6293 O O . LYS A 1 774 ? 12.574 54.952 17.871 1.00 46.94 774 LYS A O 1
ATOM 6298 N N . SER A 1 775 ? 12.168 52.902 18.729 1.00 46.31 775 SER A N 1
ATOM 6299 C CA . SER A 1 775 ? 10.984 53.317 19.482 1.00 46.31 775 SER A CA 1
ATOM 6300 C C . SER A 1 775 ? 11.380 54.357 20.535 1.00 46.31 775 SER A C 1
ATOM 6302 O O . SER A 1 775 ? 12.380 54.200 21.242 1.00 46.31 775 SER A O 1
ATOM 6304 N N . ALA A 1 776 ? 10.604 55.439 20.626 1.00 40.47 776 ALA A N 1
ATOM 6305 C CA . ALA A 1 776 ? 10.779 56.457 21.662 1.00 40.47 776 ALA A CA 1
ATOM 6306 C C . ALA A 1 776 ? 10.332 55.952 23.048 1.00 40.47 776 ALA A C 1
ATOM 6308 O O . ALA A 1 776 ? 10.775 56.475 24.071 1.00 40.47 776 ALA A O 1
ATOM 6309 N N . GLU A 1 777 ? 9.471 54.933 23.069 1.00 44.03 777 GLU A N 1
ATOM 6310 C CA . GLU A 1 777 ? 8.829 54.378 24.262 1.00 44.03 777 GLU A CA 1
ATOM 6311 C C . GLU A 1 777 ? 9.557 53.105 24.730 1.00 44.03 777 GLU A C 1
ATOM 6313 O O . GLU A 1 777 ? 9.880 52.954 25.910 1.00 44.03 777 GLU A O 1
ATOM 6318 N N . GLU A 1 778 ? 9.928 52.230 23.791 1.00 47.34 778 GLU A N 1
ATOM 6319 C CA . GLU A 1 778 ? 10.584 50.944 24.053 1.00 47.34 778 GLU A CA 1
ATOM 6320 C C . GLU A 1 778 ? 12.095 51.052 23.817 1.00 47.34 778 GLU A C 1
ATOM 6322 O O . GLU A 1 778 ? 12.633 50.740 22.749 1.00 47.34 778 GLU A O 1
ATOM 6327 N N . LYS A 1 779 ? 12.797 51.529 24.851 1.00 38.62 779 LYS A N 1
ATOM 6328 C CA . LYS A 1 779 ? 14.251 51.750 24.848 1.00 38.62 779 LYS A CA 1
ATOM 6329 C C . LYS A 1 779 ? 15.030 50.523 24.357 1.00 38.62 779 LYS A C 1
ATOM 6331 O O . LYS A 1 779 ? 15.271 49.588 25.114 1.00 38.62 779 LYS A O 1
ATOM 6336 N N . GLY A 1 780 ? 15.527 50.605 23.125 1.00 44.59 780 GLY A N 1
ATOM 6337 C CA . GLY A 1 780 ? 16.437 49.618 22.539 1.00 44.59 780 GLY A CA 1
ATOM 6338 C C . GLY A 1 780 ? 15.815 48.701 21.487 1.00 44.59 780 GLY A C 1
ATOM 6339 O O . GLY A 1 780 ? 16.564 47.940 20.879 1.00 44.59 780 GLY A O 1
ATOM 6340 N N . ILE A 1 781 ? 14.507 48.796 21.220 1.00 41.91 781 ILE A N 1
ATOM 6341 C CA . ILE A 1 781 ? 13.878 48.068 20.111 1.00 41.91 781 ILE A CA 1
ATOM 6342 C C . ILE A 1 781 ? 13.912 48.936 18.841 1.00 41.91 781 ILE A C 1
ATOM 6344 O O . ILE A 1 781 ? 13.516 50.105 18.837 1.00 41.91 781 ILE A O 1
ATOM 6348 N N . GLU A 1 782 ? 14.461 48.359 17.772 1.00 44.38 782 GLU A N 1
ATOM 6349 C CA . GLU A 1 782 ? 14.639 48.965 16.450 1.00 44.38 782 GLU A CA 1
ATOM 6350 C C . GLU A 1 782 ? 13.598 48.384 15.478 1.00 44.38 782 GLU A C 1
ATOM 6352 O O . GLU A 1 782 ? 13.589 47.179 15.232 1.00 44.38 782 GLU A O 1
ATOM 6357 N N . TYR A 1 783 ? 12.733 49.237 14.922 1.00 46.66 783 TYR A N 1
ATOM 6358 C CA . TYR A 1 783 ? 11.602 48.853 14.071 1.00 46.66 783 TYR A CA 1
ATOM 6359 C C . TYR A 1 783 ? 11.827 49.186 12.593 1.00 46.66 783 TYR A C 1
ATOM 6361 O O . TYR A 1 783 ? 12.400 50.219 12.245 1.00 46.66 783 TYR A O 1
ATOM 6369 N N . GLU A 1 784 ? 11.330 48.310 11.720 1.00 46.22 784 GLU A N 1
ATOM 6370 C CA . GLU A 1 784 ? 11.463 48.388 10.262 1.00 46.22 784 GLU A CA 1
ATOM 6371 C C . GLU A 1 784 ? 10.205 49.021 9.637 1.00 46.22 784 GLU A C 1
ATOM 6373 O O . GLU A 1 784 ? 9.113 48.458 9.731 1.00 46.22 784 GLU A O 1
ATOM 6378 N N . ILE A 1 785 ? 10.328 50.200 9.012 1.00 44.38 785 ILE A N 1
ATOM 6379 C CA . ILE A 1 785 ? 9.172 50.915 8.440 1.00 44.38 785 ILE A CA 1
ATOM 6380 C C . ILE A 1 785 ? 8.864 50.399 7.030 1.00 44.38 785 ILE A C 1
ATOM 6382 O O . ILE A 1 785 ? 9.542 50.718 6.052 1.00 44.38 785 ILE A O 1
ATOM 6386 N N . VAL A 1 786 ? 7.778 49.633 6.922 1.00 43.81 786 VAL A N 1
ATOM 6387 C CA . VAL A 1 786 ? 7.247 49.115 5.656 1.00 43.81 786 VAL A CA 1
ATOM 6388 C C . VAL A 1 786 ? 6.532 50.231 4.885 1.00 43.81 786 VAL A C 1
ATOM 6390 O O . VAL A 1 786 ? 5.374 50.549 5.150 1.00 43.81 786 VAL A O 1
ATOM 6393 N N . ASN A 1 787 ? 7.210 50.816 3.894 1.00 34.53 787 ASN A N 1
ATOM 6394 C CA . ASN A 1 787 ? 6.611 51.787 2.974 1.00 34.53 787 ASN A CA 1
ATOM 6395 C C . ASN A 1 787 ? 5.691 51.101 1.946 1.00 34.53 787 ASN A C 1
ATOM 6397 O O . ASN A 1 787 ? 6.094 50.802 0.821 1.00 34.53 787 ASN A O 1
ATOM 6401 N N . ALA A 1 788 ? 4.425 50.923 2.317 1.00 32.62 788 ALA A N 1
ATOM 6402 C CA . ALA A 1 788 ? 3.310 50.773 1.387 1.00 32.62 788 ALA A CA 1
ATOM 6403 C C . ALA A 1 788 ? 2.281 51.883 1.655 1.00 32.62 788 ALA A C 1
ATOM 6405 O O . ALA A 1 788 ? 2.173 52.390 2.768 1.00 32.62 788 ALA A O 1
ATOM 6406 N N . THR A 1 789 ? 1.514 52.284 0.642 1.00 28.20 789 THR A N 1
ATOM 6407 C CA . THR A 1 789 ? 0.520 53.367 0.732 1.00 28.20 789 THR A CA 1
ATOM 6408 C C . THR A 1 789 ? -0.763 52.948 1.473 1.00 28.20 789 THR A C 1
ATOM 6410 O O . THR A 1 789 ? -1.845 52.952 0.890 1.00 28.20 789 THR A O 1
ATOM 6413 N N . SER A 1 790 ? -0.649 52.581 2.755 1.00 24.64 790 SER A N 1
ATOM 6414 C CA . SER A 1 790 ? -1.695 52.540 3.803 1.00 24.64 790 SER A CA 1
ATOM 6415 C C . SER A 1 790 ? -1.051 52.190 5.168 1.00 24.64 790 SER A C 1
ATOM 6417 O O . SER A 1 790 ? 0.031 51.606 5.166 1.00 24.64 790 SER A O 1
ATOM 6419 N N . PRO A 1 791 ? -1.637 52.570 6.325 1.00 28.39 791 PRO A N 1
ATOM 6420 C CA . PRO A 1 791 ? -0.883 52.714 7.583 1.00 28.39 791 PRO A CA 1
ATOM 6421 C C . PRO A 1 791 ? -0.470 51.394 8.272 1.00 28.39 791 PRO A C 1
ATOM 6423 O O . PRO A 1 791 ? -1.106 50.365 8.047 1.00 28.39 791 PRO A O 1
ATOM 6426 N N . PRO A 1 792 ? 0.556 51.424 9.150 1.00 31.42 792 PRO A N 1
ATOM 6427 C CA . PRO A 1 792 ? 1.117 50.234 9.790 1.00 31.42 792 PRO A CA 1
ATOM 6428 C C . PRO A 1 792 ? 0.261 49.694 10.942 1.00 31.42 792 PRO A C 1
ATOM 6430 O O . PRO A 1 792 ? -0.469 50.427 11.614 1.00 31.42 792 PRO A O 1
ATOM 6433 N N . PHE A 1 793 ? 0.424 48.402 11.222 1.00 33.88 793 PHE A N 1
ATOM 6434 C CA . PHE A 1 793 ? -0.285 47.701 12.287 1.00 33.88 793 PHE A CA 1
ATOM 6435 C C . PHE A 1 793 ? 0.576 47.517 13.535 1.00 33.88 793 PHE A C 1
ATOM 6437 O O . PHE A 1 793 ? 1.296 46.533 13.670 1.00 33.88 793 PHE A O 1
ATOM 6444 N N . HIS A 1 794 ? 0.450 48.456 14.473 1.00 31.28 794 HIS A N 1
ATOM 6445 C CA . HIS A 1 794 ? 0.888 48.259 15.853 1.00 31.28 794 HIS A CA 1
ATOM 6446 C C . HIS A 1 794 ? -0.238 47.646 16.694 1.00 31.28 794 HIS A C 1
ATOM 6448 O O . HIS A 1 794 ? -1.324 48.220 16.804 1.00 31.28 794 HIS A O 1
ATOM 6454 N N . ILE A 1 795 ? 0.061 46.527 17.353 1.00 29.02 795 ILE A N 1
ATOM 6455 C CA . ILE A 1 795 ? -0.596 46.124 18.599 1.00 29.02 795 ILE A CA 1
ATOM 6456 C C . ILE A 1 795 ? 0.387 46.495 19.720 1.00 29.02 795 ILE A C 1
ATOM 6458 O O . ILE A 1 795 ? 1.472 45.918 19.755 1.00 29.02 795 ILE A O 1
ATOM 6462 N N . PRO A 1 796 ? 0.079 47.467 20.599 1.00 24.62 796 PRO A N 1
ATOM 6463 C CA . PRO A 1 796 ? 0.935 47.754 21.745 1.00 24.62 796 PRO A CA 1
ATOM 6464 C C . PRO A 1 796 ? 0.836 46.615 22.778 1.00 24.62 796 PRO A C 1
ATOM 6466 O O . PRO A 1 796 ? -0.241 46.023 22.922 1.00 24.62 796 PRO A O 1
ATOM 6469 N N . PRO A 1 797 ? 1.915 46.301 23.516 1.00 28.12 797 PRO A N 1
ATOM 6470 C CA . PRO A 1 797 ? 1.870 45.286 24.561 1.00 28.12 797 PRO A CA 1
ATOM 6471 C C . PRO A 1 797 ? 0.911 45.683 25.692 1.00 28.12 797 PRO A C 1
ATOM 6473 O O . PRO A 1 797 ? 0.693 46.860 25.984 1.00 28.12 797 PRO A O 1
ATOM 6476 N N . SER A 1 798 ? 0.322 44.674 26.331 1.00 28.53 798 SER A N 1
ATOM 6477 C CA . SER A 1 798 ? -0.696 44.822 27.372 1.00 28.53 798 SER A CA 1
ATOM 6478 C C . SER A 1 798 ? -0.195 45.627 28.575 1.00 28.53 798 SER A C 1
ATOM 6480 O O . SER A 1 798 ? 0.629 45.139 29.353 1.00 28.53 798 SER A O 1
ATOM 6482 N N . THR A 1 799 ? -0.747 46.822 28.790 1.00 26.36 799 THR A N 1
ATOM 6483 C CA . THR A 1 799 ? -0.600 47.531 30.064 1.00 26.36 799 THR A CA 1
ATOM 6484 C C . THR A 1 799 ? -1.398 46.829 31.158 1.00 26.36 799 THR A C 1
ATOM 6486 O O . THR A 1 799 ? -2.576 46.505 31.008 1.00 26.36 799 THR A O 1
ATOM 6489 N N . THR A 1 800 ? -0.735 46.593 32.285 1.00 28.03 800 THR A N 1
ATOM 6490 C CA . THR A 1 800 ? -1.316 45.985 33.480 1.00 28.03 800 THR A CA 1
ATOM 6491 C C . THR A 1 800 ? -2.415 46.859 34.081 1.00 28.03 800 THR A C 1
ATOM 6493 O O . THR A 1 800 ? -2.253 48.067 34.262 1.00 28.03 800 THR A O 1
ATOM 6496 N N . LEU A 1 801 ? -3.530 46.231 34.465 1.00 23.98 801 LEU A N 1
ATOM 6497 C CA . LEU A 1 801 ? -4.557 46.873 35.282 1.00 23.98 801 LEU A CA 1
ATOM 6498 C C . LEU A 1 801 ? -3.978 47.231 36.660 1.00 23.98 801 LEU A C 1
ATOM 6500 O O . LEU A 1 801 ? -3.699 46.357 37.480 1.00 23.98 801 LEU A O 1
ATOM 6504 N N . SER A 1 802 ? -3.857 48.529 36.933 1.00 25.31 802 SER A N 1
ATOM 6505 C CA . SER A 1 802 ? -3.765 49.071 38.290 1.00 25.31 802 SER A CA 1
ATOM 6506 C C . SER A 1 802 ? -4.717 50.267 38.438 1.00 25.31 802 SER A C 1
ATOM 6508 O O . SER A 1 802 ? -5.201 50.821 37.452 1.00 25.31 802 SER A O 1
ATOM 6510 N N . ASN A 1 803 ? -5.108 50.563 39.677 1.00 27.58 803 ASN A N 1
ATOM 6511 C CA . ASN A 1 803 ? -6.387 51.211 39.986 1.00 27.58 803 ASN A CA 1
ATOM 6512 C C . ASN A 1 803 ? -6.431 52.751 39.858 1.00 27.58 803 ASN A C 1
ATOM 6514 O O . ASN A 1 803 ? -5.497 53.437 40.252 1.00 27.58 803 ASN A O 1
ATOM 6518 N N . ALA A 1 804 ? -7.648 53.229 39.555 1.00 29.25 804 ALA A N 1
ATOM 6519 C CA . ALA A 1 804 ? -8.317 54.436 40.080 1.00 29.25 804 ALA A CA 1
ATOM 6520 C C . ALA A 1 804 ? -7.911 55.864 39.626 1.00 29.25 804 ALA A C 1
ATOM 6522 O O . ALA A 1 804 ? -6.776 56.300 39.771 1.00 29.25 804 ALA A O 1
ATOM 6523 N N . GLY A 1 805 ? -8.949 56.645 39.265 1.00 25.69 805 GLY A N 1
ATOM 6524 C CA . GLY A 1 805 ? -8.943 58.113 39.085 1.00 25.69 805 GLY A CA 1
ATOM 6525 C C . GLY A 1 805 ? -8.336 58.598 37.755 1.00 25.69 805 GLY A C 1
ATOM 6526 O O . GLY A 1 805 ? -7.375 58.024 37.275 1.00 25.69 805 GLY A O 1
ATOM 6527 N N . GLY A 1 806 ? -8.822 59.642 37.075 1.00 25.38 806 GLY A N 1
ATOM 6528 C CA . GLY A 1 806 ? -9.947 60.555 37.323 1.00 25.38 806 GLY A CA 1
ATOM 6529 C C . GLY A 1 806 ? -9.594 61.966 36.816 1.00 25.38 806 GLY A C 1
ATOM 6530 O O . GLY A 1 806 ? -8.538 62.458 37.192 1.00 25.38 806 GLY A O 1
ATOM 6531 N N . SER A 1 807 ? -10.474 62.627 36.036 1.00 26.27 807 SER A N 1
ATOM 6532 C CA . SER A 1 807 ? -10.304 63.990 35.441 1.00 26.27 807 SER A CA 1
ATOM 6533 C C . SER A 1 807 ? -9.136 64.142 34.420 1.00 26.27 807 SER A C 1
ATOM 6535 O O . SER A 1 807 ? -8.187 63.376 34.482 1.00 26.27 807 SER A O 1
ATOM 6537 N N . SER A 1 808 ? -9.096 65.060 33.435 1.00 25.45 808 SER A N 1
ATOM 6538 C CA . SER A 1 808 ? -10.099 65.938 32.781 1.00 25.45 808 SER A CA 1
ATOM 6539 C C . SER A 1 808 ? -9.480 66.717 31.588 1.00 25.45 808 SER A C 1
ATOM 6541 O O . SER A 1 808 ? -8.333 67.124 31.715 1.00 25.45 808 SER A O 1
ATOM 6543 N N . ILE A 1 809 ? -10.301 67.076 30.579 1.00 26.84 809 ILE A N 1
ATOM 6544 C CA . ILE A 1 809 ? -10.282 68.354 29.798 1.00 26.84 809 ILE A CA 1
ATOM 6545 C C . ILE A 1 809 ? -9.169 68.630 28.737 1.00 26.84 809 ILE A C 1
ATOM 6547 O O . ILE A 1 809 ? -7.989 68.488 29.018 1.00 26.84 809 ILE A O 1
ATOM 6551 N N . ASP A 1 810 ? -9.636 69.086 27.553 1.00 25.94 810 ASP A N 1
ATOM 6552 C CA . ASP A 1 810 ? -9.099 69.969 26.473 1.00 25.94 810 ASP A CA 1
ATOM 6553 C C . ASP A 1 810 ? -7.603 69.944 26.053 1.00 25.94 810 ASP A C 1
ATOM 6555 O O . ASP A 1 810 ? -6.706 69.878 26.882 1.00 25.94 810 ASP A O 1
ATOM 6559 N N . ALA A 1 811 ? -7.196 69.947 24.769 1.00 24.84 811 ALA A N 1
ATOM 6560 C CA . ALA A 1 811 ? -7.626 70.618 23.515 1.00 24.84 811 ALA A CA 1
ATOM 6561 C C . ALA A 1 811 ? -6.877 71.941 23.174 1.00 24.84 811 ALA A C 1
ATOM 6563 O O . ALA A 1 811 ? -6.347 72.626 24.043 1.00 24.84 811 ALA A O 1
ATOM 6564 N N . ASP A 1 812 ? -6.840 72.256 21.868 1.00 24.44 812 ASP A N 1
ATOM 6565 C CA . ASP A 1 812 ? -6.332 73.467 21.180 1.00 24.44 812 ASP A CA 1
ATOM 6566 C C . ASP A 1 812 ? -4.813 73.768 21.063 1.00 24.44 812 ASP A C 1
ATOM 6568 O O . ASP A 1 812 ? -4.202 74.387 21.936 1.00 24.44 812 ASP A O 1
ATOM 6572 N N . LYS A 1 813 ? -4.258 73.535 19.851 1.00 24.64 813 LYS A N 1
ATOM 6573 C CA . LYS A 1 813 ? -3.866 74.572 18.838 1.00 24.64 813 LYS A CA 1
ATOM 6574 C C . LYS A 1 813 ? -3.239 73.919 17.577 1.00 24.64 813 LYS A C 1
ATOM 6576 O O . LYS A 1 813 ? -2.449 72.997 17.716 1.00 24.64 813 LYS A O 1
ATOM 6581 N N . PHE A 1 814 ? -3.684 74.189 16.335 1.00 24.92 814 PHE A N 1
ATOM 6582 C CA . PHE A 1 814 ? -3.451 75.391 15.483 1.00 24.92 814 PHE A CA 1
ATOM 6583 C C . PHE A 1 814 ? -1.941 75.633 15.173 1.00 24.92 814 PHE A C 1
ATOM 6585 O O . PHE A 1 814 ? -1.156 75.666 16.111 1.00 24.92 814 PHE A O 1
ATOM 6592 N N . SER A 1 815 ? -1.436 75.853 13.937 1.00 21.88 815 SER A N 1
ATOM 6593 C CA . SER A 1 815 ? -2.062 76.068 12.602 1.00 21.88 815 SER A CA 1
ATOM 6594 C C . SER A 1 815 ? -1.049 75.967 11.417 1.00 21.88 815 SER A C 1
ATOM 6596 O O . SER A 1 815 ? 0.107 76.313 11.606 1.00 21.88 815 SER A O 1
ATOM 6598 N N . ILE A 1 816 ? -1.538 75.616 10.208 1.00 23.39 816 ILE A N 1
ATOM 6599 C CA . ILE A 1 816 ? -1.332 76.269 8.870 1.00 23.39 816 ILE A CA 1
ATOM 6600 C C . ILE A 1 816 ? 0.108 76.545 8.323 1.00 23.39 816 ILE A C 1
ATOM 6602 O O . ILE A 1 816 ? 0.778 77.438 8.821 1.00 23.39 816 ILE A O 1
ATOM 6606 N N . GLU A 1 817 ? 0.485 75.831 7.233 1.00 22.48 817 GLU A N 1
ATOM 6607 C CA . GLU A 1 817 ? 0.890 76.273 5.845 1.00 22.48 817 GLU A CA 1
ATOM 6608 C C . GLU A 1 817 ? 1.752 77.555 5.559 1.00 22.48 817 GLU A C 1
ATOM 6610 O O . GLU A 1 817 ? 1.896 78.389 6.448 1.00 22.48 817 GLU A O 1
ATOM 6615 N N . PRO A 1 818 ? 2.250 77.838 4.309 1.00 42.22 818 PRO A N 1
ATOM 6616 C CA . PRO A 1 818 ? 2.383 77.034 3.057 1.00 42.22 818 PRO A CA 1
ATOM 6617 C C . PRO A 1 818 ? 3.719 77.210 2.247 1.00 42.22 818 PRO A C 1
ATOM 6619 O O . PRO A 1 818 ? 4.525 78.089 2.546 1.00 42.22 818 PRO A O 1
ATOM 6622 N N . SER A 1 819 ? 3.924 76.455 1.141 1.00 24.48 819 SER A N 1
ATOM 6623 C CA . SER A 1 819 ? 4.178 76.998 -0.237 1.00 24.48 819 SER A CA 1
ATOM 6624 C C . SER A 1 819 ? 4.598 75.967 -1.331 1.00 24.48 819 SER A C 1
ATOM 6626 O O . SER A 1 819 ? 5.511 75.177 -1.144 1.00 24.48 819 SER A O 1
ATOM 6628 N N . GLU A 1 820 ? 3.867 76.022 -2.461 1.00 28.19 820 GLU A N 1
ATOM 6629 C CA . GLU A 1 820 ? 4.140 75.804 -3.918 1.00 28.19 820 GLU A CA 1
ATOM 6630 C C . GLU A 1 820 ? 5.377 74.989 -4.444 1.00 28.19 820 GLU A C 1
ATOM 6632 O O . GLU A 1 820 ? 6.447 74.993 -3.857 1.00 28.19 820 GLU A O 1
ATOM 6637 N N . SER A 1 821 ? 5.363 74.312 -5.619 1.00 26.34 821 SER A N 1
ATOM 6638 C CA . SER A 1 821 ? 4.686 74.676 -6.887 1.00 26.34 821 SER A CA 1
ATOM 6639 C C . SER A 1 821 ? 4.488 73.559 -7.967 1.00 26.34 821 SER A C 1
ATOM 6641 O O . SER A 1 821 ? 5.287 72.641 -8.115 1.00 26.34 821 SER A O 1
ATOM 6643 N N . LEU A 1 822 ? 3.430 73.743 -8.784 1.00 26.84 822 LEU A N 1
ATOM 6644 C CA . LEU A 1 822 ? 3.295 73.547 -10.258 1.00 26.84 822 LEU A CA 1
ATOM 6645 C C . LEU A 1 822 ? 3.392 72.170 -10.995 1.00 26.84 822 LEU A C 1
ATOM 6647 O O . LEU A 1 822 ? 4.354 71.855 -11.684 1.00 26.84 822 LEU A O 1
ATOM 6651 N N . ALA A 1 823 ? 2.239 71.485 -11.061 1.00 27.19 823 ALA A N 1
ATOM 6652 C CA . ALA A 1 823 ? 1.388 71.261 -12.262 1.00 27.19 823 ALA A CA 1
ATOM 6653 C C . ALA A 1 823 ? 1.947 70.814 -13.652 1.00 27.19 823 ALA A C 1
ATOM 6655 O O . ALA A 1 823 ? 2.651 71.574 -14.314 1.00 27.19 823 ALA A O 1
ATOM 6656 N N . LYS A 1 824 ? 1.347 69.750 -14.247 1.00 26.58 824 LYS A N 1
ATOM 6657 C CA . LYS A 1 824 ? 0.348 69.850 -15.365 1.00 26.58 824 LYS A CA 1
ATOM 6658 C C . LYS A 1 824 ? -0.059 68.513 -16.043 1.00 26.58 824 LYS A C 1
ATOM 6660 O O . LYS A 1 824 ? 0.737 67.929 -16.769 1.00 26.58 824 LYS A O 1
ATOM 6665 N N . ARG A 1 825 ? -1.371 68.217 -15.987 1.00 27.11 825 ARG A N 1
ATOM 6666 C CA . ARG A 1 825 ? -2.323 67.710 -17.029 1.00 27.11 825 ARG A CA 1
ATOM 6667 C C . ARG A 1 825 ? -3.246 66.638 -16.441 1.00 27.11 825 ARG A C 1
ATOM 6669 O O . ARG A 1 825 ? -2.783 65.755 -15.736 1.00 27.11 825 ARG A O 1
ATOM 6676 N N . GLY A 1 826 ? -4.550 66.749 -16.693 1.00 24.59 826 GLY A N 1
ATOM 6677 C CA . GLY A 1 826 ? -5.564 65.941 -16.008 1.00 24.59 826 GLY A CA 1
ATOM 6678 C C . GLY A 1 826 ? -6.538 65.216 -16.933 1.00 24.59 826 GLY A C 1
ATOM 6679 O O . GLY A 1 826 ? -6.603 65.550 -18.110 1.00 24.59 826 GLY A O 1
ATOM 6680 N N . CYS A 1 827 ? -7.305 64.313 -16.300 1.00 25.42 827 CYS A N 1
ATOM 6681 C CA . CYS A 1 827 ? -8.776 64.164 -16.354 1.00 25.42 827 CYS A CA 1
ATOM 6682 C C . CYS A 1 827 ? -9.431 63.870 -17.734 1.00 25.42 827 CYS A C 1
ATOM 6684 O O . CYS A 1 827 ? -9.025 64.408 -18.753 1.00 25.42 827 CYS A O 1
ATOM 6686 N N . VAL A 1 828 ? -10.435 62.992 -17.870 1.00 28.28 828 VAL A N 1
ATOM 6687 C CA . VAL A 1 828 ? -11.879 63.127 -17.521 1.00 28.28 828 VAL A CA 1
ATOM 6688 C C . VAL A 1 828 ? -12.541 61.763 -17.883 1.00 28.28 828 VAL A C 1
ATOM 6690 O O . VAL A 1 828 ? -12.075 61.145 -18.836 1.00 28.28 828 VAL A O 1
ATOM 6693 N N . LEU A 1 829 ? -13.591 61.190 -17.264 1.00 25.05 829 LEU A N 1
ATOM 6694 C CA . LEU A 1 829 ? -14.538 61.597 -16.199 1.00 25.05 829 LEU A CA 1
ATOM 6695 C C . LEU A 1 829 ? -14.687 60.448 -15.150 1.00 25.05 829 LEU A C 1
ATOM 6697 O O . LEU A 1 829 ? -13.692 59.811 -14.820 1.00 25.05 829 LEU A O 1
ATOM 6701 N N . ALA A 1 830 ? -15.886 60.205 -14.594 1.00 24.75 830 ALA A N 1
ATOM 6702 C CA . ALA A 1 830 ? -16.185 59.261 -13.501 1.00 24.75 830 ALA A CA 1
ATOM 6703 C C . ALA A 1 830 ? -17.714 58.985 -13.368 1.00 24.75 830 ALA A C 1
ATOM 6705 O O . ALA A 1 830 ? -18.472 59.449 -14.220 1.00 24.75 830 ALA A O 1
ATOM 6706 N N . ARG A 1 831 ? -18.120 58.380 -12.225 1.00 25.78 831 ARG A N 1
ATOM 6707 C CA . ARG A 1 831 ? -19.473 58.304 -11.589 1.00 25.78 831 ARG A CA 1
ATOM 6708 C C . ARG A 1 831 ? -20.341 57.062 -11.902 1.00 25.78 831 ARG A C 1
ATOM 6710 O O . ARG A 1 831 ? -20.284 56.553 -13.010 1.00 25.78 831 ARG A O 1
ATOM 6717 N N . GLU A 1 832 ? -21.172 56.537 -10.986 1.00 25.47 832 GLU A N 1
ATOM 6718 C CA . GLU A 1 832 ? -21.306 56.773 -9.528 1.00 25.47 832 GLU A CA 1
ATOM 6719 C C . GLU A 1 832 ? -21.891 55.546 -8.782 1.00 25.47 832 GLU A C 1
ATOM 6721 O O . GLU A 1 832 ? -22.581 54.701 -9.340 1.00 25.47 832 GLU A O 1
ATOM 6726 N N . THR A 1 833 ? -21.581 55.502 -7.489 1.00 24.75 833 THR A N 1
ATOM 6727 C CA . THR A 1 833 ? -22.045 54.657 -6.369 1.00 24.75 833 THR A CA 1
ATOM 6728 C C . THR A 1 833 ? -23.510 54.169 -6.336 1.00 24.75 833 THR A C 1
ATOM 6730 O O . THR A 1 833 ? -24.420 54.968 -6.540 1.00 24.75 833 THR A O 1
ATOM 6733 N N . THR A 1 834 ? -23.770 52.949 -5.830 1.00 25.50 834 THR A N 1
ATOM 6734 C CA . THR A 1 834 ? -24.307 52.670 -4.457 1.00 25.50 834 THR A CA 1
ATOM 6735 C C . THR A 1 834 ? -24.744 51.199 -4.260 1.00 25.50 834 THR A C 1
ATOM 6737 O O . THR A 1 834 ? -25.156 50.522 -5.194 1.00 25.50 834 THR A O 1
ATOM 6740 N N . ALA A 1 835 ? -24.682 50.717 -3.012 1.00 24.83 835 ALA A N 1
ATOM 6741 C CA . ALA A 1 835 ? -25.357 49.513 -2.490 1.00 24.83 835 ALA A CA 1
ATOM 6742 C C . ALA A 1 835 ? -26.230 49.953 -1.280 1.00 24.83 835 ALA A C 1
ATOM 6744 O O . ALA A 1 835 ? -25.976 51.065 -0.799 1.00 24.83 835 ALA A O 1
ATOM 6745 N N . PRO A 1 836 ? -27.215 49.174 -0.750 1.00 38.38 836 PRO A N 1
ATOM 6746 C CA . PRO A 1 836 ? -26.884 47.993 0.075 1.00 38.38 836 PRO A CA 1
ATOM 6747 C C . PRO A 1 836 ? -27.932 46.841 0.213 1.00 38.38 836 PRO A C 1
ATOM 6749 O O . PRO A 1 836 ? -29.133 47.044 0.309 1.00 38.38 836 PRO A O 1
ATOM 6752 N N . SER A 1 837 ? -27.410 45.620 0.389 1.00 24.41 837 SER A N 1
ATOM 6753 C CA . SER A 1 837 ? -27.754 44.592 1.407 1.00 24.41 837 SER A CA 1
ATOM 6754 C C . SER A 1 837 ? -29.196 44.105 1.755 1.00 24.41 837 SER A C 1
ATOM 6756 O O . SER A 1 837 ? -30.049 44.878 2.174 1.00 24.41 837 SER A O 1
ATOM 6758 N N . ARG A 1 838 ? -29.275 42.762 1.909 1.00 25.88 838 ARG A N 1
ATOM 6759 C CA . ARG A 1 838 ? -30.059 41.914 2.864 1.00 25.88 838 ARG A CA 1
ATOM 6760 C C . ARG A 1 838 ? -31.389 41.227 2.451 1.00 25.88 838 ARG A C 1
ATOM 6762 O O . ARG A 1 838 ? -32.455 41.816 2.480 1.00 25.88 838 ARG A O 1
ATOM 6769 N N . HIS A 1 839 ? -31.267 39.888 2.415 1.00 24.25 839 HIS A N 1
ATOM 6770 C CA . HIS A 1 839 ? -32.106 38.854 3.071 1.00 24.25 839 HIS A CA 1
ATOM 6771 C C . HIS A 1 839 ? -33.355 38.250 2.380 1.00 24.25 839 HIS A C 1
ATOM 6773 O O . HIS A 1 839 ? -34.356 38.910 2.161 1.00 24.25 839 HIS A O 1
ATOM 6779 N N . ARG A 1 840 ? -33.282 36.907 2.243 1.00 25.22 840 ARG A N 1
ATOM 6780 C CA . ARG A 1 840 ? -34.336 35.862 2.321 1.00 25.22 840 ARG A CA 1
ATOM 6781 C C . ARG A 1 840 ? -35.688 36.106 1.614 1.00 25.22 840 ARG A C 1
ATOM 6783 O O . ARG A 1 840 ? -36.525 36.837 2.130 1.00 25.22 840 ARG A O 1
ATOM 6790 N N . THR A 1 841 ? -36.046 35.240 0.655 1.00 23.22 841 THR A N 1
ATOM 6791 C CA . THR A 1 841 ? -36.841 33.988 0.857 1.00 23.22 841 THR A CA 1
ATOM 6792 C C . THR A 1 841 ? -37.189 33.354 -0.510 1.00 23.22 841 THR A C 1
ATOM 6794 O O . THR A 1 841 ? -37.216 34.049 -1.520 1.00 23.22 841 THR A O 1
ATOM 6797 N N . LYS A 1 842 ? -37.425 32.031 -0.555 1.00 29.11 842 LYS A N 1
ATOM 6798 C CA . LYS A 1 842 ? -37.928 31.280 -1.728 1.00 29.11 842 LYS A CA 1
ATOM 6799 C C . LYS A 1 842 ? -39.274 31.821 -2.246 1.00 29.11 842 LYS A C 1
ATOM 6801 O O . LYS A 1 842 ? -40.092 32.220 -1.426 1.00 29.11 842 LYS A O 1
ATOM 6806 N N . ILE A 1 843 ? -39.543 31.653 -3.547 1.00 23.38 843 ILE A N 1
ATOM 6807 C CA . ILE A 1 843 ? -40.745 30.995 -4.122 1.00 23.38 843 ILE A CA 1
ATOM 6808 C C . ILE A 1 843 ? -40.543 30.818 -5.643 1.00 23.38 843 ILE A C 1
ATOM 6810 O O . ILE A 1 843 ? -39.896 31.645 -6.282 1.00 23.38 843 ILE A O 1
ATOM 6814 N N . LEU A 1 844 ? -41.046 29.713 -6.206 1.00 26.45 844 LEU A N 1
ATOM 6815 C CA . LEU A 1 844 ? -41.000 29.415 -7.644 1.00 26.45 844 LEU A CA 1
ATOM 6816 C C . LEU A 1 844 ? -42.021 30.262 -8.421 1.00 26.45 844 LEU A C 1
ATOM 6818 O O . LEU A 1 844 ? -43.137 30.425 -7.935 1.00 26.45 844 LEU A O 1
ATOM 6822 N N . GLN A 1 845 ? -41.717 30.616 -9.678 1.00 23.17 845 GLN A N 1
ATOM 6823 C CA . GLN A 1 845 ? -42.598 30.251 -10.800 1.00 23.17 845 GLN A CA 1
ATOM 6824 C C . GLN A 1 845 ? -41.931 30.374 -12.184 1.00 23.17 845 GLN A C 1
ATOM 6826 O O . GLN A 1 845 ? -41.194 31.307 -12.485 1.00 23.17 845 GLN A O 1
ATOM 6831 N N . THR A 1 846 ? -42.233 29.364 -12.995 1.00 25.20 846 THR A N 1
ATOM 6832 C CA . THR A 1 846 ? -41.990 29.132 -14.430 1.00 25.20 846 THR A CA 1
ATOM 6833 C C . THR A 1 846 ? -42.066 30.343 -15.370 1.00 25.20 846 THR A C 1
ATOM 6835 O O . THR A 1 846 ? -43.011 31.114 -15.254 1.00 25.20 846 THR A O 1
ATOM 6838 N N . PHE A 1 847 ? -41.218 30.377 -16.413 1.00 22.88 847 PHE A N 1
ATOM 6839 C CA . PHE A 1 847 ? -41.644 30.506 -17.826 1.00 22.88 847 PHE A CA 1
ATOM 6840 C C . PHE A 1 847 ? -40.496 30.166 -18.810 1.00 22.88 847 PHE A C 1
ATOM 6842 O O . PHE A 1 847 ? -39.345 30.534 -18.598 1.00 22.88 847 PHE A O 1
ATOM 6849 N N . THR A 1 848 ? -40.837 29.470 -19.895 1.00 22.38 848 THR A N 1
ATOM 6850 C CA . THR A 1 848 ? -40.018 29.127 -21.083 1.00 22.38 848 THR A CA 1
ATOM 6851 C C . THR A 1 848 ? -40.731 29.677 -22.345 1.00 22.38 848 THR A C 1
ATOM 6853 O O . THR A 1 848 ? -41.819 30.239 -22.201 1.00 22.38 848 THR A O 1
ATOM 6856 N N . PRO A 1 849 ? -40.275 29.428 -23.592 1.00 45.22 849 PRO A N 1
ATOM 6857 C CA . PRO A 1 849 ? -38.949 29.660 -24.194 1.00 45.22 849 PRO A CA 1
ATOM 6858 C C . PRO A 1 849 ? -39.038 30.389 -25.568 1.00 45.22 849 PRO A C 1
ATOM 6860 O O . PRO A 1 849 ? -40.121 30.519 -26.131 1.00 45.22 849 PRO A O 1
ATOM 6863 N N . SER A 1 850 ? -37.893 30.755 -26.160 1.00 22.47 850 SER A N 1
ATOM 6864 C CA . SER A 1 850 ? -37.661 30.918 -27.620 1.00 22.47 850 SER A CA 1
ATOM 6865 C C . SER A 1 850 ? -36.215 31.397 -27.857 1.00 22.47 850 SER A C 1
ATOM 6867 O O . SER A 1 850 ? -35.694 32.132 -27.025 1.00 22.47 850 SER A O 1
ATOM 6869 N N . SER A 1 851 ? -35.478 31.141 -28.939 1.00 25.22 851 SER A N 1
ATOM 6870 C CA . SER A 1 851 ? -35.390 30.114 -29.996 1.00 25.22 851 SER A CA 1
ATOM 6871 C C . SER A 1 851 ? -34.437 30.710 -31.053 1.00 25.22 851 SER A C 1
ATOM 6873 O O . SER A 1 851 ? -34.659 31.858 -31.426 1.00 25.22 851 SER A O 1
ATOM 6875 N N . GLU A 1 852 ? -33.472 29.936 -31.575 1.00 26.55 852 GLU A N 1
ATOM 6876 C CA . GLU A 1 852 ? -32.777 30.200 -32.866 1.00 26.55 852 GLU A CA 1
ATOM 6877 C C . GLU A 1 852 ? -31.898 31.497 -32.932 1.00 26.55 852 GLU A C 1
ATOM 6879 O O . GLU A 1 852 ? -31.990 32.377 -32.086 1.00 26.55 852 GLU A O 1
ATOM 6884 N N . GLU A 1 853 ? -30.908 31.676 -33.821 1.00 24.84 853 GLU A N 1
ATOM 6885 C CA . GLU A 1 853 ? -30.530 30.950 -35.048 1.00 24.84 853 GLU A CA 1
ATOM 6886 C C . GLU A 1 853 ? -28.999 31.041 -35.353 1.00 24.84 853 GLU A C 1
ATOM 6888 O O . GLU A 1 853 ? -28.203 31.555 -34.568 1.00 24.84 853 GLU A O 1
ATOM 6893 N N . MET A 1 854 ? -28.581 30.492 -36.500 1.00 23.94 854 MET A N 1
ATOM 6894 C CA . MET A 1 854 ? -27.204 30.234 -36.969 1.00 23.94 854 MET A CA 1
ATOM 6895 C C . MET A 1 854 ? -26.359 31.478 -37.356 1.00 23.94 854 MET A C 1
ATOM 6897 O O . MET A 1 854 ? -26.910 32.489 -37.775 1.00 23.94 854 MET A O 1
ATOM 6901 N N . ALA A 1 855 ? -25.014 31.345 -37.404 1.00 24.50 855 ALA A N 1
ATOM 6902 C CA . ALA A 1 855 ? -24.235 31.291 -38.675 1.00 24.50 855 ALA A CA 1
ATOM 6903 C C . ALA A 1 855 ? -22.720 31.660 -38.589 1.00 24.50 855 ALA A C 1
ATOM 6905 O O . ALA A 1 855 ? -22.321 32.766 -38.245 1.00 24.50 855 ALA A O 1
ATOM 6906 N N . THR A 1 856 ? -21.900 30.694 -39.021 1.00 25.03 856 THR A N 1
ATOM 6907 C CA . THR A 1 856 ? -20.563 30.716 -39.679 1.00 25.03 856 THR A CA 1
ATOM 6908 C C . THR A 1 856 ? -19.863 32.023 -40.121 1.00 25.03 856 THR A C 1
ATOM 6910 O O . THR A 1 856 ? -20.500 32.868 -40.732 1.00 25.03 856 THR A O 1
ATOM 6913 N N . PHE A 1 857 ? -18.515 32.048 -40.004 1.00 23.39 857 PHE A N 1
ATOM 6914 C CA . PHE A 1 857 ? -17.425 32.541 -40.915 1.00 23.39 857 PHE A CA 1
ATOM 6915 C C . PHE A 1 857 ? -16.182 32.885 -40.035 1.00 23.39 857 PHE A C 1
ATOM 6917 O O . PHE A 1 857 ? -16.362 33.335 -38.914 1.00 23.39 857 PHE A O 1
ATOM 6924 N N . GLY A 1 858 ? -14.891 32.745 -40.387 1.00 22.83 858 GLY A N 1
ATOM 6925 C CA . GLY A 1 858 ? -14.173 32.183 -41.543 1.00 22.83 858 GLY A CA 1
ATOM 6926 C C . GLY A 1 858 ? -12.757 32.814 -41.697 1.00 22.83 858 GLY A C 1
ATOM 6927 O O . GLY A 1 858 ? -12.625 34.017 -41.527 1.00 22.83 858 GLY A O 1
ATOM 6928 N N . HIS A 1 859 ? -11.739 32.030 -42.104 1.00 26.16 859 HIS A N 1
ATOM 6929 C CA . HIS A 1 859 ? -10.407 32.435 -42.653 1.00 26.16 859 HIS A CA 1
ATOM 6930 C C . HIS A 1 859 ? -9.195 32.854 -41.760 1.00 26.16 859 HIS A C 1
ATOM 6932 O O . HIS A 1 859 ? -9.002 34.009 -41.406 1.00 26.16 859 HIS A O 1
ATOM 6938 N N . SER A 1 860 ? -8.265 31.895 -41.594 1.00 24.23 860 SER A N 1
ATOM 6939 C CA . SER A 1 860 ? -6.807 31.903 -41.922 1.00 24.23 860 SER A CA 1
ATOM 6940 C C . SER A 1 860 ? -5.905 33.169 -41.873 1.00 24.23 860 SER A C 1
ATOM 6942 O O . SER A 1 860 ? -6.152 34.117 -42.621 1.00 24.23 860 SER A O 1
ATOM 6944 N N . LYS A 1 861 ? -4.713 33.041 -41.238 1.00 26.78 861 LYS A N 1
ATOM 6945 C CA . LYS A 1 861 ? -3.313 33.184 -41.786 1.00 26.78 861 LYS A CA 1
ATOM 6946 C C . LYS A 1 861 ? -2.275 33.279 -40.628 1.00 26.78 861 LYS A C 1
ATOM 6948 O O . LYS A 1 861 ? -2.485 34.051 -39.709 1.00 26.78 861 LYS A O 1
ATOM 6953 N N . HIS A 1 862 ? -1.293 32.373 -40.489 1.00 26.48 862 HIS A N 1
ATOM 6954 C CA . HIS A 1 862 ? 0.063 32.318 -41.105 1.00 26.48 862 HIS A CA 1
ATOM 6955 C C . HIS A 1 862 ? 1.137 33.298 -40.549 1.00 26.48 862 HIS A C 1
ATOM 6957 O O . HIS A 1 862 ? 1.055 34.485 -40.837 1.00 26.48 862 HIS A O 1
ATOM 6963 N N . CYS A 1 863 ? 2.147 32.756 -39.831 1.00 23.48 863 CYS A N 1
ATOM 6964 C CA . CYS A 1 863 ? 3.570 33.184 -39.661 1.00 23.48 863 CYS A CA 1
ATOM 6965 C C . CYS A 1 863 ? 4.207 32.328 -38.525 1.00 23.48 863 CYS A C 1
ATOM 6967 O O . CYS A 1 863 ? 3.740 32.403 -37.397 1.00 23.48 863 CYS A O 1
ATOM 6969 N N . SER A 1 864 ? 5.074 31.325 -38.735 1.00 22.75 864 SER A N 1
ATOM 6970 C CA . SER A 1 864 ? 6.489 31.315 -39.189 1.00 22.75 864 SER A CA 1
ATOM 6971 C C . SER A 1 864 ? 7.571 31.621 -38.116 1.00 22.75 864 SER A C 1
ATOM 6973 O O . SER A 1 864 ? 8.052 32.744 -38.016 1.00 22.75 864 SER A O 1
ATOM 6975 N N . LEU A 1 865 ? 7.971 30.566 -37.383 1.00 27.27 865 LEU A N 1
ATOM 6976 C CA . LEU A 1 865 ? 9.342 30.152 -36.977 1.00 27.27 865 LEU A CA 1
ATOM 6977 C C . LEU A 1 865 ? 10.436 31.191 -36.606 1.00 27.27 865 LEU A C 1
ATOM 6979 O O . LEU A 1 865 ? 10.951 31.844 -37.505 1.00 27.27 865 LEU A O 1
ATOM 6983 N N . ILE A 1 866 ? 10.973 31.108 -35.369 1.00 23.84 866 ILE A N 1
ATOM 6984 C CA . ILE A 1 866 ? 12.428 31.075 -35.019 1.00 23.84 866 ILE A CA 1
ATOM 6985 C C . ILE A 1 866 ? 12.607 30.179 -33.749 1.00 23.84 866 ILE A C 1
ATOM 6987 O O . ILE A 1 866 ? 11.733 30.232 -32.884 1.00 23.84 866 ILE A O 1
ATOM 6991 N N . PRO A 1 867 ? 13.662 29.333 -33.604 1.00 39.34 867 PRO A N 1
ATOM 6992 C CA . PRO A 1 867 ? 13.741 28.287 -32.561 1.00 39.34 867 PRO A CA 1
ATOM 6993 C C . PRO A 1 867 ? 14.752 28.552 -31.419 1.00 39.34 867 PRO A C 1
ATOM 6995 O O . PRO A 1 867 ? 15.728 29.275 -31.615 1.00 39.34 867 PRO A O 1
ATOM 6998 N N . CYS A 1 868 ? 14.624 27.854 -30.273 1.00 19.62 868 CYS A N 1
ATOM 6999 C CA . CYS A 1 868 ? 15.744 27.693 -29.325 1.00 19.62 868 CYS A CA 1
ATOM 7000 C C . CYS A 1 868 ? 15.738 26.380 -28.496 1.00 19.62 868 CYS A C 1
ATOM 7002 O O . CYS A 1 868 ? 14.915 26.180 -27.613 1.00 19.62 868 CYS A O 1
ATOM 7004 N N . ARG A 1 869 ? 16.713 25.515 -28.811 1.00 22.86 869 ARG A N 1
ATOM 7005 C CA . ARG A 1 869 ? 17.488 24.568 -27.967 1.00 22.86 869 ARG A CA 1
ATOM 7006 C C . ARG A 1 869 ? 16.882 23.951 -26.683 1.00 22.86 869 ARG A C 1
ATOM 7008 O O . ARG A 1 869 ? 16.973 24.515 -25.602 1.00 22.86 869 ARG A O 1
ATOM 7015 N N . SER A 1 870 ? 16.499 22.678 -26.817 1.00 37.41 870 SER A N 1
ATOM 7016 C CA . SER A 1 870 ? 16.967 21.512 -26.029 1.00 37.41 870 SER A CA 1
ATOM 7017 C C . SER A 1 870 ? 17.582 21.704 -24.623 1.00 37.41 870 SER A C 1
ATOM 7019 O O . SER A 1 870 ? 18.711 22.189 -24.510 1.00 37.41 870 SER A O 1
ATOM 7021 N N . THR A 1 871 ? 16.984 21.062 -23.609 1.00 21.27 871 THR A N 1
ATOM 7022 C CA . THR A 1 871 ? 17.695 20.572 -22.407 1.00 21.27 871 THR A CA 1
ATOM 7023 C C . THR A 1 871 ? 17.184 19.204 -21.937 1.00 21.27 871 THR A C 1
ATOM 7025 O O . THR A 1 871 ? 16.018 19.055 -21.596 1.00 21.27 871 THR A O 1
ATOM 7028 N N . SER A 1 872 ? 18.115 18.247 -21.918 1.00 24.16 872 SER A N 1
ATOM 7029 C CA . SER A 1 872 ? 18.157 16.933 -21.249 1.00 24.16 872 SER A CA 1
ATOM 7030 C C . SER A 1 872 ? 17.048 16.543 -20.253 1.00 24.16 872 SER A C 1
ATOM 7032 O O . SER A 1 872 ? 16.852 17.197 -19.232 1.00 24.16 872 SER A O 1
ATOM 7034 N N . THR A 1 873 ? 16.474 15.357 -20.469 1.00 24.77 873 THR A N 1
ATOM 7035 C CA . THR A 1 873 ? 15.739 14.548 -19.477 1.00 24.77 873 THR A CA 1
ATOM 7036 C C . THR A 1 873 ? 16.658 13.971 -18.389 1.00 24.77 873 THR A C 1
ATOM 7038 O O . THR A 1 873 ? 17.824 13.678 -18.661 1.00 24.77 873 THR A O 1
ATOM 7041 N N . MET A 1 874 ? 16.111 13.736 -17.191 1.00 22.81 874 MET A N 1
ATOM 7042 C CA . MET A 1 874 ? 16.677 12.871 -16.138 1.00 22.81 874 MET A CA 1
ATOM 7043 C C . MET A 1 874 ? 15.962 11.496 -16.148 1.00 22.81 874 MET A C 1
ATOM 7045 O O . MET A 1 874 ? 14.838 11.423 -16.647 1.00 22.81 874 MET A O 1
ATOM 7049 N N . PRO A 1 875 ? 16.588 10.401 -15.670 1.00 27.78 875 PRO A N 1
ATOM 7050 C CA . PRO A 1 875 ? 16.083 9.038 -15.870 1.00 27.78 875 PRO A CA 1
ATOM 7051 C C . PRO A 1 875 ? 15.140 8.541 -14.758 1.00 27.78 875 PRO A C 1
ATOM 7053 O O . PRO A 1 875 ? 15.274 8.923 -13.598 1.00 27.78 875 PRO A O 1
ATOM 7056 N N . ALA A 1 876 ? 14.230 7.630 -15.116 1.00 29.38 876 ALA A N 1
ATOM 7057 C CA . ALA A 1 876 ? 13.331 6.944 -14.183 1.00 29.38 876 ALA A CA 1
ATOM 7058 C C . ALA A 1 876 ? 14.036 5.816 -13.401 1.00 29.38 876 ALA A C 1
ATOM 7060 O O . ALA A 1 876 ? 14.959 5.177 -13.910 1.00 29.38 876 ALA A O 1
ATOM 7061 N N . VAL A 1 877 ? 13.570 5.544 -12.177 1.00 30.84 877 VAL A N 1
ATOM 7062 C CA . VAL A 1 877 ? 14.105 4.484 -11.306 1.00 30.84 877 VAL A CA 1
ATOM 7063 C C . VAL A 1 877 ? 13.488 3.129 -11.667 1.00 30.84 877 VAL A C 1
ATOM 7065 O O . VAL A 1 877 ? 12.273 2.957 -11.633 1.00 30.84 877 VAL A O 1
ATOM 7068 N N . THR A 1 878 ? 14.333 2.155 -11.997 1.00 39.69 878 THR A N 1
ATOM 7069 C CA . THR A 1 878 ? 13.950 0.767 -12.304 1.00 39.69 878 THR A CA 1
ATOM 7070 C C . THR A 1 878 ? 14.118 -0.138 -11.084 1.00 39.69 878 THR A C 1
ATOM 7072 O O . THR A 1 878 ? 15.147 -0.049 -10.411 1.00 39.69 878 THR A O 1
ATOM 7075 N N . GLN A 1 879 ? 13.184 -1.067 -10.846 1.00 51.28 879 GLN A N 1
ATOM 7076 C CA . GLN A 1 879 ? 13.387 -2.136 -9.857 1.00 51.28 879 GLN A CA 1
ATOM 7077 C C . GLN A 1 879 ? 14.642 -2.971 -10.188 1.00 51.28 879 GLN A C 1
ATOM 7079 O O . GLN A 1 879 ? 14.931 -3.201 -11.368 1.00 51.28 879 GLN A O 1
ATOM 7084 N N . PRO A 1 880 ? 15.397 -3.441 -9.179 1.00 76.25 880 PRO A N 1
ATOM 7085 C CA . PRO A 1 880 ? 16.607 -4.218 -9.415 1.00 76.25 880 PRO A CA 1
ATOM 7086 C C . PRO A 1 880 ? 16.280 -5.605 -10.010 1.00 76.25 880 PRO A C 1
ATOM 7088 O O . PRO A 1 880 ? 15.364 -6.288 -9.535 1.00 76.25 880 PRO A O 1
ATOM 7091 N N . PRO A 1 881 ? 17.017 -6.062 -11.040 1.00 81.69 881 PRO A N 1
ATOM 7092 C CA . PRO A 1 881 ? 16.804 -7.378 -11.634 1.00 81.69 881 PRO A CA 1
ATOM 7093 C C . PRO A 1 881 ? 17.321 -8.483 -10.703 1.00 81.69 881 PRO A C 1
ATOM 7095 O O . PRO A 1 881 ? 18.495 -8.482 -10.336 1.00 81.69 881 PRO A O 1
ATOM 7098 N N . ALA A 1 882 ? 16.459 -9.441 -10.357 1.00 84.94 882 ALA A N 1
ATOM 7099 C CA . ALA A 1 882 ? 16.833 -10.653 -9.626 1.00 84.94 882 ALA A CA 1
ATOM 7100 C C . ALA A 1 882 ? 16.955 -11.841 -10.603 1.00 84.94 882 ALA A C 1
ATOM 7102 O O . ALA A 1 882 ? 16.240 -11.864 -11.609 1.00 84.94 882 ALA A O 1
ATOM 7103 N N . PRO A 1 883 ? 17.832 -12.831 -10.349 1.00 88.38 883 PRO A N 1
ATOM 7104 C CA . PRO A 1 883 ? 17.841 -14.081 -11.104 1.00 88.38 883 PRO A CA 1
ATOM 7105 C C . PRO A 1 883 ? 16.546 -14.857 -10.846 1.00 88.38 883 PRO A C 1
ATOM 7107 O O . PRO A 1 883 ? 16.225 -15.127 -9.691 1.00 88.38 883 PRO A O 1
ATOM 7110 N N . HIS A 1 884 ? 15.829 -15.240 -11.904 1.00 93.00 884 HIS A N 1
ATOM 7111 C CA . HIS A 1 884 ? 14.588 -15.991 -11.735 1.00 93.00 884 HIS A CA 1
ATOM 7112 C C . HIS A 1 884 ? 14.852 -17.405 -11.194 1.00 93.00 884 HIS A C 1
ATOM 7114 O O . HIS A 1 884 ? 15.634 -18.166 -11.777 1.00 93.00 884 HIS A O 1
ATOM 7120 N N . TRP A 1 885 ? 14.200 -17.761 -10.088 1.00 93.94 885 TRP A N 1
ATOM 7121 C CA . TRP A 1 885 ? 14.266 -19.086 -9.490 1.00 93.94 885 TRP A CA 1
ATOM 7122 C C . TRP A 1 885 ? 13.190 -19.998 -10.080 1.00 93.94 885 TRP A C 1
ATOM 7124 O O . TRP A 1 885 ? 12.002 -19.845 -9.807 1.00 93.94 885 TRP A O 1
ATOM 7134 N N . VAL A 1 886 ? 13.618 -21.009 -10.836 1.00 90.56 886 VAL A N 1
ATOM 7135 C CA . VAL A 1 886 ? 12.717 -22.031 -11.381 1.00 90.56 886 VAL A CA 1
ATOM 7136 C C . VAL A 1 886 ? 12.502 -23.134 -10.330 1.00 90.56 886 VAL A C 1
ATOM 7138 O O . VAL A 1 886 ? 13.464 -23.837 -10.002 1.00 90.56 886 VAL A O 1
ATOM 7141 N N . PRO A 1 887 ? 11.281 -23.318 -9.789 1.00 88.38 887 PRO A N 1
ATOM 7142 C CA . PRO A 1 887 ? 10.993 -24.399 -8.852 1.00 88.38 887 PRO A CA 1
ATOM 7143 C C . PRO A 1 887 ? 11.014 -25.771 -9.546 1.00 88.38 887 PRO A C 1
ATOM 7145 O O . PRO A 1 887 ? 10.851 -25.885 -10.762 1.00 88.38 887 PRO A O 1
ATOM 7148 N N . ALA A 1 888 ? 11.196 -26.836 -8.762 1.00 89.50 888 ALA A N 1
ATOM 7149 C CA . ALA A 1 888 ? 11.042 -28.202 -9.260 1.00 89.50 888 ALA A CA 1
ATOM 7150 C C . ALA A 1 888 ? 9.572 -28.491 -9.647 1.00 89.50 888 ALA A C 1
ATOM 7152 O O . ALA A 1 888 ? 8.666 -27.893 -9.065 1.00 89.50 888 ALA A O 1
ATOM 7153 N N . PRO A 1 889 ? 9.294 -29.430 -10.568 1.00 90.88 889 PRO A N 1
ATOM 7154 C CA . PRO A 1 889 ? 7.944 -29.959 -10.750 1.00 90.88 889 PRO A CA 1
ATOM 7155 C C . PRO A 1 889 ? 7.440 -30.599 -9.451 1.00 90.88 889 PRO A C 1
ATOM 7157 O O . PRO A 1 889 ? 8.215 -31.245 -8.744 1.00 90.88 889 PRO A O 1
ATOM 7160 N N . ALA A 1 890 ? 6.148 -30.458 -9.145 1.00 92.12 890 ALA A N 1
ATOM 7161 C CA . ALA A 1 890 ? 5.531 -31.165 -8.024 1.00 92.12 890 ALA A CA 1
ATOM 7162 C C . ALA A 1 890 ? 5.631 -32.690 -8.215 1.00 92.12 890 ALA A C 1
ATOM 7164 O O . ALA A 1 890 ? 5.468 -33.182 -9.331 1.00 92.12 890 ALA A O 1
ATOM 7165 N N . THR A 1 891 ? 5.900 -33.421 -7.129 1.00 93.75 891 THR A N 1
ATOM 7166 C CA . THR A 1 891 ? 6.062 -34.879 -7.182 1.00 93.75 891 THR A CA 1
ATOM 7167 C C . THR A 1 891 ? 4.767 -35.573 -7.604 1.00 93.75 891 THR A C 1
ATOM 7169 O O . THR A 1 891 ? 3.663 -35.181 -7.221 1.00 93.75 891 THR A O 1
ATOM 7172 N N . SER A 1 892 ? 4.942 -36.623 -8.394 1.00 92.38 892 SER A N 1
ATOM 7173 C CA . SER A 1 892 ? 3.950 -37.617 -8.790 1.00 92.38 892 SER A CA 1
ATOM 7174 C C . SER A 1 892 ? 3.918 -38.835 -7.856 1.00 92.38 892 SER A C 1
ATOM 7176 O O . SER A 1 892 ? 3.042 -39.688 -8.002 1.00 92.38 892 SER A O 1
ATOM 7178 N N . ALA A 1 893 ? 4.851 -38.926 -6.901 1.00 92.88 893 ALA A N 1
ATOM 7179 C CA . ALA A 1 893 ? 4.918 -40.018 -5.939 1.00 92.88 893 ALA A CA 1
ATOM 7180 C C . ALA A 1 893 ? 3.752 -39.974 -4.940 1.00 92.88 893 ALA A C 1
ATOM 7182 O O . ALA A 1 893 ? 3.424 -38.925 -4.377 1.00 92.88 893 ALA A O 1
ATOM 7183 N N . ASP A 1 894 ? 3.170 -41.144 -4.679 1.00 93.00 894 ASP A N 1
ATOM 7184 C CA . ASP A 1 894 ? 2.216 -41.331 -3.590 1.00 93.00 894 ASP A CA 1
ATOM 7185 C C . ASP A 1 894 ? 2.990 -41.492 -2.273 1.00 93.00 894 ASP A C 1
ATOM 7187 O O . ASP A 1 894 ? 3.788 -42.419 -2.113 1.00 93.00 894 ASP A O 1
ATOM 7191 N N . LEU A 1 895 ? 2.815 -40.536 -1.362 1.00 95.62 895 LEU A N 1
ATOM 7192 C CA . LEU A 1 895 ? 3.555 -40.420 -0.105 1.00 95.62 895 LEU A CA 1
ATOM 7193 C C . LEU A 1 895 ? 2.574 -40.402 1.071 1.00 95.62 895 LEU A C 1
ATOM 7195 O O . LEU A 1 895 ? 1.441 -39.949 0.933 1.00 95.62 895 LEU A O 1
ATOM 7199 N N . ASP A 1 896 ? 3.019 -40.843 2.250 1.00 95.12 896 ASP A N 1
ATOM 7200 C CA . ASP A 1 896 ? 2.209 -40.777 3.474 1.00 95.12 896 ASP A CA 1
ATOM 7201 C C . ASP A 1 896 ? 2.093 -39.316 3.945 1.00 95.12 896 ASP A C 1
ATOM 7203 O O . ASP A 1 896 ? 2.960 -38.797 4.656 1.00 95.12 896 ASP A O 1
ATOM 7207 N N . TRP A 1 897 ? 1.066 -38.617 3.457 1.00 95.50 897 TRP A N 1
ATOM 7208 C CA . TRP A 1 897 ? 0.854 -37.194 3.703 1.00 95.50 897 TRP A CA 1
ATOM 7209 C C . TRP A 1 897 ? 0.344 -36.917 5.128 1.00 95.50 897 TRP A C 1
ATOM 7211 O O . TRP A 1 897 ? -0.334 -37.726 5.766 1.00 95.50 897 TRP A O 1
ATOM 7221 N N . ALA A 1 898 ? 0.676 -35.731 5.631 1.00 93.94 898 ALA A N 1
ATOM 7222 C CA . ALA A 1 898 ? 0.116 -35.167 6.847 1.00 93.94 898 ALA A CA 1
ATOM 7223 C C . ALA A 1 898 ? -1.179 -34.402 6.535 1.00 93.94 898 ALA A C 1
ATOM 7225 O O . ALA A 1 898 ? -1.167 -33.422 5.782 1.00 93.94 898 ALA A O 1
ATOM 7226 N N . GLU A 1 899 ? -2.278 -34.814 7.166 1.00 91.25 899 GLU A N 1
ATOM 7227 C CA . GLU A 1 899 ? -3.561 -34.107 7.125 1.00 91.25 899 GLU A CA 1
ATOM 7228 C C . GLU A 1 899 ? -3.521 -32.881 8.049 1.00 91.25 899 GLU A C 1
ATOM 7230 O O . GLU A 1 899 ? -3.965 -32.923 9.199 1.00 91.25 899 GLU A O 1
ATOM 7235 N N . LEU A 1 900 ? -2.930 -31.790 7.548 1.00 94.12 900 LEU A N 1
ATOM 7236 C CA . LEU A 1 900 ? -2.882 -30.510 8.256 1.00 94.12 900 LEU A CA 1
ATOM 7237 C C . LEU A 1 900 ? -4.140 -29.684 7.971 1.00 94.12 900 LEU A C 1
ATOM 7239 O O . LEU A 1 900 ? -4.511 -29.458 6.809 1.00 94.12 900 LEU A O 1
ATOM 7243 N N . GLN A 1 901 ? -4.730 -29.137 9.033 1.00 95.75 901 GLN A N 1
ATOM 7244 C CA . GLN A 1 901 ? -5.818 -28.166 8.923 1.00 95.75 901 GLN A CA 1
ATOM 7245 C C . GLN A 1 901 ? -5.351 -26.895 8.197 1.00 95.75 901 GLN A C 1
ATOM 7247 O O . GLN A 1 901 ? -4.155 -26.633 8.052 1.00 95.75 901 GLN A O 1
ATOM 7252 N N . THR A 1 902 ? -6.298 -26.123 7.670 1.00 96.81 902 THR A N 1
ATOM 7253 C CA . THR A 1 902 ? -6.014 -24.910 6.894 1.00 96.81 902 THR A CA 1
ATOM 7254 C C . THR A 1 902 ? -6.762 -23.735 7.506 1.00 96.81 902 THR A C 1
ATOM 7256 O O . THR A 1 902 ? -7.990 -23.743 7.527 1.00 96.81 902 THR A O 1
ATOM 7259 N N . ILE A 1 903 ? -6.012 -22.749 7.995 1.00 96.81 903 ILE A N 1
ATOM 7260 C CA . ILE A 1 903 ? -6.532 -21.467 8.464 1.00 96.81 903 ILE A CA 1
ATOM 7261 C C . ILE A 1 903 ? -6.666 -20.532 7.266 1.00 96.81 903 ILE A C 1
ATOM 7263 O O . ILE A 1 903 ? -5.752 -20.398 6.449 1.00 96.81 903 ILE A O 1
ATOM 7267 N N . ASP A 1 904 ? -7.798 -19.854 7.187 1.00 93.69 904 ASP A N 1
ATOM 7268 C CA . ASP A 1 904 ? -8.093 -18.849 6.179 1.00 93.69 904 ASP A CA 1
ATOM 7269 C C . ASP A 1 904 ? -8.102 -17.458 6.834 1.00 93.69 904 ASP A C 1
ATOM 7271 O O . ASP A 1 904 ? -9.048 -17.085 7.533 1.00 93.69 904 ASP A O 1
ATOM 7275 N N . LEU A 1 905 ? -7.042 -16.668 6.621 1.00 88.75 905 LEU A N 1
ATOM 7276 C CA . LEU A 1 905 ? -6.930 -15.331 7.227 1.00 88.75 905 LEU A CA 1
ATOM 7277 C C . LEU A 1 905 ? -7.918 -14.311 6.642 1.00 88.75 905 LEU A C 1
ATOM 7279 O O . LEU A 1 905 ? -8.127 -13.250 7.226 1.00 88.75 905 LEU A O 1
ATOM 7283 N N . GLN A 1 906 ? -8.568 -14.620 5.520 1.00 85.31 906 GLN A N 1
ATOM 7284 C CA . GLN A 1 906 ? -9.659 -13.809 4.985 1.00 85.31 906 GLN A CA 1
ATOM 7285 C C . GLN A 1 906 ? -10.955 -14.088 5.762 1.00 85.31 906 GLN A C 1
ATOM 7287 O O . GLN A 1 906 ? -11.673 -13.144 6.092 1.00 85.31 906 GLN A O 1
ATOM 7292 N N . LYS A 1 907 ? -11.199 -15.345 6.168 1.00 87.38 907 LYS A N 1
ATOM 7293 C CA . LYS A 1 907 ? -12.276 -15.694 7.115 1.00 87.38 907 LYS A CA 1
ATOM 7294 C C . LYS A 1 907 ? -12.028 -15.182 8.537 1.00 87.38 907 LYS A C 1
ATOM 7296 O O . LYS A 1 907 ? -12.983 -14.841 9.226 1.00 87.38 907 LYS A O 1
ATOM 7301 N N . ALA A 1 908 ? -10.779 -15.071 8.985 1.00 79.56 908 ALA A N 1
ATOM 7302 C CA . ALA A 1 908 ? -10.462 -14.535 10.317 1.00 79.56 908 ALA A CA 1
ATOM 7303 C C . ALA A 1 908 ? -10.883 -13.060 10.524 1.00 79.56 908 ALA A C 1
ATOM 7305 O O . ALA A 1 908 ? -10.945 -12.580 11.655 1.00 79.56 908 ALA A O 1
ATOM 7306 N N . ARG A 1 909 ? -11.200 -12.334 9.442 1.00 77.69 909 ARG A N 1
ATOM 7307 C CA . ARG A 1 909 ? -11.639 -10.928 9.492 1.00 77.69 909 ARG A CA 1
ATOM 7308 C C . ARG A 1 909 ? -13.108 -10.767 9.895 1.00 77.69 909 ARG A C 1
ATOM 7310 O O . ARG A 1 909 ? -13.449 -9.742 10.476 1.00 77.69 909 ARG A O 1
ATOM 7317 N N . THR A 1 910 ? -13.947 -11.762 9.590 1.00 76.56 910 THR A N 1
ATOM 7318 C CA . THR A 1 910 ? -15.342 -11.881 10.070 1.00 76.56 910 THR A CA 1
ATOM 7319 C C . THR A 1 910 ? -15.389 -11.860 11.619 1.00 76.56 910 THR A C 1
ATOM 7321 O O . THR A 1 910 ? -14.364 -12.125 12.247 1.00 76.56 910 THR A O 1
ATOM 7324 N N . PRO A 1 911 ? -16.551 -11.687 12.267 1.00 76.75 911 PRO A N 1
ATOM 7325 C CA . PRO A 1 911 ? -16.757 -12.197 13.627 1.00 76.75 911 PRO A CA 1
ATOM 7326 C C . PRO A 1 911 ? -16.953 -13.730 13.667 1.00 76.75 911 PRO A C 1
ATOM 7328 O O . PRO A 1 911 ? -16.292 -14.433 14.434 1.00 76.75 911 PRO A O 1
ATOM 7331 N N . GLU A 1 912 ? -17.815 -14.279 12.807 1.00 81.12 912 GLU A N 1
ATOM 7332 C CA . GLU A 1 912 ? -18.285 -15.677 12.847 1.00 81.12 912 GLU A CA 1
ATOM 7333 C C . GLU A 1 912 ? -17.199 -16.664 12.400 1.00 81.12 912 GLU A C 1
ATOM 7335 O O . GLU A 1 912 ? -16.871 -17.638 13.078 1.00 81.12 912 GLU A O 1
ATOM 7340 N N . GLY A 1 913 ? -16.590 -16.378 11.257 1.00 85.38 913 GLY A N 1
ATOM 7341 C CA . GLY A 1 913 ? -15.397 -17.049 10.762 1.00 85.38 913 GLY A CA 1
ATOM 7342 C C . GLY A 1 913 ? -14.146 -16.778 11.608 1.00 85.38 913 GLY A C 1
ATOM 7343 O O . GLY A 1 913 ? -13.272 -17.634 11.597 1.00 85.38 913 GLY A O 1
ATOM 7344 N N . ARG A 1 914 ? -14.033 -15.693 12.398 1.00 90.81 914 ARG A N 1
ATOM 7345 C CA . ARG A 1 914 ? -12.964 -15.579 13.411 1.00 90.81 914 ARG A CA 1
ATOM 7346 C C . ARG A 1 914 ? -13.181 -16.617 14.492 1.00 90.81 914 ARG A C 1
ATOM 7348 O O . ARG A 1 914 ? -12.242 -17.343 14.784 1.00 90.81 914 ARG A O 1
ATOM 7355 N N . ALA A 1 915 ? -14.401 -16.788 14.999 1.00 89.69 915 ALA A N 1
ATOM 7356 C CA . ALA A 1 915 ? -14.708 -17.885 15.918 1.00 89.69 915 ALA A CA 1
ATOM 7357 C C . ALA A 1 915 ? -14.450 -19.276 15.285 1.00 89.69 915 ALA A C 1
ATOM 7359 O O . ALA A 1 915 ? -13.902 -20.160 15.947 1.00 89.69 915 ALA A O 1
ATOM 7360 N N . GLU A 1 916 ? -14.750 -19.467 13.990 1.00 94.56 916 GLU A N 1
ATOM 7361 C CA . GLU A 1 916 ? -14.369 -20.679 13.238 1.00 94.56 916 GLU A CA 1
ATOM 7362 C C . GLU A 1 916 ? -12.840 -20.870 13.205 1.00 94.56 916 GLU A C 1
ATOM 7364 O O . GLU A 1 916 ? -12.342 -21.939 13.567 1.00 94.56 916 GLU A O 1
ATOM 7369 N N . GLN A 1 917 ? -12.093 -19.836 12.801 1.00 97.31 917 GLN A N 1
ATOM 7370 C CA . GLN A 1 917 ? -10.638 -19.877 12.654 1.00 97.31 917 GLN A CA 1
ATOM 7371 C C . GLN A 1 917 ? -9.922 -20.002 14.003 1.00 97.31 917 GLN A C 1
ATOM 7373 O O . GLN A 1 917 ? -8.912 -20.691 14.061 1.00 97.31 917 GLN A O 1
ATOM 7378 N N . VAL A 1 918 ? -10.445 -19.425 15.091 1.00 97.75 918 VAL A N 1
ATOM 7379 C CA . VAL A 1 918 ? -9.942 -19.618 16.465 1.00 97.75 918 VAL A CA 1
ATOM 7380 C C . VAL A 1 918 ? -9.977 -21.099 16.824 1.00 97.75 918 VAL A C 1
ATOM 7382 O O . VAL A 1 918 ? -8.968 -21.654 17.254 1.00 97.75 918 VAL A O 1
ATOM 7385 N N . ARG A 1 919 ? -11.114 -21.768 16.589 1.00 96.88 919 ARG A N 1
ATOM 7386 C CA . ARG A 1 919 ? -11.270 -23.199 16.877 1.00 96.88 919 ARG A CA 1
ATOM 7387 C C . ARG A 1 919 ? -10.328 -24.057 16.027 1.00 96.88 919 ARG A C 1
ATOM 7389 O O . ARG A 1 919 ? -9.699 -24.960 16.566 1.00 96.88 919 ARG A O 1
ATOM 7396 N N . ILE A 1 920 ? -10.209 -23.764 14.729 1.00 97.19 920 ILE A N 1
ATOM 7397 C CA . ILE A 1 920 ? -9.299 -24.467 13.804 1.00 97.19 920 ILE A CA 1
ATOM 7398 C C . ILE A 1 920 ? -7.832 -24.259 14.213 1.00 97.19 920 ILE A C 1
ATOM 7400 O O . ILE A 1 920 ? -7.073 -25.222 14.293 1.00 97.19 920 ILE A O 1
ATOM 7404 N N . ALA A 1 921 ? -7.435 -23.019 14.509 1.00 97.06 921 ALA A N 1
ATOM 7405 C CA . ALA A 1 921 ? -6.080 -22.670 14.925 1.00 97.06 921 ALA A CA 1
ATOM 7406 C C . ALA A 1 921 ? -5.703 -23.360 16.238 1.00 97.06 921 ALA A C 1
ATOM 7408 O O . ALA A 1 921 ? -4.657 -24.001 16.320 1.00 97.06 921 ALA A O 1
ATOM 7409 N N . ALA A 1 922 ? -6.571 -23.262 17.248 1.00 96.44 922 ALA A N 1
ATOM 7410 C CA . ALA A 1 922 ? -6.334 -23.846 18.558 1.00 96.44 922 ALA A CA 1
ATOM 7411 C C . ALA A 1 922 ? -6.242 -25.377 18.492 1.00 96.44 922 ALA A C 1
ATOM 7413 O O . ALA A 1 922 ? -5.311 -25.946 19.054 1.00 96.44 922 ALA A O 1
ATOM 7414 N N . ASP A 1 923 ? -7.155 -26.035 17.772 1.00 96.19 923 ASP A N 1
ATOM 7415 C CA . ASP A 1 923 ? -7.174 -27.493 17.626 1.00 96.19 923 ASP A CA 1
ATOM 7416 C C . ASP A 1 923 ? -5.962 -28.010 16.830 1.00 96.19 923 ASP A C 1
ATOM 7418 O O . ASP A 1 923 ? -5.264 -28.922 17.277 1.00 96.19 923 ASP A O 1
ATOM 7422 N N . ALA A 1 924 ? -5.626 -27.380 15.700 1.00 95.94 924 ALA A N 1
ATOM 7423 C CA . ALA A 1 924 ? -4.445 -27.745 14.918 1.00 95.94 924 ALA A CA 1
ATOM 7424 C C . ALA A 1 924 ? -3.144 -27.568 15.721 1.00 95.94 924 ALA A C 1
ATOM 7426 O O . ALA A 1 924 ? -2.264 -28.434 15.695 1.00 95.94 924 ALA A O 1
ATOM 7427 N N . MET A 1 925 ? -3.035 -26.476 16.485 1.00 95.75 925 MET A N 1
ATOM 7428 C CA . MET A 1 925 ? -1.849 -26.182 17.286 1.00 95.75 925 MET A CA 1
ATOM 7429 C C . MET A 1 925 ? -1.753 -27.025 18.569 1.00 95.75 925 MET A C 1
ATOM 7431 O O . MET A 1 925 ? -0.647 -27.300 19.037 1.00 95.75 925 MET A O 1
ATOM 7435 N N . HIS A 1 926 ? -2.885 -27.475 19.118 1.00 94.81 926 HIS A N 1
ATOM 7436 C CA . HIS A 1 926 ? -2.944 -28.408 20.248 1.00 94.81 926 HIS A CA 1
ATOM 7437 C C . HIS A 1 926 ? -2.635 -29.856 19.840 1.00 94.81 926 HIS A C 1
ATOM 7439 O O . HIS A 1 926 ? -1.939 -30.568 20.562 1.00 94.81 926 HIS A O 1
ATOM 7445 N N . ASN A 1 927 ? -3.129 -30.294 18.679 1.00 91.00 927 ASN A N 1
ATOM 7446 C CA . ASN A 1 927 ? -3.018 -31.688 18.248 1.00 91.00 927 ASN A CA 1
ATOM 7447 C C . ASN A 1 927 ? -1.735 -31.974 17.455 1.00 91.00 927 ASN A C 1
ATOM 7449 O O . ASN A 1 927 ? -1.090 -32.991 17.689 1.00 91.00 927 ASN A O 1
ATOM 7453 N N . GLN A 1 928 ? -1.363 -31.106 16.508 1.00 89.88 928 GLN A N 1
ATOM 7454 C CA . GLN A 1 928 ? -0.245 -31.345 15.579 1.00 89.88 928 GLN A CA 1
ATOM 7455 C C . GLN A 1 928 ? 0.886 -30.314 15.705 1.00 89.88 928 GLN A C 1
ATOM 7457 O O . GLN A 1 928 ? 2.022 -30.601 15.329 1.00 89.88 928 GLN A O 1
ATOM 7462 N N . GLY A 1 929 ? 0.585 -29.101 16.179 1.00 94.75 929 GLY A N 1
ATOM 7463 C CA . GLY A 1 929 ? 1.536 -27.985 16.173 1.00 94.75 929 GLY A CA 1
ATOM 7464 C C . GLY A 1 929 ? 1.846 -27.439 14.770 1.00 94.75 929 GLY A C 1
ATOM 7465 O O . GLY A 1 929 ? 2.748 -26.616 14.637 1.00 94.75 929 GLY A O 1
ATOM 7466 N N . PHE A 1 930 ? 1.118 -27.884 13.737 1.00 95.56 930 PHE A N 1
ATOM 7467 C CA . PHE A 1 930 ? 1.260 -27.489 12.332 1.00 95.56 930 PHE A CA 1
ATOM 7468 C C . PHE A 1 930 ? -0.106 -27.185 11.704 1.00 95.56 930 PHE A C 1
ATOM 7470 O O . PHE A 1 930 ? -1.087 -27.881 11.964 1.00 95.56 930 PHE A O 1
ATOM 7477 N N . PHE A 1 931 ? -0.149 -26.205 10.801 1.00 97.31 931 PHE A N 1
ATOM 7478 C CA . PHE A 1 931 ? -1.278 -25.959 9.899 1.00 97.31 931 PHE A CA 1
ATOM 7479 C C . PHE A 1 931 ? -0.823 -25.266 8.608 1.00 97.31 931 PHE A C 1
ATOM 7481 O O . PHE A 1 931 ? 0.289 -24.741 8.517 1.00 97.31 931 PHE A O 1
ATOM 7488 N N . TYR A 1 932 ? -1.696 -25.245 7.601 1.00 98.19 932 TYR A N 1
ATOM 7489 C CA . TYR A 1 932 ? -1.565 -24.327 6.471 1.00 98.19 932 TYR A CA 1
ATOM 7490 C C . TYR A 1 932 ? -2.243 -22.992 6.774 1.00 98.19 932 TYR A C 1
ATOM 7492 O O . TYR A 1 932 ? -3.255 -22.956 7.471 1.00 98.19 932 TYR A O 1
ATOM 7500 N N . VAL A 1 933 ? -1.747 -21.918 6.170 1.00 97.75 933 VAL A N 1
ATOM 7501 C CA . VAL A 1 933 ? -2.433 -20.627 6.084 1.00 97.75 933 VAL A CA 1
ATOM 7502 C C . VAL A 1 933 ? -2.644 -20.270 4.619 1.00 97.75 933 VAL A C 1
ATOM 7504 O O . VAL A 1 933 ? -1.697 -20.304 3.834 1.00 97.75 933 VAL A O 1
ATOM 7507 N N . VAL A 1 934 ? -3.874 -19.905 4.261 1.00 94.44 934 VAL A N 1
ATOM 7508 C CA . VAL A 1 934 ? -4.264 -19.417 2.928 1.00 94.44 934 VAL A CA 1
ATOM 7509 C C . VAL A 1 934 ? -4.910 -18.036 3.023 1.00 94.44 934 VAL A C 1
ATOM 7511 O O . VAL A 1 934 ? -5.240 -17.560 4.112 1.00 94.44 934 VAL A O 1
ATOM 7514 N N . ASN A 1 935 ? -5.062 -17.378 1.870 1.00 90.00 935 ASN A N 1
ATOM 7515 C CA . ASN A 1 935 ? -5.627 -16.029 1.742 1.00 90.00 935 ASN A CA 1
ATOM 7516 C C . ASN A 1 935 ? -4.940 -14.978 2.639 1.00 90.00 935 ASN A C 1
ATOM 7518 O O . ASN A 1 935 ? -5.545 -13.983 3.033 1.00 90.00 935 ASN A O 1
ATOM 7522 N N . HIS A 1 936 ? -3.649 -15.177 2.921 1.00 91.19 936 HIS A N 1
ATOM 7523 C CA . HIS A 1 936 ? -2.819 -14.284 3.735 1.00 91.19 936 HIS A CA 1
ATOM 7524 C C . HIS A 1 936 ? -2.625 -12.890 3.108 1.00 91.19 936 HIS A C 1
ATOM 7526 O O . HIS A 1 936 ? -2.353 -11.937 3.827 1.00 91.19 936 HIS A O 1
ATOM 7532 N N . GLY A 1 937 ? -2.793 -12.742 1.787 1.00 81.88 937 GLY A N 1
ATOM 7533 C CA . GLY A 1 937 ? -2.784 -11.435 1.106 1.00 81.88 937 GLY A CA 1
ATOM 7534 C C . GLY A 1 937 ? -1.532 -11.105 0.285 1.00 81.88 937 GLY A C 1
ATOM 7535 O O . GLY A 1 937 ? -1.401 -9.968 -0.156 1.00 81.88 937 GLY A O 1
ATOM 7536 N N . LEU A 1 938 ? -0.656 -12.086 0.041 1.00 84.44 938 LEU A N 1
ATOM 7537 C CA . LEU A 1 938 ? 0.315 -12.025 -1.057 1.00 84.44 938 LEU A CA 1
ATOM 7538 C C . LEU A 1 938 ? -0.207 -12.860 -2.224 1.00 84.44 938 LEU A C 1
ATOM 7540 O O . LEU A 1 938 ? -0.874 -13.875 -2.018 1.00 84.44 938 LEU A O 1
ATOM 7544 N N . GLU A 1 939 ? 0.116 -12.426 -3.434 1.00 79.75 939 GLU A N 1
ATOM 7545 C CA . GLU A 1 939 ? -0.169 -13.142 -4.671 1.00 79.75 939 GLU A CA 1
ATOM 7546 C C . GLU A 1 939 ? 1.040 -13.953 -5.138 1.00 79.75 939 GLU A C 1
ATOM 7548 O O . GLU A 1 939 ? 2.195 -13.610 -4.871 1.00 79.75 939 GLU A O 1
ATOM 7553 N N . GLN A 1 940 ? 0.771 -15.003 -5.913 1.00 81.44 940 GLN A N 1
ATOM 7554 C CA . GLN A 1 940 ? 1.781 -15.922 -6.437 1.00 81.44 940 GLN A CA 1
ATOM 7555 C C . GLN A 1 940 ? 2.996 -15.218 -7.105 1.00 81.44 940 GLN A C 1
ATOM 7557 O O . GLN A 1 940 ? 4.122 -15.579 -6.761 1.00 81.44 940 GLN A O 1
ATOM 7562 N N . PRO A 1 941 ? 2.850 -14.146 -7.921 1.00 82.62 941 PRO A N 1
ATOM 7563 C CA . PRO A 1 941 ? 4.005 -13.432 -8.485 1.00 82.62 941 PRO A CA 1
ATOM 7564 C C . PRO A 1 941 ? 4.889 -12.720 -7.446 1.00 82.62 941 PRO A C 1
ATOM 7566 O O . PRO A 1 941 ? 6.084 -12.540 -7.673 1.00 82.62 941 PRO A O 1
ATOM 7569 N N . GLN A 1 942 ? 4.334 -12.305 -6.301 1.00 85.69 942 GLN A N 1
ATOM 7570 C CA . GLN A 1 942 ? 5.103 -11.688 -5.210 1.00 85.69 942 GLN A CA 1
ATOM 7571 C C . GLN A 1 942 ? 5.902 -12.748 -4.438 1.00 85.69 942 GLN A C 1
ATOM 7573 O O . GLN A 1 942 ? 7.034 -12.499 -4.024 1.00 85.69 942 GLN A O 1
ATOM 7578 N N . ILE A 1 943 ? 5.331 -13.946 -4.290 1.00 90.12 943 ILE A N 1
ATOM 7579 C CA . ILE A 1 943 ? 5.993 -15.111 -3.690 1.00 90.12 943 ILE A CA 1
ATOM 7580 C C . ILE A 1 943 ? 7.145 -15.572 -4.593 1.00 90.12 943 ILE A C 1
ATOM 7582 O O . ILE A 1 943 ? 8.267 -15.744 -4.118 1.00 90.12 943 ILE A O 1
ATOM 7586 N N . GLU A 1 944 ? 6.903 -15.696 -5.900 1.00 90.75 944 GLU A N 1
ATOM 7587 C CA . GLU A 1 944 ? 7.923 -16.005 -6.913 1.00 90.75 944 GLU A CA 1
ATOM 7588 C C . GLU A 1 944 ? 9.052 -14.970 -6.910 1.00 90.75 944 GLU A C 1
ATOM 7590 O O . GLU A 1 944 ? 10.219 -15.338 -6.786 1.00 90.75 944 GLU A O 1
ATOM 7595 N N . ARG A 1 945 ? 8.718 -13.672 -6.907 1.00 94.12 945 ARG A N 1
ATOM 7596 C CA . ARG A 1 945 ? 9.698 -12.584 -6.772 1.00 94.12 945 ARG A CA 1
ATOM 7597 C C . ARG A 1 945 ? 10.535 -12.702 -5.494 1.00 94.12 945 ARG A C 1
ATOM 7599 O O . ARG A 1 945 ? 11.741 -12.460 -5.532 1.00 94.12 945 ARG A O 1
ATOM 7606 N N . MET A 1 946 ? 9.942 -13.099 -4.368 1.00 96.06 946 MET A N 1
ATOM 7607 C CA . MET A 1 946 ? 10.706 -13.325 -3.139 1.00 96.06 946 MET A CA 1
ATOM 7608 C C . MET A 1 946 ? 11.602 -14.569 -3.226 1.00 96.06 946 MET A C 1
ATOM 7610 O O . MET A 1 946 ? 12.690 -14.561 -2.656 1.00 96.06 946 MET A O 1
ATOM 7614 N N . PHE A 1 947 ? 11.223 -15.609 -3.974 1.00 96.62 947 PHE A N 1
ATOM 7615 C CA . PHE A 1 947 ? 12.114 -16.740 -4.259 1.00 96.62 947 PHE A CA 1
ATOM 7616 C C . PHE A 1 947 ? 13.274 -16.367 -5.194 1.00 96.62 947 PHE A C 1
ATOM 7618 O O . PHE A 1 947 ? 14.402 -16.800 -4.945 1.00 96.62 947 PHE A O 1
ATOM 7625 N N . ASP A 1 948 ? 13.047 -15.511 -6.194 1.00 97.00 948 ASP A N 1
ATOM 7626 C CA . ASP A 1 948 ? 14.116 -14.936 -7.022 1.00 97.00 948 ASP A CA 1
ATOM 7627 C C . ASP A 1 948 ? 15.153 -14.224 -6.134 1.00 97.00 948 ASP A C 1
ATOM 7629 O O . ASP A 1 948 ? 16.350 -14.522 -6.189 1.00 97.00 948 ASP A O 1
ATOM 7633 N N . ILE A 1 949 ? 14.684 -13.348 -5.234 1.00 97.31 949 ILE A N 1
ATOM 7634 C CA . ILE A 1 949 ? 15.514 -12.616 -4.262 1.00 97.31 949 ILE A CA 1
ATOM 7635 C C . ILE A 1 949 ? 16.209 -13.570 -3.280 1.00 97.31 949 ILE A C 1
ATOM 7637 O O . ILE A 1 949 ? 17.402 -13.427 -3.007 1.00 97.31 949 ILE A O 1
ATOM 7641 N N . ALA A 1 950 ? 15.501 -14.581 -2.780 1.00 97.75 950 ALA A N 1
ATOM 7642 C CA . ALA A 1 950 ? 16.039 -15.564 -1.847 1.00 97.75 950 ALA A CA 1
ATOM 7643 C C . ALA A 1 950 ? 17.133 -16.453 -2.456 1.00 97.75 950 ALA A C 1
ATOM 7645 O O . ALA A 1 950 ? 17.914 -17.047 -1.711 1.00 97.75 950 ALA A O 1
ATOM 7646 N N . SER A 1 951 ? 17.228 -16.540 -3.787 1.00 96.69 951 SER A N 1
ATOM 7647 C CA . SER A 1 951 ? 18.304 -17.262 -4.476 1.00 96.69 951 SER A CA 1
ATOM 7648 C C . SER A 1 951 ? 19.644 -16.504 -4.454 1.00 96.69 951 SER A C 1
ATOM 7650 O O . SER A 1 951 ? 20.712 -17.125 -4.388 1.00 96.69 951 SER A O 1
ATOM 7652 N N . ILE A 1 952 ? 19.601 -15.165 -4.427 1.00 96.94 952 ILE A N 1
ATOM 7653 C CA . ILE A 1 952 ? 20.750 -14.245 -4.537 1.00 96.94 952 ILE A CA 1
ATOM 7654 C C . ILE A 1 952 ? 21.898 -14.535 -3.550 1.00 96.94 952 ILE A C 1
ATOM 7656 O O . ILE A 1 952 ? 23.044 -14.569 -4.012 1.00 96.94 952 ILE A O 1
ATOM 7660 N N . PRO A 1 953 ? 21.674 -14.808 -2.240 1.00 96.62 953 PRO A N 1
ATOM 7661 C CA . PRO A 1 953 ? 22.758 -15.116 -1.302 1.00 96.62 953 PRO A CA 1
ATOM 7662 C C . PRO A 1 953 ? 23.579 -16.341 -1.721 1.00 96.62 953 PRO A C 1
ATOM 7664 O O . PRO A 1 953 ? 24.715 -16.505 -1.281 1.00 96.62 953 PRO A O 1
ATOM 7667 N N . PHE A 1 954 ? 23.005 -17.227 -2.535 1.00 95.62 954 PHE A N 1
ATOM 7668 C CA . PHE A 1 954 ? 23.612 -18.490 -2.935 1.00 95.62 954 PHE A CA 1
ATOM 7669 C C . PHE A 1 954 ? 24.227 -18.419 -4.329 1.00 95.62 954 PHE A C 1
ATOM 7671 O O . PHE A 1 954 ? 25.337 -18.926 -4.501 1.00 95.62 954 PHE A O 1
ATOM 7678 N N . VAL A 1 955 ? 23.529 -17.782 -5.280 1.00 93.00 955 VAL A N 1
ATOM 7679 C CA . VAL A 1 955 ? 23.882 -17.764 -6.713 1.00 93.00 955 VAL A CA 1
ATOM 7680 C C . VAL A 1 955 ? 24.623 -16.504 -7.175 1.00 93.00 955 VAL A C 1
ATOM 7682 O O . VAL A 1 955 ? 25.210 -16.529 -8.252 1.00 93.00 955 VAL A O 1
ATOM 7685 N N . SER A 1 956 ? 24.609 -15.417 -6.393 1.00 93.00 956 SER A N 1
ATOM 7686 C CA . SER A 1 956 ? 25.173 -14.112 -6.794 1.00 93.00 956 SER A CA 1
ATOM 7687 C C . SER A 1 956 ? 26.149 -13.494 -5.788 1.00 93.00 956 SER A C 1
ATOM 7689 O O . SER A 1 956 ? 26.706 -12.436 -6.069 1.00 93.00 956 SER A O 1
ATOM 7691 N N . VAL A 1 957 ? 26.369 -14.121 -4.628 1.00 93.69 957 VAL A N 1
ATOM 7692 C CA . VAL A 1 957 ? 27.380 -13.687 -3.650 1.00 93.69 957 VAL A CA 1
ATOM 7693 C C . VAL A 1 957 ? 28.609 -14.585 -3.759 1.00 93.69 957 VAL A C 1
ATOM 7695 O O . VAL A 1 957 ? 28.507 -15.808 -3.636 1.00 93.69 957 VAL A O 1
ATOM 7698 N N . GLU A 1 958 ? 29.775 -13.979 -3.965 1.00 91.25 958 GLU A N 1
ATOM 7699 C CA . GLU A 1 958 ? 31.038 -14.704 -4.117 1.00 91.25 958 GLU A CA 1
ATOM 7700 C C . GLU A 1 958 ? 31.488 -15.385 -2.807 1.00 91.25 958 GLU A C 1
ATOM 7702 O O . GLU A 1 958 ? 31.220 -14.862 -1.720 1.00 91.25 958 GLU A O 1
ATOM 7707 N N . PRO A 1 959 ? 32.217 -16.521 -2.860 1.00 90.62 959 PRO A N 1
ATOM 7708 C CA . PRO A 1 959 ? 32.632 -17.270 -1.670 1.00 90.62 959 PRO A CA 1
ATOM 7709 C C . PRO A 1 959 ? 33.406 -16.457 -0.626 1.00 90.62 959 PRO A C 1
ATOM 7711 O O . PRO A 1 959 ? 33.266 -16.715 0.567 1.00 90.62 959 PRO A O 1
ATOM 7714 N N . ASP A 1 960 ? 34.206 -15.475 -1.046 1.00 92.44 960 ASP A N 1
ATOM 7715 C CA . ASP A 1 960 ? 34.940 -14.613 -0.113 1.00 92.44 960 ASP A CA 1
ATOM 7716 C C . ASP A 1 960 ? 34.054 -13.528 0.520 1.00 92.44 960 ASP A C 1
ATOM 7718 O O . ASP A 1 960 ? 34.272 -13.177 1.677 1.00 92.44 960 ASP A O 1
ATOM 7722 N N . GLU A 1 961 ? 33.005 -13.058 -0.166 1.00 93.75 961 GLU A N 1
ATOM 7723 C CA . GLU A 1 961 ? 32.005 -12.171 0.446 1.00 93.75 961 GLU A CA 1
ATOM 7724 C C . GLU A 1 961 ? 31.105 -12.951 1.421 1.00 93.75 961 GLU A C 1
ATOM 7726 O O . GLU A 1 961 ? 30.827 -12.461 2.515 1.00 93.75 961 GLU A O 1
ATOM 7731 N N . LYS A 1 962 ? 30.732 -14.201 1.099 1.00 93.06 962 LYS A N 1
ATOM 7732 C CA . LYS A 1 962 ? 29.994 -15.093 2.018 1.00 93.06 962 LYS A CA 1
ATOM 7733 C C . LYS A 1 962 ? 30.692 -15.215 3.382 1.00 93.06 962 LYS A C 1
ATOM 7735 O O . LYS A 1 962 ? 30.021 -15.073 4.402 1.00 93.06 962 LYS A O 1
ATOM 7740 N N . LYS A 1 963 ? 32.026 -15.372 3.398 1.00 92.50 963 LYS A N 1
ATOM 7741 C CA . LYS A 1 963 ? 32.853 -15.431 4.625 1.00 92.50 963 LYS A CA 1
ATOM 7742 C C . LYS A 1 963 ? 32.767 -14.168 5.482 1.00 92.50 963 LYS A C 1
ATOM 7744 O O . LYS A 1 963 ? 32.706 -14.264 6.703 1.00 92.50 963 LYS A O 1
ATOM 7749 N N . VAL A 1 964 ? 32.750 -12.981 4.866 1.00 94.56 964 VAL A N 1
ATOM 7750 C CA . VAL A 1 964 ? 32.649 -11.695 5.592 1.00 94.56 964 VAL A CA 1
ATOM 7751 C C . VAL A 1 964 ? 31.345 -11.610 6.387 1.00 94.56 964 VAL A C 1
ATOM 7753 O O . VAL A 1 964 ? 31.315 -11.037 7.475 1.00 94.56 964 VAL A O 1
ATOM 7756 N N . TYR A 1 965 ? 30.279 -12.212 5.861 1.00 94.38 965 TYR A N 1
ATOM 7757 C CA . TYR A 1 965 ? 28.959 -12.224 6.478 1.00 94.38 965 TYR A CA 1
ATOM 7758 C C . TYR A 1 965 ? 28.653 -13.510 7.259 1.00 94.38 965 TYR A C 1
ATOM 7760 O O . TYR A 1 965 ? 27.490 -13.720 7.602 1.00 94.38 965 TYR A O 1
ATOM 7768 N N . GLU A 1 966 ? 29.643 -14.359 7.566 1.00 95.00 966 GLU A N 1
ATOM 7769 C CA . GLU A 1 966 ? 29.422 -15.594 8.330 1.00 95.00 966 GLU A CA 1
ATOM 7770 C C . GLU A 1 966 ? 28.839 -15.331 9.729 1.00 95.00 966 GLU A C 1
ATOM 7772 O O . GLU A 1 966 ? 29.311 -14.506 10.517 1.00 95.00 966 GLU A O 1
ATOM 7777 N N . ALA A 1 967 ? 27.778 -16.070 10.046 1.00 92.06 967 ALA A N 1
ATOM 7778 C CA . ALA A 1 967 ? 27.084 -16.018 11.314 1.00 92.06 967 ALA A CA 1
ATOM 7779 C C . ALA A 1 967 ? 27.924 -16.708 12.395 1.00 92.06 967 ALA A C 1
ATOM 7781 O O . ALA A 1 967 ? 28.184 -17.913 12.355 1.00 92.06 967 ALA A O 1
ATOM 7782 N N . LYS A 1 968 ? 28.296 -15.945 13.425 1.00 90.44 968 LYS A N 1
ATOM 7783 C CA . LYS A 1 968 ? 29.038 -16.409 14.608 1.00 90.44 968 LYS A CA 1
ATOM 7784 C C . LYS A 1 968 ? 28.140 -17.204 15.572 1.00 90.44 968 LYS A C 1
ATOM 7786 O O . LYS A 1 968 ? 28.042 -16.868 16.752 1.00 90.44 968 LYS A O 1
ATOM 7791 N N . ILE A 1 969 ? 27.461 -18.237 15.065 1.00 91.31 969 ILE A N 1
ATOM 7792 C CA . ILE A 1 969 ? 26.341 -18.949 15.713 1.00 91.31 969 ILE A CA 1
ATOM 7793 C C . ILE A 1 969 ? 26.684 -19.389 17.142 1.00 91.31 969 ILE A C 1
ATOM 7795 O O . ILE A 1 969 ? 25.988 -18.997 18.078 1.00 91.31 969 ILE A O 1
ATOM 7799 N N . LYS A 1 970 ? 27.792 -20.122 17.326 1.00 87.50 970 LYS A N 1
ATOM 7800 C CA . LYS A 1 970 ? 28.256 -20.581 18.650 1.00 87.50 970 LYS A CA 1
ATOM 7801 C C . LYS A 1 970 ? 28.640 -19.444 19.599 1.00 87.50 970 LYS A C 1
ATOM 7803 O O . LYS A 1 970 ? 28.340 -19.515 20.782 1.00 87.50 970 LYS A O 1
ATOM 7808 N N . GLU A 1 971 ? 29.328 -18.422 19.093 1.00 87.88 971 GLU A N 1
ATOM 7809 C CA . GLU A 1 971 ? 29.880 -17.337 19.919 1.00 87.88 971 GLU A CA 1
ATOM 7810 C C . GLU A 1 971 ? 28.800 -16.358 20.398 1.00 87.88 971 GLU A C 1
ATOM 7812 O O . GLU A 1 971 ? 28.903 -15.790 21.480 1.00 87.88 971 GLU A O 1
ATOM 7817 N N . THR A 1 972 ? 27.784 -16.121 19.563 1.00 86.44 972 THR A N 1
ATOM 7818 C CA . THR A 1 972 ? 26.817 -15.024 19.741 1.00 86.44 972 THR A CA 1
ATOM 7819 C C . THR A 1 972 ? 25.388 -15.496 19.997 1.00 86.44 972 THR A C 1
ATOM 7821 O O . THR A 1 972 ? 24.529 -14.680 20.334 1.00 86.44 972 THR A O 1
ATOM 7824 N N . GLY A 1 973 ? 25.101 -16.791 19.822 1.00 88.06 973 GLY A N 1
ATOM 7825 C CA . GLY A 1 973 ? 23.747 -17.325 19.948 1.00 88.06 973 GLY A CA 1
ATOM 7826 C C . GLY A 1 973 ? 22.771 -16.698 18.945 1.00 88.06 973 GLY A C 1
ATOM 7827 O O . GLY A 1 973 ? 21.607 -16.463 19.274 1.00 88.06 973 GLY A O 1
ATOM 7828 N N . THR A 1 974 ? 23.236 -16.363 17.735 1.00 88.06 974 THR A N 1
ATOM 7829 C CA . THR A 1 974 ? 22.376 -15.854 16.659 1.00 88.06 974 THR A CA 1
ATOM 7830 C C . THR A 1 974 ? 22.751 -16.408 15.286 1.00 88.06 974 THR A C 1
ATOM 7832 O O . THR A 1 974 ? 23.924 -16.572 14.958 1.00 88.06 974 THR A O 1
ATOM 7835 N N . PHE A 1 975 ? 21.733 -16.656 14.462 1.00 90.75 975 PHE A N 1
ATOM 7836 C CA . PHE A 1 975 ? 21.886 -17.058 13.064 1.00 90.75 975 PHE A CA 1
ATOM 7837 C C . PHE A 1 975 ? 22.135 -15.878 12.107 1.00 90.75 975 PHE A C 1
ATOM 7839 O O . PHE A 1 975 ? 22.360 -16.113 10.926 1.00 90.75 975 PHE A O 1
ATOM 7846 N N . MET A 1 976 ? 22.091 -14.619 12.571 1.00 93.19 976 MET A N 1
ATOM 7847 C CA . MET A 1 976 ? 22.171 -13.435 11.695 1.00 93.19 976 MET A CA 1
ATOM 7848 C C . MET A 1 976 ? 23.442 -13.428 10.840 1.00 93.19 976 MET A C 1
ATOM 7850 O O . MET A 1 976 ? 24.544 -13.328 11.387 1.00 93.19 976 MET A O 1
ATOM 7854 N N . GLY A 1 977 ? 23.270 -13.460 9.515 1.00 94.81 977 GLY A N 1
ATOM 7855 C CA . GLY A 1 977 ? 24.341 -13.685 8.546 1.00 94.81 977 GLY A CA 1
ATOM 7856 C C . GLY A 1 977 ? 24.252 -15.048 7.846 1.00 94.81 977 GLY A C 1
ATOM 7857 O O . GLY A 1 977 ? 23.184 -15.658 7.758 1.00 94.81 977 GLY A O 1
ATOM 7858 N N . TYR A 1 978 ? 25.387 -15.490 7.312 1.00 97.06 978 TYR A N 1
ATOM 7859 C CA . TYR A 1 978 ? 25.563 -16.670 6.467 1.00 97.06 978 TYR A CA 1
ATOM 7860 C C . TYR A 1 978 ? 26.003 -17.893 7.278 1.00 97.06 978 TYR A C 1
ATOM 7862 O O . TYR A 1 978 ? 26.937 -17.805 8.067 1.00 97.06 978 TYR A O 1
ATOM 7870 N N . LYS A 1 979 ? 25.404 -19.061 7.054 1.00 95.88 979 LYS A N 1
ATOM 7871 C CA . LYS A 1 979 ? 25.934 -20.345 7.545 1.00 95.88 979 LYS A CA 1
ATOM 7872 C C . LYS A 1 979 ? 26.392 -21.168 6.339 1.00 95.88 979 LYS A C 1
ATOM 7874 O O . LYS A 1 979 ? 25.546 -21.481 5.495 1.00 95.88 979 LYS A O 1
ATOM 7879 N N . PRO A 1 980 ? 27.683 -21.537 6.258 1.00 93.88 980 PRO A N 1
ATOM 7880 C CA . PRO A 1 980 ? 28.208 -22.320 5.148 1.00 93.88 980 PRO A CA 1
ATOM 7881 C C . PRO A 1 980 ? 27.697 -23.764 5.185 1.00 93.88 980 PRO A C 1
ATOM 7883 O O . PRO A 1 980 ? 27.208 -24.244 6.212 1.00 93.88 980 PRO A O 1
ATOM 7886 N N . LEU A 1 981 ? 27.853 -24.469 4.063 1.00 93.50 981 LEU A N 1
ATOM 7887 C CA . LEU A 1 981 ? 27.689 -25.923 3.971 1.00 93.50 981 LEU A CA 1
ATOM 7888 C C . LEU A 1 981 ? 28.563 -26.644 5.014 1.00 93.50 981 LEU A C 1
ATOM 7890 O O . LEU A 1 981 ? 29.615 -26.139 5.405 1.00 93.50 981 LEU A O 1
ATOM 7894 N N . GLN A 1 982 ? 28.172 -27.860 5.406 1.00 92.06 982 GLN A N 1
ATOM 7895 C CA . GLN A 1 982 ? 28.961 -28.734 6.286 1.00 92.06 982 GLN A CA 1
ATOM 7896 C C . GLN A 1 982 ? 29.265 -28.131 7.676 1.00 92.06 982 GLN A C 1
ATOM 7898 O O . GLN A 1 982 ? 30.343 -28.343 8.248 1.00 92.06 982 GLN A O 1
ATOM 7903 N N . TYR A 1 983 ? 28.310 -27.388 8.239 1.00 91.62 983 TYR A N 1
ATOM 7904 C CA . TYR A 1 983 ? 28.442 -26.746 9.552 1.00 91.62 983 TYR A CA 1
ATOM 7905 C C . TYR A 1 983 ? 27.871 -27.621 10.676 1.00 91.62 983 TYR A C 1
ATOM 7907 O O . TYR A 1 983 ? 28.513 -27.804 11.710 1.00 91.62 983 TYR A O 1
ATOM 7915 N N . TRP A 1 984 ? 26.684 -28.189 10.457 1.00 90.31 984 TRP A N 1
ATOM 7916 C CA . TRP A 1 984 ? 25.991 -29.080 11.381 1.00 90.31 984 TRP A CA 1
ATOM 7917 C C . TRP A 1 984 ? 26.317 -30.545 11.107 1.00 90.31 984 TRP A C 1
ATOM 7919 O O . TRP A 1 984 ? 26.509 -30.964 9.962 1.00 90.31 984 TRP A O 1
ATOM 7929 N N . HIS A 1 985 ? 26.332 -31.332 12.178 1.00 87.06 985 HIS A N 1
ATOM 7930 C CA . HIS A 1 985 ? 26.443 -32.783 12.108 1.00 87.06 985 HIS A CA 1
ATOM 7931 C C . HIS A 1 985 ? 25.060 -33.407 11.901 1.00 87.06 985 HIS A C 1
ATOM 7933 O O . HIS A 1 985 ? 24.112 -33.065 12.607 1.00 87.06 985 HIS A O 1
ATOM 7939 N N . ILE A 1 986 ? 24.957 -34.330 10.942 1.00 87.00 986 ILE A N 1
ATOM 7940 C CA . ILE A 1 986 ? 23.748 -35.123 10.705 1.00 87.00 986 ILE A CA 1
ATOM 7941 C C . ILE A 1 986 ? 23.928 -36.475 11.404 1.00 87.00 986 ILE A C 1
ATOM 7943 O O . ILE A 1 986 ? 23.682 -36.574 12.604 1.00 87.00 986 ILE A O 1
ATOM 7947 N N . ALA A 1 987 ? 24.427 -37.499 10.718 1.00 84.50 987 ALA A N 1
ATOM 7948 C CA . ALA A 1 987 ? 24.643 -38.827 11.289 1.00 84.50 987 ALA A CA 1
ATOM 7949 C C . ALA A 1 987 ? 25.919 -39.459 10.724 1.00 84.50 987 ALA A C 1
ATOM 7951 O O . ALA A 1 987 ? 26.368 -39.089 9.643 1.00 84.50 987 ALA A O 1
ATOM 7952 N N . ASN A 1 988 ? 26.515 -40.397 11.467 1.00 85.88 988 ASN A N 1
ATOM 7953 C CA . ASN A 1 988 ? 27.623 -41.249 11.008 1.00 85.88 988 ASN A CA 1
ATOM 7954 C C . ASN A 1 988 ? 28.814 -40.500 10.364 1.00 85.88 988 ASN A C 1
ATOM 7956 O O . ASN A 1 988 ? 29.449 -40.991 9.438 1.00 85.88 988 ASN A O 1
ATOM 7960 N N . GLY A 1 989 ? 29.126 -39.300 10.867 1.00 86.00 989 GLY A N 1
ATOM 7961 C CA . GLY A 1 989 ? 30.204 -38.440 10.356 1.00 86.00 989 GLY A CA 1
ATOM 7962 C C . GLY A 1 989 ? 29.804 -37.517 9.197 1.00 86.00 989 GLY A C 1
ATOM 7963 O O . GLY A 1 989 ? 30.516 -36.550 8.928 1.00 86.00 989 GLY A O 1
ATOM 7964 N N . VAL A 1 990 ? 28.646 -37.743 8.570 1.00 89.81 990 VAL A N 1
ATOM 7965 C CA . VAL A 1 990 ? 28.090 -36.880 7.522 1.00 89.81 990 VAL A CA 1
ATOM 7966 C C . VAL A 1 990 ? 27.640 -35.549 8.118 1.00 89.81 990 VAL A C 1
ATOM 7968 O O . VAL A 1 990 ? 26.991 -35.483 9.169 1.00 89.81 990 VAL A O 1
ATOM 7971 N N . LYS A 1 991 ? 27.971 -34.471 7.412 1.00 91.50 991 LYS A N 1
ATOM 7972 C CA . LYS A 1 991 ? 27.526 -33.115 7.726 1.00 91.50 991 LYS A CA 1
ATOM 7973 C C . LYS A 1 991 ? 26.442 -32.650 6.761 1.00 91.50 991 LYS A C 1
ATOM 7975 O O . LYS A 1 991 ? 26.173 -33.279 5.739 1.00 91.50 991 LYS A O 1
ATOM 7980 N N . ASP A 1 992 ? 25.792 -31.548 7.101 1.00 92.56 992 ASP A N 1
ATOM 7981 C CA . ASP A 1 992 ? 24.745 -30.981 6.260 1.00 92.56 992 ASP A CA 1
ATOM 7982 C C . ASP A 1 992 ? 25.265 -30.546 4.867 1.00 92.56 992 ASP A C 1
ATOM 7984 O O . ASP A 1 992 ? 26.426 -30.159 4.704 1.00 92.56 992 ASP A O 1
ATOM 7988 N N . ARG A 1 993 ? 24.371 -30.558 3.870 1.00 94.00 993 ARG A N 1
ATOM 7989 C CA . ARG A 1 993 ? 24.577 -29.927 2.551 1.00 94.00 993 ARG A CA 1
ATOM 7990 C C . ARG A 1 993 ? 23.581 -28.783 2.336 1.00 94.00 993 ARG A C 1
ATOM 7992 O O . ARG A 1 993 ? 23.012 -28.639 1.255 1.00 94.00 993 ARG A O 1
ATOM 7999 N N . LEU A 1 994 ? 23.346 -27.993 3.385 1.00 93.88 994 LEU A N 1
ATOM 8000 C CA . LEU A 1 994 ? 22.478 -26.821 3.342 1.00 93.88 994 LEU A CA 1
ATOM 8001 C C . LEU A 1 994 ? 23.250 -25.561 3.728 1.00 93.88 994 LEU A C 1
ATOM 8003 O O . LEU A 1 994 ? 24.064 -25.544 4.647 1.00 93.88 994 LEU A O 1
ATOM 8007 N N . GLU A 1 995 ? 22.980 -24.473 3.038 1.00 95.50 995 GLU A N 1
ATOM 8008 C CA . GLU A 1 995 ? 23.514 -23.153 3.366 1.00 95.50 995 GLU A CA 1
ATOM 8009 C C . GLU A 1 995 ? 22.336 -22.207 3.563 1.00 95.50 995 GLU A C 1
ATOM 8011 O O . GLU A 1 995 ? 21.288 -22.364 2.934 1.00 95.50 995 GLU A O 1
ATOM 8016 N N . HIS A 1 996 ? 22.461 -21.260 4.488 1.00 96.25 996 HIS A N 1
ATOM 8017 C CA . HIS A 1 996 ? 21.389 -20.303 4.741 1.00 96.25 996 HIS A CA 1
ATOM 8018 C C . HIS A 1 996 ? 21.918 -18.893 4.973 1.00 96.25 996 HIS A C 1
ATOM 8020 O O . HIS A 1 996 ? 23.059 -18.706 5.398 1.00 96.25 996 HIS A O 1
ATOM 8026 N N . TYR A 1 997 ? 21.065 -17.910 4.705 1.00 98.12 997 TYR A N 1
ATOM 8027 C CA . TYR A 1 997 ? 21.302 -16.507 4.995 1.00 98.12 997 TYR A CA 1
ATOM 8028 C C . TYR A 1 997 ? 20.122 -15.941 5.781 1.00 98.12 997 TYR A C 1
ATOM 8030 O O . TYR A 1 997 ? 18.972 -16.096 5.369 1.00 98.12 997 TYR A O 1
ATOM 8038 N N . ASN A 1 998 ? 20.401 -15.318 6.925 1.00 97.56 998 ASN A N 1
ATOM 8039 C CA . ASN A 1 998 ? 19.377 -14.836 7.850 1.00 97.56 998 ASN A CA 1
ATOM 8040 C C . ASN A 1 998 ? 19.453 -13.314 7.997 1.00 97.56 998 ASN A C 1
ATOM 8042 O O . ASN A 1 998 ? 20.514 -12.768 8.317 1.00 97.56 998 ASN A O 1
ATOM 8046 N N . ILE A 1 999 ? 18.309 -12.663 7.799 1.00 97.12 999 ILE A N 1
ATOM 8047 C CA . ILE A 1 999 ? 18.109 -11.213 7.759 1.00 97.12 999 ILE A CA 1
ATOM 8048 C C . ILE A 1 999 ? 17.162 -10.841 8.900 1.00 97.12 999 ILE A C 1
ATOM 8050 O O . ILE A 1 999 ? 16.063 -11.386 8.984 1.00 97.12 999 ILE A O 1
ATOM 8054 N N . ASN A 1 1000 ? 17.590 -9.949 9.794 1.00 94.62 1000 ASN A N 1
ATOM 8055 C CA . ASN A 1 1000 ? 16.782 -9.528 10.940 1.00 94.62 1000 ASN A CA 1
ATOM 8056 C C . ASN A 1 1000 ? 15.497 -8.811 10.484 1.00 94.62 1000 ASN A C 1
ATOM 8058 O O . ASN A 1 1000 ? 15.487 -8.244 9.393 1.00 94.62 1000 ASN A O 1
ATOM 8062 N N . ARG A 1 1001 ? 14.441 -8.801 11.315 1.00 88.81 1001 ARG A N 1
ATOM 8063 C CA . ARG A 1 1001 ? 13.213 -8.036 11.032 1.00 88.81 1001 ARG A CA 1
ATOM 8064 C C . ARG A 1 1001 ? 13.485 -6.546 10.757 1.00 88.81 1001 ARG A C 1
ATOM 8066 O O . ARG A 1 1001 ? 12.764 -5.927 9.986 1.00 88.81 1001 ARG A O 1
ATOM 8073 N N . GLU A 1 1002 ? 14.538 -5.994 11.351 1.00 86.38 1002 GLU A N 1
ATOM 8074 C CA . GLU A 1 1002 ? 15.099 -4.690 11.008 1.00 86.38 1002 GLU A CA 1
ATOM 8075 C C . GLU A 1 1002 ? 16.279 -4.898 10.044 1.00 86.38 1002 GLU A C 1
ATOM 8077 O O . GLU A 1 1002 ? 17.407 -5.188 10.465 1.00 86.38 1002 GLU A O 1
ATOM 8082 N N . VAL A 1 1003 ? 16.043 -4.758 8.734 1.00 85.50 1003 VAL A N 1
ATOM 8083 C CA . VAL A 1 1003 ? 17.046 -5.114 7.703 1.00 85.50 1003 VAL A CA 1
ATOM 8084 C C . VAL A 1 1003 ? 18.302 -4.232 7.723 1.00 85.50 1003 VAL A C 1
ATOM 8086 O O . VAL A 1 1003 ? 19.298 -4.558 7.089 1.00 85.50 1003 VAL A O 1
ATOM 8089 N N . ASN A 1 1004 ? 18.279 -3.113 8.450 1.00 83.12 1004 ASN A N 1
ATOM 8090 C CA . ASN A 1 1004 ? 19.389 -2.162 8.514 1.00 83.12 1004 ASN A CA 1
ATOM 8091 C C . ASN A 1 1004 ? 20.305 -2.352 9.741 1.00 83.12 1004 ASN A C 1
ATOM 8093 O O . ASN A 1 1004 ? 21.350 -1.707 9.815 1.00 83.12 1004 ASN A O 1
ATOM 8097 N N . LEU A 1 1005 ? 19.989 -3.267 10.674 1.00 78.62 1005 LEU A N 1
ATOM 8098 C CA . LEU A 1 1005 ? 20.825 -3.528 11.863 1.00 78.62 1005 LEU A CA 1
ATOM 8099 C C . LEU A 1 1005 ? 22.228 -4.065 11.537 1.00 78.62 1005 LEU A C 1
ATOM 8101 O O . LEU A 1 1005 ? 23.133 -4.009 12.373 1.00 78.62 1005 LEU A O 1
ATOM 8105 N N . LYS A 1 1006 ? 22.420 -4.633 10.344 1.00 81.31 1006 LYS A N 1
ATOM 8106 C CA . LYS A 1 1006 ? 23.714 -5.106 9.846 1.00 81.31 1006 LYS A CA 1
ATOM 8107 C C . LYS A 1 1006 ? 23.838 -4.802 8.361 1.00 81.31 1006 LYS A C 1
ATOM 8109 O O . LYS A 1 1006 ? 22.853 -4.743 7.639 1.00 81.31 1006 LYS A O 1
ATOM 8114 N N . GLN A 1 1007 ? 25.073 -4.681 7.881 1.00 85.81 1007 GLN A N 1
ATOM 8115 C CA . GLN A 1 1007 ? 25.304 -4.700 6.441 1.00 85.81 1007 GLN A CA 1
ATOM 8116 C C . GLN A 1 1007 ? 25.036 -6.095 5.867 1.00 85.81 1007 GLN A C 1
ATOM 8118 O O . GLN A 1 1007 ? 25.353 -7.111 6.488 1.00 85.81 1007 GLN A O 1
ATOM 8123 N N . HIS A 1 1008 ? 24.527 -6.112 4.640 1.00 94.12 1008 HIS A N 1
ATOM 8124 C CA . HIS A 1 1008 ? 24.261 -7.310 3.849 1.00 94.12 1008 HIS A CA 1
ATOM 8125 C C . HIS A 1 1008 ? 25.239 -7.422 2.659 1.00 94.12 1008 HIS A C 1
ATOM 8127 O O . HIS A 1 1008 ? 25.821 -6.402 2.264 1.00 94.12 1008 HIS A O 1
ATOM 8133 N N . PRO A 1 1009 ? 25.426 -8.619 2.066 1.00 93.88 1009 PRO A N 1
ATOM 8134 C CA . PRO A 1 1009 ? 26.152 -8.806 0.815 1.00 93.88 1009 PRO A CA 1
ATOM 8135 C C . PRO A 1 1009 ? 25.737 -7.819 -0.269 1.00 93.88 1009 PRO A C 1
ATOM 8137 O O . PRO A 1 1009 ? 24.556 -7.499 -0.411 1.00 93.88 1009 PRO A O 1
ATOM 8140 N N . SER A 1 1010 ? 26.711 -7.367 -1.052 1.00 90.56 1010 SER A N 1
ATOM 8141 C CA . SER A 1 1010 ? 26.561 -6.392 -2.132 1.00 90.56 1010 SER A CA 1
ATOM 8142 C C . SER A 1 1010 ? 25.378 -6.695 -3.059 1.00 90.56 1010 SER A C 1
ATOM 8144 O O . SER A 1 1010 ? 24.568 -5.805 -3.315 1.00 90.56 1010 SER A O 1
ATOM 8146 N N . ALA A 1 1011 ? 25.220 -7.959 -3.466 1.00 90.38 1011 ALA A N 1
ATOM 8147 C CA . ALA A 1 1011 ? 24.143 -8.425 -4.336 1.00 90.38 1011 ALA A CA 1
ATOM 8148 C C . ALA A 1 1011 ? 22.737 -8.357 -3.705 1.00 90.38 1011 ALA A C 1
ATOM 8150 O O . ALA A 1 1011 ? 21.762 -8.235 -4.436 1.00 90.38 1011 ALA A O 1
ATOM 8151 N N . LEU A 1 1012 ? 22.608 -8.408 -2.372 1.00 90.81 1012 LEU A N 1
ATOM 8152 C CA . LEU A 1 1012 ? 21.314 -8.337 -1.673 1.00 90.81 1012 LEU A CA 1
ATOM 8153 C C . LEU A 1 1012 ? 20.859 -6.906 -1.369 1.00 90.81 1012 LEU A C 1
ATOM 8155 O O . LEU A 1 1012 ? 19.662 -6.671 -1.231 1.00 90.81 1012 LEU A O 1
ATOM 8159 N N . ARG A 1 1013 ? 21.788 -5.946 -1.270 1.00 92.50 1013 ARG A N 1
ATOM 8160 C CA . ARG A 1 1013 ? 21.485 -4.555 -0.872 1.00 92.50 1013 ARG A CA 1
ATOM 8161 C C . ARG A 1 1013 ? 20.365 -3.882 -1.681 1.00 92.50 1013 ARG A C 1
ATOM 8163 O O . ARG A 1 1013 ? 19.553 -3.213 -1.048 1.00 92.50 1013 ARG A O 1
ATOM 8170 N N . PRO A 1 1014 ? 20.260 -4.052 -3.017 1.00 89.62 1014 PRO A N 1
ATOM 8171 C CA . PRO A 1 1014 ? 19.177 -3.442 -3.792 1.00 89.62 1014 PRO A CA 1
ATOM 8172 C C . PRO A 1 1014 ? 17.775 -3.924 -3.396 1.00 89.62 1014 PRO A C 1
ATOM 8174 O O . PRO A 1 1014 ? 16.807 -3.201 -3.596 1.00 89.62 1014 PRO A O 1
ATOM 8177 N N . PHE A 1 1015 ? 17.674 -5.127 -2.825 1.00 93.06 1015 PHE A N 1
ATOM 8178 C CA . PHE A 1 1015 ? 16.416 -5.803 -2.506 1.00 93.06 1015 PHE A CA 1
ATOM 8179 C C . PHE A 1 1015 ? 16.001 -5.630 -1.041 1.00 93.06 1015 PHE A C 1
ATOM 8181 O O . PHE A 1 1015 ? 14.956 -6.135 -0.646 1.00 93.06 1015 PHE A O 1
ATOM 8188 N N . LEU A 1 1016 ? 16.790 -4.926 -0.218 1.00 91.56 1016 LEU A N 1
ATOM 8189 C CA . LEU A 1 1016 ? 16.467 -4.722 1.199 1.00 91.56 1016 LEU A CA 1
ATOM 8190 C C . LEU A 1 1016 ? 15.089 -4.076 1.436 1.00 91.56 1016 LEU A C 1
ATOM 8192 O O . LEU A 1 1016 ? 14.439 -4.521 2.377 1.00 91.56 1016 LEU A O 1
ATOM 8196 N N . PRO A 1 1017 ? 14.585 -3.134 0.607 1.00 85.62 1017 PRO A N 1
ATOM 8197 C CA . PRO A 1 1017 ? 13.202 -2.661 0.719 1.00 85.62 1017 PRO A CA 1
ATOM 8198 C C . PRO A 1 1017 ? 12.175 -3.782 0.495 1.00 85.62 1017 PRO A C 1
ATOM 8200 O O . PRO A 1 1017 ? 11.349 -4.027 1.365 1.00 85.62 1017 PRO A O 1
ATOM 8203 N N . GLU A 1 1018 ? 12.295 -4.550 -0.597 1.00 93.12 1018 GLU A N 1
ATOM 8204 C CA . GLU A 1 1018 ? 11.395 -5.681 -0.897 1.00 93.12 1018 GLU A CA 1
ATOM 8205 C C . GLU A 1 1018 ? 11.429 -6.752 0.213 1.00 93.12 1018 GLU A C 1
ATOM 8207 O O . GLU A 1 1018 ? 10.404 -7.331 0.574 1.00 93.12 1018 GLU A O 1
ATOM 8212 N N . ILE A 1 1019 ? 12.608 -6.996 0.796 1.00 94.44 1019 ILE A N 1
ATOM 8213 C CA . ILE A 1 1019 ? 12.798 -7.915 1.926 1.00 94.44 1019 ILE A CA 1
ATOM 8214 C C . ILE A 1 1019 ? 12.184 -7.343 3.214 1.00 94.44 1019 ILE A C 1
ATOM 8216 O O . ILE A 1 1019 ? 11.595 -8.102 3.982 1.00 94.44 1019 ILE A O 1
ATOM 8220 N N . GLN A 1 1020 ? 12.290 -6.033 3.456 1.00 94.25 1020 GLN A N 1
ATOM 8221 C CA . GLN A 1 1020 ? 11.725 -5.356 4.627 1.00 94.25 1020 GLN A CA 1
ATOM 8222 C C . GLN A 1 1020 ? 10.193 -5.338 4.594 1.00 94.25 1020 GLN A C 1
ATOM 8224 O O . GLN A 1 1020 ? 9.570 -5.607 5.624 1.00 94.25 1020 GLN A O 1
ATOM 8229 N N . ASP A 1 1021 ? 9.599 -5.085 3.427 1.00 86.75 1021 ASP A N 1
ATOM 8230 C CA . ASP A 1 1021 ? 8.149 -5.124 3.215 1.00 86.75 1021 ASP A CA 1
ATOM 8231 C C . ASP A 1 1021 ? 7.612 -6.549 3.385 1.00 86.75 1021 ASP A C 1
ATOM 8233 O O . ASP A 1 1021 ? 6.623 -6.771 4.082 1.00 86.75 1021 ASP A O 1
ATOM 8237 N N . PHE A 1 1022 ? 8.315 -7.545 2.838 1.00 95.88 1022 PHE A N 1
ATOM 8238 C CA . PHE A 1 1022 ? 7.979 -8.956 3.027 1.00 95.88 1022 PHE A CA 1
ATOM 8239 C C . PHE A 1 1022 ? 8.095 -9.399 4.492 1.00 95.88 1022 PHE A C 1
ATOM 8241 O O . PHE A 1 1022 ? 7.227 -10.108 4.999 1.00 95.88 1022 PHE A O 1
ATOM 8248 N N . ILE A 1 1023 ? 9.135 -8.958 5.202 1.00 96.75 1023 ILE A N 1
ATOM 8249 C CA . ILE A 1 1023 ? 9.290 -9.156 6.650 1.00 96.75 1023 ILE A CA 1
ATOM 8250 C C . ILE A 1 1023 ? 8.111 -8.552 7.417 1.00 96.75 1023 ILE A C 1
ATOM 8252 O O . ILE A 1 1023 ? 7.550 -9.219 8.288 1.00 96.75 1023 ILE A O 1
ATOM 8256 N N . ARG A 1 1024 ? 7.728 -7.311 7.092 1.00 93.19 1024 ARG A N 1
ATOM 8257 C CA . ARG A 1 1024 ? 6.618 -6.611 7.745 1.00 93.19 1024 ARG A CA 1
ATOM 8258 C C . ARG A 1 1024 ? 5.298 -7.330 7.482 1.00 93.19 1024 ARG A C 1
ATOM 8260 O O . ARG A 1 1024 ? 4.577 -7.613 8.429 1.00 93.19 1024 ARG A O 1
ATOM 8267 N N . PHE A 1 1025 ? 5.044 -7.734 6.237 1.00 95.88 1025 PHE A N 1
ATOM 8268 C CA . PHE A 1 1025 ? 3.888 -8.550 5.865 1.00 95.88 1025 PHE A CA 1
ATOM 8269 C C . PHE A 1 1025 ? 3.812 -9.858 6.671 1.00 95.88 1025 PHE A C 1
ATOM 8271 O O . PHE A 1 1025 ? 2.766 -10.169 7.233 1.00 95.88 1025 PHE A O 1
ATOM 8278 N N . ASN A 1 1026 ? 4.911 -10.616 6.770 1.00 97.81 1026 ASN A N 1
ATOM 8279 C CA . ASN A 1 1026 ? 4.917 -11.871 7.531 1.00 97.81 1026 ASN A CA 1
ATOM 8280 C C . ASN A 1 1026 ? 4.656 -11.635 9.029 1.00 97.81 1026 ASN A C 1
ATOM 8282 O O . ASN A 1 1026 ? 4.033 -12.471 9.679 1.00 97.81 1026 ASN A O 1
ATOM 8286 N N . HIS A 1 1027 ? 5.112 -10.512 9.585 1.00 97.31 1027 HIS A N 1
ATOM 8287 C CA . HIS A 1 1027 ? 4.941 -10.210 11.002 1.00 97.31 1027 HIS A CA 1
ATOM 8288 C C . HIS A 1 1027 ? 3.563 -9.598 11.318 1.00 97.31 1027 HIS A C 1
ATOM 8290 O O . HIS A 1 1027 ? 2.758 -10.198 12.024 1.00 97.31 1027 HIS A O 1
ATOM 8296 N N . GLU A 1 1028 ? 3.264 -8.425 10.769 1.00 90.69 1028 GLU A N 1
ATOM 8297 C CA . GLU A 1 1028 ? 2.044 -7.661 11.067 1.00 90.69 1028 GLU A CA 1
ATOM 8298 C C . GLU A 1 1028 ? 0.819 -8.226 10.330 1.00 90.69 1028 GLU A C 1
ATOM 8300 O O . GLU A 1 1028 ? -0.282 -8.228 10.868 1.00 90.69 1028 GLU A O 1
ATOM 8305 N N . GLY A 1 1029 ? 0.999 -8.747 9.110 1.00 89.75 1029 GLY A N 1
ATOM 8306 C CA . GLY A 1 1029 ? -0.094 -9.269 8.279 1.00 89.75 1029 GLY A CA 1
ATOM 8307 C C . GLY A 1 1029 ? -0.426 -10.750 8.486 1.00 89.75 1029 GLY A C 1
ATOM 8308 O O . GLY A 1 1029 ? -1.498 -11.188 8.070 1.00 89.75 1029 GLY A O 1
ATOM 8309 N N . VAL A 1 1030 ? 0.471 -11.531 9.105 1.00 97.12 1030 VAL A N 1
ATOM 8310 C CA . VAL A 1 1030 ? 0.277 -12.979 9.316 1.00 97.12 1030 VAL A CA 1
ATOM 8311 C C . VAL A 1 1030 ? 0.515 -13.387 10.768 1.00 97.12 1030 VAL A C 1
ATOM 8313 O O . VAL A 1 1030 ? -0.393 -13.943 11.380 1.00 97.12 1030 VAL A O 1
ATOM 8316 N N . VAL A 1 1031 ? 1.693 -13.126 11.352 1.00 97.69 1031 VAL A N 1
ATOM 8317 C CA . VAL A 1 1031 ? 1.973 -13.518 12.749 1.00 97.69 1031 VAL A CA 1
ATOM 8318 C C . VAL A 1 1031 ? 0.993 -12.868 13.721 1.00 97.69 1031 VAL A C 1
ATOM 8320 O O . VAL A 1 1031 ? 0.461 -13.587 14.556 1.00 97.69 1031 VAL A O 1
ATOM 8323 N N . HIS A 1 1032 ? 0.727 -11.560 13.624 1.00 95.56 1032 HIS A N 1
ATOM 8324 C CA . HIS A 1 1032 ? -0.199 -10.877 14.541 1.00 95.56 1032 HIS A CA 1
ATOM 8325 C C . HIS A 1 1032 ? -1.621 -11.431 14.458 1.00 95.56 1032 HIS A C 1
ATOM 8327 O O . HIS A 1 1032 ? -2.232 -11.695 15.487 1.00 95.56 1032 HIS A O 1
ATOM 8333 N N . GLU A 1 1033 ? -2.131 -11.701 13.260 1.00 95.88 1033 GLU A N 1
ATOM 8334 C CA . GLU A 1 1033 ? -3.459 -12.303 13.104 1.00 95.88 1033 GLU A CA 1
ATOM 8335 C C . GLU A 1 1033 ? -3.507 -13.737 13.657 1.00 95.88 1033 GLU A C 1
ATOM 8337 O O . GLU A 1 1033 ? -4.456 -14.110 14.345 1.00 95.88 1033 GLU A O 1
ATOM 8342 N N . LEU A 1 1034 ? -2.454 -14.535 13.454 1.00 98.06 1034 LEU A N 1
ATOM 8343 C CA . LEU A 1 1034 ? -2.359 -15.870 14.050 1.00 98.06 1034 LEU A CA 1
ATOM 8344 C C . LEU A 1 1034 ? -2.227 -15.823 15.578 1.00 98.06 1034 LEU A C 1
ATOM 8346 O O . LEU A 1 1034 ? -2.853 -16.634 16.258 1.00 98.06 1034 LEU A O 1
ATOM 8350 N N . THR A 1 1035 ? -1.451 -14.893 16.144 1.00 97.62 1035 THR A N 1
ATOM 8351 C CA . THR A 1 1035 ? -1.320 -14.765 17.602 1.00 97.62 1035 THR A CA 1
ATOM 8352 C C . THR A 1 1035 ? -2.623 -14.311 18.250 1.00 97.62 1035 THR A C 1
ATOM 8354 O O . THR A 1 1035 ? -2.934 -14.814 19.325 1.00 97.62 1035 THR A O 1
ATOM 8357 N N . LYS A 1 1036 ? -3.436 -13.481 17.585 1.00 96.50 1036 LYS A N 1
ATOM 8358 C CA . LYS A 1 1036 ? -4.806 -13.156 18.024 1.00 96.50 1036 LYS A CA 1
ATOM 8359 C C . LYS A 1 1036 ? -5.713 -14.385 18.065 1.00 96.50 1036 LYS A C 1
ATOM 8361 O O . LYS A 1 1036 ? -6.319 -14.668 19.098 1.00 96.50 1036 LYS A O 1
ATOM 8366 N N . LEU A 1 1037 ? -5.745 -15.174 16.984 1.00 98.06 1037 LEU A N 1
ATOM 8367 C CA . LEU A 1 1037 ? -6.523 -16.422 16.935 1.00 98.06 1037 LEU A CA 1
ATOM 8368 C C . LEU A 1 1037 ? -6.101 -17.411 18.038 1.00 98.06 1037 LEU A C 1
ATOM 8370 O O . LEU A 1 1037 ? -6.948 -18.047 18.662 1.00 98.06 1037 LEU A O 1
ATOM 8374 N N . LEU A 1 1038 ? -4.796 -17.519 18.301 1.00 98.19 1038 LEU A N 1
ATOM 8375 C CA . LEU A 1 1038 ? -4.227 -18.396 19.329 1.00 98.19 1038 LEU A CA 1
ATOM 8376 C C . LEU A 1 1038 ? -4.410 -17.843 20.757 1.00 98.19 1038 LEU A C 1
ATOM 8378 O O . LEU A 1 1038 ? -4.519 -18.621 21.697 1.00 98.19 1038 LEU A O 1
ATOM 8382 N N . ALA A 1 1039 ? -4.488 -16.524 20.950 1.00 98.12 1039 ALA A N 1
ATOM 8383 C CA . ALA A 1 1039 ? -4.815 -15.930 22.247 1.00 98.12 1039 ALA A CA 1
ATOM 8384 C C . ALA A 1 1039 ? -6.282 -16.200 22.608 1.00 98.12 1039 ALA A C 1
ATOM 8386 O O . ALA A 1 1039 ? -6.570 -16.719 23.687 1.00 98.12 1039 ALA A O 1
ATOM 8387 N N . LEU A 1 1040 ? -7.197 -15.957 21.664 1.00 97.62 1040 LEU A N 1
ATOM 8388 C CA . LEU A 1 1040 ? -8.615 -16.299 21.800 1.00 97.62 1040 LEU A CA 1
ATOM 8389 C C . LEU A 1 1040 ? -8.823 -17.810 21.998 1.00 97.62 1040 LEU A C 1
ATOM 8391 O O . LEU A 1 1040 ? -9.671 -18.217 22.787 1.00 97.62 1040 LEU A O 1
ATOM 8395 N N . GLY A 1 1041 ? -8.005 -18.647 21.351 1.00 97.38 1041 GLY A N 1
ATOM 8396 C CA . GLY A 1 1041 ? -7.989 -20.102 21.536 1.00 97.38 1041 GLY A CA 1
ATOM 8397 C C . GLY A 1 1041 ? -7.489 -20.582 22.907 1.00 97.38 1041 GLY A C 1
ATOM 8398 O O . GLY A 1 1041 ? -7.678 -21.749 23.244 1.00 97.38 1041 GLY A O 1
ATOM 8399 N N . LEU A 1 1042 ? -6.873 -19.693 23.691 1.00 97.44 1042 LEU A N 1
ATOM 8400 C CA . LEU A 1 1042 ? -6.536 -19.874 25.106 1.00 97.44 1042 LEU A CA 1
ATOM 8401 C C . LEU A 1 1042 ? -7.519 -19.132 26.034 1.00 97.44 1042 LEU A C 1
ATOM 8403 O O . LEU A 1 1042 ? -7.263 -19.038 27.234 1.00 97.44 1042 LEU A O 1
ATOM 8407 N N . GLU A 1 1043 ? -8.614 -18.574 25.508 1.00 97.44 1043 GLU A N 1
ATOM 8408 C CA . GLU A 1 1043 ? -9.543 -17.686 26.229 1.00 97.44 1043 GLU A CA 1
ATOM 8409 C C . GLU A 1 1043 ? -8.835 -16.489 26.907 1.00 97.44 1043 GLU A C 1
ATOM 8411 O O . GLU A 1 1043 ? -9.261 -15.980 27.945 1.00 97.44 1043 GLU A O 1
ATOM 8416 N N . LEU A 1 1044 ? -7.728 -16.029 26.315 1.00 97.12 1044 LEU A N 1
ATOM 8417 C CA . LEU A 1 1044 ? -7.035 -14.797 26.688 1.00 97.12 1044 LEU A CA 1
ATOM 8418 C C . LEU A 1 1044 ? -7.611 -13.602 25.903 1.00 97.12 1044 LEU A C 1
ATOM 8420 O O . LEU A 1 1044 ? -8.165 -13.792 24.817 1.00 97.12 1044 LEU A O 1
ATOM 8424 N N . PRO A 1 1045 ? -7.437 -12.357 26.393 1.00 96.50 1045 PRO A N 1
ATOM 8425 C CA . PRO A 1 1045 ? -7.664 -11.161 25.584 1.00 96.50 1045 PRO A CA 1
ATOM 8426 C C . PRO A 1 1045 ? -6.924 -11.254 24.244 1.00 96.50 1045 PRO A C 1
ATOM 8428 O O . PRO A 1 1045 ? -5.765 -11.674 24.220 1.00 96.50 1045 PRO A O 1
ATOM 8431 N N . GLU A 1 1046 ? -7.581 -10.846 23.156 1.00 93.69 1046 GLU A N 1
ATOM 8432 C CA . GLU A 1 1046 ? -7.132 -11.063 21.771 1.00 93.69 1046 GLU A CA 1
ATOM 8433 C C . GLU A 1 1046 ? -5.670 -10.637 21.533 1.00 93.69 1046 GLU A C 1
ATOM 8435 O O . GLU A 1 1046 ? -4.883 -11.394 20.970 1.00 93.69 1046 GLU A O 1
ATOM 8440 N N . ASP A 1 1047 ? -5.255 -9.486 22.068 1.00 94.00 1047 ASP A N 1
ATOM 8441 C CA . ASP A 1 1047 ? -3.896 -8.967 21.881 1.00 94.00 1047 ASP A CA 1
ATOM 8442 C C . ASP A 1 1047 ? -2.844 -9.492 22.882 1.00 94.00 1047 ASP A C 1
ATOM 8444 O O . ASP A 1 1047 ? -1.697 -9.041 22.889 1.00 94.00 1047 ASP A O 1
ATOM 8448 N N . THR A 1 1048 ? -3.177 -10.465 23.738 1.00 95.31 1048 THR A N 1
ATOM 8449 C CA . THR A 1 1048 ? -2.233 -10.980 24.758 1.00 95.31 1048 THR A CA 1
ATOM 8450 C C . THR A 1 1048 ? -0.986 -11.587 24.124 1.00 95.31 1048 THR A C 1
ATOM 8452 O O . THR A 1 1048 ? 0.125 -11.351 24.591 1.00 95.31 1048 THR A O 1
ATOM 8455 N N . LEU A 1 1049 ? -1.150 -12.356 23.043 1.00 95.75 1049 LEU A N 1
ATOM 8456 C CA . LEU A 1 1049 ? -0.004 -12.913 22.331 1.00 95.75 1049 LEU A CA 1
ATOM 8457 C C . LEU A 1 1049 ? 0.593 -11.907 21.337 1.00 95.75 1049 LEU A C 1
ATOM 8459 O O . LEU A 1 1049 ? 1.812 -11.863 21.236 1.00 95.75 1049 LEU A O 1
ATOM 8463 N N . SER A 1 1050 ? -0.187 -11.077 20.634 1.00 94.69 1050 SER A N 1
ATOM 8464 C CA . SER A 1 1050 ? 0.377 -10.086 19.694 1.00 94.69 1050 SER A CA 1
ATOM 8465 C C . SER A 1 1050 ? 1.259 -9.046 20.404 1.00 94.69 1050 SER A C 1
ATOM 8467 O O . SER A 1 1050 ? 2.337 -8.722 19.909 1.00 94.69 1050 SER A O 1
ATOM 8469 N N . SER A 1 1051 ? 0.869 -8.599 21.603 1.00 93.12 1051 SER A N 1
ATOM 8470 C CA . SER A 1 1051 ? 1.607 -7.601 22.394 1.00 93.12 1051 SER A CA 1
ATOM 8471 C C . SER A 1 1051 ? 3.000 -8.044 22.851 1.00 93.12 1051 SER A C 1
ATOM 8473 O O . SER A 1 1051 ? 3.878 -7.195 22.959 1.00 93.12 1051 SER A O 1
ATOM 8475 N N . VAL A 1 1052 ? 3.228 -9.348 23.064 1.00 95.38 1052 VAL A N 1
ATOM 8476 C CA . VAL A 1 1052 ? 4.555 -9.910 23.409 1.00 95.38 1052 VAL A CA 1
ATOM 8477 C C . VAL A 1 1052 ? 5.337 -10.430 22.194 1.00 95.38 1052 VAL A C 1
ATOM 8479 O O . VAL A 1 1052 ? 6.375 -11.076 22.346 1.00 95.38 1052 VAL A O 1
ATOM 8482 N N . HIS A 1 1053 ? 4.812 -10.185 20.991 1.00 95.31 1053 HIS A N 1
ATOM 8483 C CA . HIS A 1 1053 ? 5.449 -10.418 19.695 1.00 95.31 1053 HIS A CA 1
ATOM 8484 C C . HIS A 1 1053 ? 5.420 -9.110 18.895 1.00 95.31 1053 HIS A C 1
ATOM 8486 O O . HIS A 1 1053 ? 4.938 -9.075 17.765 1.00 95.31 1053 HIS A O 1
ATOM 8492 N N . SER A 1 1054 ? 5.868 -8.008 19.496 1.00 88.12 1054 SER A N 1
ATOM 8493 C CA . SER A 1 1054 ? 5.815 -6.694 18.854 1.00 88.12 1054 SER A CA 1
ATOM 8494 C C . SER A 1 1054 ? 6.821 -6.580 17.699 1.00 88.12 1054 SER A C 1
ATOM 8496 O O . SER A 1 1054 ? 7.921 -7.136 17.733 1.00 88.12 1054 SER A O 1
ATOM 8498 N N . PHE A 1 1055 ? 6.479 -5.815 16.658 1.00 83.75 1055 PHE A N 1
ATOM 8499 C CA . PHE A 1 1055 ? 7.435 -5.517 15.585 1.00 83.75 1055 PHE A CA 1
ATOM 8500 C C . PHE A 1 1055 ? 8.522 -4.536 16.051 1.00 83.75 1055 PHE A C 1
ATOM 8502 O O . PHE A 1 1055 ? 9.661 -4.601 15.590 1.00 83.75 1055 PHE A O 1
ATOM 8509 N N . ASN A 1 1056 ? 8.173 -3.630 16.968 1.00 80.94 1056 ASN A N 1
ATOM 8510 C CA . ASN A 1 1056 ? 9.014 -2.497 17.358 1.00 80.94 1056 ASN A CA 1
ATOM 8511 C C . ASN A 1 1056 ? 9.801 -2.752 18.649 1.00 80.94 1056 ASN A C 1
ATOM 8513 O O . ASN A 1 1056 ? 10.843 -2.133 18.850 1.00 80.94 1056 ASN A O 1
ATOM 8517 N N . GLU A 1 1057 ? 9.338 -3.668 19.503 1.00 84.00 1057 GLU A N 1
ATOM 8518 C CA . GLU A 1 1057 ? 10.094 -4.057 20.692 1.00 84.00 1057 GLU A CA 1
ATOM 8519 C C . GLU A 1 1057 ? 11.311 -4.901 20.332 1.00 84.00 1057 GLU A C 1
ATOM 8521 O O . GLU A 1 1057 ? 11.423 -5.494 19.254 1.00 84.00 1057 GLU A O 1
ATOM 8526 N N . LYS A 1 1058 ? 12.258 -4.950 21.264 1.00 84.81 1058 LYS A N 1
ATOM 8527 C CA . LYS A 1 1058 ? 13.492 -5.713 21.128 1.00 84.81 1058 LYS A CA 1
ATOM 8528 C C . LYS A 1 1058 ? 13.185 -7.214 21.157 1.00 84.81 1058 LYS A C 1
ATOM 8530 O O . LYS A 1 1058 ? 13.140 -7.826 22.216 1.00 84.81 1058 LYS A O 1
ATOM 8535 N N . ASN A 1 1059 ? 13.086 -7.829 19.984 1.00 84.19 1059 ASN A N 1
ATOM 8536 C CA . ASN A 1 1059 ? 13.232 -9.278 19.793 1.00 84.19 1059 ASN A CA 1
ATOM 8537 C C . ASN A 1 1059 ? 14.321 -9.587 18.754 1.00 84.19 1059 ASN A C 1
ATOM 8539 O O . ASN A 1 1059 ? 15.102 -8.724 18.349 1.00 84.19 1059 ASN A O 1
ATOM 8543 N N . HIS A 1 1060 ? 14.383 -10.835 18.296 1.00 87.56 1060 HIS A N 1
ATOM 8544 C CA . HIS A 1 1060 ? 15.342 -11.286 17.287 1.00 87.56 1060 HIS A CA 1
ATOM 8545 C C . HIS A 1 1060 ? 14.684 -12.011 16.104 1.00 87.56 1060 HIS A C 1
ATOM 8547 O O . HIS A 1 1060 ? 15.337 -12.841 15.474 1.00 87.56 1060 HIS A O 1
ATOM 8553 N N . SER A 1 1061 ? 13.416 -11.712 15.796 1.00 95.56 1061 SER A N 1
ATOM 8554 C CA . SER A 1 1061 ? 12.702 -12.279 14.639 1.00 95.56 1061 SER A CA 1
ATOM 8555 C C . SER A 1 1061 ? 13.432 -12.003 13.318 1.00 95.56 1061 SER A C 1
ATOM 8557 O O . SER A 1 1061 ? 14.108 -10.979 13.177 1.00 95.56 1061 SER A O 1
ATOM 8559 N N . TYR A 1 1062 ? 13.354 -12.934 12.361 1.00 96.12 1062 TYR A N 1
ATOM 8560 C CA . TYR A 1 1062 ? 14.154 -12.881 11.130 1.00 96.12 1062 TYR A CA 1
ATOM 8561 C C . TYR A 1 1062 ? 13.564 -13.661 9.952 1.00 96.12 1062 TYR A C 1
ATOM 8563 O O . TYR A 1 1062 ? 12.947 -14.707 10.135 1.00 96.12 1062 TYR A O 1
ATOM 8571 N N . THR A 1 1063 ? 13.864 -13.214 8.731 1.00 98.06 1063 THR A N 1
ATOM 8572 C CA . THR A 1 1063 ? 13.696 -14.023 7.515 1.00 98.06 1063 THR A CA 1
ATOM 8573 C C . THR A 1 1063 ? 14.951 -14.855 7.267 1.00 98.06 1063 THR A C 1
ATOM 8575 O O . THR A 1 1063 ? 16.074 -14.347 7.302 1.00 98.06 1063 THR A O 1
ATOM 8578 N N . ARG A 1 1064 ? 14.769 -16.143 6.982 1.00 98.25 1064 ARG A N 1
ATOM 8579 C CA . ARG A 1 1064 ? 15.789 -17.074 6.499 1.00 98.25 1064 ARG A CA 1
ATOM 8580 C C . ARG A 1 1064 ? 15.536 -17.395 5.035 1.00 98.25 1064 ARG A C 1
ATOM 8582 O O . ARG A 1 1064 ? 14.489 -17.937 4.688 1.00 98.25 1064 ARG A O 1
ATOM 8589 N N . PHE A 1 1065 ? 16.557 -17.189 4.219 1.00 98.31 1065 PHE A N 1
ATOM 8590 C CA . PHE A 1 1065 ? 16.707 -17.865 2.937 1.00 98.31 1065 PHE A CA 1
ATOM 8591 C C . PHE A 1 1065 ? 17.579 -19.103 3.159 1.00 98.31 1065 PHE A C 1
ATOM 8593 O O . PHE A 1 1065 ? 18.598 -19.013 3.845 1.00 98.31 1065 PHE A O 1
ATOM 8600 N N . ILE A 1 1066 ? 17.189 -20.268 2.644 1.00 97.31 1066 ILE A N 1
ATOM 8601 C CA . ILE A 1 1066 ? 17.896 -21.542 2.864 1.00 97.31 1066 ILE A CA 1
ATOM 8602 C C . ILE A 1 1066 ? 17.910 -22.387 1.592 1.00 97.31 1066 ILE A C 1
ATOM 8604 O O . ILE A 1 1066 ? 16.863 -22.618 0.997 1.00 97.31 1066 ILE A O 1
ATOM 8608 N N . LEU A 1 1067 ? 19.082 -22.884 1.202 1.00 96.44 1067 LEU A N 1
ATOM 8609 C CA . LEU A 1 1067 ? 19.269 -23.713 0.017 1.00 96.44 1067 LEU A CA 1
ATOM 8610 C C . LEU A 1 1067 ? 19.815 -25.089 0.404 1.00 96.44 1067 LEU A C 1
ATOM 8612 O O . LEU A 1 1067 ? 20.931 -25.202 0.912 1.00 96.44 1067 LEU A O 1
ATOM 8616 N N . TYR A 1 1068 ? 19.037 -26.133 0.127 1.00 95.25 1068 TYR A N 1
ATOM 8617 C CA . TYR A 1 1068 ? 19.475 -27.526 0.220 1.00 95.25 1068 TYR A CA 1
ATOM 8618 C C . TYR A 1 1068 ? 20.043 -27.973 -1.128 1.00 95.25 1068 TYR A C 1
ATOM 8620 O O . TYR A 1 1068 ? 19.411 -27.777 -2.173 1.00 95.25 1068 TYR A O 1
ATOM 8628 N N . HIS A 1 1069 ? 21.218 -28.600 -1.102 1.00 94.69 1069 HIS A N 1
ATOM 8629 C CA . HIS A 1 1069 ? 21.863 -29.177 -2.280 1.00 94.69 1069 HIS A CA 1
ATOM 8630 C C . HIS A 1 1069 ? 21.740 -30.709 -2.265 1.00 94.69 1069 HIS A C 1
ATOM 8632 O O . HIS A 1 1069 ? 21.862 -31.303 -1.192 1.00 94.69 1069 HIS A O 1
ATOM 8638 N N . PRO A 1 1070 ? 21.575 -31.360 -3.434 1.00 92.25 1070 PRO A N 1
ATOM 8639 C CA . PRO A 1 1070 ? 21.594 -32.815 -3.544 1.00 92.25 1070 PRO A CA 1
ATOM 8640 C C . PRO A 1 1070 ? 22.828 -33.452 -2.899 1.00 92.25 1070 PRO A C 1
ATOM 8642 O O . PRO A 1 1070 ? 23.943 -32.910 -2.941 1.00 92.25 1070 PRO A O 1
ATOM 8645 N N . ARG A 1 1071 ? 22.621 -34.637 -2.328 1.00 89.44 1071 ARG A N 1
ATOM 8646 C CA . ARG A 1 1071 ? 23.624 -35.402 -1.593 1.00 89.44 1071 ARG A CA 1
ATOM 8647 C C . ARG A 1 1071 ? 24.018 -36.678 -2.369 1.00 89.44 1071 ARG A C 1
ATOM 8649 O O . ARG A 1 1071 ? 23.164 -37.271 -3.023 1.00 89.44 1071 ARG A O 1
ATOM 8656 N N . PRO A 1 1072 ? 25.296 -37.108 -2.338 1.00 90.94 1072 PRO A N 1
ATOM 8657 C CA . PRO A 1 1072 ? 25.721 -38.388 -2.905 1.00 90.94 1072 PRO A CA 1
ATOM 8658 C C . PRO A 1 1072 ? 25.019 -39.580 -2.245 1.00 90.94 1072 PRO A C 1
ATOM 8660 O O . PRO A 1 1072 ? 24.842 -39.590 -1.030 1.00 90.94 1072 PRO A O 1
ATOM 8663 N N . ALA A 1 1073 ? 24.714 -40.624 -3.020 1.00 91.00 1073 ALA A N 1
ATOM 8664 C CA . ALA A 1 1073 ? 24.004 -41.812 -2.530 1.00 91.00 1073 ALA A CA 1
ATOM 8665 C C . ALA A 1 1073 ? 24.678 -42.499 -1.321 1.00 91.00 1073 ALA A C 1
ATOM 8667 O O . ALA A 1 1073 ? 23.989 -43.033 -0.458 1.00 91.00 1073 ALA A O 1
ATOM 8668 N N . GLU A 1 1074 ? 26.011 -42.452 -1.217 1.00 92.06 1074 GLU A N 1
ATOM 8669 C CA . GLU A 1 1074 ? 26.741 -42.964 -0.048 1.00 92.06 1074 GLU A CA 1
ATOM 8670 C C . GLU A 1 1074 ? 26.399 -42.188 1.237 1.00 92.06 1074 GLU A C 1
ATOM 8672 O O . GLU A 1 1074 ? 26.083 -42.792 2.260 1.00 92.06 1074 GLU A O 1
ATOM 8677 N N . GLU A 1 1075 ? 26.402 -40.853 1.176 1.00 91.88 1075 GLU A N 1
ATOM 8678 C CA . GLU A 1 1075 ? 26.043 -39.998 2.312 1.00 91.88 1075 GLU A CA 1
ATOM 8679 C C . GLU A 1 1075 ? 24.545 -40.137 2.667 1.00 91.88 1075 GLU A C 1
ATOM 8681 O O . GLU A 1 1075 ? 24.176 -39.984 3.830 1.00 91.88 1075 GLU A O 1
ATOM 8686 N N . GLU A 1 1076 ? 23.669 -40.428 1.695 1.00 93.25 1076 GLU A N 1
ATOM 8687 C CA . GLU A 1 1076 ? 22.235 -40.685 1.934 1.00 93.25 1076 GLU A CA 1
ATOM 8688 C C . GLU A 1 1076 ? 22.026 -41.992 2.711 1.00 93.25 1076 GLU A C 1
ATOM 8690 O O . GLU A 1 1076 ? 21.360 -41.989 3.746 1.00 93.25 1076 GLU A O 1
ATOM 8695 N N . VAL A 1 1077 ? 22.692 -43.081 2.304 1.00 92.25 1077 VAL A N 1
ATOM 8696 C CA . VAL A 1 1077 ? 22.698 -44.351 3.056 1.00 92.25 1077 VAL A CA 1
ATOM 8697 C C . VAL A 1 1077 ? 23.273 -44.153 4.463 1.00 92.25 1077 VAL A C 1
ATOM 8699 O O . VAL A 1 1077 ? 22.699 -44.639 5.434 1.00 92.25 1077 VAL A O 1
ATOM 8702 N N . GLN A 1 1078 ? 24.365 -43.395 4.603 1.00 92.06 1078 GLN A N 1
ATOM 8703 C CA . GLN A 1 1078 ? 24.974 -43.085 5.904 1.00 92.06 1078 GLN A CA 1
ATOM 8704 C C . GLN A 1 1078 ? 24.084 -42.225 6.818 1.00 92.06 1078 GLN A C 1
ATOM 8706 O O . GLN A 1 1078 ? 24.323 -42.194 8.025 1.00 92.06 1078 GLN A O 1
ATOM 8711 N N . THR A 1 1079 ? 23.079 -41.528 6.283 1.00 90.19 1079 THR A N 1
ATOM 8712 C CA . THR A 1 1079 ? 22.178 -40.650 7.053 1.00 90.19 1079 THR A CA 1
ATOM 8713 C C . THR A 1 1079 ? 20.739 -41.143 7.117 1.00 90.19 1079 THR A C 1
ATOM 8715 O O . THR A 1 1079 ? 19.885 -40.410 7.610 1.00 90.19 1079 THR A O 1
ATOM 8718 N N . GLU A 1 1080 ? 20.456 -42.354 6.630 1.00 92.44 1080 GLU A N 1
ATOM 8719 C CA . GLU A 1 1080 ? 19.092 -42.896 6.523 1.00 92.44 1080 GLU A CA 1
ATOM 8720 C C . GLU A 1 1080 ? 18.149 -41.918 5.785 1.00 92.44 1080 GLU A C 1
ATOM 8722 O O . GLU A 1 1080 ? 16.990 -41.724 6.148 1.00 92.44 1080 GLU A O 1
ATOM 8727 N N . ASN A 1 1081 ? 18.685 -41.265 4.745 1.00 93.25 1081 ASN A N 1
ATOM 8728 C CA . ASN A 1 1081 ? 18.051 -40.211 3.945 1.00 93.25 1081 ASN A CA 1
ATOM 8729 C C . ASN A 1 1081 ? 17.674 -38.929 4.723 1.00 93.25 1081 ASN A C 1
ATOM 8731 O O . ASN A 1 1081 ? 16.980 -38.066 4.184 1.00 93.25 1081 ASN A O 1
ATOM 8735 N N . VAL A 1 1082 ? 18.123 -38.746 5.972 1.00 91.88 1082 VAL A N 1
ATOM 8736 C CA . VAL A 1 1082 ? 17.840 -37.540 6.770 1.00 91.88 1082 VAL A CA 1
ATOM 8737 C C . VAL A 1 1082 ? 18.753 -36.388 6.337 1.00 91.88 1082 VAL A C 1
ATOM 8739 O O . VAL A 1 1082 ? 19.982 -36.452 6.417 1.00 91.88 1082 VAL A O 1
ATOM 8742 N N . TRP A 1 1083 ? 18.160 -35.294 5.865 1.00 92.12 1083 TRP A N 1
ATOM 8743 C CA . TRP A 1 1083 ? 18.851 -34.069 5.442 1.00 92.12 1083 TRP A CA 1
ATOM 8744 C C . TRP A 1 1083 ? 19.006 -33.068 6.595 1.00 92.12 1083 TRP A C 1
ATOM 8746 O O . TRP A 1 1083 ? 20.031 -32.391 6.686 1.00 92.12 1083 TRP A O 1
ATOM 8756 N N . LEU A 1 1084 ? 18.022 -33.015 7.495 1.00 90.44 1084 LEU A N 1
ATOM 8757 C CA . LEU A 1 1084 ? 18.041 -32.265 8.752 1.00 90.44 1084 LEU A CA 1
ATOM 8758 C C . LEU A 1 1084 ? 17.291 -33.077 9.814 1.00 90.44 1084 LEU A C 1
ATOM 8760 O O . LEU A 1 1084 ? 16.163 -33.494 9.552 1.00 90.44 1084 LEU A O 1
ATOM 8764 N N . LYS A 1 1085 ? 17.909 -33.305 10.984 1.00 88.06 1085 LYS A N 1
ATOM 8765 C CA . LYS A 1 1085 ? 17.331 -34.116 12.074 1.00 88.06 1085 LYS A CA 1
ATOM 8766 C C . LYS A 1 1085 ? 15.957 -33.617 12.526 1.00 88.06 1085 LYS A C 1
ATOM 8768 O O . LYS A 1 1085 ? 15.641 -32.434 12.397 1.00 88.06 1085 LYS A O 1
ATOM 8773 N N . GLY A 1 1086 ? 15.178 -34.517 13.119 1.00 90.75 1086 GLY A N 1
ATOM 8774 C CA . GLY A 1 1086 ? 13.928 -34.198 13.795 1.00 90.75 1086 GLY A CA 1
ATOM 8775 C C . GLY A 1 1086 ? 14.148 -33.273 14.982 1.00 90.75 1086 GLY A C 1
ATOM 8776 O O . GLY A 1 1086 ? 14.834 -33.629 15.941 1.00 90.75 1086 GLY A O 1
ATOM 8777 N N . HIS A 1 1087 ? 13.558 -32.087 14.920 1.00 91.81 1087 HIS A N 1
ATOM 8778 C CA . HIS A 1 1087 ? 13.685 -31.054 15.938 1.00 91.81 1087 HIS A CA 1
ATOM 8779 C C . HIS A 1 1087 ? 12.388 -30.259 16.085 1.00 91.81 1087 HIS A C 1
ATOM 8781 O O . HIS A 1 1087 ? 11.514 -30.290 15.222 1.00 91.81 1087 HIS A O 1
ATOM 8787 N N . ALA A 1 1088 ? 12.303 -29.535 17.194 1.00 91.75 1088 ALA A N 1
ATOM 8788 C CA . ALA A 1 1088 ? 11.431 -28.384 17.352 1.00 91.75 1088 ALA A CA 1
ATOM 8789 C C . ALA A 1 1088 ? 12.212 -27.093 17.073 1.00 91.75 1088 ALA A C 1
ATOM 8791 O O . ALA A 1 1088 ? 13.392 -26.982 17.448 1.00 91.75 1088 ALA A O 1
ATOM 8792 N N . ASP A 1 1089 ? 11.531 -26.106 16.494 1.00 94.31 1089 ASP A N 1
ATOM 8793 C CA . ASP A 1 1089 ? 12.014 -24.728 16.465 1.00 94.31 1089 ASP A CA 1
ATOM 8794 C C . ASP A 1 1089 ? 12.015 -24.112 17.870 1.00 94.31 1089 ASP A C 1
ATOM 8796 O O . ASP A 1 1089 ? 11.207 -24.454 18.727 1.00 94.31 1089 ASP A O 1
ATOM 8800 N N . HIS A 1 1090 ? 12.900 -23.144 18.098 1.00 91.06 1090 HIS A N 1
ATOM 8801 C CA . HIS A 1 1090 ? 12.983 -22.358 19.339 1.00 91.06 1090 HIS A CA 1
ATOM 8802 C C . HIS A 1 1090 ? 12.261 -20.996 19.247 1.00 91.06 1090 HIS A C 1
ATOM 8804 O O . HIS A 1 1090 ? 12.559 -20.085 20.017 1.00 91.06 1090 HIS A O 1
ATOM 8810 N N . THR A 1 1091 ? 11.388 -20.835 18.253 1.00 93.94 1091 THR A N 1
ATOM 8811 C CA . THR A 1 1091 ? 10.526 -19.669 18.012 1.00 93.94 1091 THR A CA 1
ATOM 8812 C C . THR A 1 1091 ? 9.180 -19.813 18.716 1.00 93.94 1091 THR A C 1
ATOM 8814 O O . THR A 1 1091 ? 8.916 -20.808 19.389 1.00 93.94 1091 THR A O 1
ATOM 8817 N N . SER A 1 1092 ? 8.311 -18.821 18.545 1.00 96.38 1092 SER A N 1
ATOM 8818 C CA . SER A 1 1092 ? 6.884 -18.939 18.848 1.00 96.38 1092 SER A CA 1
ATOM 8819 C C . SER A 1 1092 ? 6.122 -19.483 17.646 1.00 96.38 1092 SER A C 1
ATOM 8821 O O . SER A 1 1092 ? 5.431 -20.493 17.756 1.00 96.38 1092 SER A O 1
ATOM 8823 N N . LEU A 1 1093 ? 6.314 -18.839 16.490 1.00 98.25 1093 LEU A N 1
ATOM 8824 C CA . LEU A 1 1093 ? 5.773 -19.243 15.196 1.00 98.25 1093 LEU A CA 1
ATOM 8825 C C . LEU A 1 1093 ? 6.881 -19.225 14.137 1.00 98.25 1093 LEU A C 1
ATOM 8827 O O . LEU A 1 1093 ? 7.705 -18.305 14.099 1.00 98.25 1093 LEU A O 1
ATOM 8831 N N . SER A 1 1094 ? 6.858 -20.213 13.250 1.00 98.19 1094 SER A N 1
ATOM 8832 C CA . SER A 1 1094 ? 7.674 -20.256 12.034 1.00 98.19 1094 SER A CA 1
ATOM 8833 C C . SER A 1 1094 ? 6.756 -20.328 10.817 1.00 98.19 1094 SER A C 1
ATOM 8835 O O . SER A 1 1094 ? 5.861 -21.165 10.776 1.00 98.19 1094 SER A O 1
ATOM 8837 N N . LEU A 1 1095 ? 6.959 -19.442 9.842 1.00 98.25 1095 LEU A N 1
ATOM 8838 C CA . LEU A 1 1095 ? 6.157 -19.304 8.621 1.00 98.25 1095 LEU A CA 1
ATOM 8839 C C . LEU A 1 1095 ? 7.011 -19.728 7.420 1.00 98.25 1095 LEU A C 1
ATOM 8841 O O . LEU A 1 1095 ? 7.853 -18.960 6.957 1.00 98.25 1095 LEU A O 1
ATOM 8845 N N . LEU A 1 1096 ? 6.821 -20.948 6.921 1.00 97.50 1096 LEU A N 1
ATOM 8846 C CA . LEU A 1 1096 ? 7.510 -21.492 5.751 1.00 97.50 1096 LEU A CA 1
ATOM 8847 C C . LEU A 1 1096 ? 6.687 -21.253 4.480 1.00 97.50 1096 LEU A C 1
ATOM 8849 O O . LEU A 1 1096 ? 5.627 -21.851 4.282 1.00 97.50 1096 LEU A O 1
ATOM 8853 N N . TRP A 1 1097 ? 7.238 -20.459 3.567 1.00 94.75 1097 TRP A N 1
ATOM 8854 C CA . TRP A 1 1097 ? 6.750 -20.362 2.195 1.00 94.75 1097 TRP A CA 1
ATOM 8855 C C . TRP A 1 1097 ? 7.167 -21.622 1.441 1.00 94.75 1097 TRP A C 1
ATOM 8857 O O . TRP A 1 1097 ? 8.355 -21.932 1.305 1.00 94.75 1097 TRP A O 1
ATOM 8867 N N . SER A 1 1098 ? 6.173 -22.398 1.018 1.00 82.38 1098 SER A N 1
ATOM 8868 C CA . SER A 1 1098 ? 6.390 -23.729 0.463 1.00 82.38 1098 SER A CA 1
ATOM 8869 C C . SER A 1 1098 ? 6.836 -23.664 -1.000 1.00 82.38 1098 SER A C 1
ATOM 8871 O O . SER A 1 1098 ? 6.265 -22.926 -1.796 1.00 82.38 1098 SER A O 1
ATOM 8873 N N . GLN A 1 1099 ? 7.816 -24.490 -1.370 1.00 86.06 1099 GLN A N 1
ATOM 8874 C CA . GLN A 1 1099 ? 8.087 -24.844 -2.768 1.00 86.06 1099 GLN A CA 1
ATOM 8875 C C . GLN A 1 1099 ? 7.603 -26.273 -3.042 1.00 86.06 1099 GLN A C 1
ATOM 8877 O O . GLN A 1 1099 ? 7.561 -27.074 -2.102 1.00 86.06 1099 GLN A O 1
ATOM 8882 N N . PRO A 1 1100 ? 7.302 -26.627 -4.304 1.00 91.06 1100 PRO A N 1
ATOM 8883 C CA . PRO A 1 1100 ? 6.914 -27.975 -4.729 1.00 91.06 1100 PRO A CA 1
ATOM 8884 C C . PRO A 1 1100 ? 8.058 -29.008 -4.636 1.00 91.06 1100 PRO A C 1
ATOM 8886 O O . PRO A 1 1100 ? 8.349 -29.702 -5.598 1.00 91.06 1100 PRO A O 1
ATOM 8889 N N . VAL A 1 1101 ? 8.707 -29.153 -3.474 1.00 93.12 1101 VAL A N 1
ATOM 8890 C CA . VAL A 1 1101 ? 9.687 -30.214 -3.174 1.00 93.12 1101 VAL A CA 1
ATOM 8891 C C . VAL A 1 1101 ? 9.288 -30.931 -1.882 1.00 93.12 1101 VAL A C 1
ATOM 8893 O O . VAL A 1 1101 ? 9.389 -30.365 -0.786 1.00 93.12 1101 VAL A O 1
ATOM 8896 N N . ALA A 1 1102 ? 8.856 -32.186 -2.011 1.00 94.31 1102 ALA A N 1
ATOM 8897 C CA . ALA A 1 1102 ? 8.348 -33.030 -0.933 1.00 94.31 1102 ALA A CA 1
ATOM 8898 C C . ALA A 1 1102 ? 9.497 -33.598 -0.079 1.00 94.31 1102 ALA A C 1
ATOM 8900 O O . ALA A 1 1102 ? 9.916 -34.739 -0.235 1.00 94.31 1102 ALA A O 1
ATOM 8901 N N . ALA A 1 1103 ? 10.022 -32.763 0.820 1.00 94.56 1103 ALA A N 1
ATOM 8902 C CA . ALA A 1 1103 ? 11.154 -33.097 1.693 1.00 94.56 1103 ALA A CA 1
ATOM 8903 C C . ALA A 1 1103 ? 10.891 -32.843 3.189 1.00 94.56 1103 ALA A C 1
ATOM 8905 O O . ALA A 1 1103 ? 11.612 -33.363 4.035 1.00 94.56 1103 ALA A O 1
ATOM 8906 N N . LEU A 1 1104 ? 9.891 -32.023 3.536 1.00 96.38 1104 LEU A N 1
ATOM 8907 C CA . LEU A 1 1104 ? 9.520 -31.754 4.929 1.00 96.38 1104 LEU A CA 1
ATOM 8908 C C . LEU A 1 1104 ? 8.652 -32.899 5.460 1.00 96.38 1104 LEU A C 1
ATOM 8910 O O . LEU A 1 1104 ? 7.649 -33.245 4.835 1.00 96.38 1104 LEU A O 1
ATOM 8914 N N . GLN A 1 1105 ? 9.007 -33.434 6.626 1.00 96.38 1105 GLN A N 1
ATOM 8915 C CA . GLN A 1 1105 ? 8.186 -34.385 7.370 1.00 96.38 1105 GLN A CA 1
ATOM 8916 C C . GLN A 1 1105 ? 7.902 -33.876 8.783 1.00 96.38 1105 GLN A C 1
ATOM 8918 O O . GLN A 1 1105 ? 8.792 -33.322 9.427 1.00 96.38 1105 GLN A O 1
ATOM 8923 N N . ILE A 1 1106 ? 6.692 -34.121 9.282 1.00 95.75 1106 ILE A N 1
ATOM 8924 C CA . ILE A 1 1106 ? 6.310 -33.893 10.682 1.00 95.75 1106 ILE A CA 1
ATOM 8925 C C . ILE A 1 1106 ? 6.157 -35.227 11.410 1.00 95.75 1106 ILE A C 1
ATOM 8927 O O . ILE A 1 1106 ? 5.844 -36.239 10.780 1.00 95.75 1106 ILE A O 1
ATOM 8931 N N . ARG A 1 1107 ? 6.390 -35.237 12.724 1.00 92.75 1107 ARG A N 1
ATOM 8932 C CA . ARG A 1 1107 ? 6.091 -36.381 13.588 1.00 92.75 1107 ARG A CA 1
ATOM 8933 C C . ARG A 1 1107 ? 4.675 -36.211 14.132 1.00 92.75 1107 ARG A C 1
ATOM 8935 O O . ARG A 1 1107 ? 4.416 -35.243 14.841 1.00 92.75 1107 ARG A O 1
ATOM 8942 N N . ASP A 1 1108 ? 3.771 -37.117 13.776 1.00 88.38 1108 ASP A N 1
ATOM 8943 C CA . ASP A 1 1108 ? 2.387 -37.090 14.254 1.00 88.38 1108 ASP A CA 1
ATOM 8944 C C . ASP A 1 1108 ? 2.260 -37.539 15.725 1.00 88.38 1108 ASP A C 1
ATOM 8946 O O . ASP A 1 1108 ? 3.238 -37.913 16.382 1.00 88.38 1108 ASP A O 1
ATOM 8950 N N . THR A 1 1109 ? 1.036 -37.501 16.255 1.00 83.50 1109 THR A N 1
ATOM 8951 C CA . THR A 1 1109 ? 0.714 -37.906 17.634 1.00 83.50 1109 THR A CA 1
ATOM 8952 C C . THR A 1 1109 ? 0.913 -39.401 17.905 1.00 83.50 1109 THR A C 1
ATOM 8954 O O . THR A 1 1109 ? 1.068 -39.789 19.061 1.00 83.50 1109 THR A O 1
ATOM 8957 N N . GLU A 1 1110 ? 0.971 -40.240 16.866 1.00 86.62 1110 GLU A N 1
ATOM 8958 C CA . GLU A 1 1110 ? 1.334 -41.661 16.959 1.00 86.62 1110 GLU A CA 1
ATOM 8959 C C . GLU A 1 1110 ? 2.861 -41.871 16.925 1.00 86.62 1110 GLU A C 1
ATOM 8961 O O . GLU A 1 1110 ? 3.351 -42.995 17.062 1.00 86.62 1110 GLU A O 1
ATOM 8966 N N . GLY A 1 1111 ? 3.632 -40.795 16.747 1.00 87.00 1111 GLY A N 1
ATOM 8967 C CA . GLY A 1 1111 ? 5.085 -40.811 16.655 1.00 87.00 1111 GLY A CA 1
ATOM 8968 C C . GLY A 1 1111 ? 5.628 -41.143 15.262 1.00 87.00 1111 GLY A C 1
ATOM 8969 O O . GLY A 1 1111 ? 6.842 -41.349 15.153 1.00 87.00 1111 GLY A O 1
ATOM 8970 N N . LYS A 1 1112 ? 4.779 -41.199 14.225 1.00 91.69 1112 LYS A N 1
ATOM 8971 C CA . LYS A 1 1112 ? 5.131 -41.536 12.833 1.00 91.69 1112 LYS A CA 1
ATOM 8972 C C . LYS A 1 1112 ? 5.531 -40.295 12.038 1.00 91.69 1112 LYS A C 1
ATOM 8974 O O . LYS A 1 1112 ? 5.013 -39.207 12.261 1.00 91.69 1112 LYS A O 1
ATOM 8979 N N . TRP A 1 1113 ? 6.432 -40.472 11.075 1.00 94.81 1113 TRP A N 1
ATOM 8980 C CA . TRP A 1 1113 ? 6.877 -39.405 10.177 1.00 94.81 1113 TRP A CA 1
ATOM 8981 C C . TRP A 1 1113 ? 5.998 -39.321 8.922 1.00 94.81 1113 TRP A C 1
ATOM 8983 O O . TRP A 1 1113 ? 6.000 -40.252 8.121 1.00 94.81 1113 TRP A O 1
ATOM 8993 N N . ARG A 1 1114 ? 5.311 -38.190 8.724 1.00 95.56 1114 ARG A N 1
ATOM 8994 C CA . ARG A 1 1114 ? 4.427 -37.914 7.574 1.00 95.56 1114 ARG A CA 1
ATOM 8995 C C . ARG A 1 1114 ? 4.928 -36.739 6.745 1.00 95.56 1114 ARG A C 1
ATOM 8997 O O . ARG A 1 1114 ? 5.392 -35.752 7.311 1.00 95.56 1114 ARG A O 1
ATOM 9004 N N . PHE A 1 1115 ? 4.813 -36.808 5.422 1.00 96.88 1115 PHE A N 1
ATOM 9005 C CA . PHE A 1 1115 ? 5.218 -35.732 4.512 1.00 96.88 1115 PHE A CA 1
ATOM 9006 C C . PHE A 1 1115 ? 4.243 -34.550 4.539 1.00 96.88 1115 PHE A C 1
ATOM 9008 O O . PHE A 1 1115 ? 3.028 -34.726 4.490 1.00 96.88 1115 PHE A O 1
ATOM 9015 N N . VAL A 1 1116 ? 4.766 -33.324 4.528 1.00 95.50 1116 VAL A N 1
ATOM 9016 C CA . VAL A 1 1116 ? 3.946 -32.118 4.342 1.00 95.50 1116 VAL A CA 1
ATOM 9017 C C . VAL A 1 1116 ? 3.804 -31.833 2.851 1.00 95.50 1116 VAL A C 1
ATOM 9019 O O . VAL A 1 1116 ? 4.797 -31.668 2.138 1.00 95.50 1116 VAL A O 1
ATOM 9022 N N . LYS A 1 1117 ? 2.559 -31.781 2.374 1.00 93.50 1117 LYS A N 1
ATOM 9023 C CA . LYS A 1 1117 ? 2.243 -31.542 0.964 1.00 93.50 1117 LYS A CA 1
ATOM 9024 C C . LYS A 1 1117 ? 2.531 -30.091 0.577 1.00 93.50 1117 LYS A C 1
ATOM 9026 O O . LYS A 1 1117 ? 2.305 -29.160 1.346 1.00 93.50 1117 LYS A O 1
ATOM 9031 N N . HIS A 1 1118 ? 3.007 -29.872 -0.645 1.00 91.44 1118 HIS A N 1
ATOM 9032 C CA . HIS A 1 1118 ? 3.005 -28.523 -1.200 1.00 91.44 1118 HIS A CA 1
ATOM 9033 C C . HIS A 1 1118 ? 1.567 -28.126 -1.561 1.00 91.44 1118 HIS A C 1
ATOM 9035 O O . HIS A 1 1118 ? 0.870 -28.870 -2.253 1.00 91.44 1118 HIS A O 1
ATOM 9041 N N . LYS A 1 1119 ? 1.138 -26.951 -1.099 1.00 88.88 1119 LYS A N 1
ATOM 9042 C CA . LYS A 1 1119 ? -0.078 -26.270 -1.542 1.00 88.88 1119 LYS A CA 1
ATOM 9043 C C . LYS A 1 1119 ? 0.352 -24.934 -2.148 1.00 88.88 1119 LYS A C 1
ATOM 9045 O O . LYS A 1 1119 ? 1.125 -24.204 -1.528 1.00 88.88 1119 LYS A O 1
ATOM 9050 N N . GLU A 1 1120 ? -0.115 -24.655 -3.359 1.00 81.44 1120 GLU A N 1
ATOM 9051 C CA . GLU A 1 1120 ? 0.135 -23.386 -4.044 1.00 81.44 1120 GLU A CA 1
ATOM 9052 C C . GLU A 1 1120 ? -0.511 -22.233 -3.263 1.00 81.44 1120 GLU A C 1
ATOM 9054 O O . GLU A 1 1120 ? -1.586 -22.404 -2.686 1.00 81.44 1120 GLU A O 1
ATOM 9059 N N . ASN A 1 1121 ? 0.165 -21.080 -3.209 1.00 81.50 1121 ASN A N 1
ATOM 9060 C CA . ASN A 1 1121 ? -0.252 -19.904 -2.438 1.00 81.50 1121 ASN A CA 1
ATOM 9061 C C . ASN A 1 1121 ? -0.678 -20.210 -0.979 1.00 81.50 1121 ASN A C 1
ATOM 9063 O O . ASN A 1 1121 ? -1.658 -19.659 -0.471 1.00 81.50 1121 ASN A O 1
ATOM 9067 N N . ALA A 1 1122 ? 0.044 -21.126 -0.323 1.00 89.81 1122 ALA A N 1
ATOM 9068 C CA . ALA A 1 1122 ? -0.158 -21.469 1.077 1.00 89.81 1122 ALA A CA 1
ATOM 9069 C C . ALA A 1 1122 ? 1.154 -21.418 1.870 1.00 89.81 1122 ALA A C 1
ATOM 9071 O O . ALA A 1 1122 ? 2.198 -21.943 1.468 1.00 89.81 1122 ALA A O 1
ATOM 9072 N N . LEU A 1 1123 ? 1.056 -20.837 3.058 1.00 95.81 1123 LEU A N 1
ATOM 9073 C CA . LEU A 1 1123 ? 2.072 -20.868 4.099 1.00 95.81 1123 LEU A CA 1
ATOM 9074 C C . LEU A 1 1123 ? 1.944 -22.164 4.905 1.00 95.81 1123 LEU A C 1
ATOM 9076 O O . LEU A 1 1123 ? 0.837 -22.562 5.256 1.00 95.81 1123 LEU A O 1
ATOM 9080 N N . ILE A 1 1124 ? 3.062 -22.807 5.236 1.00 97.75 1124 ILE A N 1
ATOM 9081 C CA . ILE A 1 1124 ? 3.120 -23.858 6.263 1.00 97.75 1124 ILE A CA 1
ATOM 9082 C C . ILE A 1 1124 ? 3.559 -23.173 7.554 1.00 97.75 1124 ILE A C 1
ATOM 9084 O O . ILE A 1 1124 ? 4.607 -22.529 7.568 1.00 97.75 1124 ILE A O 1
ATOM 9088 N N . VAL A 1 1125 ? 2.780 -23.295 8.625 1.00 98.12 1125 VAL A N 1
ATOM 9089 C CA . VAL A 1 1125 ? 3.075 -22.652 9.911 1.00 98.12 1125 VAL A CA 1
ATOM 9090 C C . VAL A 1 1125 ? 3.206 -23.695 11.008 1.00 98.12 1125 VAL A C 1
ATOM 9092 O O . VAL A 1 1125 ? 2.418 -24.640 11.050 1.00 98.12 1125 VAL A O 1
ATOM 9095 N N . ASN A 1 1126 ? 4.176 -23.503 11.906 1.00 97.19 1126 ASN A N 1
ATOM 9096 C CA . ASN A 1 1126 ? 4.345 -24.340 13.090 1.00 97.19 1126 ASN A CA 1
ATOM 9097 C C . ASN A 1 1126 ? 4.570 -23.573 14.393 1.00 97.19 1126 ASN A C 1
ATOM 9099 O O . ASN A 1 1126 ? 5.165 -22.494 14.407 1.00 97.19 1126 ASN A O 1
ATOM 9103 N N . CYS A 1 1127 ? 4.136 -24.195 15.491 1.00 96.56 1127 CYS A N 1
ATOM 9104 C CA . CYS A 1 1127 ? 4.508 -23.840 16.856 1.00 96.56 1127 CYS A CA 1
ATOM 9105 C C . CYS A 1 1127 ? 5.980 -24.188 17.111 1.00 96.56 1127 CYS A C 1
ATOM 9107 O O . CYS A 1 1127 ? 6.450 -25.265 16.725 1.00 96.56 1127 CYS A O 1
ATOM 9109 N N . GLY A 1 1128 ? 6.694 -23.296 17.793 1.00 95.88 1128 GLY A N 1
ATOM 9110 C CA . GLY A 1 1128 ? 7.999 -23.588 18.382 1.00 95.88 1128 GLY A CA 1
ATOM 9111 C C . GLY A 1 1128 ? 7.966 -23.601 19.913 1.00 95.88 1128 GLY A C 1
ATOM 9112 O O . GLY A 1 1128 ? 6.940 -23.366 20.555 1.00 95.88 1128 GLY A O 1
ATOM 9113 N N . ASP A 1 1129 ? 9.129 -23.854 20.513 1.00 94.88 1129 ASP A N 1
ATOM 9114 C CA . ASP A 1 1129 ? 9.295 -24.021 21.958 1.00 94.88 1129 ASP A CA 1
ATOM 9115 C C . ASP A 1 1129 ? 8.811 -22.817 22.780 1.00 94.88 1129 ASP A C 1
ATOM 9117 O O . ASP A 1 1129 ? 8.429 -22.992 23.935 1.00 94.88 1129 ASP A O 1
ATOM 9121 N N . THR A 1 1130 ? 8.844 -21.602 22.227 1.00 95.69 1130 THR A N 1
ATOM 9122 C CA . THR A 1 1130 ? 8.419 -20.393 22.943 1.00 95.69 1130 THR A CA 1
ATOM 9123 C C . THR A 1 1130 ? 6.915 -20.387 23.164 1.00 95.69 1130 THR A C 1
ATOM 9125 O O . THR A 1 1130 ? 6.475 -20.200 24.294 1.00 95.69 1130 THR A O 1
ATOM 9128 N N . LEU A 1 1131 ? 6.117 -20.639 22.122 1.00 96.88 1131 LEU A N 1
ATOM 9129 C CA . LEU A 1 1131 ? 4.658 -20.668 22.252 1.00 96.88 1131 LEU A CA 1
ATOM 9130 C C . LEU A 1 1131 ? 4.196 -21.892 23.059 1.00 96.88 1131 LEU A C 1
ATOM 9132 O O . LEU A 1 1131 ? 3.236 -21.796 23.819 1.00 96.88 1131 LEU A O 1
ATOM 9136 N N . ASP A 1 1132 ? 4.915 -23.010 22.973 1.00 96.31 1132 ASP A N 1
ATOM 9137 C CA . ASP A 1 1132 ? 4.718 -24.171 23.848 1.00 96.31 1132 ASP A CA 1
ATOM 9138 C C . ASP A 1 1132 ? 4.919 -23.809 25.328 1.00 96.31 1132 ASP A C 1
ATOM 9140 O O . ASP A 1 1132 ? 4.027 -24.051 26.137 1.00 96.31 1132 ASP A O 1
ATOM 9144 N N . MET A 1 1133 ? 6.007 -23.120 25.689 1.00 96.06 1133 MET A N 1
ATOM 9145 C CA . MET A 1 1133 ? 6.223 -22.669 27.072 1.00 96.06 1133 MET A CA 1
ATOM 9146 C C . MET A 1 1133 ? 5.193 -21.628 27.533 1.00 96.06 1133 MET A C 1
ATOM 9148 O O . MET A 1 1133 ? 4.627 -21.775 28.616 1.00 96.06 1133 MET A O 1
ATOM 9152 N N . LEU A 1 1134 ? 4.896 -20.622 26.703 1.00 97.00 1134 LEU A N 1
ATOM 9153 C CA . LEU A 1 1134 ? 3.902 -19.581 27.004 1.00 97.00 1134 LEU A CA 1
ATOM 9154 C C . LEU A 1 1134 ? 2.471 -20.141 27.117 1.00 97.00 1134 LEU A C 1
ATOM 9156 O O . LEU A 1 1134 ? 1.653 -19.596 27.856 1.00 97.00 1134 LEU A O 1
ATOM 9160 N N . SER A 1 1135 ? 2.172 -21.254 26.443 1.00 97.06 1135 SER A N 1
ATOM 9161 C CA . SER A 1 1135 ? 0.902 -21.984 26.556 1.00 97.06 1135 SER A CA 1
ATOM 9162 C C . SER A 1 1135 ? 0.955 -23.168 27.534 1.00 97.06 1135 SER A C 1
ATOM 9164 O O . SER A 1 1135 ? 0.059 -24.006 27.531 1.00 97.06 1135 SER A O 1
ATOM 9166 N N . GLY A 1 1136 ? 1.996 -23.296 28.366 1.00 94.69 1136 GLY A N 1
ATOM 9167 C CA . GLY A 1 1136 ? 2.085 -24.375 29.359 1.00 94.69 1136 GLY A CA 1
ATOM 9168 C C . GLY A 1 1136 ? 2.076 -25.791 28.772 1.00 94.69 1136 GLY A C 1
ATOM 9169 O O . GLY A 1 1136 ? 1.605 -26.724 29.418 1.00 94.69 1136 GLY A O 1
ATOM 9170 N N . GLY A 1 1137 ? 2.546 -25.952 27.536 1.00 94.00 1137 GLY A N 1
ATOM 9171 C CA . GLY A 1 1137 ? 2.495 -27.197 26.777 1.00 94.00 1137 GLY A CA 1
ATOM 9172 C C . GLY A 1 1137 ? 1.119 -27.516 26.182 1.00 94.00 1137 GLY A C 1
ATOM 9173 O O . GLY A 1 1137 ? 0.921 -28.651 25.742 1.00 94.00 1137 GLY A O 1
ATOM 9174 N N . TYR A 1 1138 ? 0.164 -26.577 26.169 1.00 96.38 1138 TYR A N 1
ATOM 9175 C CA . TYR A 1 1138 ? -1.125 -26.754 25.492 1.00 96.38 1138 TYR A CA 1
ATOM 9176 C C . TYR A 1 1138 ? -0.947 -26.741 23.971 1.00 96.38 1138 TYR A C 1
ATOM 9178 O O . TYR A 1 1138 ? -1.320 -27.713 23.318 1.00 96.38 1138 TYR A O 1
ATOM 9186 N N . TYR A 1 1139 ? -0.313 -25.707 23.412 1.00 96.81 1139 TYR A N 1
ATOM 9187 C CA . TYR A 1 1139 ? 0.128 -25.708 22.017 1.00 96.81 1139 TYR A CA 1
ATOM 9188 C C . TYR A 1 1139 ? 1.461 -26.447 21.905 1.00 96.81 1139 TYR A C 1
ATOM 9190 O O . TYR A 1 1139 ? 2.397 -26.173 22.652 1.00 96.81 1139 TYR A O 1
ATOM 9198 N N . LYS A 1 1140 ? 1.551 -27.423 21.000 1.00 90.81 1140 LYS A N 1
ATOM 9199 C CA . LYS A 1 1140 ? 2.667 -28.380 20.982 1.00 90.81 1140 LYS A CA 1
ATOM 9200 C C . LYS A 1 1140 ? 3.799 -27.881 20.104 1.00 90.81 1140 LYS A C 1
ATOM 9202 O O . LYS A 1 1140 ? 3.602 -27.695 18.907 1.00 90.81 1140 LYS A O 1
ATOM 9207 N N . SER A 1 1141 ? 4.991 -27.729 20.677 1.00 92.69 1141 SER A N 1
ATOM 9208 C CA . SER A 1 1141 ? 6.203 -27.451 19.902 1.00 92.69 1141 SER A CA 1
ATOM 9209 C C . SER A 1 1141 ? 6.439 -28.568 18.884 1.00 92.69 1141 SER A C 1
ATOM 9211 O O . SER A 1 1141 ? 6.546 -29.746 19.240 1.00 92.69 1141 SER A O 1
ATOM 9213 N N . ALA A 1 1142 ? 6.456 -28.205 17.606 1.00 90.88 1142 ALA A N 1
ATOM 9214 C CA . ALA A 1 1142 ? 6.126 -29.147 16.553 1.00 90.88 1142 ALA A CA 1
ATOM 9215 C C . ALA A 1 1142 ? 7.366 -29.864 15.999 1.00 90.88 1142 ALA A C 1
ATOM 9217 O O . ALA A 1 1142 ? 8.265 -29.249 15.413 1.00 90.88 1142 ALA A O 1
ATOM 9218 N N . ILE A 1 1143 ? 7.411 -31.186 16.175 1.00 93.81 1143 ILE A N 1
ATOM 9219 C CA . ILE A 1 1143 ? 8.565 -32.006 15.799 1.00 93.81 1143 ILE A CA 1
ATOM 9220 C C . ILE A 1 1143 ? 8.564 -32.273 14.296 1.00 93.81 1143 ILE A C 1
ATOM 9222 O O . ILE A 1 1143 ? 7.670 -32.932 13.767 1.00 93.81 1143 ILE A O 1
ATOM 9226 N N . HIS A 1 1144 ? 9.599 -31.799 13.608 1.00 95.56 1144 HIS A N 1
ATOM 9227 C CA . HIS A 1 1144 ? 9.727 -31.921 12.161 1.00 95.56 1144 HIS A CA 1
ATOM 9228 C C . HIS A 1 1144 ? 11.175 -32.171 11.720 1.00 95.56 1144 HIS A C 1
ATOM 9230 O O . HIS A 1 1144 ? 12.131 -31.790 12.397 1.00 95.56 1144 HIS A O 1
ATOM 9236 N N . ARG A 1 1145 ? 11.341 -32.843 10.578 1.00 94.62 1145 ARG A N 1
ATOM 9237 C CA . ARG A 1 1145 ? 12.632 -33.170 9.955 1.00 94.62 1145 ARG A CA 1
ATOM 9238 C C . ARG A 1 1145 ? 12.604 -32.868 8.459 1.00 94.62 1145 ARG A C 1
ATOM 9240 O O . ARG A 1 1145 ? 11.536 -32.727 7.865 1.00 94.62 1145 ARG A O 1
ATOM 9247 N N . VAL A 1 1146 ? 13.777 -32.805 7.834 1.00 94.56 1146 VAL A N 1
ATOM 9248 C CA . VAL A 1 1146 ? 13.891 -32.766 6.367 1.00 94.56 1146 VAL A CA 1
ATOM 9249 C C . VAL A 1 1146 ? 14.578 -34.043 5.908 1.00 94.56 1146 VAL A C 1
ATOM 9251 O O . VAL A 1 1146 ? 15.609 -34.414 6.467 1.00 94.56 1146 VAL A O 1
ATOM 9254 N N . VAL A 1 1147 ? 14.017 -34.706 4.903 1.00 95.12 1147 VAL A N 1
ATOM 9255 C CA . VAL A 1 1147 ? 14.540 -35.938 4.295 1.00 95.12 1147 VAL A CA 1
ATOM 9256 C C . VAL A 1 1147 ? 14.828 -35.739 2.807 1.00 95.12 1147 VAL A C 1
ATOM 9258 O O . VAL A 1 1147 ? 14.474 -34.710 2.229 1.00 95.12 1147 VAL A O 1
ATOM 9261 N N . GLN A 1 1148 ? 15.468 -36.729 2.190 1.00 95.00 1148 GLN A N 1
ATOM 9262 C CA . GLN A 1 1148 ? 15.626 -36.809 0.744 1.00 95.00 1148 GLN A CA 1
ATOM 9263 C C . GLN A 1 1148 ? 14.257 -36.716 0.032 1.00 95.00 1148 GLN A C 1
ATOM 9265 O O . GLN A 1 1148 ? 13.317 -37.400 0.444 1.00 95.00 1148 GLN A O 1
ATOM 9270 N N . PRO A 1 1149 ? 14.133 -35.905 -1.038 1.00 95.00 1149 PRO A N 1
ATOM 9271 C CA . PRO A 1 1149 ? 12.951 -35.894 -1.897 1.00 95.00 1149 PRO A CA 1
ATOM 9272 C C . PRO A 1 1149 ? 12.667 -37.263 -2.555 1.00 95.00 1149 PRO A C 1
ATOM 9274 O O . PRO A 1 1149 ? 13.592 -38.066 -2.724 1.00 95.00 1149 PRO A O 1
ATOM 9277 N N . PRO A 1 1150 ? 11.417 -37.522 -2.989 1.00 95.12 1150 PRO A N 1
ATOM 9278 C CA . PRO A 1 1150 ? 11.078 -38.693 -3.805 1.00 95.12 1150 PRO A CA 1
ATOM 9279 C C . PRO A 1 1150 ? 11.896 -38.749 -5.104 1.00 95.12 1150 PRO A C 1
ATOM 9281 O O . PRO A 1 1150 ? 12.445 -37.740 -5.543 1.00 95.12 1150 PRO A O 1
ATOM 9284 N N . GLU A 1 1151 ? 11.978 -39.933 -5.720 1.00 93.81 1151 GLU A N 1
ATOM 9285 C CA . GLU A 1 1151 ? 12.851 -40.226 -6.873 1.00 93.81 1151 GLU A CA 1
ATOM 9286 C C . GLU A 1 1151 ? 12.702 -39.221 -8.028 1.00 93.81 1151 GLU A C 1
ATOM 9288 O O . GLU A 1 1151 ? 13.702 -38.754 -8.571 1.00 93.81 1151 GLU A O 1
ATOM 9293 N N . ASP A 1 1152 ? 11.473 -38.799 -8.338 1.00 94.75 1152 ASP A N 1
ATOM 9294 C CA . ASP A 1 1152 ? 11.176 -37.818 -9.390 1.00 94.75 1152 ASP A CA 1
ATOM 9295 C C . ASP A 1 1152 ? 11.603 -36.372 -9.063 1.00 94.75 1152 ASP A C 1
ATOM 9297 O O . ASP A 1 1152 ? 11.600 -35.503 -9.936 1.00 94.75 1152 ASP A O 1
ATOM 9301 N N . GLN A 1 1153 ? 12.025 -36.121 -7.822 1.00 94.44 1153 GLN A N 1
ATOM 9302 C CA . GLN A 1 1153 ? 12.565 -34.851 -7.336 1.00 94.44 1153 GLN A CA 1
ATOM 9303 C C . GLN A 1 1153 ? 14.032 -34.946 -6.883 1.00 94.44 1153 GLN A C 1
ATOM 9305 O O . GLN A 1 1153 ? 14.620 -33.940 -6.466 1.00 94.44 1153 GLN A O 1
ATOM 9310 N N . GLN A 1 1154 ? 14.666 -36.119 -6.979 1.00 92.38 1154 GLN A N 1
ATOM 9311 C CA . GLN A 1 1154 ? 16.087 -36.262 -6.668 1.00 92.38 1154 GLN A CA 1
ATOM 9312 C C . GLN A 1 1154 ? 16.947 -35.468 -7.662 1.00 92.38 1154 GLN A C 1
ATOM 9314 O O . GLN A 1 1154 ? 16.682 -35.402 -8.859 1.00 92.38 1154 GLN A O 1
ATOM 9319 N N . GLY A 1 1155 ? 17.995 -34.818 -7.150 1.00 88.31 1155 GLY A N 1
ATOM 9320 C CA . GLY A 1 1155 ? 18.870 -33.949 -7.946 1.00 88.31 1155 GLY A CA 1
ATOM 9321 C C . GLY A 1 1155 ? 18.403 -32.493 -8.078 1.00 88.31 1155 GLY A C 1
ATOM 9322 O O . GLY A 1 1155 ? 19.223 -31.639 -8.421 1.00 88.31 1155 GLY A O 1
ATOM 9323 N N . TYR A 1 1156 ? 17.154 -32.161 -7.732 1.00 93.44 1156 TYR A N 1
ATOM 9324 C CA . TYR A 1 1156 ? 16.732 -30.763 -7.607 1.00 93.44 1156 TYR A CA 1
ATOM 9325 C C . TYR A 1 1156 ? 17.294 -30.115 -6.335 1.00 93.44 1156 TYR A C 1
ATOM 9327 O O . TYR A 1 1156 ? 17.461 -30.751 -5.292 1.00 93.44 1156 TYR A O 1
ATOM 9335 N N . LYS A 1 1157 ? 17.571 -28.810 -6.411 1.00 93.69 1157 LYS A N 1
ATOM 9336 C CA . LYS A 1 1157 ? 17.838 -27.986 -5.226 1.00 93.69 1157 LYS A CA 1
ATOM 9337 C C . LYS A 1 1157 ? 16.516 -27.515 -4.628 1.00 93.69 1157 LYS A C 1
ATOM 9339 O O . LYS A 1 1157 ? 15.609 -27.143 -5.367 1.00 93.69 1157 LYS A O 1
ATOM 9344 N N . ARG A 1 1158 ? 16.435 -27.455 -3.298 1.00 93.25 1158 ARG A N 1
ATOM 9345 C CA . ARG A 1 1158 ? 15.266 -26.924 -2.579 1.00 93.25 1158 ARG A CA 1
ATOM 9346 C C . ARG A 1 1158 ? 15.623 -25.582 -1.953 1.00 93.25 1158 ARG A C 1
ATOM 9348 O O . ARG A 1 1158 ? 16.411 -25.547 -1.007 1.00 93.25 1158 ARG A O 1
ATOM 9355 N N . LEU A 1 1159 ? 15.044 -24.505 -2.477 1.00 95.50 1159 LEU A N 1
ATOM 9356 C CA . LEU A 1 1159 ? 15.102 -23.178 -1.872 1.00 95.50 1159 LEU A CA 1
ATOM 9357 C C . LEU A 1 1159 ? 13.916 -23.022 -0.910 1.00 95.50 1159 LEU A C 1
ATOM 9359 O O . LEU A 1 1159 ? 12.797 -23.426 -1.215 1.00 95.50 1159 LEU A O 1
ATOM 9363 N N . GLY A 1 1160 ? 14.166 -22.467 0.269 1.00 94.88 1160 GLY A N 1
ATOM 9364 C CA . GLY A 1 1160 ? 13.151 -22.160 1.268 1.00 94.88 1160 GLY A CA 1
ATOM 9365 C C . GLY A 1 1160 ? 13.241 -20.706 1.705 1.00 94.88 1160 GLY A C 1
ATOM 9366 O O . GLY A 1 1160 ? 14.340 -20.171 1.877 1.00 94.88 1160 GLY A O 1
ATOM 9367 N N . VAL A 1 1161 ? 12.077 -20.099 1.915 1.00 97.75 1161 VAL A N 1
ATOM 9368 C CA . VAL A 1 1161 ? 11.915 -18.776 2.521 1.00 97.75 1161 VAL A CA 1
ATOM 9369 C C . VAL A 1 1161 ? 11.088 -18.970 3.785 1.00 97.75 1161 VAL A C 1
ATOM 9371 O O . VAL A 1 1161 ? 9.978 -19.494 3.721 1.00 97.75 1161 VAL A O 1
ATOM 9374 N N . ILE A 1 1162 ? 11.651 -18.623 4.941 1.00 98.06 1162 ILE A N 1
ATOM 9375 C CA . ILE A 1 1162 ? 11.023 -18.856 6.248 1.00 98.06 1162 ILE A CA 1
ATOM 9376 C C . ILE A 1 1162 ? 11.079 -17.573 7.068 1.00 98.06 1162 ILE A C 1
ATOM 9378 O O . ILE A 1 1162 ? 12.163 -17.013 7.221 1.00 98.06 1162 ILE A O 1
ATOM 9382 N N . TYR A 1 1163 ? 9.960 -17.136 7.639 1.00 98.44 1163 TYR A N 1
ATOM 9383 C CA . TYR A 1 1163 ? 9.951 -16.101 8.672 1.00 98.44 1163 TYR A CA 1
ATOM 9384 C C . TYR A 1 1163 ? 9.874 -16.741 10.063 1.00 98.44 1163 TYR A C 1
ATOM 9386 O O . TYR A 1 1163 ? 8.943 -17.481 10.368 1.00 98.44 1163 TYR A O 1
ATOM 9394 N N . PHE A 1 1164 ? 10.873 -16.471 10.900 1.00 98.00 1164 PHE A N 1
ATOM 9395 C CA . PHE A 1 1164 ? 10.993 -16.968 12.269 1.00 98.00 1164 PHE A CA 1
ATOM 9396 C C . PHE A 1 1164 ? 10.607 -15.858 13.246 1.00 98.00 1164 PHE A C 1
ATOM 9398 O O . PHE A 1 1164 ? 11.332 -14.865 13.361 1.00 98.00 1164 PHE A O 1
ATOM 9405 N N . CYS A 1 1165 ? 9.497 -16.031 13.966 1.00 97.81 1165 CYS A N 1
ATOM 9406 C CA . CYS A 1 1165 ? 9.028 -15.078 14.965 1.00 97.81 1165 CYS A CA 1
ATOM 9407 C C . CYS A 1 1165 ? 9.388 -15.518 16.389 1.00 97.81 1165 CYS A C 1
ATOM 9409 O O . CYS A 1 1165 ? 9.054 -16.623 16.820 1.00 97.81 1165 CYS A O 1
ATOM 9411 N N . TYR A 1 1166 ? 10.035 -14.629 17.135 1.00 95.75 1166 TYR A N 1
ATOM 9412 C CA . TYR A 1 1166 ? 10.216 -14.759 18.578 1.00 95.75 1166 TYR A CA 1
ATOM 9413 C C . TYR A 1 1166 ? 9.318 -13.782 19.319 1.00 95.75 1166 TYR A C 1
ATOM 9415 O O . TYR A 1 1166 ? 8.999 -12.715 18.796 1.00 95.75 1166 TYR A O 1
ATOM 9423 N N . ALA A 1 1167 ? 9.019 -14.126 20.567 1.00 96.12 1167 ALA A N 1
ATOM 9424 C CA . ALA A 1 1167 ? 8.582 -13.153 21.550 1.00 96.12 1167 ALA A CA 1
ATOM 9425 C C . ALA A 1 1167 ? 9.697 -12.136 21.886 1.00 96.12 1167 ALA A C 1
ATOM 9427 O O . ALA A 1 1167 ? 10.856 -12.292 21.476 1.00 96.12 1167 ALA A O 1
ATOM 9428 N N . ASP A 1 1168 ? 9.355 -11.114 22.662 1.00 95.06 1168 ASP A N 1
ATOM 9429 C CA . ASP A 1 1168 ? 10.285 -10.063 23.082 1.00 95.06 1168 ASP A CA 1
ATOM 9430 C C . ASP A 1 1168 ? 11.397 -10.578 24.016 1.00 95.06 1168 ASP A C 1
ATOM 9432 O O . ASP A 1 1168 ? 11.173 -11.435 24.870 1.00 95.06 1168 ASP A O 1
ATOM 9436 N N . ASP A 1 1169 ? 12.642 -10.121 23.799 1.00 94.44 1169 ASP A N 1
ATOM 9437 C CA . ASP A 1 1169 ? 13.881 -10.764 24.295 1.00 94.44 1169 ASP A CA 1
ATOM 9438 C C . ASP A 1 1169 ? 13.893 -10.869 25.837 1.00 94.44 1169 ASP A C 1
ATOM 9440 O O . ASP A 1 1169 ? 14.465 -11.805 26.402 1.00 94.44 1169 ASP A O 1
ATOM 9444 N N . ASP A 1 1170 ? 13.252 -9.922 26.519 1.00 93.88 1170 ASP A N 1
ATOM 9445 C CA . ASP A 1 1170 ? 13.226 -9.824 27.977 1.00 93.88 1170 ASP A CA 1
ATOM 9446 C C . ASP A 1 1170 ? 11.995 -10.527 28.611 1.00 93.88 1170 ASP A C 1
ATOM 9448 O O . ASP A 1 1170 ? 11.930 -10.651 29.834 1.00 93.88 1170 ASP A O 1
ATOM 9452 N N . LEU A 1 1171 ? 11.073 -11.085 27.805 1.00 95.50 1171 LEU A N 1
ATOM 9453 C CA . LEU A 1 1171 ? 9.925 -11.879 28.271 1.00 95.50 1171 LEU A CA 1
ATOM 9454 C C . LEU A 1 1171 ? 10.391 -13.181 28.958 1.00 95.50 1171 LEU A C 1
ATOM 9456 O O . LEU A 1 1171 ? 11.059 -13.995 28.307 1.00 95.50 1171 LEU A O 1
ATOM 9460 N N . PRO A 1 1172 ? 10.021 -13.440 30.228 1.00 95.62 1172 PRO A N 1
ATOM 9461 C CA . PRO A 1 1172 ? 10.195 -14.747 30.859 1.00 95.62 1172 PRO A CA 1
ATOM 9462 C C . PRO A 1 1172 ? 9.287 -15.780 30.187 1.00 95.62 1172 PRO A C 1
ATOM 9464 O O . PRO A 1 1172 ? 8.091 -15.541 30.033 1.00 95.62 1172 PRO A O 1
ATOM 9467 N N . LEU A 1 1173 ? 9.824 -16.943 29.812 1.00 95.69 1173 LEU A N 1
ATOM 9468 C CA . LEU A 1 1173 ? 9.063 -17.986 29.110 1.00 95.69 1173 LEU A CA 1
ATOM 9469 C C . LEU A 1 1173 ? 8.222 -18.845 30.071 1.00 95.69 1173 LEU A C 1
ATOM 9471 O O . LEU A 1 1173 ? 8.354 -20.067 30.119 1.00 95.69 1173 LEU A O 1
ATOM 9475 N N . ALA A 1 1174 ? 7.377 -18.176 30.854 1.00 94.75 1174 ALA A N 1
ATOM 9476 C CA . ALA A 1 1174 ? 6.424 -18.772 31.780 1.00 94.75 1174 ALA A CA 1
ATOM 9477 C C . ALA A 1 1174 ? 5.027 -18.907 31.140 1.00 94.75 1174 ALA A C 1
ATOM 9479 O O . ALA A 1 1174 ? 4.655 -18.068 30.317 1.00 94.75 1174 ALA A O 1
ATOM 9480 N N . PRO A 1 1175 ? 4.224 -19.920 31.517 1.00 96.31 1175 PRO A N 1
ATOM 9481 C CA . PRO A 1 1175 ? 2.864 -20.063 31.002 1.00 96.31 1175 PRO A CA 1
ATOM 9482 C C . PRO A 1 1175 ? 1.964 -18.878 31.376 1.00 96.31 1175 PRO A C 1
ATOM 9484 O O . PRO A 1 1175 ? 1.992 -18.407 32.516 1.00 96.31 1175 PRO A O 1
ATOM 9487 N N . PHE A 1 1176 ? 1.091 -18.454 30.459 1.00 96.00 1176 PHE A N 1
ATOM 9488 C CA . PHE A 1 1176 ? 0.059 -17.443 30.713 1.00 96.00 1176 PHE A CA 1
ATOM 9489 C C . PHE A 1 1176 ? -1.073 -17.996 31.600 1.00 96.00 1176 PHE A C 1
ATOM 9491 O O . PHE A 1 1176 ? -2.191 -18.224 31.145 1.00 96.00 1176 PHE A O 1
ATOM 9498 N N . MET A 1 1177 ? -0.799 -18.192 32.894 1.00 94.44 1177 MET A N 1
ATOM 9499 C CA . MET A 1 1177 ? -1.741 -18.755 33.881 1.00 94.44 1177 MET A CA 1
ATOM 9500 C C . MET A 1 1177 ? -3.024 -17.924 34.101 1.00 94.44 1177 MET A C 1
ATOM 9502 O O . MET A 1 1177 ? -3.929 -18.368 34.806 1.00 94.44 1177 MET A O 1
ATOM 9506 N N . SER A 1 1178 ? -3.133 -16.736 33.501 1.00 92.94 1178 SER A N 1
ATOM 9507 C CA . SER A 1 1178 ? -4.383 -15.973 33.376 1.00 92.94 1178 SER A CA 1
ATOM 9508 C C . SER A 1 1178 ? -5.405 -16.622 32.432 1.00 92.94 1178 SER A C 1
ATOM 9510 O O . SER A 1 1178 ? -6.581 -16.281 32.508 1.00 92.94 1178 SER A O 1
ATOM 9512 N N . SER A 1 1179 ? -4.979 -17.547 31.567 1.00 97.25 1179 SER A N 1
ATOM 9513 C CA . SER A 1 1179 ? -5.837 -18.300 30.650 1.00 97.25 1179 SER A CA 1
ATOM 9514 C C . SER A 1 1179 ? -6.763 -19.271 31.401 1.00 97.25 1179 SER A C 1
ATOM 9516 O O . SER A 1 1179 ? -6.264 -20.164 32.095 1.00 97.25 1179 SER A O 1
ATOM 9518 N N . PRO A 1 1180 ? -8.094 -19.186 31.212 1.00 95.88 1180 PRO A N 1
ATOM 9519 C CA . PRO A 1 1180 ? -9.037 -20.197 31.694 1.00 95.88 1180 PRO A CA 1
ATOM 9520 C C . PRO A 1 1180 ? -8.756 -21.595 31.125 1.00 95.88 1180 PRO A C 1
ATOM 9522 O O . PRO A 1 1180 ? -8.876 -22.587 31.846 1.00 95.88 1180 PRO A O 1
ATOM 9525 N N . VAL A 1 1181 ? -8.322 -21.688 29.862 1.00 96.31 1181 VAL A N 1
ATOM 9526 C CA . VAL A 1 1181 ? -7.934 -22.959 29.228 1.00 96.31 1181 VAL A CA 1
ATOM 9527 C C . VAL A 1 1181 ? -6.754 -23.590 29.970 1.00 96.31 1181 VAL A C 1
ATOM 9529 O O . VAL A 1 1181 ? -6.817 -24.766 30.321 1.00 96.31 1181 VAL A O 1
ATOM 9532 N N . LEU A 1 1182 ? -5.713 -22.813 30.296 1.00 96.31 1182 LEU A N 1
ATOM 9533 C CA . LEU A 1 1182 ? -4.545 -23.331 31.020 1.00 96.31 1182 LEU A CA 1
ATOM 9534 C C . LEU A 1 1182 ? -4.832 -23.651 32.492 1.00 96.31 1182 LEU A C 1
ATOM 9536 O O . LEU A 1 1182 ? -4.208 -24.550 33.044 1.00 96.31 1182 LEU A O 1
ATOM 9540 N N . GLN A 1 1183 ? -5.791 -22.974 33.128 1.00 93.94 1183 GLN A N 1
ATOM 9541 C CA . GLN A 1 1183 ? -6.241 -23.320 34.485 1.00 93.94 1183 GLN A CA 1
ATOM 9542 C C . GLN A 1 1183 ? -6.985 -24.664 34.544 1.00 93.94 1183 GLN A C 1
ATOM 9544 O O . GLN A 1 1183 ? -7.002 -25.301 35.596 1.00 93.94 1183 GLN A O 1
ATOM 9549 N N . ASN A 1 1184 ? -7.571 -25.104 33.425 1.00 92.31 1184 ASN A N 1
ATOM 9550 C CA . ASN A 1 1184 ? -8.258 -26.392 33.282 1.00 92.31 1184 ASN A CA 1
ATOM 9551 C C . ASN A 1 1184 ? -7.409 -27.456 32.551 1.00 92.31 1184 ASN A C 1
ATOM 9553 O O . ASN A 1 1184 ? -7.917 -28.530 32.229 1.00 92.31 1184 ASN A O 1
ATOM 9557 N N . PHE A 1 1185 ? -6.130 -27.172 32.287 1.00 93.88 1185 PHE A N 1
ATOM 9558 C CA . PHE A 1 1185 ? -5.198 -28.055 31.588 1.00 93.88 1185 PHE A CA 1
ATOM 9559 C C . PHE A 1 1185 ? -4.051 -28.492 32.511 1.00 93.88 1185 PHE A C 1
ATOM 9561 O O . PHE A 1 1185 ? -3.590 -27.728 33.359 1.00 93.88 1185 PHE A O 1
ATOM 9568 N N . ASP A 1 1186 ? -3.540 -29.709 32.312 1.00 92.06 1186 ASP A N 1
ATOM 9569 C CA . ASP A 1 1186 ? -2.359 -30.216 33.020 1.00 92.06 1186 ASP A CA 1
ATOM 9570 C C . ASP A 1 1186 ? -1.081 -29.530 32.495 1.00 92.06 1186 ASP A C 1
ATOM 9572 O O . ASP A 1 1186 ? -0.339 -30.077 31.677 1.00 92.06 1186 ASP A O 1
ATOM 9576 N N . VAL A 1 1187 ? -0.836 -28.295 32.950 1.00 92.38 1187 VAL A N 1
ATOM 9577 C CA . VAL A 1 1187 ? 0.283 -27.443 32.514 1.00 92.38 1187 VAL A CA 1
ATOM 9578 C C . VAL A 1 1187 ? 1.638 -28.130 32.719 1.00 92.38 1187 VAL A C 1
ATOM 9580 O O . VAL A 1 1187 ? 2.094 -28.366 33.841 1.00 92.38 1187 VAL A O 1
ATOM 9583 N N . VAL A 1 1188 ? 2.340 -28.369 31.611 1.00 88.06 1188 VAL A N 1
ATOM 9584 C CA . VAL A 1 1188 ? 3.677 -28.969 31.575 1.00 88.06 1188 VAL A CA 1
ATOM 9585 C C . VAL A 1 1188 ? 4.724 -27.859 31.489 1.00 88.06 1188 VAL A C 1
ATOM 9587 O O . VAL A 1 1188 ? 5.126 -27.438 30.403 1.00 88.06 1188 VAL A O 1
ATOM 9590 N N . ARG A 1 1189 ? 5.204 -27.374 32.640 1.00 89.62 1189 ARG A N 1
ATOM 9591 C CA . ARG A 1 1189 ? 6.309 -26.401 32.652 1.00 89.62 1189 ARG A CA 1
ATOM 9592 C C . ARG A 1 1189 ? 7.625 -27.051 32.227 1.00 89.62 1189 ARG A C 1
ATOM 9594 O O . ARG A 1 1189 ? 8.009 -28.102 32.740 1.00 89.62 1189 ARG A O 1
ATOM 9601 N N . ARG A 1 1190 ? 8.357 -26.387 31.327 1.00 88.62 1190 ARG A N 1
ATOM 9602 C CA . ARG A 1 1190 ? 9.694 -26.822 30.878 1.00 88.62 1190 ARG A CA 1
ATOM 9603 C C . ARG A 1 1190 ? 10.828 -26.451 31.844 1.00 88.62 1190 ARG A C 1
ATOM 9605 O O . ARG A 1 1190 ? 11.893 -27.063 31.779 1.00 88.62 1190 ARG A O 1
ATOM 9612 N N . ALA A 1 1191 ? 10.592 -25.491 32.736 1.00 87.75 1191 ALA A N 1
ATOM 9613 C CA . ALA A 1 1191 ? 11.480 -25.079 33.822 1.00 87.75 1191 ALA A CA 1
ATOM 9614 C C . ALA A 1 1191 ? 10.677 -24.932 35.136 1.00 87.75 1191 ALA A C 1
ATOM 9616 O O . ALA A 1 1191 ? 9.452 -24.810 35.079 1.00 87.75 1191 ALA A O 1
ATOM 9617 N N . PRO A 1 1192 ? 11.322 -24.965 36.319 1.00 87.25 1192 PRO A N 1
ATOM 9618 C CA . PRO A 1 1192 ? 10.653 -24.670 37.586 1.00 87.25 1192 PRO A CA 1
ATOM 9619 C C . PRO A 1 1192 ? 10.079 -23.248 37.614 1.00 87.25 1192 PRO A C 1
ATOM 9621 O O . PRO A 1 1192 ? 10.655 -22.339 37.022 1.00 87.25 1192 PRO A O 1
ATOM 9624 N N . GLU A 1 1193 ? 8.989 -23.053 38.356 1.00 87.75 1193 GLU A N 1
ATOM 9625 C CA . GLU A 1 1193 ? 8.368 -21.736 38.528 1.00 87.75 1193 GLU A CA 1
ATOM 9626 C C . GLU A 1 1193 ? 9.333 -20.722 39.164 1.00 87.75 1193 GLU A C 1
ATOM 9628 O O . GLU A 1 1193 ? 9.972 -21.000 40.183 1.00 87.75 1193 GLU A O 1
ATOM 9633 N N . GLY A 1 1194 ? 9.451 -19.548 38.540 1.00 87.00 1194 GLY A N 1
ATOM 9634 C CA . GLY A 1 1194 ? 10.409 -18.505 38.910 1.00 87.00 1194 GLY A CA 1
ATOM 9635 C C . GLY A 1 1194 ? 11.837 -18.771 38.418 1.00 87.00 1194 GLY A C 1
ATOM 9636 O O . GLY A 1 1194 ? 12.752 -18.039 38.795 1.00 87.00 1194 GLY A O 1
ATOM 9637 N N . GLN A 1 1195 ? 12.048 -19.811 37.605 1.00 90.12 1195 GLN A N 1
ATOM 9638 C CA . GLN A 1 1195 ? 13.331 -20.158 36.978 1.00 90.12 1195 GLN A CA 1
ATOM 9639 C C . GLN A 1 1195 ? 13.220 -20.274 35.449 1.00 90.12 1195 GLN A C 1
ATOM 9641 O O . GLN A 1 1195 ? 14.144 -20.759 34.792 1.00 90.12 1195 GLN A O 1
ATOM 9646 N N . GLU A 1 1196 ? 12.103 -19.836 34.866 1.00 92.75 1196 GLU A N 1
ATOM 9647 C CA . GLU A 1 1196 ? 11.929 -19.769 33.421 1.00 92.75 1196 GLU A CA 1
ATOM 9648 C C . GLU A 1 1196 ? 12.950 -18.797 32.788 1.00 92.75 1196 GLU A C 1
ATOM 9650 O O . GLU A 1 1196 ? 13.093 -17.657 33.242 1.00 92.75 1196 GLU A O 1
ATOM 9655 N N . PRO A 1 1197 ? 13.688 -19.209 31.738 1.00 94.56 1197 PRO A N 1
ATOM 9656 C CA . PRO A 1 1197 ? 14.626 -18.322 31.061 1.00 94.56 1197 PRO A CA 1
ATOM 9657 C C . PRO A 1 1197 ? 13.873 -17.212 30.322 1.00 94.56 1197 PRO A C 1
ATOM 9659 O O . PRO A 1 1197 ? 12.764 -17.424 29.828 1.00 94.56 1197 PRO A O 1
ATOM 9662 N N . SER A 1 1198 ? 14.507 -16.049 30.155 1.00 95.44 1198 SER A N 1
ATOM 9663 C CA . SER A 1 1198 ? 14.009 -15.058 29.196 1.00 95.44 1198 SER A CA 1
ATOM 9664 C C . SER A 1 1198 ? 14.146 -15.563 27.757 1.00 95.44 1198 SER A C 1
ATOM 9666 O O . SER A 1 1198 ? 15.028 -16.381 27.458 1.00 95.44 1198 SER A O 1
ATOM 9668 N N . MET A 1 1199 ? 13.336 -15.035 26.840 1.00 95.06 1199 MET A N 1
ATOM 9669 C CA . MET A 1 1199 ? 13.410 -15.355 25.412 1.00 95.06 1199 MET A CA 1
ATOM 9670 C C . MET A 1 1199 ? 14.827 -15.161 24.844 1.00 95.06 1199 MET A C 1
ATOM 9672 O O . MET A 1 1199 ? 15.347 -16.040 24.153 1.00 95.06 1199 MET A O 1
ATOM 9676 N N . ALA A 1 1200 ? 15.527 -14.086 25.217 1.00 94.25 1200 ALA A N 1
ATOM 9677 C CA . ALA A 1 1200 ? 16.921 -13.845 24.844 1.00 94.25 1200 ALA A CA 1
ATOM 9678 C C . ALA A 1 1200 ? 17.851 -14.972 25.312 1.00 94.25 1200 ALA A C 1
ATOM 9680 O O . ALA A 1 1200 ? 18.744 -15.396 24.574 1.00 94.25 1200 ALA A O 1
ATOM 9681 N N . THR A 1 1201 ? 17.660 -15.439 26.548 1.00 94.50 1201 THR A N 1
ATOM 9682 C CA . THR A 1 1201 ? 18.475 -16.485 27.178 1.00 94.50 1201 THR A CA 1
ATOM 9683 C C . THR A 1 1201 ? 18.238 -17.825 26.490 1.00 94.50 1201 THR A C 1
ATOM 9685 O O . THR A 1 1201 ? 19.194 -18.474 26.055 1.00 94.50 1201 THR A O 1
ATOM 9688 N N . TRP A 1 1202 ? 16.968 -18.195 26.308 1.00 94.62 1202 TRP A N 1
ATOM 9689 C CA . TRP A 1 1202 ? 16.557 -19.415 25.616 1.00 94.62 1202 TRP A CA 1
ATOM 9690 C C . TRP A 1 1202 ? 17.068 -19.454 24.174 1.00 94.62 1202 TRP A C 1
ATOM 9692 O O . TRP A 1 1202 ? 17.764 -20.394 23.783 1.00 94.62 1202 TRP A O 1
ATOM 9702 N N . ARG A 1 1203 ? 16.817 -18.386 23.405 1.00 93.88 1203 ARG A N 1
ATOM 9703 C CA . ARG A 1 1203 ? 17.256 -18.232 22.013 1.00 93.88 1203 ARG A CA 1
ATOM 9704 C C . ARG A 1 1203 ? 18.760 -18.388 21.862 1.00 93.88 1203 ARG A C 1
ATOM 9706 O O . ARG A 1 1203 ? 19.202 -19.148 21.000 1.00 93.88 1203 ARG A O 1
ATOM 9713 N N . LYS A 1 1204 ? 19.548 -17.662 22.667 1.00 93.56 1204 LYS A N 1
ATOM 9714 C CA . LYS A 1 1204 ? 21.017 -17.688 22.583 1.00 93.56 1204 LYS A CA 1
ATOM 9715 C C . LYS A 1 1204 ? 21.547 -19.091 22.860 1.00 93.56 1204 LYS A C 1
ATOM 9717 O O . LYS A 1 1204 ? 22.361 -19.589 22.085 1.00 93.56 1204 LYS A O 1
ATOM 9722 N N . ALA A 1 1205 ? 21.035 -19.741 23.905 1.00 92.44 1205 ALA A N 1
ATOM 9723 C CA . ALA A 1 1205 ? 21.442 -21.087 24.284 1.00 92.44 1205 ALA A CA 1
ATOM 9724 C C . ALA A 1 1205 ? 21.047 -22.137 23.225 1.00 92.44 1205 ALA A C 1
ATOM 9726 O O . ALA A 1 1205 ? 21.908 -22.894 22.776 1.00 92.44 1205 ALA A O 1
ATOM 9727 N N . ARG A 1 1206 ? 19.788 -22.146 22.752 1.00 91.56 1206 ARG A N 1
ATOM 9728 C CA . ARG A 1 1206 ? 19.320 -23.070 21.696 1.00 91.56 1206 ARG A CA 1
ATOM 9729 C C . ARG A 1 1206 ? 20.072 -22.864 20.386 1.00 91.56 1206 ARG A C 1
ATOM 9731 O O . ARG A 1 1206 ? 20.466 -23.843 19.763 1.00 91.56 1206 ARG A O 1
ATOM 9738 N N . THR A 1 1207 ? 20.320 -21.614 19.995 1.00 91.94 1207 THR A N 1
ATOM 9739 C CA . THR A 1 1207 ? 21.059 -21.284 18.766 1.00 91.94 1207 THR A CA 1
ATOM 9740 C C . THR A 1 1207 ? 22.514 -21.747 18.826 1.00 91.94 1207 THR A C 1
ATOM 9742 O O . THR A 1 1207 ? 23.008 -22.309 17.852 1.00 91.94 1207 THR A O 1
ATOM 9745 N N . ALA A 1 1208 ? 23.203 -21.539 19.953 1.00 90.94 1208 ALA A N 1
ATOM 9746 C CA . ALA A 1 1208 ? 24.604 -21.931 20.105 1.00 90.94 1208 ALA A CA 1
ATOM 9747 C C . ALA A 1 1208 ? 24.799 -23.461 20.166 1.00 90.94 1208 ALA A C 1
ATOM 9749 O O . ALA A 1 1208 ? 25.818 -23.960 19.690 1.00 90.94 1208 ALA A O 1
ATOM 9750 N N . ALA A 1 1209 ? 23.827 -24.193 20.722 1.00 87.75 1209 ALA A N 1
ATOM 9751 C CA . ALA A 1 1209 ? 23.838 -25.654 20.821 1.00 87.75 1209 ALA A CA 1
ATOM 9752 C C . ALA A 1 1209 ? 23.511 -26.362 19.486 1.00 87.75 1209 ALA A C 1
ATOM 9754 O O . ALA A 1 1209 ? 24.170 -27.337 19.105 1.00 87.75 1209 ALA A O 1
ATOM 9755 N N . TYR A 1 1210 ? 22.510 -25.857 18.753 1.00 86.31 1210 TYR A N 1
ATOM 9756 C CA . TYR A 1 1210 ? 21.861 -26.568 17.647 1.00 86.31 1210 TYR A CA 1
ATOM 9757 C C . TYR A 1 1210 ? 22.836 -27.138 16.603 1.00 86.31 1210 TYR A C 1
ATOM 9759 O O . TYR A 1 1210 ? 23.637 -26.417 16.004 1.00 86.31 1210 TYR A O 1
ATOM 9767 N N . GLY A 1 1211 ? 22.735 -28.452 16.366 1.00 79.25 1211 GLY A N 1
ATOM 9768 C CA . GLY A 1 1211 ? 23.510 -29.187 15.360 1.00 79.25 1211 GLY A CA 1
ATOM 9769 C C . GLY A 1 1211 ? 25.017 -29.271 15.632 1.00 79.25 1211 GLY A C 1
ATOM 9770 O O . GLY A 1 1211 ? 25.768 -29.678 14.741 1.00 79.25 1211 GLY A O 1
ATOM 9771 N N . THR A 1 1212 ? 25.474 -28.859 16.823 1.00 75.94 1212 THR A N 1
ATOM 9772 C CA . THR A 1 1212 ? 26.903 -28.825 17.176 1.00 75.94 1212 THR A CA 1
ATOM 9773 C C . THR A 1 1212 ? 27.254 -29.304 18.589 1.00 75.94 1212 THR A C 1
ATOM 9775 O O . THR A 1 1212 ? 28.438 -29.538 18.844 1.00 75.94 1212 THR A O 1
ATOM 9778 N N . SER A 1 1213 ? 26.271 -29.462 19.481 1.00 78.75 1213 SER A N 1
ATOM 9779 C CA . SER A 1 1213 ? 26.394 -30.245 20.717 1.00 78.75 1213 SER A CA 1
ATOM 9780 C C . SER A 1 1213 ? 26.566 -31.738 20.423 1.00 78.75 1213 SER A C 1
ATOM 9782 O O . SER A 1 1213 ? 25.987 -32.261 19.469 1.00 78.75 1213 SER A O 1
ATOM 9784 N N . GLU A 1 1214 ? 27.271 -32.456 21.299 1.00 77.00 1214 GLU A N 1
ATOM 9785 C CA . GLU A 1 1214 ? 27.123 -33.912 21.390 1.00 77.00 1214 GLU A CA 1
ATOM 9786 C C . GLU A 1 1214 ? 25.804 -34.243 22.097 1.00 77.00 1214 GLU A C 1
ATOM 9788 O O . GLU A 1 1214 ? 25.589 -33.863 23.251 1.00 77.00 1214 GLU A O 1
ATOM 9793 N N . LEU A 1 1215 ? 24.913 -34.949 21.400 1.00 82.50 1215 LEU A N 1
ATOM 9794 C CA . LEU A 1 1215 ? 23.625 -35.370 21.942 1.00 82.50 1215 LEU A CA 1
ATOM 9795 C C . LEU A 1 1215 ? 23.778 -36.686 22.715 1.00 82.50 1215 LEU A C 1
ATOM 9797 O O . LEU A 1 1215 ? 24.527 -37.579 22.314 1.00 82.50 1215 LEU A O 1
ATOM 9801 N N . LYS A 1 1216 ? 23.055 -36.830 23.827 1.00 84.50 1216 LYS A N 1
ATOM 9802 C CA . LYS A 1 1216 ? 23.036 -38.066 24.622 1.00 84.50 1216 LYS A CA 1
ATOM 9803 C C . LYS A 1 1216 ? 21.854 -38.920 24.194 1.00 84.50 1216 LYS A C 1
ATOM 9805 O O . LYS A 1 1216 ? 20.773 -38.391 23.982 1.00 84.50 1216 LYS A O 1
ATOM 9810 N N . LYS A 1 1217 ? 22.002 -40.243 24.118 1.00 84.75 1217 LYS A N 1
ATOM 9811 C CA . LYS A 1 1217 ? 20.832 -41.116 23.929 1.00 84.75 1217 LYS A CA 1
ATOM 9812 C C . LYS A 1 1217 ? 19.909 -40.994 25.142 1.00 84.75 1217 LYS A C 1
ATOM 9814 O O . LYS A 1 1217 ? 20.373 -41.148 26.272 1.00 84.75 1217 LYS A O 1
ATOM 9819 N N . SER A 1 1218 ? 18.631 -40.712 24.902 1.00 84.19 1218 SER A N 1
ATOM 9820 C CA . SER A 1 1218 ? 17.612 -40.720 25.951 1.00 84.19 1218 SER A CA 1
ATOM 9821 C C . SER A 1 1218 ? 17.163 -42.159 26.257 1.00 84.19 1218 SER A C 1
ATOM 9823 O O . SER A 1 1218 ? 17.632 -43.118 25.641 1.00 84.19 1218 SER A O 1
ATOM 9825 N N . ALA A 1 1219 ? 16.238 -42.320 27.206 1.00 80.75 1219 ALA A N 1
ATOM 9826 C CA . ALA A 1 1219 ? 15.581 -43.605 27.454 1.00 80.75 1219 ALA A CA 1
ATOM 9827 C C . ALA A 1 1219 ? 14.516 -43.970 26.392 1.00 80.75 1219 ALA A C 1
ATOM 9829 O O . ALA A 1 1219 ? 14.072 -45.115 26.348 1.00 80.75 1219 ALA A O 1
ATOM 9830 N N . GLU A 1 1220 ? 14.094 -43.019 25.550 1.00 80.44 1220 GLU A N 1
ATOM 9831 C CA . GLU A 1 1220 ? 13.132 -43.231 24.462 1.00 80.44 1220 GLU A CA 1
ATOM 9832 C C . GLU A 1 1220 ? 13.879 -43.656 23.183 1.00 80.44 1220 GLU A C 1
ATOM 9834 O O . GLU A 1 1220 ? 14.866 -43.038 22.772 1.00 80.44 1220 GLU A O 1
ATOM 9839 N N . GLN A 1 1221 ? 13.433 -44.745 22.551 1.00 76.25 1221 GLN A N 1
ATOM 9840 C CA . GLN A 1 1221 ? 14.075 -45.289 21.353 1.00 76.25 1221 GLN A CA 1
ATOM 9841 C C . GLN A 1 1221 ? 13.974 -44.300 20.179 1.00 76.25 1221 GLN A C 1
ATOM 9843 O O . GLN A 1 1221 ? 12.899 -43.789 19.885 1.00 76.25 1221 GLN A O 1
ATOM 9848 N N . GLY A 1 1222 ? 15.099 -44.046 19.500 1.00 74.62 1222 GLY A N 1
ATOM 9849 C CA . GLY A 1 1222 ? 15.181 -43.067 18.404 1.00 74.62 1222 GLY A CA 1
ATOM 9850 C C . GLY A 1 1222 ? 15.313 -41.607 18.859 1.00 74.62 1222 GLY A C 1
ATOM 9851 O O . GLY A 1 1222 ? 15.388 -40.714 18.017 1.00 74.62 1222 GLY A O 1
ATOM 9852 N N . VAL A 1 1223 ? 15.380 -41.353 20.173 1.00 84.12 1223 VAL A N 1
ATOM 9853 C CA . VAL A 1 1223 ? 15.420 -39.997 20.735 1.00 84.12 1223 VAL A CA 1
ATOM 9854 C C . VAL A 1 1223 ? 16.737 -39.718 21.442 1.00 84.12 1223 VAL A C 1
ATOM 9856 O O . VAL A 1 1223 ? 17.153 -40.424 22.367 1.00 84.12 1223 VAL A O 1
ATOM 9859 N N . GLU A 1 1224 ? 17.373 -38.633 21.024 1.00 86.38 1224 GLU A N 1
ATOM 9860 C CA . GLU A 1 1224 ? 18.564 -38.061 21.640 1.00 86.38 1224 GLU A CA 1
ATOM 9861 C C . GLU A 1 1224 ? 18.161 -36.810 22.442 1.00 86.38 1224 GLU A C 1
ATOM 9863 O O . GLU A 1 1224 ? 17.172 -36.151 22.131 1.00 86.38 1224 GLU A O 1
ATOM 9868 N N . GLU A 1 1225 ? 18.891 -36.473 23.500 1.00 87.75 1225 GLU A N 1
ATOM 9869 C CA . GLU A 1 1225 ? 18.599 -35.330 24.362 1.00 87.75 1225 GLU A CA 1
ATOM 9870 C C . GLU A 1 1225 ? 19.850 -34.536 24.752 1.00 87.75 1225 GLU A C 1
ATOM 9872 O O . GLU A 1 1225 ? 20.963 -35.058 24.861 1.00 87.75 1225 GLU A O 1
ATOM 9877 N N . GLU A 1 1226 ? 19.644 -33.246 24.991 1.00 89.69 1226 GLU A N 1
ATOM 9878 C CA . GLU A 1 1226 ? 20.617 -32.321 25.572 1.00 89.69 1226 GLU A CA 1
ATOM 9879 C C . GLU A 1 1226 ? 19.922 -31.411 26.601 1.00 89.69 1226 GLU A C 1
ATOM 9881 O O . GLU A 1 1226 ? 18.692 -31.344 26.663 1.00 89.69 1226 GLU A O 1
ATOM 9886 N N . VAL A 1 1227 ? 20.699 -30.713 27.433 1.00 88.06 1227 VAL A N 1
ATOM 9887 C CA . VAL A 1 1227 ? 20.171 -29.722 28.384 1.00 88.06 1227 VAL A CA 1
ATOM 9888 C C . VAL A 1 1227 ? 20.686 -28.347 27.986 1.00 88.06 1227 VAL A C 1
ATOM 9890 O O . VAL A 1 1227 ? 21.891 -28.105 27.986 1.00 88.06 1227 VAL A O 1
ATOM 9893 N N . VAL A 1 1228 ? 19.763 -27.447 27.662 1.00 87.50 1228 VAL A N 1
ATOM 9894 C CA . VAL A 1 1228 ? 20.023 -26.101 27.148 1.00 87.50 1228 VAL A CA 1
ATOM 9895 C C . VAL A 1 1228 ? 19.362 -25.106 28.094 1.00 87.50 1228 VAL A C 1
ATOM 9897 O O . VAL A 1 1228 ? 18.163 -25.191 28.327 1.00 87.50 1228 VAL A O 1
ATOM 9900 N N . ALA A 1 1229 ? 20.136 -24.184 28.676 1.00 84.81 1229 ALA A N 1
ATOM 9901 C CA . ALA A 1 1229 ? 19.642 -23.221 29.675 1.00 84.81 1229 ALA A CA 1
ATOM 9902 C C . ALA A 1 1229 ? 18.819 -23.863 30.825 1.00 84.81 1229 ALA A C 1
ATOM 9904 O O . ALA A 1 1229 ? 17.839 -23.294 31.289 1.00 84.81 1229 ALA A O 1
ATOM 9905 N N . GLY A 1 1230 ? 19.198 -25.072 31.265 1.00 83.31 1230 GLY A N 1
ATOM 9906 C CA . GLY A 1 1230 ? 18.489 -25.833 32.306 1.00 83.31 1230 GLY A CA 1
ATOM 9907 C C . GLY A 1 1230 ? 17.282 -26.649 31.818 1.00 83.31 1230 GLY A C 1
ATOM 9908 O O . GLY A 1 1230 ? 16.831 -27.540 32.532 1.00 83.31 1230 GLY A O 1
ATOM 9909 N N . ILE A 1 1231 ? 16.810 -26.421 30.591 1.00 87.81 1231 ILE A N 1
ATOM 9910 C CA . ILE A 1 1231 ? 15.666 -27.114 29.986 1.00 87.81 1231 ILE A CA 1
ATOM 9911 C C . ILE A 1 1231 ? 16.149 -28.307 29.153 1.00 87.81 1231 ILE A C 1
ATOM 9913 O O . ILE A 1 1231 ? 17.127 -28.217 28.408 1.00 87.81 1231 ILE A O 1
ATOM 9917 N N . ARG A 1 1232 ? 15.445 -29.439 29.250 1.00 87.44 1232 ARG A N 1
ATOM 9918 C CA . ARG A 1 1232 ? 15.705 -30.630 28.428 1.00 87.44 1232 ARG A CA 1
ATOM 9919 C C . ARG A 1 1232 ? 15.159 -30.432 27.012 1.00 87.44 1232 ARG A C 1
ATOM 9921 O O . ARG A 1 1232 ? 13.973 -30.172 26.833 1.00 87.44 1232 ARG A O 1
ATOM 9928 N N . VAL A 1 1233 ? 16.012 -30.625 26.014 1.00 87.56 1233 VAL A N 1
ATOM 9929 C CA . VAL A 1 1233 ? 15.676 -30.602 24.585 1.00 87.56 1233 VAL A CA 1
ATOM 9930 C C . VAL A 1 1233 ? 15.770 -32.023 24.044 1.00 87.56 1233 VAL A C 1
ATOM 9932 O O . VAL A 1 1233 ? 16.772 -32.696 24.280 1.00 87.56 1233 VAL A O 1
ATOM 9935 N N . LYS A 1 1234 ? 14.752 -32.463 23.299 1.00 86.56 1234 LYS A N 1
ATOM 9936 C CA . LYS A 1 1234 ? 14.760 -33.730 22.556 1.00 86.56 1234 LYS A CA 1
ATOM 9937 C C . LYS A 1 1234 ? 15.046 -33.495 21.070 1.00 86.56 1234 LYS A C 1
ATOM 9939 O O . LYS A 1 1234 ? 14.589 -32.510 20.493 1.00 86.56 1234 LYS A O 1
ATOM 9944 N N . HIS A 1 1235 ? 15.754 -34.441 20.470 1.00 82.62 1235 HIS A N 1
ATOM 9945 C CA . HIS A 1 1235 ? 16.038 -34.569 19.044 1.00 82.62 1235 HIS A CA 1
ATOM 9946 C C . HIS A 1 1235 ? 15.612 -35.969 18.598 1.00 82.62 1235 HIS A C 1
ATOM 9948 O O . HIS A 1 1235 ? 15.758 -36.934 19.348 1.00 82.62 1235 HIS A O 1
ATOM 9954 N N . PHE A 1 1236 ? 15.087 -36.086 17.386 1.00 83.88 1236 PHE A N 1
ATOM 9955 C CA . PHE A 1 1236 ? 14.425 -37.290 16.885 1.00 83.88 1236 PHE A CA 1
ATOM 9956 C C . PHE A 1 1236 ? 15.027 -37.678 15.532 1.00 83.88 1236 PHE A C 1
ATOM 9958 O O . PHE A 1 1236 ? 15.306 -36.798 14.718 1.00 83.88 1236 PHE A O 1
ATOM 9965 N N . ASN A 1 1237 ? 15.196 -38.972 15.263 1.00 67.31 1237 ASN A N 1
ATOM 9966 C CA . ASN A 1 1237 ? 15.468 -39.478 13.912 1.00 67.31 1237 ASN A CA 1
ATOM 9967 C C . ASN A 1 1237 ? 14.398 -40.499 13.538 1.00 67.31 1237 ASN A C 1
ATOM 9969 O O . ASN A 1 1237 ? 14.153 -41.416 14.346 1.00 67.31 1237 ASN A O 1
#

InterPro domains:
  IPR026992 Non-haem dioxygenase, N-terminal domain [PF14226] (29-133)
  IPR026992 Non-haem dioxygenase, N-terminal domain [PF14226] (443-547)
  IPR026992 Non-haem dioxygenase, N-terminal domain [PF14226] (902-1007)
  IPR027443 Isopenicillin N synthase-like superfamily [G3DSA:2.60.120.330] (8-315)
  IPR027443 Isopenicillin N synthase-like superfamily [G3DSA:2.60.120.330] (413-748)
  IPR027443 Isopenicillin N synthase-like superfamily [G3DSA:2.60.120.330] (869-1185)
  IPR044861 Isopenicillin N synthase-like, Fe(2+) 2OG dioxygenase domain [PF03171] (197-291)
  IPR044861 Isopenicillin N synthase-like, Fe(2+) 2OG dioxygenase domain [PF03171] (609-710)
  IPR044861 Isopenicillin N synthase-like, Fe(2+) 2OG dioxygenase domain [PF03171] (1073-1165)

Foldseek 3Di:
DPDDDADDFDFDDFADFDPDDFFADPAAEAELVLCVDPVSLVVNLQRLLVRLQFFLKHKYPNLPDDLVLVSVVLRLLCQCVPPFDPVLQVVFADPLQAQLAHAGKDAWQPFDQFDRDTARKIKHKAFLQNVVDDDGPSNVSCNVSVNVVSCSCLVRPVQSSQLSPCVNLVHPSCPRVVQFDSPFDDRWMKMKMKGFADDPVSCVRRVQFNWFWFFAAAAKKKKQFGRFFFKWWLGNVRDTGIHGGDRRMIMMGGGDLNCQQQLNSRDRTTMTGGQGDPSCHRDMDIMIMTGGHGRQQDFSFHPCVGPNCVVVVRNDDDQFGRHGSNLSSSQDRNCVNPDDFDADPPPRFTWDQTLNRIGGTGDDPDDDDDDVPPPDDDDDDDDDDDDDDDDDDYYDYDDDDDDDDDDDDDDDDDDDDPDPDDQPQDDFAPFDPDDFFADDAAEAELVQCVDPVSLLVRLQSLLVRLQFFQKHKYWPLPFFPVLVSVVLSLLCCCVPPFDPVLLVVFQDPLQPQLARAGKDAWQPFDQFDRDTANKIKHKAFLQNVVDDDGPSNVSCNVSVNVVSCSCLPRPVQSSQLSPCVNLVHHSCPRVVQFPSVAQDRKMKMKMKGAADDVVSCVRNVQFNFDWDFAQFAKKKKDWGSFFWKWWQGPVRDTHTYGDDFQPPPPDPPPPPDDDRRGGMIMMGGGPLNCQQQLNSRDRTTMTTGQTDPSCHRDMIIMIMIGTHGHQQDFSHHPVVGPNCVVVVSDDDQPDGGHGSNRSSSQCSNQPRPAAWDDDPVPPPDTHGDRDDPDDDGDDDDDDDDDDDDDDDDDDDDDDDDDDDDDDDDDDDDDDDDDDDDDDDDDDDDDDDDDDDDDDDDDDDDDDDDDDDDDDDDDDDDDQDDFAQDDFAPFDPDDFQADPAAEAELSLCNTPVSVVVNLVSLLVRLQFFQKHKYFPLPDDQVLLRVVLSLLCCLPPPFDPVLLVVFQDPQQVFLDRAGKDDFQPFDFFDRDGAQKIKHKAWLPNPPDDDGPRNVSCSVSQNVVSCSCLVSPVLSSQLSPCVNLVHHSCPRVVQQDSPFADGWIKMKMKGFFDDPVSCVRRVQFNWWWFFDLAQKKKKDDTSFFFKWWQGPVRDTHTYGDDRRMIMMGGGPLNCLQQLNSRPRTIMTTGATPPSCHRDMDIIIMIGTHGHQQDFSHYPCVGPNSVVDPRHHQDDPVLGDGSVQSSSQCSSCPSPDDWDDDPDPQWTWDATSNGITIIGD

Radius of gyration: 37.95 Å; chains: 1; bounding box: 88×130×83 Å

pLDDT: mean 79.61, std 23.33, range [19.62, 98.44]

Secondary structure (DSSP, 8-state):
-----PPP-PPP-PPPPP-S---B----EEETTGGGSHHHHHHHHHHHHHHHHHTSEEEEE--S--HHHHHHHHHHHTHHHHTS-HHHHHHTB--HHHHS---EEE-TT-SB-STTPBP-EEEEEEESSGGGS---TTTGGGHHHHHHHHHHIIIIIIHHHHHHHHHHTT--TTHHHHTS-SSSS---EEEEEEEPPPPHHHHHHTTTEEEEEE---SSEEEEEP-S---EEEE-TTS-EEEPPP-TT-EEEEE-HHHHHHTTTSS----EEEEPPPGGGTT--EEEEEEEE---TT-B----TT-HHHHHTT-----SSPPPBHHHHHHHHHTTTTTSPPEEPTTT--EEEEETTEEEEEEB----S-S-TTTTSS------------------------------------PPPP-PPP-PPPP-PPPPP-S---B----EEEGGGGGSHHHHHHHHHHHHHHHHHTSEEEEEEEEEEHHHHHHHHHHHHHHHHTS-HHHHGGGB--HHHHS---EEE-SS-SEEETTEEP-EEEEEEESSGGGS---GGGGGGHHHHHHHHHHIIIIIIHHHHHHHHHHTTS-TTTTGGGS-TTSSB--EEEEEEE----HHHHHHHTTEEEEEE--SSSEEEEEEPS---EEEE-TTS-EEEPPP--TT----TTTTSS----EEEEEEEE-HHHHHHTTTSS----EEEEPPPGGGTTPPEEEEEEEE--BTT-B----TT-HHHHHTT-----SSPPPBHHHHHHHHHHHTTTSPEEEPSSSTT-EEE----SS----------------------------------------------------------------------------------PPPPPPPPPPPP--PPPPP-S---B----EEETTGGGSSHHHHHHHHHHHHHHHHTSEEEEE--S--HHHHHHHHHHHHHHHHTS-HHHHHHTB--HHHHS---EEE-TT-SB-STT-B--EEEEEEESSTTSS---TTTGGGHHHHHHHHHIIIIIIIHHHHHHHHHTTTS-THHHHHTS-SSSS---EEEEEEE----HHHHHHTTTEEEEEE--SSSEEEEE--S---EEEE-TTS-EEEPPP-TT-EEEEE-HHHHHHTTTSSPPPPEEEEPPPGGGTT--EEEEEEEE---TT-B----TT-HHHHTS----SS-TT-PPBHHHHHHHHHHHTTTSPPEE-SSTTEEEEEETTEEEEEE-

Sequence (1237 aa):
MPAITLPSVPRWVPAPVTQENIDWADLAIIDLAKAQTPEGRAEQVTTARDAMHKQGFFYVVNHGLEKSKIDRLFDIANVPFSQVDDNEKRRYEANIKATGEYLGYKLPQYWHIANGVKDRIEHYNFPRDVSRREHPTALQPFLPEIQSFIEYQHKNIMHELERLLSLGLELPENTLTDMHPYDETNHSFFRFMLYNPRSNDEEEKTDGVWMKGHADHMTLTALWSQPVTALQIKDHDGQWRYLRHIDNALIINCGDTTEYLSGGYYKSAIHRVIKPPQDQSGYKRLGMIYFHYMADQLLLEPFTESPVLQREGITKVIDGPIPTQEAWRKGRVSRYGVTTLTKSEEDGIEYEIINGVKWCTIMLSGNILTDLVYAVLRAQIWFYVVFILALDPVRLTRYAVKGASCCASSSQSRMPAVTVPNVPRWIPAPVTQQDVDWADLAVIDLSKTKTPEGRAEQAIIARDAMHKQGFFYAINHGLDKAEVDRMFDIAAVPFNQVSEEEKQRYVANIKTTGEYYGYKLQQYWNIANGVKDRIEHYNFPRDVSRRQHPEPLRPLLPEIQNFIEFTHRNVLNEVEKLLSLGLELPENTMPDMHPYDDTNHSYFRFMVYNPRPEEEETKTEGVWMKGHADHTSLSALWSQPVTALQILDHNGKWRYVRHIDNALVSTTAAREAHSVILAMQVINCGDTTEYVSGGYYKSAIHRVVKPPEDQNGYKRLGLFYFHYMADDIRLEPLRSSPVLQREGITKVINGPAPTQHTWRKARTATFGVTDLQKSAEEKGIEYEIVNATSPPFHIPPSTTLSNAGGSSIDADKFSIEPSESLAKRGCVLARETTAPSRHRTKILQTFTPSSEEMATFGHSKHCSLIPCRSTSTMPAVTQPPAPHWVPAPATSADLDWAELQTIDLQKARTPEGRAEQVRIAADAMHNQGFFYVVNHGLEQPQIERMFDIASIPFVSVEPDEKKVYEAKIKETGTFMGYKPLQYWHIANGVKDRLEHYNINREVNLKQHPSALRPFLPEIQDFIRFNHEGVVHELTKLLALGLELPEDTLSSVHSFNEKNHSYTRFILYHPRPAEEEVQTENVWLKGHADHTSLSLLWSQPVAALQIRDTEGKWRFVKHKENALIVNCGDTLDMLSGGYYKSAIHRVVQPPEDQQGYKRLGVIYFCYADDDLPLAPFMSSPVLQNFDVVRRAPEGQEPSMATWRKARTAAYGTSELKKSAEQGVEEEVVAGIRVKHFN

Organism: NCBI:txid205917